Protein AF-A0ABD2VYA7-F1 (afdb_monomer)

Sequence (765 aa):
MARKNSNDAFESIAWAWRLFIIYPFALSDRNAEKRFAIGKVSVVLCFLTFVAIVGYLYYSSDAVNDSMTDLSLSFITRNLQQSSIVLSFFDCVLIKFIYRKRIIEIMEGFSDQDRRLQNLRCNVNYSTLVNKGRILVALLLLFAVLRVESEIFTDFRWLIPVYIRVFRNYFCLLQVANILLFAWYIINVGWRFRMLNDKMAETFSPRCDGKLPTSTAFLSDASTIHAELCRMARSISGIFSLCLINWVITTFVLTATMIYYICIELQKKLIVNHVFYYLSWILMYVVTIVISVIGCNWTSSQAAKTIKVLRKVSIANMEFDNKNLQKELEIFSMQVQHNSLIFSAWELFVIDSSLLQSLTTAVATYLVILIQFDPEISRLELVTRLNMAHDLYTVIESIGWMYRLFGSFPLILKGPVGSRQYALSTGLVTYNIIFYLVVVKLFCDCLGSTLHTFDVGNLKFLMIFARLLENVLTASDFAIIRIIYCKTIITNLDILSMQDKVLNEFGHSFNYKVRARLTALLTIVTSIIICGLINVDLYAQDFAEILFLRIVANINFFIHFANILLFAMLLLNVGSRFAALNRLIEYNDALSEDATAAMDFLCDLAEVHAHLCNVAKSFIKIFTLTILISIAGAFVYVTTVLYYVFVSMKYGIATMGAANFCSMISTLILNLFLVLSIVLSCSWTSCQANKTMEILQRLGLKNLNDEKNDPLINVIRHFSMQVLHHNLVFTTAGLFSLDSSLLQSLASAVTTYLVILIQFEPQLT

Secondary structure (DSSP, 8-state):
-HHHHHHHHHHHHHHHHHHTT---EEEETTSSS-EEEE-HHHHHHHHHHHHHHHHHHHHHHHHHHTTTTS-SHHHHHHHHHHHHHHHHHHHHHIIIIITHHHHHHHHHHHHHHHHHHHHTT----HHHHHHHHHHHHHHHHHHHHHHHHHHHH-----S--HHHHHHHHHHHHHHHHHHHHHHHHHHHHHHHHHHHHHHHHHHTSPPTTS-----HHHHHHHHHHHHHHHHHHHHHHHHTHHHHHHHHHHHHHHHHHHHHHHHHHHHS---HHHHHHHHHHHHHHHHHHHHHHHHHHHHHHHHHHHHHHHHHHHHHHHTTT-HHHHHHHHHHHHHHHHT----EETTTEE-SHHHHHHHHHHHHHHHHHHHHT-TTTTTS-SS--------HHHHHHHHHHHHHHTT---EEEESSTTS-EEEE-HHHHHHHHHHHHHHHHHHHHHHHHHHHHS-TT-HHHHHHHHHHHHHHHHHHHHHHHHHTSHHHHHHHHHHHHHHHHHHHHTT----HHHHHHHHHHHHHHHHHHHHHHHHHHHTT---GGGHHHHHHHHHHHHHHHHHHHHHHHHHHHHHHHHHHHHHHHHHHTT-TT-HHHHHHHHHHHHHHHHHHHHHHHHHHHHTHHHHHHHHHHHHHHHHHHHHHHHHHHHH-GGGT-HHHHHHHHHHHHHHHHHHHHHHHHHHHHHHHHHHHHHHHHHHHHHHTT-GGGHHHHHHHHHHHHHHHHT----EETTTEESSHHHHHHHHHHHHHHHHHHHHTS----

pLDDT: mean 74.83, std 13.83, range [27.09, 94.75]

Foldseek 3Di:
DLQVLLVVLCVLLCVLLVVLLLRQWDFDPPDPRTATDGDPVSVVVLVVLVVLLVVLCVQVVVLVVVVPDDDDQVVVLVVLLNVLLVLLSVLSVCCVPPCVVVVSVLSVLLSVLSVLCVVLVQDDDSVVLSVVSVVLSVLLVVLLVLLVVLVVLPPDPRPRDPSSSVSSSSSVSSLLVLLSVLLSSLLSLLVSLLSLLVSLLVQLDDDPPPDRDPPLVSLVSSLVSLVSSLVSNQSSLASCLSSVVSLLVSLLSLLLSLVLVVVVCVVVPHDPSSNSSSVSSNCSSVVSLVSSQVSQVSSLVSLLCSLVSLVVSLVSVVSVVDPSSNVSSVVSNVCSVVSRRWRHRVVPDTSHPVSVVVSVVSSVVVSVVVCCPDVVNVVPPDDDDDDDDDALVLLVVLQLVVCVVLLQRQWDWDDDPPPIATDGDPVSLVVLVVLLVVLVVLLVVVLVVLVVVDDPPDPVSVVVNLLSVLLNLLSVLSNCLRVPVNVVLRVLVVLLRVLQVVLVVLPDHDPSPVSSVVLSVVLVVVLVLLVVLLVLVVPQDDDDVCNVVSVSSSSSVSSLLSLLSVLLVQLLSLLVSLLSLLVSLVVCLVVPPDLVVLLVSLVSSLVSLVSSLVSNVSSLVSCLSSLVSLLVSLLVLLLVLVLVVVVCVVVHVVVRDPSNNSSSVSVNVSSVVSLCSQAVSLASSLVSLLVSLVSLVVSLVVCVVPPVCVVVNVSSVVSNVSSVVSRNFRDRVVPDTSYPVSVVVSVVSSVVVSVVSVVPPDPPD

Nearest PDB structures (foldseek):
  8x84-assembly1_A  TM=8.014E-01  e=6.992E-11  Drosophila melanogaster
  8zdz-assembly1_A  TM=8.541E-01  e=5.087E-10  Drosophila mojavensis
  8vc2-assembly1_A  TM=8.343E-01  e=2.263E-10  Bombyx mori
  8jm9-assembly1_A  TM=7.801E-01  e=5.266E-11  Drosophila melanogaster
  8uvu-assembly1_A  TM=7.693E-01  e=6.229E-10  Bombyx mori

Structure (mmCIF, N/CA/C/O backbone):
data_AF-A0ABD2VYA7-F1
#
_entry.id   AF-A0ABD2VYA7-F1
#
loop_
_atom_site.group_PDB
_atom_site.id
_atom_site.type_symbol
_atom_site.label_atom_id
_atom_site.label_alt_id
_atom_site.label_comp_id
_atom_site.label_asym_id
_atom_site.label_entity_id
_atom_site.label_seq_id
_atom_site.pdbx_PDB_ins_code
_atom_site.Cartn_x
_atom_site.Cartn_y
_atom_site.Cartn_z
_atom_site.occupancy
_atom_site.B_iso_or_equiv
_atom_site.auth_seq_id
_atom_site.auth_comp_id
_atom_site.auth_asym_id
_atom_site.auth_atom_id
_atom_site.pdbx_PDB_model_num
ATOM 1 N N . MET A 1 1 ? -41.187 -4.815 -16.635 1.00 59.19 1 MET A N 1
ATOM 2 C CA . MET A 1 1 ? -40.187 -3.753 -16.901 1.00 59.19 1 MET A CA 1
ATOM 3 C C . MET A 1 1 ? -38.896 -3.952 -16.094 1.00 59.19 1 MET A C 1
ATOM 5 O O . MET A 1 1 ? -37.850 -4.029 -16.721 1.00 59.19 1 MET A O 1
ATOM 9 N N . ALA A 1 2 ? -38.953 -4.153 -14.765 1.00 59.41 2 ALA A N 1
ATOM 10 C CA . ALA A 1 2 ? -37.791 -4.448 -13.894 1.00 59.41 2 ALA A CA 1
ATOM 11 C C . ALA A 1 2 ? -36.833 -5.523 -14.439 1.00 59.41 2 ALA A C 1
ATOM 13 O O . ALA A 1 2 ? -35.648 -5.276 -14.635 1.00 59.41 2 ALA A O 1
ATOM 14 N N . ARG A 1 3 ? -37.385 -6.699 -14.762 1.00 65.19 3 ARG A N 1
ATOM 15 C CA . ARG A 1 3 ? -36.651 -7.849 -15.310 1.00 65.19 3 ARG A CA 1
ATOM 16 C C . ARG A 1 3 ? -35.914 -7.517 -16.611 1.00 65.19 3 ARG A C 1
ATOM 18 O O . ARG A 1 3 ? -34.777 -7.925 -16.796 1.00 65.19 3 ARG A O 1
ATOM 25 N N . LYS A 1 4 ? -36.544 -6.735 -17.496 1.00 69.19 4 LYS A N 1
ATOM 26 C CA . LYS A 1 4 ? -35.945 -6.297 -18.765 1.00 69.19 4 LYS A CA 1
ATOM 27 C C . LYS A 1 4 ? -34.750 -5.372 -18.511 1.00 69.19 4 LYS A C 1
ATOM 29 O O . LYS A 1 4 ? -33.669 -5.651 -19.006 1.00 69.19 4 LYS A O 1
ATOM 34 N N . ASN A 1 5 ? -34.924 -4.348 -17.675 1.00 73.25 5 ASN A N 1
ATOM 35 C CA . ASN A 1 5 ? -33.869 -3.375 -17.370 1.00 73.25 5 ASN A CA 1
ATOM 36 C C . ASN A 1 5 ? -32.686 -4.003 -16.616 1.00 73.25 5 ASN A C 1
ATOM 38 O O . ASN A 1 5 ? -31.539 -3.661 -16.888 1.00 73.25 5 ASN A O 1
ATOM 42 N N . SER A 1 6 ? -32.959 -4.942 -15.704 1.00 71.44 6 SER A N 1
ATOM 43 C CA . SER A 1 6 ? -31.921 -5.707 -15.006 1.00 71.44 6 SER A CA 1
ATOM 44 C C . SER A 1 6 ? -31.114 -6.546 -15.990 1.00 71.44 6 SER A C 1
ATOM 46 O O . SER A 1 6 ? -29.897 -6.400 -16.077 1.00 71.44 6 SER A O 1
ATOM 48 N N . ASN A 1 7 ? -31.786 -7.341 -16.823 1.00 75.25 7 ASN A N 1
ATOM 49 C CA . ASN A 1 7 ? -31.106 -8.185 -17.801 1.00 75.25 7 ASN A CA 1
ATOM 50 C C . ASN A 1 7 ? -30.318 -7.369 -18.839 1.00 75.25 7 ASN A C 1
ATOM 52 O O . ASN A 1 7 ? -29.191 -7.738 -19.159 1.00 75.25 7 ASN A O 1
ATOM 56 N N . ASP A 1 8 ? -30.859 -6.242 -19.311 1.00 73.94 8 ASP A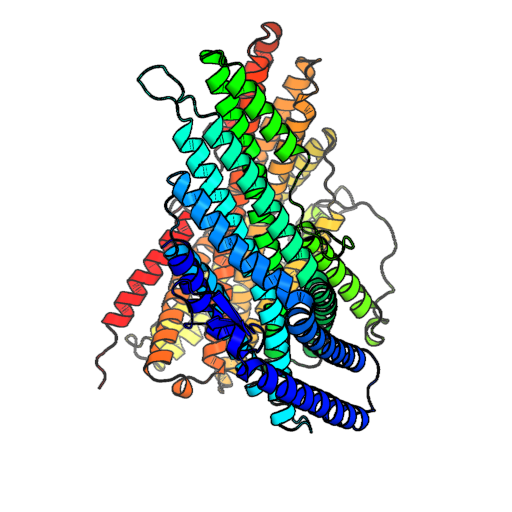 N 1
ATOM 57 C CA . ASP A 1 8 ? -30.165 -5.344 -20.243 1.00 73.94 8 ASP A CA 1
ATOM 58 C C . ASP A 1 8 ? -28.913 -4.704 -19.589 1.00 73.94 8 ASP A C 1
ATOM 60 O O . ASP A 1 8 ? -27.885 -4.530 -20.249 1.00 73.94 8 ASP A O 1
ATOM 64 N N . ALA A 1 9 ? -28.939 -4.421 -18.278 1.00 73.62 9 ALA A N 1
ATOM 65 C CA . ALA A 1 9 ? -27.772 -3.926 -17.541 1.00 73.62 9 ALA A CA 1
ATOM 66 C C . ALA A 1 9 ? -26.648 -4.975 -17.449 1.00 73.62 9 ALA A C 1
ATOM 68 O O . ALA A 1 9 ? -25.489 -4.646 -17.712 1.00 73.62 9 ALA A O 1
ATOM 69 N N . PHE A 1 10 ? -26.979 -6.235 -17.136 1.00 75.62 10 PHE A N 1
ATOM 70 C CA . PHE A 1 10 ? -26.015 -7.346 -17.149 1.00 75.62 10 PHE A CA 1
ATOM 71 C C . PHE A 1 10 ? -25.446 -7.573 -18.564 1.00 75.62 10 PHE A C 1
ATOM 73 O O . PHE A 1 10 ? -24.235 -7.732 -18.726 1.00 75.62 10 PHE A O 1
ATOM 80 N N . GLU A 1 11 ? -26.291 -7.507 -19.595 1.00 77.94 11 GLU A N 1
ATOM 81 C CA . GLU A 1 11 ? -25.895 -7.705 -20.994 1.00 77.94 11 GLU A CA 1
ATOM 82 C C . GLU A 1 11 ? -24.929 -6.623 -21.504 1.00 77.94 11 GLU A C 1
ATOM 84 O O . GLU A 1 11 ? -23.981 -6.933 -22.226 1.00 77.94 11 GLU A O 1
ATOM 89 N N . SER A 1 12 ? -25.109 -5.365 -21.082 1.00 76.88 12 SER A N 1
ATOM 90 C CA . SER A 1 12 ? -24.277 -4.226 -21.515 1.00 76.88 12 SER A CA 1
ATOM 91 C C . SER A 1 12 ? -22.781 -4.365 -21.191 1.00 76.88 12 SER A C 1
ATOM 93 O O . SER A 1 12 ? -21.942 -3.665 -21.759 1.00 76.88 12 SER A O 1
ATOM 95 N N . ILE A 1 13 ? -22.449 -5.267 -20.269 1.00 78.06 13 ILE A N 1
ATOM 96 C CA . ILE A 1 13 ? -21.104 -5.492 -19.730 1.00 78.06 13 ILE A CA 1
ATOM 97 C C . ILE A 1 13 ? -20.629 -6.919 -20.027 1.00 78.06 13 ILE A C 1
ATOM 99 O O . ILE A 1 13 ? -19.428 -7.157 -20.138 1.00 78.06 13 ILE A O 1
ATOM 103 N N . ALA A 1 14 ? -21.559 -7.852 -20.257 1.00 75.56 14 ALA A N 1
ATOM 104 C CA . ALA A 1 14 ? -21.285 -9.258 -20.537 1.00 75.56 14 ALA A CA 1
ATOM 105 C C . ALA A 1 14 ? -20.369 -9.501 -21.750 1.00 75.56 14 ALA A C 1
ATOM 107 O O . ALA A 1 14 ? -19.695 -10.530 -21.798 1.00 75.56 14 ALA A O 1
ATOM 108 N N . TRP A 1 15 ? -20.301 -8.575 -22.715 1.00 77.94 15 TRP A N 1
ATOM 109 C CA . TRP A 1 15 ? -19.438 -8.705 -23.897 1.00 77.94 15 TRP A CA 1
ATOM 110 C C . TRP A 1 15 ? -17.958 -8.914 -23.537 1.00 77.94 15 TRP A C 1
ATOM 112 O O . TRP A 1 15 ? -17.292 -9.727 -24.178 1.00 77.94 15 TRP A O 1
ATOM 122 N N . ALA A 1 16 ? -17.458 -8.269 -22.476 1.00 75.81 16 ALA A N 1
ATOM 123 C CA . ALA A 1 16 ? -16.064 -8.405 -22.057 1.00 75.81 16 ALA A CA 1
ATOM 124 C C . ALA A 1 16 ? -15.764 -9.830 -21.563 1.00 75.81 16 ALA A C 1
ATOM 126 O O . ALA A 1 16 ? -14.761 -10.425 -21.938 1.00 75.81 16 ALA A O 1
ATOM 127 N N . TRP A 1 17 ? -16.682 -10.442 -20.812 1.00 79.19 17 TRP A N 1
ATOM 128 C CA . TRP A 1 17 ? -16.548 -11.833 -20.365 1.00 79.19 17 TRP A CA 1
ATOM 129 C C . TRP A 1 17 ? -16.871 -12.849 -21.466 1.00 79.19 17 TRP A C 1
ATOM 131 O O . TRP A 1 17 ? -16.431 -13.995 -21.381 1.00 79.19 17 TRP A O 1
ATOM 141 N N . ARG A 1 18 ? -17.604 -12.459 -22.517 1.00 76.19 18 ARG A N 1
ATOM 142 C CA . ARG A 1 18 ? -17.770 -13.279 -23.729 1.00 76.19 18 ARG A CA 1
ATOM 143 C C . ARG A 1 18 ? -16.487 -13.353 -24.554 1.00 76.19 18 ARG A C 1
ATOM 145 O O . ARG A 1 18 ? -16.215 -14.421 -25.092 1.00 76.19 18 ARG A O 1
ATOM 152 N N . LEU A 1 19 ? -15.692 -12.278 -24.604 1.00 72.00 19 LEU A N 1
ATOM 153 C CA . LEU A 1 19 ? -14.375 -12.261 -25.262 1.00 72.00 19 LEU A CA 1
ATOM 154 C C . LEU A 1 19 ? -13.431 -13.320 -24.665 1.00 72.00 19 LEU A C 1
ATOM 156 O O . LEU A 1 19 ? -12.728 -14.022 -25.387 1.00 72.00 19 LEU A O 1
ATOM 160 N N . PHE A 1 20 ? -13.485 -13.484 -23.344 1.00 70.12 20 PHE A N 1
ATOM 161 C CA . PHE A 1 20 ? -12.758 -14.527 -22.620 1.00 70.12 20 PHE A CA 1
ATOM 162 C C . PHE A 1 20 ? -13.536 -15.837 -22.520 1.00 70.12 20 PHE A C 1
ATOM 164 O O . PHE A 1 20 ? -13.128 -16.741 -21.814 1.00 70.12 20 PHE A O 1
ATOM 171 N N . ILE A 1 21 ? -14.668 -15.986 -23.211 1.00 67.12 21 ILE A N 1
ATOM 172 C CA . ILE A 1 21 ? -15.406 -17.254 -23.249 1.00 67.12 21 ILE A CA 1
ATOM 173 C C . ILE A 1 21 ? -15.869 -17.667 -21.834 1.00 67.12 21 ILE A C 1
ATOM 175 O O . ILE A 1 21 ? -16.236 -18.808 -21.615 1.00 67.12 21 ILE A O 1
ATOM 179 N N . ILE A 1 22 ? -15.943 -16.751 -20.868 1.00 64.62 22 ILE A N 1
ATOM 180 C CA . ILE A 1 22 ? -16.374 -17.033 -19.490 1.00 64.62 22 ILE A CA 1
ATOM 181 C C . ILE A 1 22 ? -17.892 -16.988 -19.389 1.00 64.62 22 ILE A C 1
ATOM 183 O O . ILE A 1 22 ? -18.498 -17.792 -18.689 1.00 64.62 22 ILE A O 1
ATOM 187 N N . TYR A 1 23 ? -18.524 -16.061 -20.111 1.00 64.75 23 TYR A N 1
ATOM 188 C CA . TYR A 1 23 ? -19.964 -15.837 -20.040 1.00 64.75 23 TYR A CA 1
ATOM 189 C C . TYR A 1 23 ? -20.696 -16.624 -21.141 1.00 64.75 23 TYR A C 1
ATOM 191 O O . TYR A 1 23 ? -20.644 -16.231 -22.310 1.00 64.75 23 TYR A O 1
ATOM 199 N N . PRO A 1 24 ? -21.374 -17.749 -20.828 1.00 57.78 24 PRO A N 1
ATOM 200 C CA . PRO A 1 24 ? -21.999 -18.598 -21.845 1.00 57.78 24 PRO A CA 1
ATOM 201 C C . PRO A 1 24 ? -23.388 -18.127 -22.276 1.00 57.78 24 PRO A C 1
ATOM 203 O O . PRO A 1 24 ? -23.964 -18.690 -23.211 1.00 57.78 24 PRO A O 1
ATOM 206 N N . PHE A 1 25 ? -23.954 -17.150 -21.570 1.00 64.44 25 PHE A N 1
ATOM 207 C CA . PHE A 1 25 ? -25.358 -16.802 -21.695 1.00 64.44 25 PHE A CA 1
ATOM 208 C C . PHE A 1 25 ? -25.558 -15.695 -22.723 1.00 64.44 25 PHE A C 1
ATOM 210 O O . PHE A 1 25 ? -24.792 -14.735 -22.775 1.00 64.44 25 PHE A O 1
ATOM 217 N N . ALA A 1 26 ? -26.602 -15.840 -23.528 1.00 61.34 26 ALA A N 1
ATOM 218 C CA . ALA A 1 26 ? -27.153 -14.834 -24.416 1.00 61.34 26 ALA A CA 1
ATOM 219 C C . ALA A 1 26 ? -28.625 -14.623 -24.066 1.00 61.34 26 ALA A C 1
ATOM 221 O O . ALA A 1 26 ? -29.321 -15.551 -23.639 1.00 61.34 26 ALA A O 1
ATOM 222 N N . LEU A 1 27 ? -29.092 -13.395 -24.239 1.00 62.41 27 LEU A N 1
ATOM 223 C CA . LEU A 1 27 ? -30.503 -13.073 -24.126 1.00 62.41 27 LEU A CA 1
ATOM 224 C C . LEU A 1 27 ? -31.266 -13.702 -25.298 1.00 62.41 27 LEU A C 1
ATOM 226 O O . LEU A 1 27 ? -30.957 -13.457 -26.459 1.00 62.41 27 LEU A O 1
ATOM 230 N N . SER A 1 28 ? -32.237 -14.562 -24.989 1.00 57.81 28 SER A N 1
ATOM 231 C CA . SER A 1 28 ? -33.132 -15.149 -25.984 1.00 57.81 28 SER A CA 1
ATOM 232 C C . SER A 1 28 ? -34.303 -14.202 -26.234 1.00 57.81 28 SER A C 1
ATOM 234 O O . SER A 1 28 ? -35.127 -13.994 -25.341 1.00 57.81 28 SER A O 1
ATOM 236 N N . ASP A 1 29 ? -34.403 -13.682 -27.458 1.00 55.88 29 ASP A N 1
ATOM 237 C CA . ASP A 1 29 ? -35.498 -12.803 -27.902 1.00 55.88 29 ASP A CA 1
ATOM 238 C C . ASP A 1 29 ? -36.801 -13.559 -28.235 1.00 55.88 29 ASP A C 1
ATOM 240 O O . ASP A 1 29 ? -37.780 -12.960 -28.669 1.00 55.88 29 ASP A O 1
ATOM 244 N N . ARG A 1 30 ? -36.855 -14.886 -28.035 1.00 47.41 30 ARG A N 1
ATOM 245 C CA . ARG A 1 30 ? -38.015 -15.707 -28.438 1.00 47.41 30 ARG A CA 1
ATOM 246 C C . ARG A 1 30 ? -39.276 -15.530 -27.574 1.00 47.41 30 ARG A C 1
ATOM 248 O O . ARG A 1 30 ? -40.328 -15.989 -27.999 1.00 47.41 30 ARG A O 1
ATOM 255 N N . ASN A 1 31 ? -39.199 -14.873 -26.412 1.00 45.66 31 ASN A N 1
ATOM 256 C CA . ASN A 1 31 ? -40.341 -14.649 -25.511 1.00 45.66 31 ASN A CA 1
ATOM 257 C C . ASN A 1 31 ? -40.496 -13.157 -25.164 1.00 45.66 31 ASN A C 1
ATOM 259 O O . ASN A 1 31 ? -39.502 -12.449 -25.023 1.00 45.66 31 ASN A O 1
ATOM 263 N N . ALA A 1 32 ? -41.733 -12.703 -24.908 1.00 47.22 32 ALA A N 1
ATOM 264 C CA . ALA A 1 32 ? -42.029 -11.346 -24.414 1.00 47.22 32 ALA A CA 1
ATOM 265 C C . ALA A 1 32 ? -41.283 -10.992 -23.101 1.00 47.22 32 ALA A C 1
ATOM 267 O O . ALA A 1 32 ? -41.062 -9.820 -22.792 1.00 47.22 32 ALA A O 1
ATOM 268 N N . GLU A 1 33 ? -40.835 -12.009 -22.354 1.00 51.25 33 GLU A N 1
ATOM 269 C CA . GLU A 1 33 ? -39.838 -11.897 -21.291 1.00 51.25 33 GLU A CA 1
ATOM 270 C C . GLU A 1 33 ? -38.466 -12.400 -21.775 1.00 51.25 33 GLU A C 1
ATOM 272 O O . GLU A 1 33 ? -38.248 -13.602 -21.929 1.00 51.25 33 GLU A O 1
ATOM 277 N N . LYS A 1 34 ? -37.520 -11.476 -21.951 1.00 55.81 34 LYS A N 1
ATOM 278 C CA . LYS A 1 34 ? -36.093 -11.730 -22.199 1.00 55.81 34 LYS A CA 1
ATOM 279 C C . LYS A 1 34 ? -35.485 -12.671 -21.134 1.00 55.81 34 LYS A C 1
ATOM 281 O O . LYS A 1 34 ? -35.361 -12.269 -19.974 1.00 55.81 34 LYS A O 1
ATOM 286 N N . ARG A 1 35 ? -35.091 -13.902 -21.506 1.00 59.72 35 ARG A N 1
ATOM 287 C CA . ARG A 1 35 ? -34.461 -14.910 -20.610 1.00 59.72 35 ARG A CA 1
ATOM 288 C C . ARG A 1 35 ? -33.060 -15.310 -21.078 1.00 59.72 35 ARG A C 1
ATOM 290 O O . ARG A 1 35 ? -32.792 -15.324 -22.278 1.00 59.72 35 ARG A O 1
ATOM 297 N N . PHE A 1 36 ? -32.186 -15.672 -20.139 1.00 61.50 36 PHE A N 1
ATOM 298 C CA . PHE A 1 36 ? -30.829 -16.138 -20.438 1.00 61.50 36 PHE A CA 1
ATOM 299 C C . PHE A 1 36 ? -30.831 -17.588 -20.947 1.00 61.50 36 PHE A C 1
ATOM 301 O O . PHE A 1 36 ? -31.368 -18.489 -20.305 1.00 61.50 36 PHE A O 1
ATOM 308 N N . ALA A 1 37 ? -30.204 -17.824 -22.100 1.00 62.16 37 ALA A N 1
ATOM 309 C CA . ALA A 1 37 ? -29.993 -19.145 -22.694 1.00 62.16 37 ALA A CA 1
ATOM 310 C C . ALA A 1 37 ? -28.527 -19.315 -23.120 1.00 62.16 37 ALA A C 1
ATOM 312 O O . ALA A 1 37 ? -27.815 -18.333 -23.297 1.00 62.16 37 ALA A O 1
ATOM 313 N N . ILE A 1 38 ? -28.047 -20.552 -23.291 1.00 63.66 38 ILE A N 1
ATOM 314 C CA . ILE A 1 38 ? -26.678 -20.779 -23.783 1.00 63.66 38 ILE A CA 1
ATOM 315 C C . ILE A 1 38 ? -26.577 -20.333 -25.244 1.00 63.66 38 ILE A C 1
ATOM 317 O O . ILE A 1 38 ? -27.348 -20.786 -26.093 1.00 63.66 38 ILE A O 1
ATOM 321 N N . GLY A 1 39 ? -25.582 -19.501 -25.550 1.00 64.19 39 GLY A N 1
ATOM 322 C CA . GLY A 1 39 ? -25.221 -19.192 -26.928 1.00 64.19 39 GLY A CA 1
ATOM 323 C C . GLY A 1 39 ? -24.527 -20.388 -27.583 1.00 64.19 39 GLY A C 1
ATOM 324 O O . GLY A 1 39 ? -23.481 -20.825 -27.106 1.00 64.19 39 GLY A O 1
ATOM 325 N N . LYS A 1 40 ? -25.061 -20.898 -28.702 1.00 65.88 40 LYS A N 1
ATOM 326 C CA . LYS A 1 40 ? -24.457 -22.016 -29.464 1.00 65.88 40 LYS A CA 1
ATOM 327 C C . LYS A 1 40 ? -22.992 -21.746 -29.851 1.00 65.88 40 LYS A C 1
ATOM 329 O O . LYS A 1 40 ? -22.167 -22.650 -29.815 1.00 65.88 40 LYS A O 1
ATOM 334 N N . VAL A 1 41 ? -22.660 -20.481 -30.119 1.00 67.25 41 VAL A N 1
ATOM 335 C CA . VAL A 1 41 ? -21.300 -19.996 -30.420 1.00 67.25 41 VAL A CA 1
ATOM 336 C C . VAL A 1 41 ? -20.338 -20.183 -29.236 1.00 67.25 41 VAL A C 1
ATOM 338 O O . VAL A 1 41 ? -19.173 -20.510 -29.427 1.00 67.25 41 VAL A O 1
ATOM 341 N N . SER A 1 42 ? -20.824 -20.052 -27.997 1.00 65.88 42 SER A N 1
ATOM 342 C CA . SER A 1 42 ? -19.993 -20.171 -26.790 1.00 65.88 42 SER A CA 1
ATOM 343 C C . SER A 1 42 ? -19.484 -21.598 -26.553 1.00 65.88 42 SER A C 1
ATOM 345 O O . SER A 1 42 ? -18.395 -21.782 -26.012 1.00 65.88 42 SER A O 1
ATOM 347 N N . VAL A 1 43 ? -20.255 -22.609 -26.972 1.00 65.94 43 VAL A N 1
ATOM 348 C CA . VAL A 1 43 ? -19.876 -24.028 -26.862 1.00 65.94 43 VAL A CA 1
ATOM 349 C C . VAL A 1 43 ? -18.759 -24.366 -27.850 1.00 65.94 43 VAL A C 1
ATOM 351 O O . VAL A 1 43 ? -17.776 -24.996 -27.469 1.00 65.94 43 VAL A O 1
ATOM 354 N N . VAL A 1 44 ? -18.869 -23.882 -29.091 1.00 69.00 44 VAL A N 1
ATOM 355 C CA . VAL A 1 44 ? -17.832 -24.055 -30.123 1.00 69.00 44 VAL A CA 1
ATOM 356 C C . VAL A 1 44 ? -16.534 -23.357 -29.711 1.00 69.00 44 VAL A C 1
ATOM 358 O O . VAL A 1 44 ? -15.463 -23.954 -29.782 1.00 69.00 44 VAL A O 1
ATOM 361 N N . LEU A 1 45 ? -16.625 -22.129 -29.192 1.00 69.88 45 LEU A N 1
ATOM 362 C CA . LEU A 1 45 ? -15.467 -21.389 -28.683 1.00 69.88 45 LEU A CA 1
ATOM 363 C C . LEU A 1 45 ? -14.786 -22.096 -27.498 1.00 69.88 45 LEU A C 1
ATOM 365 O O . LEU A 1 45 ? -13.560 -22.107 -27.424 1.00 69.88 45 LEU A O 1
ATOM 369 N N . CYS A 1 46 ? -15.543 -22.743 -26.604 1.00 69.38 46 CYS A N 1
ATOM 370 C CA . CYS A 1 46 ? -14.968 -23.573 -25.538 1.00 69.38 46 CYS A CA 1
ATOM 371 C C . CYS A 1 46 ? -14.141 -24.742 -26.077 1.00 69.38 46 CYS A C 1
ATOM 373 O O . CYS A 1 46 ? -13.054 -24.996 -25.566 1.00 69.38 46 CYS A O 1
ATOM 375 N N . PHE A 1 47 ? -14.638 -25.434 -27.105 1.00 68.75 47 PHE A N 1
ATOM 376 C CA . PHE A 1 47 ? -13.910 -26.535 -27.733 1.00 68.75 47 PHE A CA 1
ATOM 377 C C . PHE A 1 47 ? -12.626 -26.047 -28.419 1.00 68.75 47 PHE A C 1
ATOM 379 O O . PHE A 1 47 ? -11.565 -26.630 -28.224 1.00 68.75 47 PHE A O 1
ATOM 386 N N . LEU A 1 48 ? -12.683 -24.924 -29.142 1.00 73.69 48 LEU A N 1
ATOM 387 C CA . LEU A 1 48 ? -11.491 -24.314 -29.744 1.00 73.69 48 LEU A CA 1
ATOM 388 C C . LEU A 1 48 ? -10.461 -23.885 -28.686 1.00 73.69 48 LEU A C 1
ATOM 390 O O . LEU A 1 48 ? -9.263 -24.070 -28.877 1.00 73.69 48 LEU A O 1
ATOM 394 N N . THR A 1 49 ? -10.925 -23.373 -27.544 1.00 72.38 49 THR A N 1
ATOM 395 C CA . THR A 1 49 ? -10.055 -23.003 -26.414 1.00 72.38 49 THR A CA 1
ATOM 396 C C . THR A 1 49 ? -9.401 -24.228 -25.786 1.00 72.38 49 THR A C 1
ATOM 398 O O . THR A 1 49 ? -8.218 -24.182 -25.472 1.00 72.38 49 THR A O 1
ATOM 401 N N . PHE A 1 50 ? -10.130 -25.341 -25.654 1.00 70.69 50 PHE A N 1
ATOM 402 C CA . PHE A 1 50 ? -9.567 -26.612 -25.192 1.00 70.69 50 PHE A CA 1
ATOM 403 C C . PHE A 1 50 ? -8.426 -27.080 -26.097 1.00 70.69 50 PHE A C 1
ATOM 405 O O . PHE A 1 50 ? -7.338 -27.374 -25.610 1.00 70.69 50 PHE A O 1
ATOM 412 N N . VAL A 1 51 ? -8.649 -27.079 -27.416 1.00 70.62 51 VAL A N 1
ATOM 413 C CA . VAL A 1 51 ? -7.621 -27.443 -28.405 1.00 70.62 51 VAL A CA 1
ATOM 414 C C . VAL A 1 51 ? -6.411 -26.508 -28.301 1.00 70.62 51 VAL A C 1
ATOM 416 O O . VAL A 1 51 ? -5.275 -26.978 -28.304 1.00 70.62 51 VAL A O 1
ATOM 419 N N . ALA A 1 52 ? -6.634 -25.200 -28.132 1.00 74.06 52 ALA A N 1
ATOM 420 C CA . ALA A 1 52 ? -5.562 -24.224 -27.946 1.00 74.06 52 ALA A CA 1
ATOM 421 C C . ALA A 1 52 ? -4.763 -24.443 -26.647 1.00 74.06 52 ALA A C 1
ATOM 423 O O . ALA A 1 52 ? -3.547 -24.275 -26.652 1.00 74.06 52 ALA A O 1
ATOM 424 N N . ILE A 1 53 ? -5.412 -24.849 -25.548 1.00 70.75 53 ILE A N 1
ATOM 425 C CA . ILE A 1 53 ? -4.739 -25.175 -24.278 1.00 70.75 53 ILE A CA 1
ATOM 426 C C . ILE A 1 53 ? -3.917 -26.446 -24.416 1.00 70.75 53 ILE A C 1
ATOM 428 O O . ILE A 1 53 ? -2.757 -26.450 -24.026 1.00 70.75 53 ILE A O 1
ATOM 432 N N . VAL A 1 54 ? -4.485 -27.509 -24.989 1.00 66.00 54 VAL A N 1
ATOM 433 C CA . VAL A 1 54 ? -3.760 -28.768 -25.214 1.00 66.00 54 VAL A CA 1
ATOM 434 C C . VAL A 1 54 ? -2.542 -28.524 -26.105 1.00 66.00 54 VAL A C 1
ATOM 436 O O . VAL A 1 54 ? -1.447 -28.971 -25.773 1.00 66.00 54 VAL A O 1
ATOM 439 N N . GLY A 1 55 ? -2.700 -27.734 -27.173 1.00 64.69 55 GLY A N 1
ATOM 440 C CA . GLY A 1 55 ? -1.585 -27.296 -28.011 1.00 64.69 55 GLY A CA 1
ATOM 441 C C . GLY A 1 55 ? -0.544 -26.491 -27.228 1.00 64.69 55 GLY A C 1
ATOM 442 O O . GLY A 1 55 ? 0.643 -26.796 -27.291 1.00 64.69 55 GLY A O 1
ATOM 443 N N . TYR A 1 56 ? -0.972 -25.502 -26.438 1.00 73.12 56 TYR A N 1
ATOM 444 C CA . TYR A 1 56 ? -0.077 -24.709 -25.590 1.00 73.12 56 TYR A CA 1
ATOM 445 C C . TYR A 1 56 ? 0.705 -25.569 -24.588 1.00 73.12 56 TYR A C 1
ATOM 447 O O . TYR A 1 56 ? 1.907 -25.370 -24.436 1.00 73.12 56 TYR A O 1
ATOM 455 N N . LEU A 1 57 ? 0.055 -26.529 -23.926 1.00 65.75 57 LEU A N 1
ATOM 456 C CA . LEU A 1 57 ? 0.701 -27.436 -22.976 1.00 65.75 57 LEU A CA 1
ATOM 457 C C . LEU A 1 57 ? 1.713 -28.344 -23.667 1.00 65.75 57 LEU A C 1
ATOM 459 O O . LEU A 1 57 ? 2.825 -28.474 -23.169 1.00 65.75 57 LEU A O 1
ATOM 463 N N . TYR A 1 58 ? 1.354 -28.923 -24.815 1.00 64.38 58 TYR A N 1
ATOM 464 C CA . TYR A 1 58 ? 2.243 -29.788 -25.587 1.00 64.38 58 TYR A CA 1
ATOM 465 C C . TYR A 1 58 ? 3.511 -29.037 -26.010 1.00 64.38 58 TYR A C 1
ATOM 467 O O . TYR A 1 58 ? 4.612 -29.405 -25.606 1.00 64.38 58 TYR A O 1
ATOM 475 N N . TYR A 1 59 ? 3.359 -27.913 -26.718 1.00 64.38 59 TYR A N 1
ATOM 476 C CA . TYR A 1 59 ? 4.502 -27.129 -27.197 1.00 64.38 59 TYR A CA 1
ATOM 477 C C . TYR A 1 59 ? 5.290 -26.462 -26.067 1.00 64.38 59 TYR A C 1
ATOM 479 O O . TYR A 1 59 ? 6.506 -26.310 -26.162 1.00 64.38 59 TYR A O 1
ATOM 487 N N . SER A 1 60 ? 4.627 -26.046 -24.983 1.00 63.78 60 SER A N 1
ATOM 488 C CA . SER A 1 60 ? 5.339 -25.479 -23.841 1.00 63.78 60 SER A CA 1
ATOM 489 C C . SER A 1 60 ? 6.021 -26.542 -22.979 1.00 63.78 60 SER A C 1
ATOM 491 O O . SER A 1 60 ? 6.932 -26.161 -22.251 1.00 63.78 60 SER A O 1
ATOM 493 N N . SER A 1 61 ? 5.588 -27.804 -23.000 1.00 62.31 61 SER A N 1
ATOM 494 C CA . SER A 1 61 ? 6.284 -28.917 -22.341 1.00 62.31 61 SER A CA 1
ATOM 495 C C . SER A 1 61 ? 7.523 -29.322 -23.140 1.00 62.31 61 SER A C 1
ATOM 497 O O . SER A 1 61 ? 8.584 -29.509 -22.556 1.00 62.31 61 SER A O 1
ATOM 499 N N . ASP A 1 62 ? 7.406 -29.373 -24.467 1.00 62.12 62 ASP A N 1
ATOM 500 C CA . ASP A 1 62 ? 8.505 -29.666 -25.395 1.00 62.12 62 ASP A CA 1
ATOM 501 C C . ASP A 1 62 ? 9.624 -28.612 -25.282 1.00 62.12 62 ASP A C 1
ATOM 503 O O . ASP A 1 62 ? 10.766 -28.925 -24.956 1.00 62.12 62 ASP A O 1
ATOM 507 N N . ALA A 1 63 ? 9.255 -27.325 -25.333 1.00 59.28 63 ALA A N 1
ATOM 508 C CA . ALA A 1 63 ? 10.188 -26.210 -25.143 1.00 59.28 63 ALA A CA 1
ATOM 509 C C . ALA A 1 63 ? 10.816 -26.130 -23.734 1.00 59.28 63 ALA A C 1
ATOM 511 O O . ALA A 1 63 ? 11.783 -25.397 -23.534 1.00 59.28 63 ALA A O 1
ATOM 512 N N . VAL A 1 64 ? 10.237 -26.801 -22.729 1.00 56.38 64 VAL A N 1
ATOM 513 C CA . VAL A 1 64 ? 10.820 -26.912 -21.379 1.00 56.38 64 VAL A CA 1
ATOM 514 C C . VAL A 1 64 ? 11.828 -28.058 -21.326 1.00 56.38 64 VAL A C 1
ATOM 516 O O . VAL A 1 64 ? 12.881 -27.896 -20.709 1.00 56.38 64 VAL A O 1
ATOM 519 N N . ASN A 1 65 ? 11.537 -29.168 -22.005 1.00 58.47 65 ASN A N 1
ATOM 520 C CA . ASN A 1 65 ? 12.399 -30.345 -22.074 1.00 58.47 65 ASN A CA 1
ATOM 521 C C . ASN A 1 65 ? 13.739 -30.039 -22.771 1.00 58.47 65 ASN A C 1
ATOM 523 O O . ASN A 1 65 ? 14.781 -30.504 -22.321 1.00 58.47 65 ASN A O 1
ATOM 527 N N . ASP A 1 66 ? 13.732 -29.161 -23.780 1.00 53.81 66 ASP A N 1
ATOM 528 C CA . ASP A 1 66 ? 14.945 -28.711 -24.485 1.00 53.81 66 ASP A CA 1
ATOM 529 C C . ASP A 1 66 ? 15.841 -27.758 -23.660 1.00 53.81 66 ASP A C 1
ATOM 531 O O . ASP A 1 66 ? 17.014 -27.569 -23.972 1.00 53.81 66 ASP A O 1
ATOM 535 N N . SER A 1 67 ? 15.315 -27.153 -22.587 1.00 52.88 67 SER A N 1
ATOM 536 C CA . SER A 1 67 ? 16.009 -26.145 -21.754 1.00 52.88 67 SER A CA 1
ATOM 537 C C . SER A 1 67 ? 16.643 -26.708 -20.467 1.00 52.88 67 SER A C 1
ATOM 539 O O . SER A 1 67 ? 16.888 -25.975 -19.509 1.00 52.88 67 SER A O 1
ATOM 541 N N . MET A 1 68 ? 16.883 -28.022 -20.430 1.00 44.91 68 MET A N 1
ATOM 542 C CA . MET A 1 68 ? 17.164 -28.852 -19.247 1.00 44.91 68 MET A CA 1
ATOM 543 C C . MET A 1 68 ? 18.543 -28.672 -18.562 1.00 44.91 68 MET A C 1
ATOM 545 O O . MET A 1 68 ? 19.138 -29.652 -18.118 1.00 44.91 68 MET A O 1
ATOM 549 N N . THR A 1 69 ? 19.071 -27.451 -18.420 1.00 44.00 69 THR A N 1
ATOM 550 C CA . THR A 1 69 ? 20.377 -27.238 -17.752 1.00 44.00 69 THR A CA 1
ATOM 551 C C . THR A 1 69 ? 20.351 -26.517 -16.400 1.00 44.00 69 THR A C 1
ATOM 553 O O . THR A 1 69 ? 21.323 -26.670 -15.675 1.00 44.00 69 THR A O 1
ATOM 556 N N . ASP A 1 70 ? 19.265 -25.850 -15.977 1.00 42.97 70 ASP A N 1
ATOM 557 C CA . ASP A 1 70 ? 19.204 -25.189 -14.653 1.00 42.97 70 ASP A CA 1
ATOM 558 C C . ASP A 1 70 ? 17.942 -25.566 -13.853 1.00 42.97 70 ASP A C 1
ATOM 560 O O . ASP A 1 70 ? 16.828 -25.090 -14.096 1.00 42.97 70 ASP A O 1
ATOM 564 N N . LEU A 1 71 ? 18.116 -26.449 -12.866 1.00 50.34 71 LEU A N 1
ATOM 565 C CA . LEU A 1 71 ? 17.051 -26.991 -12.021 1.00 50.34 71 LEU A CA 1
ATOM 566 C C . LEU A 1 71 ? 16.910 -26.197 -10.707 1.00 50.34 71 LEU A C 1
ATOM 568 O O . LEU A 1 71 ? 17.838 -26.154 -9.904 1.00 50.34 71 LEU A O 1
ATOM 572 N N . SER A 1 72 ? 15.722 -25.628 -10.456 1.00 61.00 72 SER A N 1
ATOM 573 C CA . SER A 1 72 ? 14.967 -25.810 -9.190 1.00 61.00 72 SER A CA 1
ATOM 574 C C . SER A 1 72 ? 13.698 -24.942 -9.105 1.00 61.00 72 SER A C 1
ATOM 576 O O . SER A 1 72 ? 12.614 -25.502 -8.996 1.00 61.00 72 SER A O 1
ATOM 578 N N . LEU A 1 73 ? 13.758 -23.606 -9.214 1.00 65.06 73 LEU A N 1
ATOM 579 C CA . LEU A 1 73 ? 12.585 -22.749 -8.919 1.00 65.06 73 LEU A CA 1
ATOM 580 C C . LEU A 1 73 ? 11.788 -22.282 -10.155 1.00 65.06 73 LEU A C 1
ATOM 582 O O . LEU A 1 73 ? 10.557 -22.216 -10.114 1.00 65.06 73 LEU A O 1
ATOM 586 N N . SER A 1 74 ? 12.463 -21.995 -11.275 1.00 63.78 74 SER A N 1
ATOM 587 C CA . SER A 1 74 ? 11.814 -21.505 -12.517 1.00 63.78 74 SER A CA 1
ATOM 588 C C . SER A 1 74 ? 10.935 -22.572 -13.149 1.00 63.78 74 SER A C 1
ATOM 590 O O . SER A 1 74 ? 9.796 -22.315 -13.546 1.00 63.78 74 SER A O 1
ATOM 592 N N . PHE A 1 75 ? 11.422 -23.810 -13.114 1.00 64.31 75 PHE A N 1
ATOM 593 C CA . PHE A 1 75 ? 10.666 -24.983 -13.515 1.00 64.31 75 PHE A CA 1
ATOM 594 C C . PHE A 1 75 ? 9.385 -25.151 -12.684 1.00 64.31 75 PHE A C 1
ATOM 596 O O . PHE A 1 75 ? 8.305 -25.285 -13.256 1.00 64.31 75 PHE A O 1
ATOM 603 N N . ILE A 1 76 ? 9.468 -25.080 -11.349 1.00 65.69 76 ILE A N 1
ATOM 604 C CA . ILE A 1 76 ? 8.296 -25.212 -10.464 1.00 65.69 76 ILE A CA 1
ATOM 605 C C . ILE A 1 76 ? 7.294 -24.086 -10.729 1.00 65.69 76 ILE A C 1
ATOM 607 O O . ILE A 1 76 ? 6.105 -24.346 -10.902 1.00 65.69 76 ILE A O 1
ATOM 611 N N . THR A 1 77 ? 7.777 -22.846 -10.830 1.00 71.38 77 THR A N 1
ATOM 612 C CA . THR A 1 77 ? 6.943 -21.662 -11.078 1.00 71.38 77 THR A CA 1
ATOM 613 C C . THR A 1 77 ? 6.182 -21.785 -12.399 1.00 71.38 77 THR A C 1
ATOM 615 O O . THR A 1 77 ? 4.975 -21.545 -12.455 1.00 71.38 77 THR A O 1
ATOM 618 N N . ARG A 1 78 ? 6.861 -22.234 -13.463 1.00 72.19 78 ARG A N 1
ATOM 619 C CA . ARG A 1 78 ? 6.270 -22.403 -14.795 1.00 72.19 78 ARG A CA 1
ATOM 620 C C . ARG A 1 78 ? 5.269 -23.560 -14.851 1.00 72.19 78 ARG A C 1
ATOM 622 O O . ARG A 1 78 ? 4.190 -23.383 -15.415 1.00 72.19 78 ARG A O 1
ATOM 629 N N . ASN A 1 79 ? 5.576 -24.704 -14.238 1.00 68.75 79 ASN A N 1
ATOM 630 C CA . ASN A 1 79 ? 4.657 -25.848 -14.175 1.00 68.75 79 ASN A CA 1
ATOM 631 C C . ASN A 1 79 ? 3.416 -25.544 -13.328 1.00 68.75 79 ASN A C 1
ATOM 633 O O . ASN A 1 79 ? 2.302 -25.917 -13.700 1.00 68.75 79 ASN A O 1
ATOM 637 N N . LEU A 1 80 ? 3.578 -24.829 -12.212 1.00 71.44 80 LEU A N 1
ATOM 638 C CA . LEU A 1 80 ? 2.456 -24.399 -11.382 1.00 71.44 80 LEU A CA 1
ATOM 639 C C . LEU A 1 80 ? 1.561 -23.412 -12.137 1.00 71.44 80 LEU A C 1
ATOM 641 O O . LEU A 1 80 ? 0.341 -23.545 -12.107 1.00 71.44 80 LEU A O 1
ATOM 645 N N . GLN A 1 81 ? 2.150 -22.484 -12.895 1.00 75.81 81 GLN A N 1
ATOM 646 C CA . GLN A 1 81 ? 1.398 -21.585 -13.767 1.00 75.81 81 GLN A CA 1
ATOM 647 C C . GLN A 1 81 ? 0.642 -22.340 -14.875 1.00 75.81 81 GLN A C 1
ATOM 649 O O . GLN A 1 81 ? -0.525 -22.048 -15.126 1.00 75.81 81 GLN A O 1
ATOM 654 N N . GLN A 1 82 ? 1.266 -23.325 -15.528 1.00 73.12 82 GLN A N 1
ATOM 655 C CA . GLN A 1 82 ? 0.597 -24.164 -16.532 1.00 73.12 82 GLN A CA 1
ATOM 656 C C . GLN A 1 82 ? -0.553 -24.970 -15.917 1.00 73.12 82 GLN A C 1
ATOM 658 O O . GLN A 1 82 ? -1.653 -24.989 -16.466 1.00 73.12 82 GLN A O 1
ATOM 663 N N . SER A 1 83 ? -0.327 -25.569 -14.748 1.00 71.69 83 SER A N 1
ATOM 664 C CA . SER A 1 83 ? -1.347 -26.318 -14.009 1.00 71.69 83 SER A CA 1
ATOM 665 C C . SER A 1 83 ? -2.517 -25.415 -13.610 1.00 71.69 83 SER A C 1
ATOM 667 O O . SER A 1 83 ? -3.678 -25.780 -13.783 1.00 71.69 83 SER A O 1
ATOM 669 N N . SER A 1 84 ? -2.223 -24.194 -13.160 1.00 80.06 84 SER A N 1
ATOM 670 C CA . SER A 1 84 ? -3.220 -23.180 -12.812 1.00 80.06 84 SER A CA 1
ATOM 671 C C . SER A 1 84 ? -4.055 -22.728 -14.016 1.00 80.06 84 SER A C 1
ATOM 673 O O . SER A 1 84 ? -5.275 -22.580 -13.897 1.00 80.06 84 SER A O 1
ATOM 675 N N . ILE A 1 85 ? -3.437 -22.573 -15.194 1.00 77.38 85 ILE A N 1
ATOM 676 C CA . ILE A 1 85 ? -4.133 -22.279 -16.459 1.00 77.38 85 ILE A CA 1
ATOM 677 C C . ILE A 1 85 ? -5.115 -23.403 -16.812 1.00 77.38 85 ILE A C 1
ATOM 679 O O . ILE A 1 85 ? -6.264 -23.137 -17.171 1.00 77.38 85 ILE A O 1
ATOM 683 N N . VAL A 1 86 ? -4.688 -24.658 -16.668 1.00 72.50 86 VAL A N 1
ATOM 684 C CA . VAL A 1 86 ? -5.529 -25.831 -16.936 1.00 72.50 86 VAL A CA 1
ATOM 685 C C . VAL A 1 86 ? -6.705 -25.899 -15.971 1.00 72.50 86 VAL A C 1
ATOM 687 O O . VAL A 1 86 ? -7.846 -26.042 -16.411 1.00 72.50 86 VAL A O 1
ATOM 690 N N . LEU A 1 87 ? -6.452 -25.723 -14.671 1.00 72.94 87 LEU A N 1
ATOM 691 C CA . LEU A 1 87 ? -7.500 -25.660 -13.652 1.00 72.94 87 LEU A CA 1
ATOM 692 C C . LEU A 1 87 ? -8.506 -24.543 -13.954 1.00 72.94 87 LEU A C 1
ATOM 694 O O . LEU A 1 87 ? -9.707 -24.783 -13.921 1.00 72.94 87 LEU A O 1
ATOM 698 N N . SER A 1 88 ? -8.030 -23.368 -14.370 1.00 78.19 88 SER A N 1
ATOM 699 C CA . SER A 1 88 ? -8.886 -22.229 -14.735 1.00 78.19 88 SER A CA 1
ATOM 700 C C . SER A 1 88 ? -9.769 -22.506 -15.954 1.00 78.19 88 SER A C 1
ATOM 702 O O . SER A 1 88 ? -10.888 -21.997 -16.051 1.00 78.19 88 SER A O 1
ATOM 704 N N . PHE A 1 89 ? -9.295 -23.314 -16.902 1.00 74.75 89 PHE A N 1
ATOM 705 C CA . PHE A 1 89 ? -10.120 -23.766 -18.018 1.00 74.75 89 PHE A CA 1
ATOM 706 C C . PHE A 1 89 ? -11.175 -24.776 -17.572 1.00 74.75 89 PHE A C 1
ATOM 708 O O . PHE A 1 89 ? -12.343 -24.636 -17.942 1.00 74.75 89 PHE A O 1
ATOM 715 N N . PHE A 1 90 ? -10.795 -25.758 -16.752 1.00 71.88 90 PHE A N 1
ATOM 716 C CA . PHE A 1 90 ? -11.757 -26.693 -16.174 1.00 71.88 90 PHE A CA 1
ATOM 717 C C . PHE A 1 90 ? -12.816 -25.961 -15.350 1.00 71.88 90 PHE A C 1
ATOM 719 O O . PHE A 1 90 ? -13.994 -26.260 -15.506 1.00 71.88 90 PHE A O 1
ATOM 726 N N . ASP A 1 91 ? -12.443 -24.934 -14.591 1.00 72.62 91 ASP A N 1
ATOM 727 C CA . ASP A 1 91 ? -13.377 -24.042 -13.905 1.00 72.62 91 ASP A CA 1
ATOM 728 C C . ASP A 1 91 ? -14.384 -23.402 -14.863 1.00 72.62 91 ASP A C 1
ATOM 730 O O . ASP A 1 91 ? -15.591 -23.443 -14.620 1.00 72.62 91 ASP A O 1
ATOM 734 N N . CYS A 1 92 ? -13.922 -22.873 -16.001 1.00 74.25 92 CYS A N 1
ATOM 735 C CA . CYS A 1 92 ? -14.815 -22.324 -17.023 1.00 74.25 92 CYS A CA 1
ATOM 736 C C . CYS A 1 92 ? -15.789 -23.388 -17.548 1.00 74.25 92 CYS A C 1
ATOM 738 O O . CYS A 1 92 ? -16.976 -23.113 -17.731 1.00 74.25 92 CYS A O 1
ATOM 740 N N . VAL A 1 93 ? -15.315 -24.615 -17.774 1.00 72.62 93 VAL A N 1
ATOM 741 C CA . VAL A 1 93 ? -16.150 -25.747 -18.203 1.00 72.62 93 VAL A CA 1
ATOM 742 C C . VAL A 1 93 ? -17.169 -26.112 -17.114 1.00 72.62 93 VAL A C 1
ATOM 744 O O . VAL A 1 93 ? -18.358 -26.245 -17.413 1.00 72.62 93 VAL A O 1
ATOM 747 N N . LEU A 1 94 ? -16.756 -26.202 -15.847 1.00 72.38 94 LEU A N 1
ATOM 748 C CA . LEU A 1 94 ? -17.627 -26.497 -14.705 1.00 72.38 94 LEU A CA 1
ATOM 749 C C . LEU A 1 94 ? -18.726 -25.439 -14.557 1.00 72.38 94 LEU A C 1
ATOM 751 O O . LEU A 1 94 ? -19.909 -25.779 -14.477 1.00 72.38 94 LEU A O 1
ATOM 755 N N . ILE A 1 95 ? -18.354 -24.158 -14.597 1.00 75.38 95 ILE A N 1
ATOM 756 C CA . ILE A 1 95 ? -19.276 -23.015 -14.560 1.00 75.38 95 ILE A CA 1
ATOM 757 C C . ILE A 1 95 ? -20.312 -23.126 -15.690 1.00 75.38 95 ILE A C 1
ATOM 759 O O . ILE A 1 95 ? -21.510 -22.935 -15.466 1.00 75.38 95 ILE A O 1
ATOM 763 N N . LYS A 1 96 ? -19.873 -23.489 -16.900 1.00 69.69 96 LYS A N 1
ATOM 764 C CA . LYS A 1 96 ? -20.726 -23.536 -18.094 1.00 69.69 96 LYS A CA 1
ATOM 765 C C . LYS A 1 96 ? -21.650 -24.734 -18.198 1.00 69.69 96 LYS A C 1
ATOM 767 O O . LYS A 1 96 ? -22.781 -24.568 -18.656 1.00 69.69 96 LYS A O 1
ATOM 772 N N . PHE A 1 97 ? -21.173 -25.926 -17.862 1.00 71.50 97 PHE A N 1
ATOM 773 C CA . PHE A 1 97 ? -21.914 -27.165 -18.095 1.00 71.50 97 PHE A CA 1
ATOM 774 C C . PHE A 1 97 ? -22.585 -27.675 -16.824 1.00 71.50 97 PHE A C 1
ATOM 776 O O . PHE A 1 97 ? -23.743 -28.087 -16.881 1.00 71.50 97 PHE A O 1
ATOM 783 N N . ILE A 1 98 ? -21.903 -27.584 -15.679 1.00 70.06 98 ILE A N 1
ATOM 784 C CA . ILE A 1 98 ? -22.395 -28.122 -14.406 1.00 70.06 98 ILE A CA 1
ATOM 785 C C . ILE A 1 98 ? -23.198 -27.064 -13.650 1.00 70.06 98 ILE A C 1
ATOM 787 O O . ILE A 1 98 ? -24.371 -27.272 -13.338 1.00 70.06 98 ILE A O 1
ATOM 791 N N . TYR A 1 99 ? -22.617 -25.885 -13.416 1.00 75.94 99 TYR A N 1
ATOM 792 C CA . TYR A 1 99 ? -23.276 -24.818 -12.652 1.00 75.94 99 TYR A CA 1
ATOM 793 C C . TYR A 1 99 ? -24.237 -23.959 -13.475 1.00 75.94 99 TYR A C 1
ATOM 795 O O . TYR A 1 99 ? -24.854 -23.040 -12.937 1.00 75.94 99 TYR A O 1
ATOM 803 N N . ARG A 1 100 ? -24.454 -24.305 -14.749 1.00 75.00 100 ARG A N 1
ATOM 804 C CA . ARG A 1 100 ? -25.363 -23.619 -15.676 1.00 75.00 100 ARG A CA 1
ATOM 805 C C . ARG A 1 100 ? -26.697 -23.238 -15.040 1.00 75.00 100 ARG A C 1
ATOM 807 O O . ARG A 1 100 ? -27.096 -22.080 -15.099 1.00 75.00 100 ARG A O 1
ATOM 814 N N . LYS A 1 101 ? -27.410 -24.232 -14.494 1.00 78.00 101 LYS A N 1
ATOM 815 C CA . LYS A 1 101 ? -28.759 -24.036 -13.945 1.00 78.00 101 LYS A CA 1
ATOM 816 C C . LYS A 1 101 ? -28.716 -23.075 -12.761 1.00 78.00 101 LYS A C 1
ATOM 818 O O . LYS A 1 101 ? -29.456 -22.102 -12.762 1.00 78.00 101 LYS A O 1
ATOM 823 N N . ARG A 1 102 ? -27.762 -23.271 -11.846 1.00 81.06 102 ARG A N 1
ATOM 824 C CA . ARG A 1 102 ? -27.572 -22.406 -10.674 1.00 81.06 102 ARG A CA 1
ATOM 825 C C . ARG A 1 102 ? -27.222 -20.966 -11.046 1.00 81.06 102 ARG A C 1
ATOM 827 O O . ARG A 1 102 ? -27.729 -20.045 -10.424 1.00 81.06 102 ARG A O 1
ATOM 834 N N . ILE A 1 103 ? -26.393 -20.741 -12.067 1.00 79.56 103 ILE A N 1
ATOM 835 C CA . ILE A 1 103 ? -26.058 -19.377 -12.505 1.00 79.56 103 ILE A CA 1
ATOM 836 C C . ILE A 1 103 ? -27.266 -18.701 -13.151 1.00 79.56 103 ILE A C 1
ATOM 838 O O . ILE A 1 103 ? -27.536 -17.543 -12.847 1.00 79.56 103 ILE A O 1
ATOM 842 N N . ILE A 1 104 ? -28.031 -19.416 -13.984 1.00 81.44 104 ILE A N 1
ATOM 843 C CA . ILE A 1 104 ? -29.291 -18.887 -14.526 1.00 81.44 104 ILE A CA 1
ATOM 844 C C . ILE A 1 104 ? -30.254 -18.554 -13.381 1.00 81.44 104 ILE A C 1
ATOM 846 O O . ILE A 1 104 ? -30.817 -17.467 -13.379 1.00 81.44 104 ILE A O 1
ATOM 850 N N . GLU A 1 105 ? -30.385 -19.426 -12.379 1.00 84.31 105 GLU A N 1
ATOM 851 C CA . GLU A 1 105 ? -31.203 -19.176 -11.184 1.00 84.31 105 GLU A CA 1
ATOM 852 C C . GLU A 1 105 ? -30.738 -17.936 -10.407 1.00 84.31 105 GLU A C 1
ATOM 854 O O . GLU A 1 105 ? -31.575 -17.151 -9.975 1.00 84.31 105 GLU A O 1
ATOM 859 N N . ILE A 1 106 ? -29.428 -17.704 -10.263 1.00 84.81 106 ILE A N 1
ATOM 860 C CA . ILE A 1 106 ? -28.883 -16.488 -9.634 1.00 84.81 106 ILE A CA 1
ATOM 861 C C . ILE A 1 106 ? -29.219 -15.245 -10.466 1.00 84.81 106 ILE A C 1
ATOM 863 O O . ILE A 1 106 ? -29.633 -14.220 -9.927 1.00 84.81 106 ILE A O 1
ATOM 867 N N . MET A 1 107 ? -29.059 -15.324 -11.785 1.00 81.38 107 MET A N 1
ATOM 868 C CA . MET A 1 107 ? -29.338 -14.216 -12.699 1.00 81.38 107 MET A CA 1
ATOM 869 C C . MET A 1 107 ? -30.826 -13.860 -12.751 1.00 81.38 107 MET A C 1
ATOM 871 O O . MET A 1 107 ? -31.197 -12.686 -12.698 1.00 81.38 107 MET A O 1
ATOM 875 N N . GLU A 1 108 ? -31.693 -14.868 -12.812 1.00 83.94 108 GLU A N 1
ATOM 876 C CA . GLU A 1 108 ? -33.136 -14.686 -12.682 1.00 83.94 108 GLU A CA 1
ATOM 877 C C . GLU A 1 108 ? -33.510 -14.221 -11.270 1.00 83.94 108 GLU A C 1
ATOM 879 O O . GLU A 1 108 ? -34.392 -13.375 -11.125 1.00 83.94 108 GLU A O 1
ATOM 884 N N . GLY A 1 109 ? -32.783 -14.683 -10.251 1.00 85.38 109 GLY A N 1
ATOM 885 C CA . GLY A 1 109 ? -32.885 -14.233 -8.869 1.00 85.38 109 GLY A CA 1
ATOM 886 C C . GLY A 1 109 ? -32.632 -12.735 -8.724 1.00 85.38 109 GLY A C 1
ATOM 887 O O . GLY A 1 109 ? -33.439 -12.052 -8.101 1.00 85.38 109 GLY A O 1
ATOM 888 N N . PHE A 1 110 ? -31.599 -12.180 -9.368 1.00 85.62 110 PHE A N 1
ATOM 889 C CA . PHE A 1 110 ? -31.370 -10.728 -9.386 1.00 85.62 110 PHE A CA 1
ATOM 890 C C . PHE A 1 110 ? -32.554 -9.958 -9.976 1.00 85.62 110 PHE A C 1
ATOM 892 O O . PHE A 1 110 ? -32.966 -8.941 -9.418 1.00 85.62 110 PHE A O 1
ATOM 899 N N . SER A 1 111 ? -33.134 -10.462 -11.066 1.00 83.94 111 SER A N 1
ATOM 900 C CA . SER A 1 111 ? -34.335 -9.877 -11.668 1.00 83.94 111 SER A CA 1
ATOM 901 C C . SER A 1 111 ? -35.566 -9.964 -10.761 1.00 83.94 111 SER A C 1
ATOM 903 O O . SER A 1 111 ? -36.353 -9.016 -10.712 1.00 83.94 111 SER A O 1
ATOM 905 N N . ASP A 1 112 ? -35.755 -11.081 -10.050 1.00 86.38 112 ASP A N 1
ATOM 906 C CA . ASP A 1 112 ? -36.864 -11.236 -9.104 1.00 86.38 112 ASP A CA 1
ATOM 907 C C . ASP A 1 112 ? -36.697 -10.315 -7.892 1.00 86.38 112 ASP A C 1
ATOM 909 O O . ASP A 1 112 ? -37.646 -9.633 -7.507 1.00 86.38 112 ASP A O 1
ATOM 913 N N . GLN A 1 113 ? -35.482 -10.212 -7.345 1.00 88.69 113 GLN A N 1
ATOM 914 C CA . GLN A 1 113 ? -35.193 -9.288 -6.250 1.00 88.69 113 GLN A CA 1
ATOM 915 C C . GLN A 1 113 ? -35.396 -7.832 -6.673 1.00 88.69 113 GLN A C 1
ATOM 917 O O . GLN A 1 113 ? -35.980 -7.062 -5.918 1.00 88.69 113 GLN A O 1
ATOM 922 N N . ASP A 1 114 ? -35.010 -7.450 -7.894 1.00 86.19 114 ASP A N 1
ATOM 923 C CA . ASP A 1 114 ? -35.276 -6.101 -8.407 1.00 86.19 114 ASP A CA 1
ATOM 924 C C . ASP A 1 114 ? -36.779 -5.819 -8.523 1.00 86.19 114 ASP A C 1
ATOM 926 O O . ASP A 1 114 ? -37.225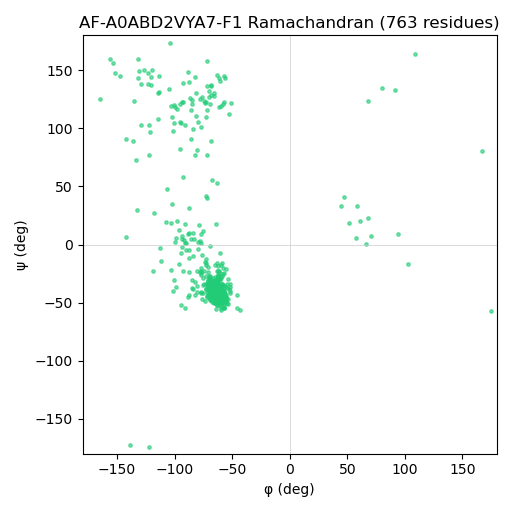 -4.713 -8.218 1.00 86.19 114 ASP A O 1
ATOM 930 N N . ARG A 1 115 ? -37.581 -6.816 -8.921 1.00 85.62 115 ARG A N 1
ATOM 931 C CA . ARG A 1 115 ? -39.046 -6.703 -8.946 1.00 85.62 115 ARG A CA 1
ATOM 932 C C . ARG A 1 115 ? -39.618 -6.527 -7.537 1.00 85.62 115 ARG A C 1
ATOM 934 O O . ARG A 1 115 ? -40.452 -5.648 -7.340 1.00 85.62 115 ARG A O 1
ATOM 941 N N . ARG A 1 116 ? -39.163 -7.315 -6.558 1.00 85.94 116 ARG A N 1
ATOM 942 C CA . ARG A 1 116 ? -39.602 -7.193 -5.155 1.00 85.94 116 ARG A CA 1
ATOM 943 C C . ARG A 1 116 ? -39.200 -5.849 -4.549 1.00 85.94 116 ARG A C 1
ATOM 945 O O . ARG A 1 116 ? -40.026 -5.188 -3.933 1.00 85.94 116 ARG A O 1
ATOM 952 N N . LEU A 1 117 ? -37.976 -5.388 -4.805 1.00 86.00 117 LEU A N 1
ATOM 953 C CA . LEU A 1 117 ? -37.512 -4.060 -4.398 1.00 86.00 117 LEU A CA 1
ATOM 954 C C . LEU A 1 117 ? -38.371 -2.946 -5.020 1.00 86.00 117 LEU A C 1
ATOM 956 O O . LEU A 1 117 ? -38.730 -1.996 -4.328 1.00 86.00 117 LEU A O 1
ATOM 960 N N . GLN A 1 118 ? -38.769 -3.069 -6.290 1.00 85.06 118 GLN A N 1
ATOM 961 C CA . GLN A 1 118 ? -39.689 -2.109 -6.916 1.00 85.06 118 GLN A CA 1
ATOM 962 C C . GLN A 1 118 ? -41.087 -2.124 -6.288 1.00 85.06 118 GLN A C 1
ATOM 964 O O . GLN A 1 118 ? -41.673 -1.056 -6.114 1.00 85.06 118 GLN A O 1
ATOM 969 N N . ASN A 1 119 ? -41.601 -3.292 -5.887 1.00 84.62 119 ASN A N 1
ATOM 970 C CA . ASN A 1 119 ? -42.867 -3.386 -5.152 1.00 84.62 119 ASN A CA 1
ATOM 971 C C . ASN A 1 119 ? -42.794 -2.653 -3.798 1.00 84.62 119 ASN A C 1
ATOM 973 O O . ASN A 1 119 ? -43.760 -2.006 -3.399 1.00 84.62 119 ASN A O 1
ATOM 977 N N . LEU A 1 120 ? -41.621 -2.647 -3.151 1.00 83.12 120 LEU A N 1
ATOM 978 C CA . LEU A 1 120 ? -41.326 -1.844 -1.954 1.00 83.12 120 LEU A CA 1
ATOM 979 C C . LEU A 1 120 ? -41.052 -0.355 -2.252 1.00 83.12 120 LEU A C 1
ATOM 981 O O . LEU A 1 120 ? -40.632 0.398 -1.370 1.00 83.12 120 LEU A O 1
ATOM 985 N N . ARG A 1 121 ? -41.292 0.096 -3.491 1.00 81.38 121 ARG A N 1
ATOM 986 C CA . ARG A 1 121 ? -41.012 1.455 -3.981 1.00 81.38 121 ARG A CA 1
ATOM 987 C C . ARG A 1 121 ? -39.531 1.855 -3.850 1.00 81.38 121 ARG A C 1
ATOM 989 O O . ARG A 1 121 ? -39.223 3.029 -3.626 1.00 81.38 121 ARG A O 1
ATOM 996 N N . CYS A 1 122 ? -38.606 0.899 -3.993 1.00 79.75 122 CYS A N 1
ATOM 997 C CA . CYS A 1 122 ? -37.181 1.173 -4.199 1.00 79.75 122 CYS A CA 1
ATOM 998 C C . CYS A 1 122 ? -36.900 1.409 -5.688 1.00 79.75 122 CYS A C 1
ATOM 1000 O O . CYS A 1 122 ? -37.074 0.508 -6.512 1.00 79.75 122 CYS A O 1
ATOM 1002 N N . ASN A 1 123 ? -36.378 2.584 -6.039 1.00 76.25 123 ASN A N 1
ATOM 1003 C CA . ASN A 1 123 ? -35.935 2.855 -7.406 1.00 76.25 123 ASN A CA 1
ATOM 1004 C C . ASN A 1 123 ? -34.553 2.236 -7.657 1.00 76.25 123 ASN A C 1
ATOM 1006 O O . ASN A 1 123 ? -33.537 2.751 -7.194 1.00 76.25 123 ASN A O 1
ATOM 1010 N N . VAL A 1 124 ? -34.506 1.132 -8.409 1.00 75.81 124 VAL A N 1
ATOM 1011 C CA . VAL A 1 124 ? -33.250 0.477 -8.814 1.00 75.81 124 VAL A CA 1
ATOM 1012 C C . VAL A 1 124 ? -32.540 1.307 -9.884 1.00 75.81 124 VAL A C 1
ATOM 1014 O O . VAL A 1 124 ? -32.991 1.382 -11.026 1.00 75.81 124 VAL A O 1
ATOM 1017 N N . ASN A 1 125 ? -31.406 1.921 -9.525 1.00 79.38 125 ASN A N 1
ATOM 1018 C CA . ASN A 1 125 ? -30.586 2.675 -10.472 1.00 79.38 125 ASN A CA 1
ATOM 1019 C C . ASN A 1 125 ? -29.606 1.757 -11.222 1.00 79.38 125 ASN A C 1
ATOM 1021 O O . ASN A 1 125 ? -28.462 1.547 -10.811 1.00 79.38 125 ASN A O 1
ATOM 1025 N N . TYR A 1 126 ? -30.054 1.247 -12.367 1.00 80.56 126 TYR A N 1
ATOM 1026 C CA . TYR A 1 126 ? -29.254 0.381 -13.235 1.00 80.56 126 TYR A CA 1
ATOM 1027 C C . TYR A 1 126 ? -27.997 1.068 -13.798 1.00 80.56 126 TYR A C 1
ATOM 1029 O O . TYR A 1 126 ? -27.003 0.393 -14.054 1.00 80.56 126 TYR A O 1
ATOM 1037 N N . SER A 1 127 ? -27.976 2.401 -13.936 1.00 80.00 127 SER A N 1
ATOM 1038 C CA . SER A 1 127 ? -26.810 3.118 -14.483 1.00 80.00 127 SER A CA 1
ATOM 1039 C C . SER A 1 127 ? -25.578 3.021 -13.575 1.00 80.00 127 SER A C 1
ATOM 1041 O O . SER A 1 127 ? -24.459 2.811 -14.046 1.00 80.00 127 SER A O 1
ATOM 1043 N N . THR A 1 128 ? -25.776 3.096 -12.256 1.00 79.31 128 THR A N 1
ATOM 1044 C CA . THR A 1 128 ? -24.696 2.949 -11.273 1.00 79.31 128 THR A CA 1
ATOM 1045 C C . THR A 1 128 ? -24.125 1.536 -11.297 1.00 79.31 128 THR A C 1
ATOM 1047 O O . THR A 1 128 ? -22.907 1.364 -11.235 1.00 79.31 128 THR A O 1
ATOM 1050 N N . LEU A 1 129 ? -24.995 0.534 -11.447 1.00 77.38 129 LEU A N 1
ATOM 1051 C CA . LEU A 1 129 ? -24.610 -0.869 -11.577 1.00 77.38 129 LEU A CA 1
ATOM 1052 C C . LEU A 1 129 ? -23.726 -1.088 -12.808 1.00 77.38 129 LEU A C 1
ATOM 1054 O O . LEU A 1 129 ? -22.664 -1.710 -12.722 1.00 77.38 129 LEU A O 1
ATOM 1058 N N . VAL A 1 130 ? -24.137 -0.494 -13.933 1.00 83.00 130 VAL A N 1
ATOM 1059 C CA . VAL A 1 130 ? -23.401 -0.570 -15.192 1.00 83.00 130 VAL A CA 1
ATOM 1060 C C . VAL A 1 130 ? -22.032 0.108 -15.067 1.00 83.00 130 VAL A C 1
ATOM 1062 O O . VAL A 1 130 ? -21.005 -0.473 -15.416 1.00 83.00 130 VAL A O 1
ATOM 1065 N N . ASN A 1 131 ? -21.971 1.307 -14.487 1.00 84.94 131 ASN A N 1
ATOM 1066 C CA . ASN A 1 131 ? -20.706 2.026 -14.315 1.00 84.94 131 ASN A CA 1
ATOM 1067 C C . ASN A 1 131 ? -19.703 1.259 -13.441 1.00 84.94 131 ASN A C 1
ATOM 1069 O O . ASN A 1 131 ? -18.515 1.235 -13.751 1.00 84.94 131 ASN A O 1
ATOM 1073 N N . LYS A 1 132 ? -20.161 0.577 -12.383 1.00 82.12 132 LYS A N 1
ATOM 1074 C CA . LYS A 1 132 ? -19.280 -0.257 -11.548 1.00 82.12 132 LYS A CA 1
ATOM 1075 C C . LYS A 1 132 ? -18.735 -1.469 -12.304 1.00 82.12 132 LYS A C 1
ATOM 1077 O O . LYS A 1 132 ? -17.553 -1.768 -12.168 1.00 82.12 132 LYS A O 1
ATOM 1082 N N . GLY A 1 133 ? -19.545 -2.128 -13.133 1.00 83.62 133 GLY A N 1
ATOM 1083 C CA . GLY A 1 133 ? -19.046 -3.217 -13.978 1.00 83.62 133 GLY A CA 1
ATOM 1084 C C . GLY A 1 133 ? -18.094 -2.734 -15.079 1.00 83.62 133 GLY A C 1
ATOM 1085 O O . GLY A 1 133 ? -17.093 -3.394 -15.337 1.00 83.62 133 GLY A O 1
ATOM 1086 N N . ARG A 1 134 ? -18.314 -1.541 -15.653 1.00 86.50 134 ARG A N 1
ATOM 1087 C CA . ARG A 1 134 ? -17.382 -0.924 -16.618 1.00 86.50 134 ARG A CA 1
ATOM 1088 C C . ARG A 1 134 ? -15.992 -0.671 -16.033 1.00 86.50 134 ARG A C 1
ATOM 1090 O O . ARG A 1 134 ? -15.016 -0.843 -16.751 1.00 86.50 134 ARG A O 1
ATOM 1097 N N . ILE A 1 135 ? -15.884 -0.323 -14.747 1.00 87.94 135 ILE A N 1
ATOM 1098 C CA . ILE A 1 135 ? -14.582 -0.174 -14.070 1.00 87.94 135 ILE A CA 1
ATOM 1099 C C . ILE A 1 135 ? -13.820 -1.507 -14.055 1.00 87.94 135 ILE A C 1
ATOM 1101 O O . ILE A 1 135 ? -12.627 -1.530 -14.339 1.00 87.94 135 ILE A O 1
ATOM 1105 N N . LEU A 1 136 ? -14.504 -2.623 -13.778 1.00 88.38 136 LEU A N 1
ATOM 1106 C CA . LEU A 1 136 ? -13.882 -3.953 -13.792 1.00 88.38 136 LEU A CA 1
ATOM 1107 C C . LEU A 1 136 ? -13.462 -4.373 -15.210 1.00 88.38 136 LEU A C 1
ATOM 1109 O O . LEU A 1 136 ? -12.403 -4.969 -15.378 1.00 88.38 136 LEU A O 1
ATOM 1113 N N . VAL A 1 137 ? -14.243 -4.006 -16.234 1.00 87.50 137 VAL A N 1
ATOM 1114 C CA . VAL A 1 137 ? -13.856 -4.199 -17.645 1.00 87.50 137 VAL A CA 1
ATOM 1115 C C . VAL A 1 137 ? -12.633 -3.361 -18.008 1.00 87.50 137 VAL A C 1
ATOM 1117 O O . VAL A 1 137 ? -11.704 -3.881 -18.617 1.00 87.50 137 VAL A O 1
ATOM 1120 N N . ALA A 1 138 ? -12.606 -2.083 -17.624 1.00 87.31 138 ALA A N 1
ATOM 1121 C CA . ALA A 1 138 ? -11.473 -1.198 -17.883 1.00 87.31 138 ALA A CA 1
ATOM 1122 C C . ALA A 1 138 ? -10.188 -1.727 -17.231 1.00 87.31 138 ALA A C 1
ATOM 1124 O O . ALA A 1 138 ? -9.130 -1.699 -17.850 1.00 87.31 138 ALA A O 1
ATOM 1125 N N . LEU A 1 139 ? -10.294 -2.282 -16.021 1.00 89.69 139 LEU A N 1
ATOM 1126 C CA . LEU A 1 139 ? -9.176 -2.930 -15.344 1.00 89.69 139 LEU A CA 1
ATOM 1127 C C . LEU A 1 139 ? -8.688 -4.187 -16.084 1.00 89.69 139 LEU A C 1
ATOM 1129 O O . LEU A 1 139 ? -7.486 -4.373 -16.244 1.00 89.69 139 LEU A O 1
ATOM 1133 N N . LEU A 1 140 ? -9.604 -5.031 -16.567 1.00 88.56 140 LEU A N 1
ATOM 1134 C CA . LEU A 1 140 ? -9.254 -6.215 -17.356 1.00 88.56 140 LEU A CA 1
ATOM 1135 C C . LEU A 1 140 ? -8.539 -5.841 -18.666 1.00 88.56 140 LEU A C 1
ATOM 1137 O O . LEU A 1 140 ? -7.561 -6.486 -19.040 1.00 88.56 140 LEU A O 1
ATOM 1141 N N . LEU A 1 141 ? -8.992 -4.778 -19.337 1.00 86.75 141 LEU A N 1
ATOM 1142 C CA . LEU A 1 141 ? -8.340 -4.243 -20.535 1.00 86.75 141 LEU A CA 1
ATOM 1143 C C . LEU A 1 141 ? -6.967 -3.638 -20.216 1.00 86.75 141 LEU A C 1
ATOM 1145 O O . LEU A 1 141 ? -6.020 -3.879 -20.957 1.00 86.75 141 LEU A O 1
ATOM 1149 N N . LEU A 1 142 ? -6.833 -2.917 -19.097 1.00 87.25 142 LEU A N 1
ATOM 1150 C CA . LEU A 1 142 ? -5.547 -2.398 -18.629 1.00 87.25 142 LEU A CA 1
ATOM 1151 C C . LEU A 1 142 ? -4.545 -3.534 -18.391 1.00 87.25 142 LEU A C 1
ATOM 1153 O O . LEU A 1 142 ? -3.406 -3.444 -18.840 1.00 87.25 142 LEU A O 1
ATOM 1157 N N . PHE A 1 143 ? -4.961 -4.629 -17.748 1.00 89.94 143 PHE A N 1
ATOM 1158 C CA . PHE A 1 143 ? -4.096 -5.799 -17.594 1.00 89.94 143 PHE A CA 1
ATOM 1159 C C . PHE A 1 143 ? -3.717 -6.413 -18.938 1.00 89.94 143 PHE A C 1
ATOM 1161 O O . PHE A 1 143 ? -2.560 -6.779 -19.118 1.00 89.94 143 PHE A O 1
ATOM 1168 N N . ALA A 1 144 ? -4.638 -6.479 -19.903 1.00 84.44 144 ALA A N 1
ATOM 1169 C CA . ALA A 1 144 ? -4.311 -6.959 -21.241 1.00 84.44 144 ALA A CA 1
ATOM 1170 C C . ALA A 1 144 ? -3.229 -6.097 -21.915 1.00 84.44 144 ALA A C 1
ATOM 1172 O O . ALA A 1 144 ? -2.272 -6.648 -22.456 1.00 84.44 144 ALA A O 1
ATOM 1173 N N . VAL A 1 145 ? -3.331 -4.767 -21.814 1.00 81.69 145 VAL A N 1
ATOM 1174 C CA . VAL A 1 145 ? -2.320 -3.830 -22.334 1.00 81.69 145 VAL A CA 1
ATOM 1175 C C . VAL A 1 145 ? -0.975 -4.029 -21.633 1.00 81.69 145 VAL A C 1
ATOM 1177 O O . VAL A 1 145 ? 0.023 -4.264 -22.307 1.00 81.69 145 VAL A O 1
ATOM 1180 N N . LEU A 1 146 ? -0.951 -4.061 -20.297 1.00 80.19 146 LEU A N 1
ATOM 1181 C CA . LEU A 1 146 ? 0.276 -4.281 -19.518 1.00 80.19 146 LEU A CA 1
ATOM 1182 C C . LEU A 1 146 ? 0.956 -5.620 -19.853 1.00 80.19 146 LEU A C 1
ATOM 1184 O O . LEU A 1 146 ? 2.186 -5.724 -19.860 1.00 80.19 146 LEU A O 1
ATOM 1188 N N . ARG A 1 147 ? 0.173 -6.666 -20.152 1.00 83.12 147 ARG A N 1
ATOM 1189 C CA . ARG A 1 147 ? 0.703 -7.965 -20.592 1.00 83.12 147 ARG A CA 1
ATOM 1190 C C . ARG A 1 147 ? 1.318 -7.899 -21.986 1.00 83.12 147 ARG A C 1
ATOM 1192 O O . ARG A 1 147 ? 2.364 -8.499 -22.196 1.00 83.12 147 ARG A O 1
ATOM 1199 N N . VAL A 1 148 ? 0.700 -7.179 -22.918 1.00 77.50 148 VAL A N 1
ATOM 1200 C CA . VAL A 1 148 ? 1.258 -6.987 -24.263 1.00 77.50 148 VAL A CA 1
ATOM 1201 C C . VAL A 1 148 ? 2.544 -6.163 -24.193 1.00 77.50 148 VAL A C 1
ATOM 1203 O O . VAL A 1 148 ? 3.556 -6.578 -24.748 1.00 77.50 148 VAL A O 1
ATOM 1206 N N . GLU A 1 149 ? 2.544 -5.057 -23.448 1.00 69.56 149 GLU A N 1
ATOM 1207 C CA . GLU A 1 149 ? 3.722 -4.199 -23.278 1.00 69.56 149 GLU A CA 1
ATOM 1208 C C . GLU A 1 149 ? 4.892 -4.957 -22.638 1.00 69.56 149 GLU A C 1
ATOM 1210 O O . GLU A 1 149 ? 5.990 -4.976 -23.189 1.00 69.56 149 GLU A O 1
ATOM 1215 N N . SER A 1 150 ? 4.666 -5.656 -21.520 1.00 70.31 150 SER A N 1
ATOM 1216 C CA . SER A 1 150 ? 5.734 -6.396 -20.822 1.00 70.31 150 SER A CA 1
ATOM 1217 C C . SER A 1 150 ? 6.399 -7.497 -21.663 1.00 70.31 150 SER A C 1
ATOM 1219 O O . SER A 1 150 ? 7.556 -7.839 -21.417 1.00 70.31 150 SER A O 1
ATOM 1221 N N . GLU A 1 151 ? 5.709 -8.036 -22.667 1.00 70.75 151 GLU A N 1
ATOM 1222 C CA . GLU A 1 151 ? 6.245 -9.050 -23.590 1.00 70.75 151 GLU A CA 1
ATOM 1223 C C . GLU A 1 151 ? 6.959 -8.438 -24.798 1.00 70.75 151 GLU A C 1
ATOM 1225 O O . GLU A 1 151 ? 7.809 -9.093 -25.392 1.00 70.75 151 GLU A O 1
ATOM 1230 N N . ILE A 1 152 ? 6.627 -7.195 -25.161 1.00 66.38 152 ILE A N 1
ATOM 1231 C CA . ILE A 1 152 ? 7.324 -6.441 -26.211 1.00 66.38 152 ILE A CA 1
ATOM 1232 C C . ILE A 1 152 ? 8.659 -5.905 -25.680 1.00 66.38 152 ILE A C 1
ATOM 1234 O O . ILE A 1 152 ? 9.660 -5.952 -26.387 1.00 66.38 152 ILE A O 1
ATOM 1238 N N . PHE A 1 153 ? 8.688 -5.413 -24.437 1.00 58.22 153 PHE A N 1
ATOM 1239 C CA . PHE A 1 153 ? 9.893 -4.822 -23.846 1.00 58.22 153 PHE A CA 1
ATOM 1240 C C . PHE A 1 153 ? 10.929 -5.858 -23.393 1.00 58.22 153 PHE A C 1
ATOM 1242 O O . PHE A 1 153 ? 12.114 -5.542 -23.313 1.00 58.22 153 PHE A O 1
ATOM 1249 N N . THR A 1 154 ? 10.528 -7.093 -23.086 1.00 58.00 154 THR A N 1
ATOM 1250 C CA . THR A 1 154 ? 11.484 -8.142 -22.716 1.00 58.00 154 THR A CA 1
ATOM 1251 C C . THR A 1 154 ? 12.192 -8.682 -23.957 1.00 58.00 154 THR A C 1
ATOM 1253 O O . THR A 1 154 ? 11.659 -9.518 -24.682 1.00 58.00 154 THR A O 1
ATOM 1256 N N . ASP A 1 155 ? 13.429 -8.228 -24.171 1.00 45.97 155 ASP A N 1
ATOM 1257 C CA . ASP A 1 155 ? 14.330 -8.617 -25.268 1.00 45.97 155 ASP A CA 1
ATOM 1258 C C . ASP A 1 155 ? 14.897 -10.041 -25.075 1.00 45.97 155 ASP A C 1
ATOM 1260 O O . ASP A 1 155 ? 16.084 -10.332 -25.232 1.00 45.97 155 ASP A O 1
ATOM 1264 N N . PHE A 1 156 ? 14.045 -10.966 -24.642 1.00 51.88 156 PHE A N 1
ATOM 1265 C CA . PHE A 1 156 ? 14.435 -12.348 -24.490 1.00 51.88 156 PHE A CA 1
ATOM 1266 C C . PHE A 1 156 ? 14.594 -12.975 -25.876 1.00 51.88 156 PHE A C 1
ATOM 1268 O O . PHE A 1 156 ? 13.613 -13.227 -26.585 1.00 51.88 156 PHE A O 1
ATOM 1275 N N . ARG A 1 157 ? 15.828 -13.377 -26.187 1.00 41.56 157 ARG A N 1
ATOM 1276 C CA . ARG A 1 157 ? 16.132 -14.489 -27.100 1.00 41.56 157 ARG A CA 1
ATOM 1277 C C . ARG A 1 157 ? 15.601 -15.820 -26.535 1.00 41.56 157 ARG A C 1
ATOM 1279 O O . ARG A 1 157 ? 16.350 -16.777 -26.378 1.00 41.56 157 ARG A O 1
ATOM 1286 N N . TRP A 1 158 ? 14.320 -15.904 -26.179 1.00 50.81 158 TRP A N 1
ATOM 1287 C CA . TRP A 1 158 ? 13.697 -17.200 -25.935 1.00 50.81 158 TRP A CA 1
ATOM 1288 C C . TRP A 1 158 ? 13.563 -17.903 -27.285 1.00 50.81 158 TRP A C 1
ATOM 1290 O O . TRP A 1 158 ? 12.987 -17.346 -28.217 1.00 50.81 158 TRP A O 1
ATOM 1300 N N . LEU A 1 159 ? 13.977 -19.164 -27.357 1.00 51.22 159 LEU A N 1
ATOM 1301 C CA . LEU A 1 159 ? 13.647 -20.097 -28.442 1.00 51.22 159 LEU A CA 1
ATOM 1302 C C . LEU A 1 159 ? 12.126 -20.411 -28.521 1.00 51.22 159 LEU A C 1
ATOM 1304 O O . LEU A 1 159 ? 11.725 -21.423 -29.082 1.00 51.22 159 LEU A O 1
ATOM 1308 N N . ILE A 1 160 ? 11.265 -19.587 -27.905 1.00 58.88 160 ILE A N 1
ATOM 1309 C CA . ILE A 1 160 ? 9.831 -19.827 -27.733 1.00 58.88 160 ILE A CA 1
ATOM 1310 C C . ILE A 1 160 ? 9.062 -19.020 -28.792 1.00 58.88 160 ILE A C 1
ATOM 1312 O O . ILE A 1 160 ? 9.122 -17.786 -28.786 1.00 58.88 160 ILE A O 1
ATOM 1316 N N . PRO A 1 161 ? 8.286 -19.680 -29.667 1.00 66.88 161 PRO A N 1
ATOM 1317 C CA . PRO A 1 161 ? 7.498 -19.007 -30.691 1.00 66.88 161 PRO A CA 1
ATOM 1318 C C . PRO A 1 161 ? 6.513 -17.961 -30.148 1.00 66.88 161 PRO A C 1
ATOM 1320 O O . PRO A 1 161 ? 5.876 -18.145 -29.108 1.00 66.88 161 PRO A O 1
ATOM 1323 N N . VAL A 1 162 ? 6.315 -16.880 -30.914 1.00 70.69 162 VAL A N 1
ATOM 1324 C CA . VAL A 1 162 ? 5.409 -15.759 -30.582 1.00 70.69 162 VAL A CA 1
ATOM 1325 C C . VAL A 1 162 ? 4.001 -16.241 -30.216 1.00 70.69 162 VAL A C 1
ATOM 1327 O O . VAL A 1 162 ? 3.419 -15.746 -29.252 1.00 70.69 162 VAL A O 1
ATOM 1330 N N . TYR A 1 163 ? 3.471 -17.242 -30.926 1.00 69.56 163 TYR A N 1
ATOM 1331 C CA . TYR A 1 163 ? 2.123 -17.753 -30.678 1.00 69.56 163 TYR A CA 1
ATOM 1332 C C . TYR A 1 163 ? 1.969 -18.359 -29.270 1.00 69.56 163 TYR A C 1
ATOM 1334 O O . TYR A 1 163 ? 0.948 -18.127 -28.628 1.00 69.56 163 TYR A O 1
ATOM 1342 N N . ILE A 1 164 ? 2.987 -19.048 -28.734 1.00 70.69 164 ILE A N 1
ATOM 1343 C CA . ILE A 1 164 ? 2.949 -19.628 -27.376 1.00 70.69 164 ILE A CA 1
ATOM 1344 C C . ILE A 1 164 ? 2.840 -18.519 -26.322 1.00 70.69 164 ILE A C 1
ATOM 1346 O O . ILE A 1 164 ? 2.078 -18.647 -25.363 1.00 70.69 164 ILE A O 1
ATOM 1350 N N . ARG A 1 165 ? 3.551 -17.399 -26.516 1.00 73.44 165 ARG A N 1
ATOM 1351 C CA . ARG A 1 165 ? 3.485 -16.231 -25.618 1.00 73.44 165 ARG A CA 1
ATOM 1352 C C . ARG A 1 165 ? 2.111 -15.564 -25.651 1.00 73.44 165 ARG A C 1
ATOM 1354 O O . ARG A 1 165 ? 1.564 -15.233 -24.600 1.00 73.44 165 ARG A O 1
ATOM 1361 N N . VAL A 1 166 ? 1.526 -15.414 -26.839 1.00 77.94 166 VAL A N 1
ATOM 1362 C CA . VAL A 1 166 ? 0.170 -14.865 -27.007 1.00 77.94 166 VAL A CA 1
ATOM 1363 C C . VAL A 1 166 ? -0.863 -15.743 -26.299 1.00 77.94 166 VAL A C 1
ATOM 1365 O O . VAL A 1 166 ? -1.660 -15.231 -25.511 1.00 77.94 166 VAL A O 1
ATOM 1368 N N . PHE A 1 167 ? -0.808 -17.064 -26.499 1.00 77.00 167 PHE A N 1
ATOM 1369 C CA . PHE A 1 167 ? -1.712 -17.997 -25.825 1.00 77.00 167 PHE A CA 1
ATOM 1370 C C . PHE A 1 167 ? -1.539 -17.979 -24.302 1.00 77.00 167 PHE A C 1
ATOM 1372 O O . PHE A 1 167 ? -2.536 -17.915 -23.586 1.00 77.00 167 PHE A O 1
ATOM 1379 N N . ARG A 1 168 ? -0.300 -17.933 -23.790 1.00 78.88 168 ARG A N 1
ATOM 1380 C CA . ARG A 1 168 ? -0.036 -17.787 -22.348 1.00 78.88 168 ARG A CA 1
ATOM 1381 C C . ARG A 1 168 ? -0.732 -16.557 -21.766 1.00 78.88 168 ARG A C 1
ATOM 1383 O O . ARG A 1 168 ? -1.422 -16.668 -20.756 1.00 78.88 168 ARG A O 1
ATOM 1390 N N . ASN A 1 169 ? -0.569 -15.393 -22.395 1.00 83.69 169 ASN A N 1
ATOM 1391 C CA . ASN A 1 169 ? -1.188 -14.157 -21.910 1.00 83.69 169 ASN A CA 1
ATOM 1392 C C . ASN A 1 169 ? -2.713 -14.204 -21.996 1.00 83.69 169 ASN A C 1
ATOM 1394 O O . ASN A 1 169 ? -3.381 -13.784 -21.053 1.00 83.69 169 ASN A O 1
ATOM 1398 N N . TYR A 1 170 ? -3.262 -14.772 -23.071 1.00 84.75 170 TYR A N 1
ATOM 1399 C CA . TYR A 1 170 ? -4.700 -14.989 -23.196 1.00 84.75 170 TYR A CA 1
ATOM 1400 C C . TYR A 1 170 ? -5.250 -15.842 -22.042 1.00 84.75 170 TYR A C 1
ATOM 1402 O O . TYR A 1 170 ? -6.230 -15.454 -21.407 1.00 84.75 170 TYR A O 1
ATOM 1410 N N . PHE A 1 171 ? -4.595 -16.959 -21.712 1.00 83.69 171 PHE A N 1
ATOM 1411 C CA . PHE A 1 171 ? -5.040 -17.837 -20.627 1.00 83.69 171 PHE A CA 1
ATOM 1412 C C . PHE A 1 171 ? -4.859 -17.230 -19.229 1.00 83.69 171 PHE A C 1
ATOM 1414 O O . PHE A 1 171 ? -5.699 -17.445 -18.357 1.00 83.69 171 PHE A O 1
ATOM 1421 N N . CYS A 1 172 ? -3.823 -16.420 -19.004 1.00 84.94 172 CYS A N 1
ATOM 1422 C CA . CYS A 1 172 ? -3.706 -15.661 -17.757 1.00 84.94 172 CYS A CA 1
ATOM 1423 C C . CYS A 1 172 ? -4.836 -14.628 -17.613 1.00 84.94 172 CYS A C 1
ATOM 1425 O O . CYS A 1 172 ? -5.435 -14.503 -16.547 1.00 84.94 172 CYS A O 1
ATOM 1427 N N . LEU A 1 173 ? -5.170 -13.910 -18.689 1.00 87.69 173 LEU A N 1
ATOM 1428 C CA . LEU A 1 173 ? -6.265 -12.935 -18.684 1.00 87.69 173 LEU A CA 1
ATOM 1429 C C . LEU A 1 173 ? -7.637 -13.606 -18.527 1.00 87.69 173 LEU A C 1
ATOM 1431 O O . LEU A 1 173 ? -8.508 -13.056 -17.855 1.00 87.69 173 LEU A O 1
ATOM 1435 N N . LEU A 1 174 ? -7.813 -14.815 -19.072 1.00 85.81 174 LEU A N 1
ATOM 1436 C CA . LEU A 1 174 ? -8.977 -15.668 -18.822 1.00 85.81 174 LEU A CA 1
ATOM 1437 C C . LEU A 1 174 ? -9.156 -15.935 -17.319 1.00 85.81 174 LEU A C 1
ATOM 1439 O O . LEU A 1 174 ? -10.251 -15.779 -16.780 1.00 85.81 174 LEU A O 1
ATOM 1443 N N . GLN A 1 175 ? -8.074 -16.288 -16.625 1.00 87.38 175 GLN A N 1
ATOM 1444 C CA . GLN A 1 175 ? -8.110 -16.538 -15.188 1.00 87.38 175 GLN A CA 1
ATOM 1445 C C . GLN A 1 175 ? -8.461 -15.271 -14.388 1.00 87.38 175 GLN A C 1
ATOM 1447 O O . GLN A 1 175 ? -9.342 -15.312 -13.527 1.00 87.38 175 GLN A O 1
ATOM 1452 N N . VAL A 1 176 ? -7.848 -14.128 -14.715 1.00 90.75 176 VAL A N 1
ATOM 1453 C CA . VAL A 1 176 ? -8.173 -12.824 -14.102 1.00 90.75 176 VAL A CA 1
ATOM 1454 C C . VAL A 1 176 ? -9.650 -12.482 -14.296 1.00 90.75 176 VAL A C 1
ATOM 1456 O O . VAL A 1 176 ? -10.339 -12.081 -13.356 1.00 90.75 176 VAL A O 1
ATOM 1459 N N . ALA A 1 177 ? -10.164 -12.669 -15.510 1.00 89.19 177 ALA A N 1
ATOM 1460 C CA . ALA A 1 177 ? -11.539 -12.341 -15.842 1.00 89.19 177 ALA A CA 1
ATOM 1461 C C . ALA A 1 177 ? -12.560 -13.198 -15.064 1.00 89.19 177 ALA A C 1
ATOM 1463 O O . ALA A 1 177 ? -13.625 -12.680 -14.717 1.00 89.19 177 ALA A O 1
ATOM 1464 N N . ASN A 1 178 ? -12.234 -14.449 -14.705 1.00 87.69 178 ASN A N 1
ATOM 1465 C CA . ASN A 1 178 ? -13.076 -15.286 -13.834 1.00 87.69 178 ASN A CA 1
ATOM 1466 C C . ASN A 1 178 ? -13.220 -14.687 -12.431 1.00 87.69 178 ASN A C 1
ATOM 1468 O O . ASN A 1 178 ? -14.323 -14.621 -11.885 1.00 87.69 178 ASN A O 1
ATOM 1472 N N . ILE A 1 179 ? -12.115 -14.211 -11.859 1.00 92.69 179 ILE A N 1
ATOM 1473 C CA . ILE A 1 179 ? -12.103 -13.627 -10.515 1.00 92.69 179 ILE A CA 1
ATOM 1474 C C . ILE A 1 179 ? -12.778 -12.252 -10.505 1.00 92.69 179 ILE A C 1
ATOM 1476 O O . ILE A 1 179 ? -13.568 -11.951 -9.609 1.00 92.69 179 ILE A O 1
ATOM 1480 N N . LEU A 1 180 ? -12.578 -11.445 -11.551 1.00 91.75 180 LEU A N 1
ATOM 1481 C CA . LEU A 1 180 ? -13.308 -10.186 -11.715 1.00 91.75 180 LEU A CA 1
ATOM 1482 C C . LEU A 1 180 ? -14.813 -10.406 -11.937 1.00 91.75 180 LEU A C 1
ATOM 1484 O O . LEU A 1 180 ? -15.614 -9.587 -11.482 1.00 91.75 180 LEU A O 1
ATOM 1488 N N . LEU A 1 181 ? -15.220 -11.512 -12.578 1.00 89.88 181 LEU A N 1
ATOM 1489 C CA . LEU A 1 181 ? -16.636 -11.875 -12.704 1.00 89.88 181 LEU A CA 1
ATOM 1490 C C . LEU A 1 181 ? -17.258 -12.177 -11.338 1.00 89.88 181 LEU A C 1
ATOM 1492 O O . LEU A 1 181 ? -18.352 -11.700 -11.033 1.00 89.88 181 LEU A O 1
ATOM 1496 N N . PHE A 1 182 ? -16.553 -12.949 -10.510 1.00 92.25 182 PHE A N 1
ATOM 1497 C CA . PHE A 1 182 ? -16.957 -13.212 -9.133 1.00 92.25 182 PHE A CA 1
ATOM 1498 C C . PHE A 1 182 ? -17.107 -11.905 -8.341 1.00 92.25 182 PHE A C 1
ATOM 1500 O O . PHE A 1 182 ? -18.170 -11.651 -7.768 1.00 92.25 182 PHE A O 1
ATOM 1507 N N . ALA A 1 183 ? -16.086 -11.040 -8.370 1.00 92.88 183 ALA A N 1
ATOM 1508 C CA . ALA A 1 183 ? -16.113 -9.753 -7.678 1.00 92.88 183 ALA A CA 1
ATOM 1509 C C . ALA A 1 183 ? -17.304 -8.892 -8.128 1.00 92.88 183 ALA A C 1
ATOM 1511 O O . ALA A 1 183 ? -17.990 -8.288 -7.300 1.00 92.88 183 ALA A O 1
ATOM 1512 N N . TRP A 1 184 ? -17.604 -8.885 -9.430 1.00 91.19 184 TRP A N 1
ATOM 1513 C CA . TRP A 1 184 ? -18.770 -8.195 -9.967 1.00 91.19 184 TRP A CA 1
ATOM 1514 C C . TRP A 1 184 ? -20.082 -8.731 -9.387 1.00 91.19 184 TRP A C 1
ATOM 1516 O O . TRP A 1 184 ? -20.891 -7.935 -8.903 1.00 91.19 184 TRP A O 1
ATOM 1526 N N . TYR A 1 185 ? -20.298 -10.050 -9.381 1.00 90.88 185 TYR A N 1
ATOM 1527 C CA . TYR A 1 185 ? -21.518 -10.642 -8.822 1.00 90.88 185 TYR A CA 1
ATOM 1528 C C . TYR A 1 185 ? -21.694 -10.323 -7.332 1.00 90.88 185 TYR A C 1
ATOM 1530 O O . TYR A 1 185 ? -22.795 -9.963 -6.914 1.00 90.88 185 TYR A O 1
ATOM 1538 N N . ILE A 1 186 ? -20.622 -10.377 -6.539 1.00 94.06 186 ILE A N 1
ATOM 1539 C CA . ILE A 1 186 ? -20.681 -10.051 -5.108 1.00 94.06 186 ILE A CA 1
ATOM 1540 C C . ILE A 1 186 ? -21.014 -8.572 -4.881 1.00 94.06 186 ILE A C 1
ATOM 1542 O O . ILE A 1 186 ? -21.937 -8.259 -4.128 1.00 94.06 186 ILE A O 1
ATOM 1546 N N . ILE A 1 187 ? -20.354 -7.655 -5.597 1.00 91.81 187 ILE A N 1
ATOM 1547 C CA . ILE A 1 187 ? -20.650 -6.215 -5.520 1.00 91.81 187 ILE A CA 1
ATOM 1548 C C . ILE A 1 187 ? -22.112 -5.932 -5.915 1.00 91.81 187 ILE A C 1
ATOM 1550 O O . ILE A 1 187 ? -22.771 -5.086 -5.309 1.00 91.81 187 ILE A O 1
ATOM 1554 N N . ASN A 1 188 ? -22.658 -6.657 -6.894 1.00 89.94 188 ASN A N 1
ATOM 1555 C CA . ASN A 1 188 ? -24.065 -6.545 -7.291 1.00 89.94 188 ASN A CA 1
ATOM 1556 C C . ASN A 1 188 ? -25.039 -6.937 -6.168 1.00 89.94 188 ASN A C 1
ATOM 1558 O O . ASN A 1 188 ? -26.095 -6.312 -6.029 1.00 89.94 188 ASN A O 1
ATOM 1562 N N . VAL A 1 189 ? -24.703 -7.952 -5.367 1.00 93.44 189 VAL A N 1
ATOM 1563 C CA . VAL A 1 189 ? -25.493 -8.321 -4.184 1.00 93.44 189 VAL A CA 1
ATOM 1564 C C . VAL A 1 189 ? -25.384 -7.236 -3.109 1.00 93.44 189 VAL A C 1
ATOM 1566 O O . VAL A 1 189 ? -26.404 -6.788 -2.585 1.00 93.44 189 VAL A O 1
ATOM 1569 N N . GLY A 1 190 ? -24.173 -6.746 -2.824 1.00 93.25 190 GLY A N 1
ATOM 1570 C CA . GLY A 1 190 ? -23.950 -5.695 -1.824 1.00 93.25 190 GLY A CA 1
ATOM 1571 C C . GLY A 1 190 ? -24.703 -4.395 -2.115 1.00 93.25 190 GLY A C 1
ATOM 1572 O O . GLY A 1 190 ? -25.213 -3.753 -1.194 1.00 93.25 190 GLY A O 1
ATOM 1573 N N . TRP A 1 191 ? -24.866 -4.037 -3.392 1.00 90.62 191 TRP A N 1
ATOM 1574 C CA . TRP A 1 191 ? -25.692 -2.893 -3.784 1.00 90.62 191 TRP A CA 1
ATOM 1575 C C . TRP A 1 191 ? -27.163 -3.074 -3.420 1.00 90.62 191 TRP A C 1
ATOM 1577 O O . TRP A 1 191 ? -27.784 -2.124 -2.949 1.00 90.62 191 TRP A O 1
ATOM 1587 N N . ARG A 1 192 ? -27.714 -4.281 -3.569 1.00 91.00 192 ARG A N 1
ATOM 1588 C CA . ARG A 1 192 ? -29.108 -4.567 -3.203 1.00 91.00 192 ARG A CA 1
ATOM 1589 C C . ARG A 1 192 ? -29.319 -4.560 -1.691 1.00 91.00 192 ARG A C 1
ATOM 1591 O O . ARG A 1 192 ? -30.329 -4.026 -1.243 1.00 91.00 192 ARG A O 1
ATOM 1598 N N . PHE A 1 193 ? -28.345 -5.032 -0.905 1.00 93.31 193 PHE A N 1
ATOM 1599 C CA . PHE A 1 193 ? -28.371 -4.851 0.553 1.00 93.31 193 PHE A CA 1
ATOM 1600 C C . PHE A 1 193 ? -28.397 -3.374 0.941 1.00 93.31 193 PHE A C 1
ATOM 1602 O O . PHE A 1 193 ? -29.213 -2.966 1.764 1.00 93.31 193 PHE A O 1
ATOM 1609 N N . ARG A 1 194 ? -27.540 -2.555 0.319 1.00 92.00 194 ARG A N 1
ATOM 1610 C CA . ARG A 1 194 ? -27.521 -1.108 0.561 1.00 92.00 194 ARG A CA 1
ATOM 1611 C C . ARG A 1 194 ? -28.872 -0.469 0.240 1.00 92.00 194 ARG A C 1
ATOM 1613 O O . ARG A 1 194 ? -29.409 0.243 1.074 1.00 92.00 194 ARG A O 1
ATOM 1620 N N . MET A 1 195 ? -29.430 -0.767 -0.930 1.00 89.75 195 MET A N 1
ATOM 1621 C CA . MET A 1 195 ? -30.735 -0.249 -1.344 1.00 89.75 195 MET A CA 1
ATOM 1622 C C . MET A 1 195 ? -31.857 -0.616 -0.370 1.00 89.75 195 MET A C 1
ATOM 1624 O O . MET A 1 195 ? -32.680 0.232 -0.033 1.00 89.75 195 MET A O 1
ATOM 1628 N N . LEU A 1 196 ? -31.888 -1.871 0.084 1.00 90.88 196 LEU A N 1
ATOM 1629 C CA . LEU A 1 196 ? -32.864 -2.330 1.065 1.00 90.88 196 LEU A CA 1
ATOM 1630 C C . LEU A 1 196 ? -32.705 -1.570 2.390 1.00 90.88 196 LEU A C 1
ATOM 1632 O O . LEU A 1 196 ? -33.690 -1.080 2.936 1.00 90.88 196 LEU A O 1
ATOM 1636 N N . ASN A 1 197 ? -31.470 -1.423 2.877 1.00 92.25 197 ASN A N 1
ATOM 1637 C CA . ASN A 1 197 ? -31.161 -0.696 4.111 1.00 92.25 197 ASN A CA 1
ATOM 1638 C C . ASN A 1 197 ? -31.556 0.780 4.043 1.00 92.25 197 ASN A C 1
ATOM 1640 O O . ASN A 1 197 ? -32.169 1.280 4.986 1.00 92.25 197 ASN A O 1
ATOM 1644 N N . ASP A 1 198 ? -31.235 1.454 2.938 1.00 89.56 198 ASP A N 1
ATOM 1645 C CA . ASP A 1 198 ? -31.575 2.861 2.720 1.00 89.56 198 ASP A CA 1
ATOM 1646 C C . ASP A 1 198 ? -33.107 3.031 2.719 1.00 89.56 198 ASP A C 1
ATOM 1648 O O . ASP A 1 198 ? -33.637 3.880 3.436 1.00 89.56 198 ASP A O 1
ATOM 1652 N N . LYS A 1 199 ? -33.847 2.141 2.039 1.00 87.56 199 LYS A N 1
ATOM 1653 C CA . LYS A 1 199 ? -35.317 2.191 2.023 1.00 87.56 199 LYS A CA 1
ATOM 1654 C C . LYS A 1 199 ? -35.954 1.908 3.379 1.00 87.56 199 LYS A C 1
ATOM 1656 O O . LYS A 1 199 ? -36.927 2.568 3.746 1.00 87.56 199 LYS A O 1
ATOM 1661 N N . MET A 1 200 ? -35.443 0.928 4.122 1.00 87.06 200 MET A N 1
ATOM 1662 C CA . MET A 1 200 ? -35.921 0.648 5.478 1.00 87.06 200 MET A CA 1
ATOM 1663 C C . MET A 1 200 ? -35.703 1.862 6.388 1.00 87.06 200 MET A C 1
ATOM 1665 O O . MET A 1 200 ? -36.612 2.245 7.119 1.00 87.06 200 MET A O 1
ATOM 1669 N N . ALA A 1 201 ? -34.540 2.513 6.299 1.00 86.81 201 ALA A N 1
ATOM 1670 C CA . ALA A 1 201 ? -34.252 3.716 7.072 1.00 86.81 201 ALA A CA 1
ATOM 1671 C C . ALA A 1 201 ? -35.172 4.896 6.700 1.00 86.81 201 ALA A C 1
ATOM 1673 O O . ALA A 1 201 ? -35.640 5.597 7.593 1.00 86.81 201 ALA A O 1
ATOM 1674 N N . GLU A 1 202 ? -35.473 5.092 5.410 1.00 85.06 202 GLU A N 1
ATOM 1675 C CA . GLU A 1 202 ? -36.435 6.104 4.945 1.00 85.06 202 GLU A CA 1
ATOM 1676 C C . GLU A 1 202 ? -37.859 5.835 5.448 1.00 85.06 202 GLU A C 1
ATOM 1678 O O . GLU A 1 202 ? -38.549 6.742 5.908 1.00 85.06 202 GLU A O 1
ATOM 1683 N N . THR A 1 203 ? -38.316 4.586 5.334 1.00 81.44 203 THR A N 1
ATOM 1684 C CA . THR A 1 203 ? -39.716 4.207 5.594 1.00 81.44 203 THR A CA 1
ATOM 1685 C C . THR A 1 203 ? -40.082 4.352 7.068 1.00 81.44 203 THR A C 1
ATOM 1687 O O . THR A 1 203 ? -41.213 4.713 7.387 1.00 81.44 203 THR A O 1
ATOM 1690 N N . PHE A 1 204 ? -39.118 4.110 7.956 1.00 76.31 204 PHE A N 1
ATOM 1691 C CA . PHE A 1 204 ? -39.292 4.163 9.407 1.00 76.31 204 PHE A CA 1
ATOM 1692 C C . PHE A 1 204 ? -38.630 5.389 10.052 1.00 76.31 204 PHE A C 1
ATOM 1694 O O . PHE A 1 204 ? -38.375 5.399 11.254 1.00 76.31 204 PHE A O 1
ATOM 1701 N N . SER A 1 205 ? -38.348 6.430 9.265 1.00 72.69 205 SER A N 1
ATOM 1702 C CA . SER A 1 205 ? -37.971 7.735 9.806 1.00 72.69 205 SER A CA 1
ATOM 1703 C C . SER A 1 205 ? -39.184 8.376 10.508 1.00 72.69 205 SER A C 1
ATOM 1705 O O . SER A 1 205 ? -40.292 8.299 9.965 1.00 72.69 205 SER A O 1
ATOM 1707 N N . PRO A 1 206 ? -39.025 8.986 11.701 1.00 62.12 206 PRO A N 1
ATOM 1708 C CA . PRO A 1 206 ? -40.135 9.614 12.414 1.00 62.12 206 PRO A CA 1
ATOM 1709 C C . PRO A 1 206 ? -40.752 10.733 11.562 1.00 62.12 206 PRO A C 1
ATOM 1711 O O . PRO A 1 206 ? -40.079 11.693 11.188 1.00 62.12 206 PRO A O 1
ATOM 1714 N N . ARG A 1 207 ? -42.041 10.599 11.226 1.00 60.81 207 ARG A N 1
ATOM 1715 C CA . ARG A 1 207 ? -42.822 11.648 10.550 1.00 60.81 207 ARG A CA 1
ATOM 1716 C C . ARG A 1 207 ? -43.451 12.585 11.579 1.00 60.81 207 ARG A C 1
ATOM 1718 O O . ARG A 1 207 ? -43.857 12.136 12.647 1.00 60.81 207 ARG A O 1
ATOM 1725 N N . CYS A 1 208 ? -43.611 13.857 11.213 1.00 49.38 208 CYS A N 1
ATOM 1726 C CA . CYS A 1 208 ? -44.231 14.895 12.049 1.00 49.38 208 CYS A CA 1
ATOM 1727 C C . CYS A 1 208 ? -45.682 14.588 12.479 1.00 49.38 208 CYS A C 1
ATOM 1729 O O . CYS A 1 208 ? -46.158 15.184 13.437 1.00 49.38 208 CYS A O 1
ATOM 1731 N N . ASP A 1 209 ? -46.359 13.635 11.828 1.00 54.66 209 ASP A N 1
ATOM 1732 C CA . ASP A 1 209 ? -47.772 13.301 12.071 1.00 54.66 209 ASP A CA 1
ATOM 1733 C C . ASP A 1 209 ? -48.001 12.288 13.219 1.00 54.66 209 ASP A C 1
ATOM 1735 O O . ASP A 1 209 ? -49.127 11.841 13.438 1.00 54.66 209 ASP A O 1
ATOM 1739 N N . GLY A 1 210 ? -46.950 11.881 13.946 1.00 54.09 210 GLY A N 1
ATOM 1740 C CA . GLY A 1 210 ? -47.084 11.115 15.196 1.00 54.09 210 GLY A CA 1
ATOM 1741 C C . GLY A 1 210 ? -47.615 9.679 15.063 1.00 54.09 210 GLY A C 1
ATOM 1742 O O . GLY A 1 210 ? -48.143 9.135 16.030 1.00 54.09 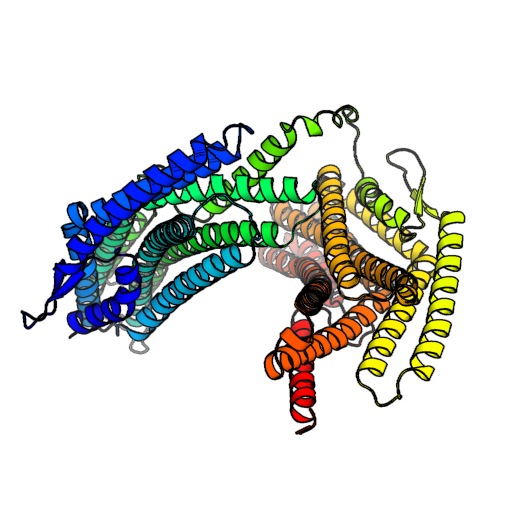210 GLY A O 1
ATOM 1743 N N . LYS A 1 211 ? -47.502 9.038 13.890 1.00 53.59 211 LYS A N 1
ATOM 1744 C CA . LYS A 1 211 ? -47.790 7.600 13.709 1.00 53.59 211 LYS A CA 1
ATOM 1745 C C . LYS A 1 211 ? -46.709 6.926 12.868 1.00 53.59 211 LYS A C 1
ATOM 1747 O O . LYS A 1 211 ? -46.484 7.312 11.720 1.00 53.59 211 LYS A O 1
ATOM 1752 N N . LEU A 1 212 ? -46.077 5.884 13.411 1.00 60.34 212 LEU A N 1
ATOM 1753 C CA . LEU A 1 212 ? -45.218 4.987 12.636 1.00 60.34 212 LEU A CA 1
ATOM 1754 C C . LEU A 1 212 ? -46.090 4.221 11.618 1.00 60.34 212 LEU A C 1
ATOM 1756 O O . LEU A 1 212 ? -47.126 3.676 12.010 1.00 60.34 212 LEU A O 1
ATOM 1760 N N . PRO A 1 213 ? -45.733 4.168 10.321 1.00 59.91 213 PRO A N 1
ATOM 1761 C CA . PRO A 1 213 ? -46.521 3.429 9.345 1.00 59.91 213 PRO A CA 1
ATOM 1762 C C . PRO A 1 213 ? -46.570 1.942 9.720 1.00 59.91 213 PRO A C 1
ATOM 1764 O O . PRO A 1 213 ? -45.552 1.250 9.752 1.00 59.91 213 PRO A O 1
ATOM 1767 N N . THR A 1 214 ? -47.773 1.436 9.987 1.00 60.22 214 THR A N 1
ATOM 1768 C CA . THR A 1 214 ? -48.060 0.015 10.188 1.00 60.22 214 THR A CA 1
ATOM 1769 C C . THR A 1 214 ? -47.883 -0.732 8.874 1.00 60.22 214 THR A C 1
ATOM 1771 O O . THR A 1 214 ? -48.822 -0.889 8.100 1.00 60.22 214 THR A O 1
ATOM 1774 N N . SER A 1 215 ? -46.673 -1.208 8.598 1.00 67.88 215 SER A N 1
ATOM 1775 C CA . SER A 1 215 ? -46.463 -2.167 7.515 1.00 67.88 215 SER A CA 1
ATOM 1776 C C . SER A 1 215 ? -45.582 -3.314 7.986 1.00 67.88 215 SER A C 1
ATOM 1778 O O . SER A 1 215 ? -44.419 -3.448 7.613 1.00 67.88 215 SER A O 1
ATOM 1780 N N . THR A 1 216 ? -46.172 -4.169 8.822 1.00 77.06 216 THR A N 1
ATOM 1781 C CA . THR A 1 216 ? -45.647 -5.515 9.102 1.00 77.06 216 THR A CA 1
ATOM 1782 C C . THR A 1 216 ? -45.390 -6.279 7.798 1.00 77.06 216 THR A C 1
ATOM 1784 O O . THR A 1 216 ? -44.387 -6.975 7.688 1.00 77.06 216 THR A O 1
ATOM 1787 N N . ALA A 1 217 ? -46.222 -6.057 6.771 1.00 82.12 217 ALA A N 1
ATOM 1788 C CA . ALA A 1 217 ? -46.031 -6.588 5.422 1.00 82.12 217 ALA A CA 1
ATOM 1789 C C . ALA A 1 217 ? -44.711 -6.126 4.774 1.00 82.12 217 ALA A C 1
ATOM 1791 O O . ALA A 1 217 ? -43.977 -6.954 4.247 1.00 82.12 217 ALA A O 1
ATOM 1792 N N . PHE A 1 218 ? -44.355 -4.838 4.872 1.00 86.44 218 PHE A N 1
ATOM 1793 C CA . PHE A 1 218 ? -43.081 -4.329 4.346 1.00 86.44 218 PHE A CA 1
ATOM 1794 C C . PHE A 1 218 ? -41.871 -4.970 5.038 1.00 86.44 218 PHE A C 1
ATOM 1796 O O . PHE A 1 218 ? -40.900 -5.311 4.368 1.00 86.44 218 PHE A O 1
ATOM 1803 N N . LEU A 1 219 ? -41.913 -5.138 6.367 1.00 87.00 219 LEU A N 1
ATOM 1804 C CA . LEU A 1 219 ? -40.824 -5.790 7.106 1.00 87.00 219 LEU A CA 1
ATOM 1805 C C . LEU A 1 219 ? -40.700 -7.272 6.760 1.00 87.00 219 LEU A C 1
ATOM 1807 O O . LEU A 1 219 ? -39.582 -7.755 6.597 1.00 87.00 219 LEU A O 1
ATOM 1811 N N . SER A 1 220 ? -41.829 -7.965 6.604 1.00 87.94 220 SER A N 1
ATOM 1812 C CA . SER A 1 220 ? -41.854 -9.355 6.152 1.00 87.94 220 SER A CA 1
ATOM 1813 C C . SER A 1 220 ? -41.258 -9.482 4.743 1.00 87.94 220 SER A C 1
ATOM 1815 O O . SER A 1 220 ? -40.345 -10.269 4.512 1.00 87.94 220 SER A O 1
ATOM 1817 N N . ASP A 1 221 ? -41.653 -8.618 3.806 1.00 89.00 221 ASP A N 1
ATOM 1818 C CA . ASP A 1 221 ? -41.068 -8.600 2.464 1.00 89.00 221 ASP A CA 1
ATOM 1819 C C . ASP A 1 221 ? -39.563 -8.280 2.499 1.00 89.00 221 ASP A C 1
ATOM 1821 O O . ASP A 1 221 ? -38.768 -8.948 1.835 1.00 89.00 221 ASP A O 1
ATOM 1825 N N . ALA A 1 222 ? -39.137 -7.310 3.313 1.00 90.56 222 ALA A N 1
ATOM 1826 C CA . ALA A 1 222 ? -37.728 -6.964 3.482 1.00 90.56 222 ALA A CA 1
ATOM 1827 C C . ALA A 1 222 ? -36.901 -8.121 4.072 1.00 90.56 222 ALA A C 1
ATOM 1829 O O . ALA A 1 222 ? -35.773 -8.356 3.624 1.00 90.56 222 ALA A O 1
ATOM 1830 N N . SER A 1 223 ? -37.456 -8.873 5.027 1.00 91.38 223 SER A N 1
ATOM 1831 C CA . SER A 1 223 ? -36.789 -10.029 5.634 1.00 91.38 223 SER A CA 1
ATOM 1832 C C . SER A 1 223 ? -36.616 -11.174 4.635 1.00 91.38 223 SER A C 1
ATOM 1834 O O . SER A 1 223 ? -35.534 -11.775 4.572 1.00 91.38 223 SER A O 1
ATOM 1836 N N . THR A 1 224 ? -37.614 -11.407 3.769 1.00 91.44 224 THR A N 1
ATOM 1837 C CA . THR A 1 224 ? -37.494 -12.384 2.675 1.00 91.44 224 THR A CA 1
ATOM 1838 C C . THR A 1 224 ? -36.451 -11.964 1.640 1.00 91.44 224 THR A C 1
ATOM 1840 O O . THR A 1 224 ? -35.619 -12.785 1.254 1.00 91.44 224 THR A O 1
ATOM 1843 N N . ILE A 1 225 ? -36.419 -10.686 1.234 1.00 91.62 225 ILE A N 1
ATOM 1844 C CA . ILE A 1 225 ? -35.407 -10.163 0.298 1.00 91.62 225 ILE A CA 1
ATOM 1845 C C . ILE A 1 225 ? -34.004 -10.331 0.892 1.00 91.62 225 ILE A C 1
ATOM 1847 O O . ILE A 1 225 ? -33.099 -10.814 0.212 1.00 91.62 225 ILE A O 1
ATOM 1851 N N . HIS A 1 226 ? -33.811 -9.985 2.168 1.00 93.56 226 HIS A N 1
ATOM 1852 C CA . HIS A 1 226 ? -32.524 -10.154 2.843 1.00 93.56 226 HIS A CA 1
ATOM 1853 C C . HIS A 1 226 ? -32.087 -11.631 2.877 1.00 93.56 226 HIS A C 1
ATOM 1855 O O . HIS A 1 226 ? -30.933 -11.936 2.567 1.00 93.56 226 HIS A O 1
ATOM 1861 N N . ALA A 1 227 ? -32.997 -12.561 3.206 1.00 92.31 227 ALA A N 1
ATOM 1862 C CA . ALA A 1 227 ? -32.715 -14.002 3.203 1.00 92.31 227 ALA A CA 1
ATOM 1863 C C . ALA A 1 227 ? -32.245 -14.491 1.826 1.00 92.31 227 ALA A C 1
ATOM 1865 O O . ALA A 1 227 ? -31.244 -15.204 1.713 1.00 92.31 227 ALA A O 1
ATOM 1866 N N . GLU A 1 228 ? -32.956 -14.073 0.780 1.00 92.44 228 GLU A N 1
ATOM 1867 C CA . GLU A 1 228 ? -32.681 -14.459 -0.598 1.00 92.44 228 GLU A CA 1
ATOM 1868 C C . GLU A 1 228 ? -31.359 -13.880 -1.111 1.00 92.44 228 GLU A C 1
ATOM 1870 O O . GLU A 1 228 ? -30.578 -14.589 -1.746 1.00 92.44 228 GLU A O 1
ATOM 1875 N N . LEU A 1 229 ? -31.041 -12.627 -0.770 1.00 93.75 229 LEU A N 1
ATOM 1876 C CA . LEU A 1 229 ? -29.741 -12.023 -1.077 1.00 93.75 229 LEU A CA 1
ATOM 1877 C C . LEU A 1 229 ? -28.588 -12.778 -0.393 1.00 93.75 229 LEU A C 1
ATOM 1879 O O . LEU A 1 229 ? -27.575 -13.048 -1.042 1.00 93.75 229 LEU A O 1
ATOM 1883 N N . CYS A 1 230 ? -28.745 -13.188 0.874 1.00 94.12 230 CYS A N 1
ATOM 1884 C CA . CYS A 1 230 ? -27.767 -14.036 1.568 1.00 94.12 230 CYS A CA 1
ATOM 1885 C C . CYS A 1 230 ? -27.597 -15.396 0.873 1.00 94.12 230 CYS A C 1
ATOM 1887 O O . CYS A 1 230 ? -26.470 -15.855 0.673 1.00 94.12 230 CYS A O 1
ATOM 1889 N N . ARG A 1 231 ? -28.704 -16.035 0.473 1.00 92.00 231 ARG A N 1
ATOM 1890 C CA . ARG A 1 231 ? -28.693 -17.322 -0.239 1.00 92.00 231 ARG A CA 1
ATOM 1891 C C . ARG A 1 231 ? -27.970 -17.214 -1.583 1.00 92.00 231 ARG A C 1
ATOM 1893 O O . ARG A 1 231 ? -27.117 -18.049 -1.881 1.00 92.00 231 ARG A O 1
ATOM 1900 N N . MET A 1 232 ? -28.255 -16.171 -2.364 1.00 92.44 232 MET A N 1
ATOM 1901 C CA . MET A 1 232 ? -27.579 -15.918 -3.640 1.00 92.44 232 MET A CA 1
ATOM 1902 C C . MET A 1 232 ? -26.085 -15.647 -3.450 1.00 92.44 232 MET A C 1
ATOM 1904 O O . MET A 1 232 ? -25.276 -16.242 -4.156 1.00 92.44 232 MET A O 1
ATOM 1908 N N . ALA A 1 233 ? -25.700 -14.819 -2.473 1.00 93.38 233 ALA A N 1
ATOM 1909 C CA . ALA A 1 233 ? -24.296 -14.537 -2.168 1.00 93.38 233 ALA A CA 1
ATOM 1910 C C . ALA A 1 233 ? -23.499 -15.811 -1.837 1.00 93.38 233 ALA A C 1
ATOM 1912 O O . ALA A 1 233 ? -22.412 -16.015 -2.380 1.00 93.38 233 ALA A O 1
ATOM 1913 N N . ARG A 1 234 ? -24.059 -16.704 -1.009 1.00 91.19 234 ARG A N 1
ATOM 1914 C CA . ARG A 1 234 ? -23.439 -18.005 -0.696 1.00 91.19 234 ARG A CA 1
ATOM 1915 C C . ARG A 1 234 ? -23.386 -18.929 -1.906 1.00 91.19 234 ARG A C 1
ATOM 1917 O O . ARG A 1 234 ? -22.381 -19.601 -2.111 1.00 91.19 234 ARG A O 1
ATOM 1924 N N . SER A 1 235 ? -24.432 -18.933 -2.733 1.00 90.06 235 SER A N 1
ATOM 1925 C CA . SER A 1 235 ? -24.456 -19.713 -3.974 1.00 90.06 235 SER A CA 1
ATOM 1926 C C . SER A 1 235 ? -23.359 -19.263 -4.947 1.00 90.06 235 SER A C 1
ATOM 1928 O O . SER A 1 235 ? -22.631 -20.102 -5.474 1.00 90.06 235 SER A O 1
ATOM 1930 N N . ILE A 1 236 ? -23.164 -17.948 -5.110 1.00 91.62 236 ILE A N 1
ATOM 1931 C CA . ILE A 1 236 ? -22.070 -17.375 -5.910 1.00 91.62 236 ILE A CA 1
ATOM 1932 C C . ILE A 1 236 ? -20.712 -17.803 -5.335 1.00 91.62 236 ILE A C 1
ATOM 1934 O O . ILE A 1 236 ? -19.873 -18.303 -6.081 1.00 91.62 236 ILE A O 1
ATOM 1938 N N . SER A 1 237 ? -20.508 -17.682 -4.018 1.00 90.56 237 SER A N 1
ATOM 1939 C CA . SER A 1 237 ? -19.271 -18.126 -3.350 1.00 90.56 237 SER A CA 1
ATOM 1940 C C . SER A 1 237 ? -18.978 -19.609 -3.601 1.00 90.56 237 SER A C 1
ATOM 1942 O O . SER A 1 237 ? -17.856 -19.972 -3.949 1.00 90.56 237 SER A O 1
ATOM 1944 N N . GLY A 1 238 ? -19.996 -20.470 -3.505 1.00 85.94 238 GLY A N 1
ATOM 1945 C CA . GLY A 1 238 ? -19.864 -21.907 -3.749 1.00 85.94 238 GLY A CA 1
ATOM 1946 C C . GLY A 1 238 ? -19.516 -22.258 -5.198 1.00 85.94 238 GLY A C 1
ATOM 1947 O O . GLY A 1 238 ? -18.709 -23.152 -5.429 1.00 85.94 238 GLY A O 1
ATOM 1948 N N . ILE A 1 239 ? -20.078 -21.540 -6.178 1.00 87.31 239 ILE A N 1
ATOM 1949 C CA . ILE A 1 239 ? -19.806 -21.772 -7.609 1.00 87.31 239 ILE A CA 1
ATOM 1950 C C . ILE A 1 239 ? -18.363 -21.399 -7.972 1.00 87.31 239 ILE A C 1
ATOM 1952 O O . ILE A 1 239 ? -17.721 -22.122 -8.728 1.00 87.31 239 ILE A O 1
ATOM 1956 N N . PHE A 1 240 ? -17.848 -20.295 -7.426 1.00 90.19 240 PHE A N 1
ATOM 1957 C CA . PHE A 1 240 ? -16.503 -19.788 -7.728 1.00 90.19 240 PHE A CA 1
ATOM 1958 C C . PHE A 1 240 ? -15.424 -20.277 -6.745 1.00 90.19 240 PHE A C 1
ATOM 1960 O O . PHE A 1 240 ? -14.284 -19.824 -6.822 1.00 90.19 240 PHE A O 1
ATOM 1967 N N . SER A 1 241 ? -15.751 -21.196 -5.828 1.00 87.12 241 SER A N 1
ATOM 1968 C CA . SER A 1 241 ? -14.825 -21.648 -4.778 1.00 87.12 241 SER A CA 1
ATOM 1969 C C . SER A 1 241 ? -13.526 -22.238 -5.340 1.00 87.12 241 SER A C 1
ATOM 1971 O O . SER A 1 241 ? -12.454 -21.856 -4.878 1.00 87.12 241 SER A O 1
ATOM 1973 N N . LEU A 1 242 ? -13.594 -23.100 -6.365 1.00 84.12 242 LEU A N 1
ATOM 1974 C CA . LEU A 1 242 ? -12.393 -23.698 -6.968 1.00 84.12 242 LEU A CA 1
ATOM 1975 C C . LEU A 1 242 ? -11.538 -22.645 -7.690 1.00 84.12 242 LEU A C 1
ATOM 1977 O O . LEU A 1 242 ? -10.328 -22.595 -7.464 1.00 84.12 242 LEU A O 1
ATOM 1981 N N . CYS A 1 243 ? -12.174 -21.719 -8.422 1.00 88.50 243 CYS A N 1
ATOM 1982 C CA . CYS A 1 243 ? -11.498 -20.575 -9.041 1.00 88.50 243 CYS A CA 1
ATOM 1983 C C . CYS A 1 243 ? -10.721 -19.750 -8.006 1.00 88.50 243 CYS A C 1
ATOM 1985 O O . CYS A 1 243 ? -9.578 -19.363 -8.243 1.00 88.50 243 CYS A O 1
ATOM 1987 N N . LEU A 1 244 ? -11.345 -19.470 -6.857 1.00 90.62 244 LEU A N 1
ATOM 1988 C CA . LEU A 1 244 ? -10.768 -18.655 -5.787 1.00 90.62 244 LEU A CA 1
ATOM 1989 C C . LEU A 1 244 ? -9.605 -19.368 -5.092 1.00 90.62 244 LEU A C 1
ATOM 1991 O O . LEU A 1 244 ? -8.580 -18.738 -4.845 1.00 90.62 244 LEU A O 1
ATOM 1995 N N . ILE A 1 245 ? -9.722 -20.673 -4.831 1.00 89.25 245 ILE A N 1
ATOM 1996 C CA . ILE A 1 245 ? -8.628 -21.486 -4.274 1.00 89.25 245 ILE A CA 1
ATOM 1997 C C . ILE A 1 245 ? -7.436 -21.486 -5.232 1.00 89.25 245 ILE A C 1
ATOM 1999 O O . ILE A 1 245 ? -6.320 -21.152 -4.829 1.00 89.25 245 ILE A O 1
ATOM 2003 N N . ASN A 1 246 ? -7.679 -21.793 -6.510 1.00 88.81 246 ASN A N 1
ATOM 2004 C CA . ASN A 1 246 ? -6.640 -21.796 -7.534 1.00 88.81 246 ASN A CA 1
ATOM 2005 C C . ASN A 1 246 ? -5.970 -20.415 -7.651 1.00 88.81 246 ASN A C 1
ATOM 2007 O O . ASN A 1 246 ? -4.742 -20.316 -7.690 1.00 88.81 246 ASN A O 1
ATOM 2011 N N . TRP A 1 247 ? -6.755 -19.332 -7.622 1.00 91.75 247 TRP A N 1
ATOM 2012 C CA . TRP A 1 247 ? -6.236 -17.965 -7.671 1.00 91.75 247 TRP A CA 1
ATOM 2013 C C . TRP A 1 247 ? -5.374 -17.606 -6.461 1.00 91.75 247 TRP A C 1
ATOM 2015 O O . TRP A 1 247 ? -4.306 -17.024 -6.638 1.00 91.75 247 TRP A O 1
ATOM 2025 N N . VAL A 1 248 ? -5.800 -17.952 -5.242 1.00 90.88 248 VAL A N 1
ATOM 2026 C CA . VAL A 1 248 ? -5.052 -17.663 -4.007 1.00 90.88 248 VAL A CA 1
ATOM 2027 C C . VAL A 1 248 ? -3.711 -18.400 -3.996 1.00 90.88 248 VAL A C 1
ATOM 2029 O O . VAL A 1 248 ? -2.681 -17.769 -3.756 1.00 90.88 248 VAL A O 1
ATOM 2032 N N . ILE A 1 249 ? -3.698 -19.694 -4.340 1.00 87.88 249 ILE A N 1
ATOM 2033 C CA . ILE A 1 249 ? -2.466 -20.497 -4.437 1.00 87.88 249 ILE A CA 1
ATOM 2034 C C . ILE A 1 249 ? -1.522 -19.902 -5.488 1.00 87.88 249 ILE A C 1
ATOM 2036 O O . ILE A 1 249 ? -0.341 -19.677 -5.223 1.00 87.88 249 ILE A O 1
ATOM 2040 N N . THR A 1 250 ? -2.056 -19.591 -6.670 1.00 86.81 250 THR A N 1
ATOM 2041 C CA . THR A 1 250 ? -1.271 -19.044 -7.784 1.00 86.81 250 THR A CA 1
ATOM 2042 C C . THR A 1 250 ? -0.719 -17.656 -7.452 1.00 86.81 250 THR A C 1
ATOM 2044 O O . THR A 1 250 ? 0.450 -17.385 -7.710 1.00 86.81 250 THR A O 1
ATOM 2047 N N . THR A 1 251 ? -1.521 -16.798 -6.814 1.00 89.50 251 THR A N 1
ATOM 2048 C CA . THR A 1 251 ? -1.111 -15.456 -6.372 1.00 89.50 251 THR A CA 1
ATOM 2049 C C . THR A 1 251 ? 0.023 -15.536 -5.358 1.00 89.50 251 THR A C 1
ATOM 2051 O O . THR A 1 251 ? 1.000 -14.805 -5.495 1.00 89.50 251 THR A O 1
ATOM 2054 N N . PHE A 1 252 ? -0.068 -16.431 -4.370 1.00 88.25 252 PHE A N 1
ATOM 2055 C CA . PHE A 1 252 ? 0.990 -16.631 -3.381 1.00 88.25 252 PHE A CA 1
ATOM 2056 C C . PHE A 1 252 ? 2.313 -17.050 -4.042 1.00 88.25 252 PHE A C 1
ATOM 2058 O O . PHE A 1 252 ? 3.328 -16.371 -3.871 1.00 88.25 252 PHE A O 1
ATOM 2065 N N . VAL A 1 253 ? 2.291 -18.121 -4.843 1.00 84.81 253 VAL A N 1
ATOM 2066 C CA . VAL A 1 253 ? 3.507 -18.680 -5.454 1.00 84.81 253 VAL A CA 1
ATOM 2067 C C . VAL A 1 253 ? 4.118 -17.717 -6.469 1.00 84.81 253 VAL A C 1
ATOM 2069 O O . VAL A 1 253 ? 5.322 -17.467 -6.422 1.00 84.81 253 VAL A O 1
ATOM 2072 N N . LEU A 1 254 ? 3.316 -17.136 -7.369 1.00 85.50 254 LEU A N 1
ATOM 2073 C CA . LEU A 1 254 ? 3.828 -16.195 -8.369 1.00 85.50 254 LEU A CA 1
ATOM 2074 C C . LEU A 1 254 ? 4.348 -14.913 -7.723 1.00 85.50 254 LEU A C 1
ATOM 2076 O O . LEU A 1 254 ? 5.390 -14.417 -8.128 1.00 85.50 254 LEU A O 1
ATOM 2080 N N . THR A 1 255 ? 3.691 -14.387 -6.688 1.00 86.31 255 THR A N 1
ATOM 2081 C CA . THR A 1 255 ? 4.199 -13.179 -6.022 1.00 86.31 255 THR A CA 1
ATOM 2082 C C . THR A 1 255 ? 5.533 -13.458 -5.326 1.00 86.31 255 THR A C 1
ATOM 2084 O O . THR A 1 255 ? 6.478 -12.696 -5.510 1.00 86.31 255 THR A O 1
ATOM 2087 N N . ALA A 1 256 ? 5.659 -14.572 -4.595 1.00 85.81 256 ALA A N 1
ATOM 2088 C CA . ALA A 1 256 ? 6.910 -14.935 -3.925 1.00 85.81 256 ALA A CA 1
ATOM 2089 C C . ALA A 1 256 ? 8.063 -15.176 -4.918 1.00 85.81 256 ALA A C 1
ATOM 2091 O O . ALA A 1 256 ? 9.164 -14.660 -4.734 1.00 85.81 256 ALA A O 1
ATOM 2092 N N . THR A 1 257 ? 7.800 -15.912 -6.001 1.00 81.56 257 THR A N 1
ATOM 2093 C CA . THR A 1 257 ? 8.815 -16.263 -7.009 1.00 81.56 257 THR A CA 1
ATOM 2094 C C . THR A 1 257 ? 9.227 -15.070 -7.868 1.00 81.56 257 THR A C 1
ATOM 2096 O O . THR A 1 257 ? 10.417 -14.879 -8.094 1.00 81.56 257 THR A O 1
ATOM 2099 N N . MET A 1 258 ? 8.292 -14.213 -8.293 1.00 84.06 258 MET A N 1
ATOM 2100 C CA . MET A 1 258 ? 8.610 -13.018 -9.088 1.00 84.06 258 MET A CA 1
ATOM 2101 C C . MET A 1 258 ? 9.389 -11.978 -8.275 1.00 84.06 258 MET A C 1
ATOM 2103 O O . MET A 1 258 ? 10.307 -11.364 -8.810 1.00 84.06 258 MET A O 1
ATOM 2107 N N . ILE A 1 259 ? 9.090 -11.813 -6.978 1.00 81.69 259 ILE A N 1
ATOM 2108 C CA . ILE A 1 259 ? 9.903 -10.962 -6.091 1.00 81.69 259 ILE A CA 1
ATOM 2109 C C . ILE A 1 259 ? 11.311 -11.551 -5.930 1.00 81.69 259 ILE A C 1
ATOM 2111 O O . ILE A 1 259 ? 12.288 -10.812 -6.023 1.00 81.69 259 ILE A O 1
ATOM 2115 N N . TYR A 1 260 ? 11.437 -12.870 -5.766 1.00 81.62 260 TYR A N 1
ATOM 2116 C CA . TYR A 1 260 ? 12.742 -13.534 -5.712 1.00 81.62 260 TYR A CA 1
ATOM 2117 C C . TYR A 1 260 ? 13.542 -13.381 -7.022 1.00 81.62 260 TYR A C 1
ATOM 2119 O O . TYR A 1 260 ? 14.732 -13.079 -6.969 1.00 81.62 260 TYR A O 1
ATOM 2127 N N . TYR A 1 261 ? 12.911 -13.474 -8.201 1.00 75.75 261 TYR A N 1
ATOM 2128 C CA . TYR A 1 261 ? 13.591 -13.196 -9.477 1.00 75.75 261 TYR A CA 1
ATOM 2129 C C . TYR A 1 261 ? 14.051 -11.750 -9.603 1.00 75.75 261 TYR A C 1
ATOM 2131 O O . TYR A 1 261 ? 15.150 -11.509 -10.097 1.00 75.75 261 TYR A O 1
ATOM 2139 N N . ILE A 1 262 ? 13.262 -10.790 -9.112 1.00 73.00 262 ILE A N 1
ATOM 2140 C CA . ILE A 1 262 ? 13.709 -9.398 -9.011 1.00 73.00 262 ILE A CA 1
ATOM 2141 C C . ILE A 1 262 ? 14.961 -9.319 -8.120 1.00 73.00 262 ILE A C 1
ATOM 2143 O O . ILE A 1 262 ? 15.917 -8.646 -8.496 1.00 73.00 262 ILE A O 1
ATOM 2147 N N . CYS A 1 263 ? 15.003 -10.037 -6.989 1.00 71.50 263 CYS A N 1
ATOM 2148 C CA . CYS A 1 263 ? 16.179 -10.090 -6.113 1.00 71.50 263 CYS A CA 1
ATOM 2149 C C . CYS A 1 263 ? 17.424 -10.687 -6.797 1.00 71.50 263 CYS A C 1
ATOM 2151 O O . CYS A 1 263 ? 18.504 -10.121 -6.639 1.00 71.50 263 CYS A O 1
ATOM 2153 N N . ILE A 1 264 ? 17.292 -11.765 -7.581 1.00 69.31 264 ILE A N 1
ATOM 2154 C CA . ILE A 1 264 ? 18.416 -12.352 -8.340 1.00 69.31 264 ILE A CA 1
ATOM 2155 C C . ILE A 1 264 ? 18.906 -11.399 -9.439 1.00 69.31 264 ILE A C 1
ATOM 2157 O O . ILE A 1 264 ? 20.105 -11.173 -9.594 1.00 69.31 264 ILE A O 1
ATOM 2161 N N . GLU A 1 265 ? 17.999 -10.826 -10.229 1.00 66.38 265 GLU A N 1
ATOM 2162 C CA . GLU A 1 265 ? 18.367 -9.953 -11.354 1.00 66.38 265 GLU A CA 1
ATOM 2163 C C . GLU A 1 265 ? 18.962 -8.619 -10.870 1.00 66.38 265 GLU A C 1
ATOM 2165 O O . GLU A 1 265 ? 19.813 -8.035 -11.541 1.00 66.38 265 GLU A O 1
ATOM 2170 N N . LEU A 1 266 ? 18.592 -8.169 -9.663 1.00 62.75 266 LEU A N 1
ATOM 2171 C CA . LEU A 1 266 ? 19.270 -7.075 -8.963 1.00 62.75 266 LEU A CA 1
ATOM 2172 C C . LEU A 1 266 ? 20.746 -7.398 -8.660 1.00 62.75 266 LEU A C 1
ATOM 2174 O O . LEU A 1 266 ? 21.564 -6.478 -8.642 1.00 62.75 266 LEU A O 1
ATOM 2178 N N . GLN A 1 267 ? 21.110 -8.671 -8.460 1.00 60.03 267 GLN A N 1
ATOM 2179 C CA . GLN A 1 267 ? 22.491 -9.100 -8.192 1.00 60.03 267 GLN A CA 1
ATOM 2180 C C . GLN A 1 267 ? 23.334 -9.258 -9.472 1.00 60.03 267 GLN A C 1
ATOM 2182 O O . GLN A 1 267 ? 24.531 -8.978 -9.452 1.00 60.03 267 GLN A O 1
ATOM 2187 N N . LYS A 1 268 ? 22.734 -9.657 -10.605 1.00 54.44 268 LYS A N 1
ATOM 2188 C CA . LYS A 1 268 ? 23.455 -10.028 -11.847 1.00 54.44 268 LYS A CA 1
ATOM 2189 C C . LYS A 1 268 ? 23.697 -8.883 -12.852 1.00 54.44 268 LYS A C 1
ATOM 2191 O O . LYS A 1 268 ? 24.078 -9.145 -13.989 1.00 54.44 268 LYS A O 1
ATOM 2196 N N . LYS A 1 269 ? 23.587 -7.623 -12.405 1.00 54.44 269 LYS A N 1
ATOM 2197 C CA . LYS A 1 269 ? 23.444 -6.386 -13.211 1.00 54.44 269 LYS A CA 1
ATOM 2198 C C . LYS A 1 269 ? 22.093 -6.320 -13.930 1.00 54.44 269 LYS A C 1
ATOM 2200 O O . LYS A 1 269 ? 21.719 -7.189 -14.705 1.00 54.44 269 LYS A O 1
ATOM 2205 N N . LEU A 1 270 ? 21.385 -5.229 -13.656 1.00 48.12 270 LEU A N 1
ATOM 2206 C CA . LEU A 1 270 ? 19.967 -5.060 -13.935 1.00 48.12 270 LEU A CA 1
ATOM 2207 C C . LEU A 1 270 ? 19.654 -4.935 -15.435 1.00 48.12 270 LEU A C 1
ATOM 2209 O O . LEU A 1 270 ? 20.141 -4.018 -16.096 1.00 48.12 270 LEU A O 1
ATOM 2213 N N . ILE A 1 271 ? 18.729 -5.758 -15.931 1.00 59.31 271 ILE A N 1
ATOM 2214 C CA . ILE A 1 271 ? 18.001 -5.496 -17.179 1.00 59.31 271 ILE A CA 1
ATOM 2215 C C . ILE A 1 271 ? 16.618 -4.953 -16.790 1.00 59.31 271 ILE A C 1
ATOM 2217 O O . ILE A 1 271 ? 15.748 -5.698 -16.340 1.00 59.31 271 ILE A O 1
ATOM 2221 N N . VAL A 1 272 ? 16.403 -3.638 -16.941 1.00 62.97 272 VAL A N 1
ATOM 2222 C CA . VAL A 1 272 ? 15.168 -2.920 -16.531 1.00 62.97 272 VAL A CA 1
ATOM 2223 C C . VAL A 1 272 ? 13.898 -3.584 -17.078 1.00 62.97 272 VAL A C 1
ATOM 2225 O O . VAL A 1 272 ? 12.887 -3.691 -16.381 1.00 62.97 272 VAL A O 1
ATOM 2228 N N . ASN A 1 273 ? 13.972 -4.107 -18.301 1.00 65.12 273 ASN A N 1
ATOM 2229 C CA . ASN A 1 273 ? 12.850 -4.757 -18.969 1.00 65.12 273 ASN A CA 1
ATOM 2230 C C . ASN A 1 273 ? 12.387 -6.032 -18.241 1.00 65.12 273 ASN A C 1
ATOM 2232 O O . ASN A 1 273 ? 11.189 -6.318 -18.202 1.00 65.12 273 ASN A O 1
ATOM 2236 N N . HIS A 1 274 ? 13.307 -6.773 -17.613 1.00 67.12 274 HIS A N 1
ATOM 2237 C CA . HIS A 1 274 ? 12.968 -7.959 -16.820 1.00 67.12 274 HIS A CA 1
ATOM 2238 C C . HIS A 1 274 ? 12.216 -7.567 -15.542 1.00 67.12 274 HIS A C 1
ATOM 2240 O O . HIS A 1 274 ? 11.207 -8.182 -15.202 1.00 67.12 274 HIS A O 1
ATOM 2246 N N . VAL A 1 275 ? 12.636 -6.486 -14.877 1.00 69.56 275 VAL A N 1
ATOM 2247 C CA . VAL A 1 275 ? 11.964 -5.977 -13.670 1.00 69.56 275 VAL A CA 1
ATOM 2248 C C . VAL A 1 275 ? 10.543 -5.505 -13.985 1.00 69.56 275 VAL A C 1
ATOM 2250 O O . VAL A 1 275 ? 9.614 -5.851 -13.255 1.00 69.56 275 VAL A O 1
ATOM 2253 N N . PHE A 1 276 ? 10.344 -4.779 -15.092 1.00 71.44 276 PHE A N 1
ATOM 2254 C CA . PHE A 1 276 ? 9.007 -4.371 -15.540 1.00 71.44 276 PHE A CA 1
ATOM 2255 C C . PHE A 1 276 ? 8.104 -5.580 -15.815 1.00 71.44 276 PHE A C 1
ATOM 2257 O O . PHE A 1 276 ? 6.945 -5.603 -15.391 1.00 71.44 276 PHE A O 1
ATOM 2264 N N . TYR A 1 277 ? 8.646 -6.620 -16.458 1.00 79.69 277 TYR A N 1
ATOM 2265 C CA . TYR A 1 277 ? 7.927 -7.869 -16.675 1.00 79.69 277 TYR A CA 1
ATOM 2266 C C . TYR A 1 277 ? 7.461 -8.479 -15.353 1.00 79.69 277 TYR A C 1
ATOM 2268 O O . TYR A 1 277 ? 6.254 -8.666 -15.186 1.00 79.69 277 TYR A O 1
ATOM 2276 N N . TYR A 1 278 ? 8.353 -8.701 -14.384 1.00 81.81 278 TYR A N 1
ATOM 2277 C CA . TYR A 1 278 ? 7.994 -9.269 -13.078 1.00 81.81 278 TYR A CA 1
ATOM 2278 C C . TYR A 1 278 ? 6.994 -8.403 -12.297 1.00 81.81 278 TYR A C 1
ATOM 2280 O O . TYR A 1 278 ? 6.037 -8.927 -11.723 1.00 81.81 278 TYR A O 1
ATOM 2288 N N . LEU A 1 279 ? 7.147 -7.076 -12.324 1.00 80.12 279 LEU A N 1
ATOM 2289 C CA . LEU A 1 279 ? 6.239 -6.157 -11.636 1.00 80.12 279 LEU A CA 1
ATOM 2290 C C . LEU A 1 279 ? 4.831 -6.161 -12.251 1.00 80.12 279 LEU A C 1
ATOM 2292 O O . LEU A 1 279 ? 3.844 -6.113 -11.517 1.00 80.12 279 LEU A O 1
ATOM 2296 N N . SER A 1 280 ? 4.721 -6.287 -13.580 1.00 82.19 280 SER A N 1
ATOM 2297 C CA . SER A 1 280 ? 3.426 -6.409 -14.264 1.00 82.19 280 SER A CA 1
ATOM 2298 C C . SER A 1 280 ? 2.661 -7.674 -13.842 1.00 82.19 280 SER A C 1
ATOM 2300 O O . SER A 1 280 ? 1.442 -7.621 -13.659 1.00 82.19 280 SER A O 1
ATOM 2302 N N . TRP A 1 281 ? 3.370 -8.793 -13.616 1.00 86.31 281 TRP A N 1
ATOM 2303 C CA . TRP A 1 281 ? 2.790 -10.022 -13.066 1.00 86.31 281 TRP A CA 1
ATOM 2304 C C . TRP A 1 281 ? 2.266 -9.777 -11.650 1.00 86.31 281 TRP A C 1
ATOM 2306 O O . TRP A 1 281 ? 1.093 -10.031 -11.381 1.00 86.31 281 TRP A O 1
ATOM 2316 N N . ILE A 1 282 ? 3.097 -9.224 -10.763 1.00 88.06 282 ILE A N 1
ATOM 2317 C CA . ILE A 1 282 ? 2.722 -8.961 -9.365 1.00 88.06 282 ILE A CA 1
ATOM 2318 C C . ILE A 1 282 ? 1.491 -8.047 -9.290 1.00 88.06 282 ILE A C 1
ATOM 2320 O O . ILE A 1 282 ? 0.531 -8.362 -8.584 1.00 88.06 282 ILE A O 1
ATOM 2324 N N . LEU A 1 283 ? 1.478 -6.950 -10.054 1.00 87.50 283 LEU A N 1
ATOM 2325 C CA . LEU A 1 283 ? 0.378 -5.986 -10.058 1.00 87.50 283 LEU A CA 1
ATOM 2326 C C . LEU A 1 283 ? -0.957 -6.643 -10.438 1.00 87.50 283 LEU A C 1
ATOM 2328 O O . LEU A 1 283 ? -1.959 -6.439 -9.754 1.00 87.50 283 LEU A O 1
ATOM 2332 N N . MET A 1 284 ? -0.968 -7.461 -11.493 1.00 90.50 284 MET A N 1
ATOM 2333 C CA . MET A 1 284 ? -2.172 -8.143 -11.972 1.00 90.50 284 MET A CA 1
ATOM 2334 C C . MET A 1 284 ? -2.748 -9.107 -10.925 1.00 90.50 284 MET A C 1
ATOM 2336 O O . MET A 1 284 ? -3.954 -9.077 -10.655 1.00 90.50 284 MET A O 1
ATOM 2340 N N . TYR A 1 285 ? -1.902 -9.935 -10.303 1.00 90.38 285 TYR A N 1
ATOM 2341 C CA . TYR A 1 285 ? -2.353 -10.916 -9.312 1.00 90.38 285 TYR A CA 1
ATOM 2342 C C . TYR A 1 285 ? -2.823 -10.253 -8.007 1.00 90.38 285 TYR A C 1
ATOM 2344 O O . TYR A 1 285 ? -3.920 -10.554 -7.523 1.00 90.38 285 TYR A O 1
ATOM 2352 N N . VAL A 1 286 ? -2.054 -9.289 -7.483 1.00 90.44 286 VAL A N 1
ATOM 2353 C CA . VAL A 1 286 ? -2.349 -8.600 -6.215 1.00 90.44 286 VAL A CA 1
ATOM 2354 C C . VAL A 1 286 ? -3.595 -7.716 -6.319 1.00 90.44 286 VAL A C 1
ATOM 2356 O O . VAL A 1 286 ? -4.478 -7.792 -5.465 1.00 90.44 286 VAL A O 1
ATOM 2359 N N . VAL A 1 287 ? -3.731 -6.903 -7.371 1.00 91.69 287 VAL A N 1
ATOM 2360 C CA . VAL A 1 287 ? -4.893 -6.005 -7.511 1.00 91.69 287 VAL A CA 1
ATOM 2361 C C . VAL A 1 287 ? -6.196 -6.802 -7.641 1.00 91.69 287 VAL A C 1
ATOM 2363 O O . VAL A 1 287 ? -7.209 -6.443 -7.037 1.00 91.69 287 VAL A O 1
ATOM 2366 N N . THR A 1 288 ? -6.175 -7.920 -8.367 1.00 92.56 288 THR A N 1
ATOM 2367 C CA . THR A 1 288 ? -7.363 -8.759 -8.585 1.00 92.56 288 THR A CA 1
ATOM 2368 C C . THR A 1 288 ? -7.844 -9.442 -7.295 1.00 92.56 288 THR A C 1
ATOM 2370 O O . THR A 1 288 ? -9.054 -9.465 -7.031 1.00 92.56 288 THR A O 1
ATOM 2373 N N . ILE A 1 289 ? -6.932 -9.946 -6.445 1.00 93.00 289 ILE A N 1
ATOM 2374 C CA . ILE A 1 289 ? -7.326 -10.508 -5.138 1.00 93.00 289 ILE A CA 1
ATOM 2375 C C . ILE A 1 289 ? -7.818 -9.410 -4.184 1.00 93.00 289 ILE A C 1
ATOM 2377 O O . ILE A 1 289 ? -8.836 -9.594 -3.518 1.00 93.00 289 ILE A O 1
ATOM 2381 N N . VAL A 1 290 ? -7.175 -8.236 -4.177 1.00 92.69 290 VAL A N 1
ATOM 2382 C CA . VAL A 1 290 ? -7.574 -7.097 -3.332 1.00 92.69 290 VAL A CA 1
ATOM 2383 C C . VAL A 1 290 ? -8.990 -6.625 -3.667 1.00 92.69 290 VAL A C 1
ATOM 2385 O O . VAL A 1 290 ? -9.801 -6.445 -2.760 1.00 92.69 290 VAL A O 1
ATOM 2388 N N . ILE A 1 291 ? -9.337 -6.487 -4.950 1.00 92.38 291 ILE A N 1
ATOM 2389 C CA . ILE A 1 291 ? -10.693 -6.095 -5.374 1.00 92.38 291 ILE A CA 1
ATOM 2390 C C . ILE A 1 291 ? -11.738 -7.118 -4.927 1.00 92.38 291 ILE A C 1
ATOM 2392 O O . ILE A 1 291 ? -12.814 -6.738 -4.460 1.00 92.38 291 ILE A O 1
ATOM 2396 N N . SER A 1 292 ? -11.418 -8.408 -5.031 1.00 92.12 292 SER A N 1
ATOM 2397 C CA . SER A 1 292 ? -12.318 -9.489 -4.621 1.00 92.12 292 SER A CA 1
ATOM 2398 C C . SER A 1 292 ? -12.574 -9.467 -3.111 1.00 92.12 292 SER A C 1
ATOM 2400 O O . SER A 1 292 ? -13.728 -9.542 -2.682 1.00 92.12 292 SER A O 1
ATOM 2402 N N . VAL A 1 293 ? -11.523 -9.268 -2.307 1.00 94.25 293 VAL A N 1
ATOM 2403 C CA . VAL A 1 293 ? -11.617 -9.136 -0.843 1.00 94.25 293 VAL A CA 1
ATOM 2404 C C . VAL A 1 293 ? -12.391 -7.877 -0.443 1.00 94.25 293 VAL A C 1
ATOM 2406 O O . VAL A 1 293 ? -13.292 -7.949 0.393 1.00 94.25 293 VAL A O 1
ATOM 2409 N N . ILE A 1 294 ? -12.115 -6.728 -1.073 1.00 92.19 294 ILE A N 1
ATOM 2410 C CA . ILE A 1 294 ? -12.861 -5.482 -0.833 1.00 92.19 294 ILE A CA 1
ATOM 2411 C C . ILE A 1 294 ? -14.349 -5.673 -1.158 1.00 92.19 294 ILE A C 1
ATOM 2413 O O . ILE A 1 294 ? -15.202 -5.244 -0.380 1.00 92.19 294 ILE A O 1
ATOM 2417 N N . GLY A 1 295 ? -14.674 -6.340 -2.270 1.00 91.44 295 GLY A N 1
ATOM 2418 C CA . GLY A 1 295 ? -16.052 -6.645 -2.661 1.00 91.44 295 GLY A CA 1
ATOM 2419 C C . GLY A 1 295 ? -16.789 -7.511 -1.634 1.00 91.44 295 GLY A C 1
ATOM 2420 O O . GLY A 1 295 ? -17.927 -7.192 -1.270 1.00 91.44 295 GLY A O 1
ATOM 2421 N N . CYS A 1 296 ? -16.132 -8.558 -1.125 1.00 94.25 296 CYS A N 1
ATOM 2422 C CA . CYS A 1 296 ? -16.670 -9.447 -0.090 1.00 94.25 296 CYS A CA 1
ATOM 2423 C C . CYS A 1 296 ? -16.884 -8.710 1.240 1.00 94.25 296 CYS A C 1
ATOM 2425 O O . CYS A 1 296 ? -17.998 -8.715 1.772 1.00 94.25 296 CYS A O 1
ATOM 2427 N N . ASN A 1 297 ? -15.866 -7.994 1.728 1.00 94.19 297 ASN A N 1
ATOM 2428 C CA . ASN A 1 297 ? -15.929 -7.211 2.966 1.00 94.19 297 ASN A CA 1
ATOM 2429 C C . ASN A 1 297 ? -17.012 -6.133 2.912 1.00 94.19 297 ASN A C 1
ATOM 2431 O O . ASN A 1 297 ? -17.787 -5.965 3.855 1.00 94.19 297 ASN A O 1
ATOM 2435 N N . TRP A 1 298 ? -17.092 -5.402 1.799 1.00 94.38 298 TRP A N 1
ATOM 2436 C CA . TRP A 1 298 ? -18.110 -4.376 1.620 1.00 94.38 298 TRP A CA 1
ATOM 2437 C C . TRP A 1 298 ? -19.513 -4.985 1.625 1.00 94.38 298 TRP A C 1
ATOM 2439 O O . TRP A 1 298 ? -20.381 -4.492 2.340 1.00 94.38 298 TRP A O 1
ATOM 2449 N N . THR A 1 299 ? -19.732 -6.078 0.892 1.00 94.75 299 THR A N 1
ATOM 2450 C CA . THR A 1 299 ? -21.040 -6.750 0.814 1.00 94.75 299 THR A CA 1
ATOM 2451 C C . THR A 1 299 ? -21.471 -7.325 2.162 1.00 94.75 299 THR A C 1
ATOM 2453 O O . THR A 1 299 ? -22.606 -7.097 2.581 1.00 94.75 299 THR A O 1
ATOM 2456 N N . SER A 1 300 ? -20.562 -7.992 2.879 1.00 93.69 300 SER A N 1
ATOM 2457 C CA . SER A 1 300 ? -20.813 -8.499 4.234 1.00 93.69 300 SER A CA 1
ATOM 2458 C C . SER A 1 300 ? -21.116 -7.355 5.211 1.00 93.69 300 SER A C 1
ATOM 2460 O O . SER A 1 300 ? -22.095 -7.411 5.955 1.00 93.69 300 SER A O 1
ATOM 2462 N N . SER A 1 301 ? -20.371 -6.246 5.128 1.00 92.75 301 SER A N 1
ATOM 2463 C CA . SER A 1 301 ? -20.641 -5.040 5.917 1.00 92.75 301 SER A CA 1
ATOM 2464 C C . SER A 1 301 ? -22.021 -4.443 5.622 1.00 92.75 301 SER A C 1
ATOM 2466 O O . SER A 1 301 ? -22.700 -3.997 6.546 1.00 92.75 301 SER A O 1
ATOM 2468 N N . GLN A 1 302 ? -22.473 -4.437 4.361 1.00 93.06 302 GLN A N 1
ATOM 2469 C CA . GLN A 1 302 ? -23.819 -3.965 4.016 1.00 93.06 302 GLN A CA 1
ATOM 2470 C C . GLN A 1 302 ? -24.917 -4.885 4.562 1.00 93.06 302 GLN A C 1
ATOM 2472 O O . GLN A 1 302 ? -25.884 -4.371 5.116 1.00 93.06 302 GLN A O 1
ATOM 2477 N N . ALA A 1 303 ? -24.759 -6.208 4.482 1.00 92.62 303 ALA A N 1
ATOM 247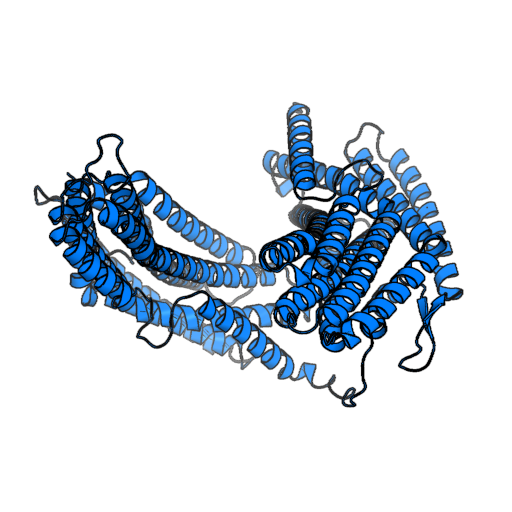8 C CA . ALA A 1 303 ? -25.695 -7.146 5.111 1.00 92.62 303 ALA A CA 1
ATOM 2479 C C . ALA A 1 303 ? -25.733 -6.953 6.642 1.00 92.62 303 ALA A C 1
ATOM 2481 O O . ALA A 1 303 ? -26.795 -6.837 7.245 1.00 92.62 303 ALA A O 1
ATOM 2482 N N . ALA A 1 304 ? -24.571 -6.787 7.283 1.00 91.75 304 ALA A N 1
ATOM 2483 C CA . ALA A 1 304 ? -24.491 -6.540 8.722 1.00 91.75 304 ALA A CA 1
ATOM 2484 C C . ALA A 1 304 ? -25.120 -5.197 9.139 1.00 91.75 304 ALA A C 1
ATOM 2486 O O . ALA A 1 304 ? -25.678 -5.088 10.228 1.00 91.75 304 ALA A O 1
ATOM 2487 N N . LYS A 1 305 ? -25.078 -4.157 8.293 1.00 92.88 305 LYS A N 1
ATOM 2488 C CA . LYS A 1 305 ? -25.720 -2.859 8.583 1.00 92.88 305 LYS A CA 1
ATOM 2489 C C . LYS A 1 305 ? -27.237 -2.957 8.740 1.00 92.88 305 LYS A C 1
ATOM 2491 O O . LYS A 1 305 ? -27.796 -2.109 9.437 1.00 92.88 305 LYS A O 1
ATOM 2496 N N . THR A 1 306 ? -27.885 -3.983 8.184 1.00 92.62 306 THR A N 1
ATOM 2497 C CA . THR A 1 306 ? -29.326 -4.215 8.347 1.00 92.62 306 THR A CA 1
ATOM 2498 C C . THR A 1 306 ? -29.728 -4.269 9.824 1.00 92.62 306 THR A C 1
ATOM 2500 O O . THR A 1 306 ? -30.726 -3.657 10.199 1.00 92.62 306 THR A O 1
ATOM 2503 N N . ILE A 1 307 ? -28.899 -4.851 10.705 1.00 90.75 307 ILE A N 1
ATOM 2504 C CA . ILE A 1 307 ? -29.194 -4.900 12.149 1.00 90.75 307 ILE A CA 1
ATOM 2505 C C . ILE A 1 307 ? -29.230 -3.511 12.799 1.00 90.75 307 ILE A C 1
ATOM 2507 O O . ILE A 1 307 ? -30.012 -3.264 13.714 1.00 90.75 307 ILE A O 1
ATOM 2511 N N . LYS A 1 308 ? -28.392 -2.578 12.325 1.00 89.75 308 LYS A N 1
ATOM 2512 C CA . LYS A 1 308 ? -28.350 -1.207 12.849 1.00 89.75 308 LYS A CA 1
ATOM 2513 C C . LYS A 1 308 ? -29.609 -0.445 12.457 1.00 89.75 308 LYS A C 1
ATOM 2515 O O . LYS A 1 308 ? -30.115 0.327 13.264 1.00 89.75 308 LYS A O 1
ATOM 2520 N N . VAL A 1 309 ? -30.105 -0.671 11.240 1.00 88.31 309 VAL A N 1
ATOM 2521 C CA . VAL A 1 309 ? -31.377 -0.100 10.783 1.00 88.31 309 VAL A CA 1
ATOM 2522 C C . VAL A 1 309 ? -32.525 -0.689 11.602 1.00 88.31 309 VAL A C 1
ATOM 2524 O O . VAL A 1 309 ? -33.271 0.076 12.200 1.00 88.31 309 VAL A O 1
ATOM 2527 N N . LEU A 1 310 ? -32.597 -2.017 11.747 1.00 89.19 310 LEU A N 1
ATOM 2528 C CA . LEU A 1 310 ? -33.641 -2.688 12.534 1.00 89.19 310 LEU A CA 1
ATOM 2529 C C . LEU A 1 310 ? -33.703 -2.209 13.988 1.00 89.19 310 LEU A C 1
ATOM 2531 O O . LEU A 1 310 ? -34.789 -1.944 14.495 1.00 89.19 310 LEU A O 1
ATOM 2535 N N . ARG A 1 311 ? -32.553 -2.016 14.647 1.00 86.62 311 ARG A N 1
ATOM 2536 C CA . ARG A 1 311 ? -32.507 -1.462 16.011 1.00 86.62 311 ARG A CA 1
ATOM 2537 C C . ARG A 1 311 ? -33.082 -0.050 16.090 1.00 86.62 311 ARG A C 1
ATOM 2539 O O . ARG A 1 311 ? -33.834 0.230 17.014 1.00 86.62 311 ARG A O 1
ATOM 2546 N N . LYS A 1 312 ? -32.771 0.824 15.126 1.00 85.44 312 LYS A N 1
ATOM 2547 C CA . LYS A 1 312 ? -33.353 2.177 15.076 1.00 85.44 312 LYS A CA 1
ATOM 2548 C C . LYS A 1 312 ? -34.875 2.129 14.939 1.00 85.44 312 LYS A C 1
ATOM 2550 O O . LYS A 1 312 ? -35.560 2.885 15.616 1.00 85.44 312 LYS A O 1
ATOM 2555 N N . VAL A 1 313 ? -35.391 1.218 14.112 1.00 82.81 313 VAL A N 1
ATOM 2556 C CA . VAL A 1 313 ? -36.840 1.025 13.944 1.00 82.81 313 VAL A CA 1
ATOM 2557 C C . VAL A 1 313 ? -37.485 0.466 15.214 1.00 82.81 313 VAL A C 1
ATOM 2559 O O . VAL A 1 313 ? -38.555 0.924 15.597 1.00 82.81 313 VAL A O 1
ATOM 2562 N N . SER A 1 314 ? -36.835 -0.479 15.898 1.00 83.25 314 SER A N 1
ATOM 2563 C CA . SER A 1 314 ? -37.342 -1.028 17.163 1.00 83.25 314 SER A CA 1
ATOM 2564 C C . SER A 1 314 ? -37.412 0.027 18.266 1.00 83.25 314 SER A C 1
ATOM 2566 O O . SER A 1 314 ? -38.430 0.103 18.942 1.00 83.25 314 SER A O 1
ATOM 2568 N N . ILE A 1 315 ? -36.396 0.890 18.388 1.00 81.38 315 ILE A N 1
ATOM 2569 C CA . ILE A 1 315 ? -36.415 2.019 19.332 1.00 81.38 315 ILE A CA 1
ATOM 2570 C C . ILE A 1 315 ? -37.575 2.966 19.010 1.00 81.38 315 ILE A C 1
ATOM 2572 O O . ILE A 1 315 ? -38.341 3.307 19.902 1.00 81.38 315 ILE A O 1
ATOM 2576 N N . ALA A 1 316 ? -37.758 3.327 17.736 1.00 76.31 316 ALA A N 1
ATOM 2577 C CA . ALA A 1 316 ? -38.885 4.164 17.329 1.00 76.31 316 ALA A CA 1
ATOM 2578 C C . ALA A 1 316 ? -40.243 3.499 17.627 1.00 76.31 316 ALA A C 1
ATOM 2580 O O . ALA A 1 316 ? -41.192 4.177 17.995 1.00 76.31 316 ALA A O 1
ATOM 2581 N N . ASN A 1 317 ? -40.355 2.172 17.509 1.00 77.06 317 ASN A N 1
ATOM 2582 C CA . ASN A 1 317 ? -41.591 1.445 17.808 1.00 77.06 317 ASN A CA 1
ATOM 2583 C C . ASN A 1 317 ? -41.925 1.378 19.311 1.00 77.06 317 ASN A C 1
ATOM 2585 O O . ASN A 1 317 ? -43.098 1.228 19.648 1.00 77.06 317 ASN A O 1
ATOM 2589 N N . MET A 1 318 ? -40.940 1.516 20.210 1.00 75.44 318 MET A N 1
ATOM 2590 C CA . MET A 1 318 ? -41.189 1.574 21.661 1.00 75.44 318 MET A CA 1
ATOM 2591 C C . MET A 1 318 ? -42.052 2.783 22.053 1.00 75.44 318 MET A C 1
ATOM 2593 O O . MET A 1 318 ? -42.789 2.703 23.029 1.00 75.44 318 MET A O 1
ATOM 2597 N N . GLU A 1 319 ? -42.022 3.867 21.271 1.00 70.44 319 GLU A N 1
ATOM 2598 C CA . GLU A 1 319 ? -42.868 5.051 21.487 1.00 70.44 319 GLU A CA 1
ATOM 2599 C C . GLU A 1 319 ? -44.341 4.822 21.089 1.00 70.44 319 GLU A C 1
ATOM 2601 O O . GLU A 1 319 ? -45.227 5.507 21.597 1.00 70.44 319 GLU A O 1
ATOM 2606 N N . PHE A 1 320 ? -44.624 3.856 20.203 1.00 71.62 320 PHE A N 1
ATOM 2607 C CA . PHE A 1 320 ? -45.960 3.621 19.625 1.00 71.62 320 PHE A CA 1
ATOM 2608 C C . PHE A 1 320 ? -46.616 2.291 20.055 1.00 71.62 320 PHE A C 1
ATOM 2610 O O . PHE A 1 320 ? -47.747 2.021 19.651 1.00 71.62 320 PHE A O 1
ATOM 2617 N N . ASP A 1 321 ? -45.913 1.458 20.834 1.00 73.62 321 ASP A N 1
ATOM 2618 C CA . ASP A 1 321 ? -46.358 0.180 21.430 1.00 73.62 321 ASP A CA 1
ATOM 2619 C C . ASP A 1 321 ? -47.078 -0.795 20.466 1.00 73.62 321 ASP A C 1
ATOM 2621 O O . ASP A 1 321 ? -48.070 -1.457 20.793 1.00 73.62 321 ASP A O 1
ATOM 2625 N N . ASN A 1 322 ? -46.590 -0.917 19.224 1.00 78.75 322 ASN A N 1
ATOM 2626 C CA . ASN A 1 322 ? -47.162 -1.869 18.272 1.00 78.75 322 ASN A CA 1
ATOM 2627 C C . ASN A 1 322 ? -46.573 -3.277 18.451 1.00 78.75 322 ASN A C 1
ATOM 2629 O O . ASN A 1 322 ? -45.507 -3.599 17.915 1.00 78.75 322 ASN A O 1
ATOM 2633 N N . LYS A 1 323 ? -47.318 -4.146 19.146 1.00 82.12 323 LYS A N 1
ATOM 2634 C CA . LYS A 1 323 ? -46.925 -5.540 19.434 1.00 82.12 323 LYS A CA 1
ATOM 2635 C C . LYS A 1 323 ? -46.682 -6.398 18.188 1.00 82.12 323 LYS A C 1
ATOM 2637 O O . LYS A 1 323 ? -45.756 -7.206 18.173 1.00 82.12 323 LYS A O 1
ATOM 2642 N N . ASN A 1 324 ? -47.478 -6.224 17.130 1.00 82.62 324 ASN A N 1
ATOM 2643 C CA . ASN A 1 324 ? -47.322 -7.005 15.896 1.00 82.62 324 ASN A CA 1
ATOM 2644 C C . ASN A 1 324 ? -46.056 -6.599 15.131 1.00 82.62 324 ASN A C 1
ATOM 2646 O O . ASN A 1 324 ? -45.355 -7.456 14.598 1.00 82.62 324 ASN A O 1
ATOM 2650 N N . LEU A 1 325 ? -45.746 -5.299 15.107 1.00 82.25 325 LEU A N 1
ATOM 2651 C CA . LEU A 1 325 ? -44.522 -4.786 14.493 1.00 82.25 325 LEU A CA 1
ATOM 2652 C C . LEU A 1 325 ? -43.277 -5.213 15.276 1.00 82.25 325 LEU A C 1
ATOM 2654 O O . LEU A 1 325 ? -42.290 -5.626 14.674 1.00 82.25 325 LEU A O 1
ATOM 2658 N N . GLN A 1 326 ? -43.348 -5.168 16.609 1.00 85.44 326 GLN A N 1
ATOM 2659 C CA . GLN A 1 326 ? -42.260 -5.595 17.485 1.00 85.44 326 GLN A CA 1
ATOM 2660 C C . GLN A 1 326 ? -41.903 -7.070 17.263 1.00 85.44 326 GLN A C 1
ATOM 2662 O O . GLN A 1 326 ? -40.728 -7.399 17.112 1.00 85.44 326 GLN A O 1
ATOM 2667 N N . LYS A 1 327 ? -42.912 -7.944 17.141 1.00 86.50 327 LYS A N 1
ATOM 2668 C CA . LYS A 1 327 ? -42.707 -9.371 16.863 1.00 86.50 327 LYS A CA 1
ATOM 2669 C C . LYS A 1 327 ? -41.985 -9.613 15.531 1.00 86.50 327 LYS A C 1
ATOM 2671 O O . LYS A 1 327 ? -41.047 -10.404 15.482 1.00 86.50 327 LYS A O 1
ATOM 2676 N N . GLU A 1 328 ? -42.386 -8.930 14.459 1.00 86.00 328 GLU A N 1
ATOM 2677 C CA . GLU A 1 328 ? -41.713 -9.038 13.152 1.00 86.00 328 GLU A CA 1
ATOM 2678 C C . GLU A 1 328 ? -40.279 -8.482 13.180 1.00 86.00 328 GLU A C 1
ATOM 2680 O O . GLU A 1 328 ? -39.368 -9.074 12.598 1.00 86.00 328 GLU A O 1
ATOM 2685 N N . LEU A 1 329 ? -40.042 -7.379 13.898 1.00 88.06 329 LEU A N 1
ATOM 2686 C CA . LEU A 1 329 ? -38.698 -6.820 14.085 1.00 88.06 329 LEU A CA 1
ATOM 2687 C C . LEU A 1 329 ? -37.776 -7.781 14.838 1.00 88.06 329 LEU A C 1
ATOM 2689 O O . LEU A 1 329 ? -36.609 -7.916 14.469 1.00 88.06 329 LEU A O 1
ATOM 2693 N N . GLU A 1 330 ? -38.284 -8.461 15.865 1.00 88.44 330 GLU A N 1
ATOM 2694 C CA . GLU A 1 330 ? -37.538 -9.475 16.612 1.00 88.44 330 GLU A CA 1
ATOM 2695 C C . GLU A 1 330 ? -37.200 -10.681 15.734 1.00 88.44 330 GLU A C 1
ATOM 2697 O O . GLU A 1 330 ? -36.039 -11.090 15.698 1.00 88.44 330 GLU A O 1
ATOM 2702 N N . ILE A 1 331 ? -38.166 -11.197 14.962 1.00 88.81 331 ILE A N 1
ATOM 2703 C CA . ILE A 1 331 ? -37.947 -12.299 14.010 1.00 88.81 331 ILE A CA 1
ATOM 2704 C C . ILE A 1 331 ? -36.877 -11.917 12.982 1.00 88.81 331 ILE A C 1
ATOM 2706 O O . ILE A 1 331 ? -35.918 -12.665 12.778 1.00 88.81 331 ILE A O 1
ATOM 2710 N N . PHE A 1 332 ? -36.989 -10.736 12.372 1.00 91.50 332 PHE A N 1
ATOM 2711 C CA . PHE A 1 332 ? -36.025 -10.293 11.370 1.00 91.50 332 PHE A CA 1
ATOM 2712 C C . PHE A 1 332 ? -34.646 -9.996 11.990 1.00 91.50 332 PHE A C 1
ATOM 2714 O O . PHE A 1 332 ? -33.612 -10.353 11.424 1.00 91.50 332 PHE A O 1
ATOM 2721 N N . SER A 1 333 ? -34.594 -9.415 13.190 1.00 90.62 333 SER A N 1
ATOM 2722 C CA . SER A 1 333 ? -33.344 -9.198 13.928 1.00 90.62 333 SER A CA 1
ATOM 2723 C C . SER A 1 333 ? -32.644 -10.521 14.249 1.00 90.62 333 SER A C 1
ATOM 2725 O O . SER A 1 333 ? -31.447 -10.656 13.982 1.00 90.62 333 SER A O 1
ATOM 2727 N N . MET A 1 334 ? -33.385 -11.511 14.759 1.00 88.56 334 MET A N 1
ATOM 2728 C CA . MET A 1 334 ? -32.870 -12.860 15.007 1.00 88.56 334 MET A CA 1
ATOM 2729 C C .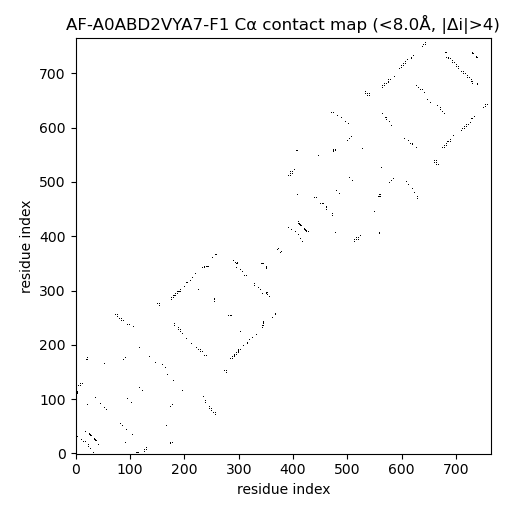 MET A 1 334 ? -32.354 -13.492 13.714 1.00 88.56 334 MET A C 1
ATOM 2731 O O . MET A 1 334 ? -31.241 -14.011 13.686 1.00 88.56 334 MET A O 1
ATOM 2735 N N . GLN A 1 335 ? -33.102 -13.379 12.616 1.00 90.75 335 GLN A N 1
ATOM 2736 C CA . GLN A 1 335 ? -32.673 -13.876 11.312 1.00 90.75 335 GLN A CA 1
ATOM 2737 C C . GLN A 1 335 ? -31.346 -13.246 10.865 1.00 90.75 335 GLN A C 1
ATOM 2739 O O . GLN A 1 335 ? -30.453 -13.972 10.442 1.00 90.75 335 GLN A O 1
ATOM 2744 N N . VAL A 1 336 ? -31.180 -11.923 10.953 1.00 89.69 336 VAL A N 1
ATOM 2745 C CA . VAL A 1 336 ? -29.936 -11.241 10.541 1.00 89.69 336 VAL A CA 1
ATOM 2746 C C . VAL A 1 336 ? -28.754 -11.646 11.427 1.00 89.69 336 VAL A C 1
ATOM 2748 O O . VAL A 1 336 ? -27.647 -11.823 10.920 1.00 89.69 336 VAL A O 1
ATOM 2751 N N . GLN A 1 337 ? -28.979 -11.818 12.733 1.00 86.44 337 GLN A N 1
ATOM 2752 C CA . GLN A 1 337 ? -27.938 -12.233 13.678 1.00 86.44 337 GLN A CA 1
ATOM 2753 C C . GLN A 1 337 ? -27.500 -13.686 13.462 1.00 86.44 337 GLN A C 1
ATOM 2755 O O . GLN A 1 337 ? -26.302 -13.958 13.411 1.00 86.44 337 GLN A O 1
ATOM 2760 N N . HIS A 1 338 ? -28.450 -14.609 13.290 1.00 83.12 338 HIS A N 1
ATOM 2761 C CA . HIS A 1 338 ? -28.158 -16.029 13.080 1.00 83.12 338 HIS A CA 1
ATOM 2762 C C . HIS A 1 338 ? -27.691 -16.346 11.654 1.00 83.12 338 HIS A C 1
ATOM 2764 O O . HIS A 1 338 ? -26.962 -17.312 11.446 1.00 83.12 338 HIS A O 1
ATOM 2770 N N . ASN A 1 339 ? -28.078 -15.538 10.664 1.00 81.06 339 ASN A N 1
ATOM 2771 C CA . ASN A 1 339 ? -27.763 -15.751 9.254 1.00 81.06 339 ASN A CA 1
ATOM 2772 C C . ASN A 1 339 ? -26.703 -14.762 8.744 1.00 81.06 339 ASN A C 1
ATOM 2774 O O . ASN A 1 339 ? -26.875 -14.158 7.680 1.00 81.06 339 ASN A O 1
ATOM 2778 N N . SER A 1 340 ? -25.609 -14.587 9.490 1.00 83.94 340 SER A N 1
ATOM 2779 C CA . SER A 1 340 ? -24.531 -13.680 9.091 1.00 83.94 340 SER A CA 1
ATOM 2780 C C . SER A 1 340 ? -23.915 -14.100 7.745 1.00 83.94 340 SER A C 1
ATOM 2782 O O . SER A 1 340 ? -23.795 -15.285 7.402 1.00 83.94 340 SER A O 1
ATOM 2784 N N . LEU A 1 341 ? -23.598 -13.108 6.909 1.00 89.94 341 LEU A N 1
ATOM 2785 C CA . LEU A 1 341 ? -23.049 -13.347 5.578 1.00 89.94 341 LEU A CA 1
ATOM 2786 C C . LEU A 1 341 ? -21.521 -13.365 5.641 1.00 89.94 341 LEU A C 1
ATOM 2788 O O . LEU A 1 341 ? -20.886 -12.311 5.689 1.00 89.94 341 LEU A O 1
ATOM 2792 N N . ILE A 1 342 ? -20.954 -14.567 5.606 1.00 87.38 342 ILE A N 1
ATOM 2793 C CA . ILE A 1 342 ? -19.512 -14.814 5.544 1.00 87.38 342 ILE A CA 1
ATOM 2794 C C . ILE A 1 342 ? -19.206 -15.470 4.197 1.00 87.38 342 ILE A C 1
ATOM 2796 O O . ILE A 1 342 ? -19.885 -16.416 3.795 1.00 87.38 342 ILE A O 1
ATOM 2800 N N . PHE A 1 343 ? -18.210 -14.942 3.486 1.00 90.44 343 PHE A N 1
ATOM 2801 C CA . PHE A 1 343 ? -17.739 -15.507 2.225 1.00 90.44 343 PHE A CA 1
ATOM 2802 C C . PHE A 1 343 ? -16.591 -16.470 2.500 1.00 90.44 343 PHE A C 1
ATOM 2804 O O . PHE A 1 343 ? -15.581 -16.074 3.079 1.00 90.44 343 PHE A O 1
ATOM 2811 N N . SER A 1 344 ? -16.733 -17.720 2.073 1.00 85.69 344 SER A N 1
ATOM 2812 C CA . SER A 1 344 ? -15.690 -18.737 2.175 1.00 85.69 344 SER A CA 1
ATOM 2813 C C . SER A 1 344 ? -15.507 -19.452 0.840 1.00 85.69 344 SER A C 1
ATOM 2815 O O . SER A 1 344 ? -16.450 -19.594 0.052 1.00 85.69 344 SER A O 1
ATOM 2817 N N . ALA A 1 345 ? -14.276 -19.890 0.581 1.00 83.94 345 ALA A N 1
ATOM 2818 C CA . ALA A 1 345 ? -13.968 -20.777 -0.532 1.00 83.94 345 ALA A CA 1
ATOM 2819 C C . ALA A 1 345 ? -13.957 -22.218 -0.004 1.00 83.94 345 ALA A C 1
ATOM 2821 O O . ALA A 1 345 ? -13.044 -22.591 0.730 1.00 83.94 345 ALA A O 1
ATOM 2822 N N . TRP A 1 346 ? -15.008 -22.991 -0.312 1.00 78.69 346 TRP A N 1
ATOM 2823 C CA . TRP A 1 346 ? -15.221 -24.357 0.210 1.00 78.69 346 TRP A CA 1
ATOM 2824 C C . TRP A 1 346 ? -14.968 -24.524 1.718 1.00 78.69 346 TRP A C 1
ATOM 2826 O O . TRP A 1 346 ? -14.476 -25.558 2.152 1.00 78.69 346 TRP A O 1
ATOM 2836 N N . GLU A 1 347 ? -15.258 -23.493 2.517 1.00 74.62 347 GLU A N 1
ATOM 2837 C CA . GLU A 1 347 ? -15.004 -23.484 3.969 1.00 74.62 347 GLU A CA 1
ATOM 2838 C C . GLU A 1 347 ? -13.534 -23.719 4.384 1.00 74.62 347 GLU A C 1
ATOM 2840 O O . GLU A 1 347 ? -13.238 -23.745 5.573 1.00 74.62 347 GLU A O 1
ATOM 2845 N N . LEU A 1 348 ? -12.594 -23.795 3.433 1.00 67.00 348 LEU A N 1
ATOM 2846 C CA . LEU A 1 348 ? -11.159 -23.929 3.704 1.00 67.00 348 LEU A CA 1
ATOM 2847 C C . LEU A 1 348 ? -10.590 -22.651 4.320 1.00 67.00 348 LEU A C 1
ATOM 2849 O O . LEU A 1 348 ? -9.749 -22.702 5.213 1.00 67.00 348 LEU A O 1
ATOM 2853 N N . PHE A 1 349 ? -11.036 -21.498 3.819 1.00 82.12 349 PHE A N 1
ATOM 2854 C CA . PHE A 1 349 ? -10.678 -20.189 4.349 1.00 82.12 349 PHE A CA 1
ATOM 2855 C C . PHE A 1 349 ? -11.764 -19.147 4.060 1.00 82.12 349 PHE A C 1
ATOM 2857 O O . PHE A 1 349 ? -12.553 -19.268 3.113 1.00 82.12 349 PHE A O 1
ATOM 2864 N N . VAL A 1 350 ? -11.788 -18.106 4.893 1.00 86.44 350 VAL A N 1
ATOM 2865 C CA . VAL A 1 350 ? -12.677 -16.945 4.769 1.00 86.44 350 VAL A CA 1
ATOM 2866 C C . VAL A 1 350 ? -12.030 -15.893 3.863 1.00 86.44 350 VAL A C 1
ATOM 2868 O O . VAL A 1 350 ? -10.824 -15.661 3.919 1.00 86.44 350 VAL A O 1
ATOM 2871 N N . ILE A 1 351 ? -12.831 -15.257 3.006 1.00 90.50 351 ILE A N 1
ATOM 2872 C CA . ILE A 1 351 ? -12.384 -14.225 2.061 1.00 90.50 351 ILE A CA 1
ATOM 2873 C C . ILE A 1 351 ? -12.611 -12.847 2.691 1.00 90.50 351 ILE A C 1
ATOM 2875 O O . ILE A 1 351 ? -13.616 -12.183 2.428 1.00 90.50 351 ILE A O 1
ATOM 2879 N N . ASP A 1 352 ? -11.678 -12.427 3.543 1.00 86.44 352 ASP A N 1
ATOM 2880 C CA . ASP A 1 352 ? -11.711 -11.141 4.246 1.00 86.44 352 ASP A CA 1
ATOM 2881 C C . ASP A 1 352 ? -10.326 -10.460 4.295 1.00 86.44 352 ASP A C 1
ATOM 2883 O O . ASP A 1 352 ? -9.366 -10.888 3.650 1.00 86.44 352 ASP A O 1
ATOM 2887 N N . SER A 1 353 ? -10.202 -9.358 5.043 1.00 84.56 353 SER A N 1
ATOM 2888 C CA . SER A 1 353 ? -8.923 -8.639 5.172 1.00 84.56 353 SER A CA 1
ATOM 2889 C C . SER A 1 353 ? -7.812 -9.472 5.829 1.00 84.56 353 SER A C 1
ATOM 2891 O O . SER A 1 353 ? -6.637 -9.170 5.616 1.00 84.56 353 SER A O 1
ATOM 2893 N N . SER A 1 354 ? -8.152 -10.504 6.609 1.00 85.56 354 SER A N 1
ATOM 2894 C CA . SER A 1 354 ? -7.167 -11.386 7.245 1.00 85.56 354 SER A CA 1
ATOM 2895 C C . SER A 1 354 ? -6.470 -12.285 6.219 1.00 85.56 354 SER A C 1
ATOM 2897 O O . SER A 1 354 ? -5.274 -12.537 6.353 1.00 85.56 354 SER A O 1
ATOM 2899 N N . LEU A 1 355 ? -7.154 -12.664 5.129 1.00 83.06 355 LEU A N 1
ATOM 2900 C CA . LEU A 1 355 ? -6.550 -13.388 4.006 1.00 83.06 355 LEU A CA 1
ATOM 2901 C C . LEU A 1 355 ? -5.409 -12.584 3.364 1.00 83.06 355 LEU A C 1
ATOM 2903 O O . LEU A 1 355 ? -4.351 -13.139 3.075 1.00 83.06 355 LEU A O 1
ATOM 2907 N N . LEU A 1 356 ? -5.583 -11.267 3.188 1.00 84.56 356 LEU A N 1
ATOM 2908 C CA . LEU A 1 356 ? -4.529 -10.394 2.647 1.00 84.56 356 LEU A CA 1
ATOM 2909 C C . LEU A 1 356 ? -3.336 -10.278 3.602 1.00 84.56 356 LEU A C 1
ATOM 2911 O O . LEU A 1 356 ? -2.188 -10.292 3.154 1.00 84.56 356 LEU A O 1
ATOM 2915 N N . GLN A 1 357 ? -3.591 -10.194 4.911 1.00 79.19 357 GLN A N 1
ATOM 2916 C CA . GLN A 1 357 ? -2.533 -10.189 5.926 1.00 79.19 357 GLN A CA 1
ATOM 2917 C C . GLN A 1 357 ? -1.767 -11.515 5.929 1.00 79.19 357 GLN A C 1
ATOM 2919 O O . GLN A 1 357 ? -0.540 -11.510 5.913 1.00 79.19 357 GLN A O 1
ATOM 2924 N N . SER A 1 358 ? -2.481 -12.642 5.888 1.00 84.06 358 SER A N 1
ATOM 2925 C CA . SER A 1 358 ? -1.897 -13.983 5.839 1.00 84.06 358 SER A CA 1
ATOM 2926 C C . SER A 1 358 ? -1.042 -14.183 4.587 1.00 84.06 358 SER A C 1
ATOM 2928 O O . SER A 1 358 ? 0.113 -14.585 4.705 1.00 84.06 358 SER A O 1
ATOM 2930 N N . LEU A 1 359 ? -1.547 -13.803 3.406 1.00 81.88 359 LEU A N 1
ATOM 2931 C CA . LEU A 1 359 ? -0.790 -13.851 2.152 1.00 81.88 359 LEU A CA 1
ATOM 2932 C C . LEU A 1 359 ? 0.460 -12.968 2.196 1.00 81.88 359 LEU A C 1
ATOM 2934 O O . LEU A 1 359 ? 1.526 -13.408 1.778 1.00 81.88 359 LEU A O 1
ATOM 2938 N N . THR A 1 360 ? 0.357 -11.748 2.732 1.00 77.19 360 THR A N 1
ATOM 2939 C CA . THR A 1 360 ? 1.502 -10.826 2.835 1.00 77.19 360 THR A CA 1
ATOM 2940 C C . THR A 1 360 ? 2.578 -11.380 3.768 1.00 77.19 360 THR A C 1
ATOM 2942 O O . THR A 1 360 ? 3.756 -11.389 3.413 1.00 77.19 360 THR A O 1
ATOM 2945 N N . THR A 1 361 ? 2.179 -11.896 4.935 1.00 75.19 361 THR A N 1
ATOM 2946 C CA . THR A 1 361 ? 3.094 -12.541 5.884 1.00 75.19 361 THR A CA 1
ATOM 2947 C C . THR A 1 361 ? 3.729 -13.784 5.271 1.00 75.19 361 THR A C 1
ATOM 2949 O O . THR A 1 361 ? 4.942 -13.932 5.346 1.00 75.19 361 THR A O 1
ATOM 2952 N N . ALA A 1 362 ? 2.950 -14.640 4.604 1.00 76.88 362 ALA A N 1
ATOM 2953 C CA . ALA A 1 362 ? 3.463 -15.842 3.959 1.00 76.88 362 ALA A CA 1
ATOM 2954 C C . ALA A 1 362 ? 4.469 -15.505 2.849 1.00 76.88 362 ALA A C 1
ATOM 2956 O O . ALA A 1 362 ? 5.558 -16.071 2.833 1.00 76.88 362 ALA A O 1
ATOM 2957 N N . VAL A 1 363 ? 4.155 -14.556 1.957 1.00 82.00 363 VAL A N 1
ATOM 2958 C CA . VAL A 1 363 ? 5.093 -14.104 0.914 1.00 82.00 363 VAL A CA 1
ATOM 2959 C C . VAL A 1 363 ? 6.382 -13.584 1.548 1.00 82.00 363 VAL A C 1
ATOM 2961 O O . VAL A 1 363 ? 7.459 -13.980 1.117 1.00 82.00 363 VAL A O 1
ATOM 2964 N N . ALA A 1 364 ? 6.297 -12.767 2.602 1.00 74.25 364 ALA A N 1
ATOM 2965 C CA . ALA A 1 364 ? 7.476 -12.262 3.303 1.00 74.25 364 ALA A CA 1
ATOM 2966 C C . ALA A 1 364 ? 8.303 -13.386 3.955 1.00 74.25 364 ALA A C 1
ATOM 2968 O O . ALA A 1 364 ? 9.522 -13.411 3.808 1.00 74.25 364 ALA A O 1
ATOM 2969 N N . THR A 1 365 ? 7.661 -14.338 4.641 1.00 80.31 365 THR A N 1
ATOM 2970 C CA . THR A 1 365 ? 8.336 -15.469 5.294 1.00 80.31 365 THR A CA 1
ATOM 2971 C C . THR A 1 365 ? 9.024 -16.377 4.281 1.00 80.31 365 THR A C 1
ATOM 2973 O O . THR A 1 365 ? 10.201 -16.683 4.445 1.00 80.31 365 THR A O 1
ATOM 2976 N N . TYR A 1 366 ? 8.330 -16.778 3.214 1.00 71.94 366 TYR A N 1
ATOM 2977 C CA . TYR A 1 366 ? 8.915 -17.637 2.185 1.00 71.94 366 TYR A CA 1
ATOM 2978 C C . TYR A 1 366 ? 9.977 -16.915 1.360 1.00 71.94 366 TYR A C 1
ATOM 2980 O O . TYR A 1 366 ? 10.950 -17.550 0.976 1.00 71.94 366 TYR A O 1
ATOM 2988 N N . LEU A 1 367 ? 9.854 -15.603 1.141 1.00 73.31 367 LEU A N 1
ATOM 2989 C CA . LEU A 1 367 ? 10.913 -14.812 0.518 1.00 73.31 367 LEU A CA 1
ATOM 2990 C C . LEU A 1 367 ? 12.182 -14.817 1.379 1.00 73.31 367 LEU A C 1
ATOM 2992 O O . LEU A 1 367 ? 13.264 -15.050 0.856 1.00 73.31 367 LEU A O 1
ATOM 2996 N N . VAL A 1 368 ? 12.053 -14.616 2.696 1.00 70.50 368 VAL A N 1
ATOM 2997 C CA . VAL A 1 368 ? 13.191 -14.702 3.626 1.00 70.50 368 VAL A CA 1
ATOM 2998 C C . VAL A 1 368 ? 13.825 -16.092 3.582 1.00 70.50 368 VAL A C 1
ATOM 3000 O O . VAL A 1 368 ? 15.042 -16.186 3.481 1.00 70.50 368 VAL A O 1
ATOM 3003 N N . ILE A 1 369 ? 13.021 -17.158 3.587 1.00 72.50 369 ILE A N 1
ATOM 3004 C CA . ILE A 1 369 ? 13.515 -18.539 3.485 1.00 72.50 369 ILE A CA 1
ATOM 3005 C C . ILE A 1 369 ? 14.233 -18.765 2.145 1.00 72.50 369 ILE A C 1
ATOM 3007 O O . ILE A 1 369 ? 15.351 -19.265 2.132 1.00 72.50 369 ILE A O 1
ATOM 3011 N N . LEU A 1 370 ? 13.637 -18.371 1.017 1.00 65.75 370 LEU A N 1
ATOM 3012 C CA . LEU A 1 370 ? 14.235 -18.541 -0.313 1.00 65.75 370 LEU A CA 1
ATOM 3013 C C . LEU A 1 370 ? 15.557 -17.778 -0.451 1.00 65.75 370 LEU A C 1
ATOM 3015 O O . LEU A 1 370 ? 16.498 -18.300 -1.035 1.00 65.75 370 LEU A O 1
ATOM 3019 N N . ILE A 1 371 ? 15.647 -16.581 0.134 1.00 63.22 371 ILE A N 1
ATOM 3020 C CA . ILE A 1 371 ? 16.895 -15.813 0.206 1.00 63.22 371 ILE A CA 1
ATOM 3021 C C . ILE A 1 371 ? 17.917 -16.516 1.116 1.00 63.22 371 ILE A C 1
ATOM 3023 O O . ILE A 1 371 ? 19.099 -16.533 0.810 1.00 63.22 371 ILE A O 1
ATOM 3027 N N . GLN A 1 372 ? 17.499 -17.117 2.231 1.00 57.12 372 GLN A N 1
ATOM 3028 C CA . GLN A 1 372 ? 18.411 -17.800 3.161 1.00 57.12 372 GLN A CA 1
ATOM 3029 C C . GLN A 1 372 ? 18.998 -19.113 2.612 1.00 57.12 372 GLN A C 1
ATOM 3031 O O . GLN A 1 372 ? 20.118 -19.467 2.973 1.00 57.12 372 GLN A O 1
ATOM 3036 N N . PHE A 1 373 ? 18.264 -19.839 1.762 1.00 55.06 373 PHE A N 1
ATOM 3037 C CA . PHE A 1 373 ? 18.666 -21.148 1.220 1.00 55.06 373 PHE A CA 1
ATOM 3038 C C . PHE A 1 373 ? 19.442 -21.083 -0.108 1.00 55.06 373 PHE A C 1
ATOM 3040 O O . PHE A 1 373 ? 19.815 -22.129 -0.642 1.00 55.06 373 PHE A O 1
ATOM 3047 N N . ASP A 1 374 ? 19.702 -19.890 -0.644 1.00 56.19 374 ASP A N 1
ATOM 3048 C CA . ASP A 1 374 ? 20.508 -19.721 -1.855 1.00 56.19 374 ASP A CA 1
ATOM 3049 C C . ASP A 1 374 ? 22.007 -19.961 -1.538 1.00 56.19 374 ASP A C 1
ATOM 3051 O O . ASP A 1 374 ? 22.557 -19.284 -0.661 1.00 56.19 374 ASP A O 1
ATOM 3055 N N . PRO A 1 375 ? 22.700 -20.921 -2.186 1.00 43.00 375 PRO A N 1
ATOM 3056 C CA . PRO A 1 375 ? 24.069 -21.314 -1.828 1.00 43.00 375 PRO A CA 1
ATOM 3057 C C . PRO A 1 375 ? 25.130 -20.211 -1.999 1.00 43.00 375 PRO A C 1
ATOM 3059 O O . PRO A 1 375 ? 26.206 -20.316 -1.406 1.00 43.00 375 PRO A O 1
ATOM 3062 N N . GLU A 1 376 ? 24.847 -19.123 -2.727 1.00 43.06 376 GLU A N 1
ATOM 3063 C CA . GLU A 1 376 ? 25.725 -17.938 -2.740 1.00 43.06 376 GLU A CA 1
ATOM 3064 C C . GLU A 1 376 ? 25.645 -17.106 -1.442 1.00 43.06 376 GLU A C 1
ATOM 3066 O O . GLU A 1 376 ? 26.537 -16.304 -1.158 1.00 43.06 376 GLU A O 1
ATOM 3071 N N . ILE A 1 377 ? 24.624 -17.327 -0.607 1.00 46.19 377 ILE A N 1
ATOM 3072 C CA . ILE A 1 377 ? 24.328 -16.531 0.595 1.00 46.19 377 ILE A CA 1
ATOM 3073 C C . ILE A 1 377 ? 24.915 -17.161 1.875 1.00 46.19 377 ILE A C 1
ATOM 3075 O O . ILE A 1 377 ? 25.146 -16.465 2.868 1.00 46.19 377 ILE A O 1
ATOM 3079 N N . SER A 1 378 ? 25.304 -18.442 1.851 1.00 33.03 378 SER A N 1
ATOM 3080 C CA . SER A 1 378 ? 25.808 -19.170 3.032 1.00 33.03 378 SER A CA 1
ATOM 3081 C C . SER A 1 378 ? 27.189 -18.723 3.554 1.00 33.03 378 SER A C 1
ATOM 3083 O O . SER A 1 378 ? 27.659 -19.244 4.564 1.00 33.03 378 SER A O 1
ATOM 3085 N N . ARG A 1 379 ? 27.861 -17.748 2.921 1.00 31.98 379 ARG A N 1
ATOM 3086 C CA . ARG A 1 379 ? 29.128 -17.172 3.426 1.00 31.98 379 ARG A CA 1
ATOM 3087 C C . ARG A 1 379 ? 28.963 -15.959 4.347 1.00 31.98 379 ARG A C 1
ATOM 3089 O O . ARG A 1 379 ? 29.972 -15.438 4.818 1.00 31.98 379 ARG A O 1
ATOM 3096 N N . LEU A 1 380 ? 27.735 -15.532 4.653 1.00 35.47 380 LEU A N 1
ATOM 3097 C CA . LEU A 1 380 ? 27.491 -14.349 5.489 1.00 35.47 380 LEU A CA 1
ATOM 3098 C C . LEU A 1 380 ? 26.739 -14.627 6.806 1.00 35.47 380 LEU A C 1
ATOM 3100 O O . LEU A 1 380 ? 26.105 -13.731 7.353 1.00 35.47 380 LEU A O 1
ATOM 3104 N N . GLU A 1 381 ? 26.849 -15.835 7.364 1.00 32.78 381 GLU A N 1
ATOM 3105 C CA . GLU A 1 381 ? 26.335 -16.162 8.703 1.00 32.78 381 GLU A CA 1
ATOM 3106 C C . GLU A 1 381 ? 27.450 -16.683 9.626 1.00 32.78 381 GLU A C 1
ATOM 3108 O O . GLU A 1 381 ? 27.551 -17.875 9.893 1.00 32.78 381 GLU A O 1
ATOM 3113 N N . LEU A 1 382 ? 28.308 -15.800 10.157 1.00 27.09 382 LEU A N 1
ATOM 3114 C CA . LEU A 1 382 ? 29.145 -16.184 11.312 1.00 27.09 382 LEU A CA 1
ATOM 3115 C C . LEU A 1 382 ? 29.385 -15.100 12.370 1.00 27.09 382 LEU A C 1
ATOM 3117 O O . LEU A 1 382 ? 30.118 -15.328 13.327 1.00 27.09 382 LEU A O 1
ATOM 3121 N N . VAL A 1 383 ? 28.751 -13.933 12.295 1.00 33.88 383 VAL A N 1
ATOM 3122 C CA . VAL A 1 383 ? 28.897 -12.949 13.377 1.00 33.88 383 VAL A CA 1
ATOM 3123 C C . VAL A 1 383 ? 27.544 -12.358 13.702 1.00 33.88 383 VAL A C 1
ATOM 3125 O O . VAL A 1 383 ? 27.146 -11.369 13.105 1.00 33.88 383 VAL A O 1
ATOM 3128 N N . THR A 1 384 ? 26.814 -12.988 14.629 1.00 33.06 384 THR A N 1
ATOM 3129 C CA . THR A 1 384 ? 26.125 -12.319 15.757 1.00 33.06 384 THR A CA 1
ATOM 3130 C C . THR A 1 384 ? 25.117 -13.251 16.444 1.00 33.06 384 THR A C 1
ATOM 3132 O O . THR A 1 384 ? 23.902 -13.128 16.307 1.00 33.06 384 THR A O 1
ATOM 3135 N N . ARG A 1 385 ? 25.613 -14.124 17.323 1.00 30.02 385 ARG A N 1
ATOM 3136 C CA . ARG A 1 385 ? 24.881 -14.454 18.552 1.00 30.02 385 ARG A CA 1
ATOM 3137 C C . ARG A 1 385 ? 25.705 -13.956 19.722 1.00 30.02 385 ARG A C 1
ATOM 3139 O O . ARG A 1 385 ? 26.736 -14.537 20.011 1.00 30.02 385 ARG A O 1
ATOM 3146 N N . LEU A 1 386 ? 25.238 -12.892 20.367 1.00 28.97 386 LEU A N 1
ATOM 3147 C CA . LEU A 1 386 ? 25.350 -12.688 21.811 1.00 28.97 386 LEU A CA 1
ATOM 3148 C C . LEU A 1 386 ? 24.377 -11.573 22.213 1.00 28.97 386 LEU A C 1
ATOM 3150 O O . LEU A 1 386 ? 24.328 -10.496 21.617 1.00 28.97 386 LEU A O 1
ATOM 3154 N N . ASN A 1 387 ? 23.522 -11.901 23.176 1.00 35.50 387 ASN A N 1
ATOM 3155 C CA . ASN A 1 387 ? 22.520 -11.021 23.762 1.00 35.50 387 ASN A CA 1
ATOM 3156 C C . ASN A 1 387 ? 23.194 -9.876 24.516 1.00 35.50 387 ASN A C 1
ATOM 3158 O O . ASN A 1 387 ? 23.972 -10.151 25.418 1.00 35.50 387 ASN A O 1
ATOM 3162 N N . MET A 1 388 ? 22.827 -8.625 24.231 1.00 31.58 388 MET A N 1
ATOM 3163 C CA . MET A 1 388 ? 23.023 -7.499 25.153 1.00 31.58 388 MET A CA 1
ATOM 3164 C C . MET A 1 388 ? 21.891 -6.480 24.976 1.00 31.58 388 MET A C 1
ATOM 3166 O O . MET A 1 388 ? 21.380 -6.311 23.869 1.00 31.58 388 MET A O 1
ATOM 3170 N N . ALA A 1 389 ? 21.475 -5.843 26.072 1.00 36.28 389 ALA A N 1
ATOM 3171 C CA . ALA A 1 389 ? 20.430 -4.819 26.134 1.00 36.28 389 ALA A CA 1
ATOM 3172 C C . ALA A 1 389 ? 20.730 -3.632 25.191 1.00 36.28 389 ALA A C 1
ATOM 3174 O O . ALA A 1 389 ? 21.894 -3.301 24.974 1.00 36.28 389 ALA A O 1
ATOM 3175 N N . HIS A 1 390 ? 19.710 -3.037 24.560 1.00 45.38 390 HIS A N 1
ATOM 3176 C CA . HIS A 1 390 ? 19.864 -1.943 23.581 1.00 45.38 390 HIS A CA 1
ATOM 3177 C C . HIS A 1 390 ? 19.124 -0.683 24.052 1.00 45.38 390 HIS A C 1
ATOM 3179 O O . HIS A 1 390 ? 17.986 -0.780 24.505 1.00 45.38 390 HIS A O 1
ATOM 3185 N N . ASP A 1 391 ? 19.763 0.479 23.892 1.00 58.16 391 ASP A N 1
ATOM 3186 C CA . ASP A 1 391 ? 19.241 1.818 24.204 1.00 58.16 391 ASP A CA 1
ATOM 3187 C C . ASP A 1 391 ? 18.819 2.595 22.933 1.00 58.16 391 ASP A C 1
ATOM 3189 O O . ASP A 1 391 ? 19.068 2.158 21.803 1.00 58.16 391 ASP A O 1
ATOM 3193 N N . LEU A 1 392 ? 18.196 3.770 23.108 1.00 59.62 392 LEU A N 1
ATOM 3194 C CA . LEU A 1 392 ? 17.828 4.698 22.025 1.00 59.62 392 LEU A CA 1
ATOM 3195 C C . LEU A 1 392 ? 19.021 5.039 21.113 1.00 59.62 392 LEU A C 1
ATOM 3197 O O . LEU A 1 392 ? 18.878 5.109 19.890 1.00 59.62 392 LEU A O 1
ATOM 3201 N N . TYR A 1 393 ? 20.213 5.201 21.687 1.00 65.00 393 TYR A N 1
ATOM 3202 C CA . TYR A 1 393 ? 21.429 5.517 20.941 1.00 65.00 393 TYR A CA 1
ATOM 3203 C C . TYR A 1 393 ? 21.803 4.411 19.951 1.00 65.00 393 TYR A C 1
ATOM 3205 O O . TYR A 1 393 ? 22.333 4.713 18.889 1.00 65.00 393 TYR A O 1
ATOM 3213 N N . THR A 1 394 ? 21.449 3.154 20.224 1.00 62.41 394 THR A N 1
ATOM 3214 C CA . THR A 1 394 ? 21.680 2.020 19.316 1.00 62.41 394 THR A CA 1
ATOM 3215 C C . THR A 1 394 ? 20.812 2.097 18.049 1.00 62.41 394 THR A C 1
ATOM 3217 O O . THR A 1 394 ? 21.280 1.749 16.964 1.00 62.41 394 THR A O 1
ATOM 3220 N N . VAL A 1 395 ? 19.575 2.610 18.150 1.00 61.09 395 VAL A N 1
ATOM 3221 C CA . VAL A 1 395 ? 18.724 2.916 16.978 1.00 61.09 395 VAL A CA 1
ATOM 3222 C C . VAL A 1 395 ? 19.401 3.959 16.107 1.00 61.09 395 VAL A C 1
ATOM 3224 O O . VAL A 1 395 ? 19.540 3.767 14.903 1.00 61.09 395 VAL A O 1
ATOM 3227 N N . ILE A 1 396 ? 19.864 5.040 16.727 1.00 64.56 396 ILE A N 1
ATOM 3228 C CA . ILE A 1 396 ? 20.445 6.177 16.015 1.00 64.56 396 ILE A CA 1
ATOM 3229 C C . ILE A 1 396 ? 21.822 5.818 15.438 1.00 64.56 396 ILE A C 1
ATOM 3231 O O . ILE A 1 396 ? 22.121 6.205 14.316 1.00 64.56 396 ILE A O 1
ATOM 3235 N N . GLU A 1 397 ? 22.629 5.013 16.130 1.00 67.12 397 GLU A N 1
ATOM 3236 C CA . GLU A 1 397 ? 23.972 4.608 15.690 1.00 67.12 397 GLU A CA 1
ATOM 3237 C C . GLU A 1 397 ? 23.923 3.647 14.492 1.00 67.12 397 GLU A C 1
ATOM 3239 O O . GLU A 1 397 ? 24.734 3.763 13.572 1.00 67.12 397 GLU A O 1
ATOM 3244 N N . SER A 1 398 ? 22.931 2.744 14.453 1.00 60.59 398 SER A N 1
ATOM 3245 C CA . SER A 1 398 ? 22.706 1.854 13.300 1.00 60.59 398 SER A CA 1
ATOM 3246 C C . SER A 1 398 ? 22.419 2.624 12.005 1.00 60.59 398 SER A C 1
ATOM 3248 O O . SER A 1 398 ? 22.754 2.171 10.915 1.00 60.59 398 SER A O 1
ATOM 3250 N N . ILE A 1 399 ? 21.858 3.824 12.143 1.00 59.28 399 ILE A N 1
ATOM 3251 C CA . ILE A 1 399 ? 21.588 4.756 11.053 1.00 59.28 399 ILE A CA 1
ATOM 3252 C C . ILE A 1 399 ? 22.830 5.624 10.807 1.00 59.28 399 ILE A C 1
ATOM 3254 O O . ILE A 1 399 ? 23.257 5.792 9.668 1.00 59.28 399 ILE A O 1
ATOM 3258 N N . GLY A 1 400 ? 23.464 6.115 11.875 1.00 61.19 400 GLY A N 1
ATOM 3259 C CA . GLY A 1 400 ? 24.620 7.009 11.844 1.00 61.19 400 GLY A CA 1
ATOM 3260 C C . GLY A 1 400 ? 25.784 6.497 10.998 1.00 61.19 400 GLY A C 1
ATOM 3261 O O . GLY A 1 400 ? 26.474 7.305 10.388 1.00 61.19 400 GLY A O 1
ATOM 3262 N N . TRP A 1 401 ? 25.970 5.179 10.877 1.00 63.12 401 TRP A N 1
ATOM 3263 C CA . TRP A 1 401 ? 27.003 4.591 10.014 1.00 63.12 401 TRP A CA 1
ATOM 3264 C C . TRP A 1 401 ? 26.830 4.919 8.524 1.00 63.12 401 TRP A C 1
ATOM 3266 O O . TRP A 1 401 ? 27.791 5.337 7.881 1.00 63.12 401 TRP A O 1
ATOM 3276 N N . MET A 1 402 ? 25.613 4.809 7.980 1.00 57.50 402 MET A N 1
ATOM 3277 C CA . MET A 1 402 ? 25.351 5.207 6.590 1.00 57.50 402 MET A CA 1
ATOM 3278 C C . MET A 1 402 ? 25.554 6.705 6.394 1.00 57.50 402 MET A C 1
ATOM 3280 O O . MET A 1 402 ? 26.167 7.137 5.423 1.00 57.50 402 MET A O 1
ATOM 3284 N N . TYR A 1 403 ? 25.073 7.506 7.341 1.00 63.47 403 TYR A N 1
ATOM 3285 C CA . TYR A 1 403 ? 25.197 8.952 7.243 1.00 63.47 403 TYR A CA 1
ATOM 3286 C C . TYR A 1 403 ? 26.655 9.411 7.426 1.00 63.47 403 TYR A C 1
ATOM 3288 O O . TYR A 1 403 ? 27.039 10.411 6.834 1.00 63.47 403 TYR A O 1
ATOM 3296 N N . ARG A 1 404 ? 27.510 8.677 8.157 1.00 66.38 404 ARG A N 1
ATOM 3297 C CA . ARG A 1 404 ? 28.963 8.936 8.238 1.00 66.38 404 ARG A CA 1
ATOM 3298 C C . ARG A 1 404 ? 29.678 8.720 6.901 1.00 66.38 404 ARG A C 1
ATOM 3300 O O . ARG A 1 404 ? 30.592 9.484 6.609 1.00 66.38 404 ARG A O 1
ATOM 3307 N N . LEU A 1 405 ? 29.251 7.745 6.089 1.00 59.16 405 LEU A N 1
ATOM 3308 C CA . LEU A 1 405 ? 29.849 7.446 4.776 1.00 59.16 405 LEU A CA 1
ATOM 3309 C C . LEU A 1 405 ? 29.806 8.657 3.825 1.00 59.16 405 LEU A C 1
ATOM 3311 O O . LEU A 1 405 ? 30.740 8.883 3.066 1.00 59.16 405 LEU A O 1
ATOM 3315 N N . PHE A 1 406 ? 28.748 9.465 3.925 1.00 55.47 406 PHE A N 1
ATOM 3316 C CA . PHE A 1 406 ? 28.541 10.680 3.130 1.00 55.47 406 PHE A CA 1
ATOM 3317 C C . PHE A 1 406 ? 28.843 11.971 3.919 1.00 55.47 406 PHE A C 1
ATOM 3319 O O . PHE A 1 406 ? 28.316 13.032 3.595 1.00 55.47 406 PHE A O 1
ATOM 3326 N N . GLY A 1 407 ? 29.588 11.886 5.033 1.00 56.34 407 GLY A N 1
ATOM 3327 C CA . GLY A 1 407 ? 29.895 13.018 5.932 1.00 56.34 407 GLY A CA 1
ATOM 3328 C C . GLY A 1 407 ? 28.698 13.611 6.691 1.00 56.34 407 GLY A C 1
ATOM 3329 O O . GLY A 1 407 ? 28.835 14.527 7.503 1.00 56.34 407 GLY A O 1
ATOM 3330 N N . SER A 1 408 ? 27.510 13.051 6.488 1.00 55.69 408 SER A N 1
ATOM 3331 C CA . SER A 1 408 ? 26.217 13.531 6.971 1.00 55.69 408 SER A CA 1
ATOM 3332 C C . SER A 1 408 ? 25.931 13.267 8.452 1.00 55.69 408 SER A C 1
ATOM 3334 O O . SER A 1 408 ? 24.872 13.650 8.943 1.00 55.69 408 SER A O 1
ATOM 3336 N N . PHE A 1 409 ? 26.852 12.657 9.200 1.00 61.53 409 PHE A N 1
ATOM 3337 C CA . PHE A 1 409 ? 26.711 12.455 10.645 1.00 61.53 409 PHE A CA 1
ATOM 3338 C C . PHE A 1 409 ? 28.064 12.623 11.362 1.00 61.53 409 PHE A C 1
ATOM 3340 O O . PHE A 1 409 ? 28.801 11.651 11.520 1.00 61.53 409 PHE A O 1
ATOM 3347 N N . PRO A 1 410 ? 28.424 13.842 11.816 1.00 57.38 410 PRO A N 1
ATOM 3348 C CA . PRO A 1 410 ? 29.740 14.148 12.396 1.00 57.38 410 PRO A CA 1
ATOM 3349 C C . PRO A 1 410 ? 29.899 13.691 13.858 1.00 57.38 410 PRO A C 1
ATOM 3351 O O . PRO A 1 410 ? 30.784 14.163 14.575 1.00 57.38 410 PRO A O 1
ATOM 3354 N N . LEU A 1 411 ? 29.025 12.795 14.317 1.00 62.53 411 LEU A N 1
ATOM 3355 C CA . LEU A 1 411 ? 28.937 12.352 15.701 1.00 62.53 411 LEU A CA 1
ATOM 3356 C C . LEU A 1 411 ? 29.520 10.953 15.844 1.00 62.53 411 LEU A C 1
ATOM 3358 O O . LEU A 1 411 ? 29.184 10.058 15.068 1.00 62.53 411 LEU A O 1
ATOM 3362 N N . ILE A 1 412 ? 30.354 10.762 16.862 1.00 62.94 412 ILE A N 1
ATOM 3363 C CA . ILE A 1 412 ? 30.896 9.468 17.279 1.00 62.94 412 ILE A CA 1
ATOM 3364 C C . ILE A 1 412 ? 30.325 9.148 18.656 1.00 62.94 412 ILE A C 1
ATOM 3366 O O . ILE A 1 412 ? 30.353 9.987 19.557 1.00 62.94 412 ILE A O 1
ATOM 3370 N N . LEU A 1 413 ? 29.807 7.935 18.820 1.00 68.50 413 LEU A N 1
ATOM 3371 C CA . LEU A 1 413 ? 29.303 7.461 20.101 1.00 68.50 413 LEU A CA 1
ATOM 3372 C C . LEU A 1 413 ? 30.483 7.127 21.028 1.00 68.50 413 LEU A C 1
ATOM 3374 O O . LEU A 1 413 ? 31.347 6.328 20.666 1.00 68.50 413 LEU A O 1
ATOM 3378 N N . LYS A 1 414 ? 30.538 7.739 22.215 1.00 66.62 414 LYS A N 1
ATOM 3379 C CA . LYS A 1 414 ? 31.558 7.473 23.243 1.00 66.62 414 LYS A CA 1
ATOM 3380 C C . LYS A 1 414 ? 30.902 6.993 24.543 1.00 66.62 414 LYS A C 1
ATOM 3382 O O . LYS A 1 414 ? 29.837 7.477 24.913 1.00 66.62 414 LYS A O 1
ATOM 3387 N N . GLY A 1 415 ? 31.561 6.068 25.246 1.00 56.91 415 GLY A N 1
ATOM 3388 C CA . GLY A 1 415 ? 31.174 5.599 26.586 1.00 56.91 415 GLY A CA 1
ATOM 3389 C C . GLY A 1 415 ? 30.601 4.167 26.655 1.00 56.91 415 GLY A C 1
ATOM 3390 O O . GLY A 1 415 ? 30.242 3.588 25.624 1.00 56.91 415 GLY A O 1
ATOM 3391 N N . PRO A 1 416 ? 30.540 3.570 27.865 1.00 50.00 416 PRO A N 1
ATOM 3392 C CA . PRO A 1 416 ? 29.984 2.233 28.094 1.00 50.00 416 PRO A CA 1
ATOM 3393 C C . PRO A 1 416 ? 28.448 2.195 27.956 1.00 50.00 416 PRO A C 1
ATOM 3395 O O . PRO A 1 416 ? 27.773 3.219 28.052 1.00 50.00 416 PRO A O 1
ATOM 3398 N N . VAL A 1 417 ? 27.886 1.006 27.690 1.00 49.31 417 VAL A N 1
ATOM 3399 C CA . VAL A 1 417 ? 26.437 0.776 27.488 1.00 49.31 417 VAL A CA 1
ATOM 3400 C C . VAL A 1 417 ? 25.651 1.259 28.716 1.00 49.31 417 VAL A C 1
ATOM 3402 O O . VAL A 1 417 ? 25.912 0.795 29.819 1.00 49.31 417 VAL A O 1
ATOM 3405 N N . GLY A 1 418 ? 24.704 2.187 28.525 1.00 51.78 418 GLY A N 1
ATOM 3406 C CA . GLY A 1 418 ? 23.928 2.822 29.605 1.00 51.78 418 GLY A CA 1
ATOM 3407 C C . GLY A 1 418 ? 24.362 4.251 29.972 1.00 51.78 418 GLY A C 1
ATOM 3408 O O . GLY A 1 418 ? 23.572 4.985 30.559 1.00 51.78 418 GLY A O 1
ATOM 3409 N N . SER A 1 419 ? 25.564 4.683 29.566 1.00 55.00 419 SER A N 1
ATOM 3410 C CA . SER A 1 419 ? 26.070 6.058 29.746 1.00 55.00 419 SER A CA 1
ATOM 3411 C C . SER A 1 419 ? 26.680 6.629 28.454 1.00 55.00 419 SER A C 1
ATOM 3413 O O . SER A 1 419 ? 27.646 7.396 28.489 1.00 55.00 419 SER A O 1
ATOM 3415 N N . ARG A 1 420 ? 26.176 6.185 27.298 1.00 64.06 420 ARG A N 1
ATOM 3416 C CA . ARG A 1 420 ? 26.679 6.577 25.975 1.00 64.06 420 ARG A CA 1
ATOM 3417 C C . ARG A 1 420 ? 26.294 8.018 25.664 1.00 64.06 420 ARG A C 1
ATOM 3419 O O . ARG A 1 420 ? 25.151 8.406 25.868 1.00 64.06 420 ARG A O 1
ATOM 3426 N N . GLN A 1 421 ? 27.237 8.783 25.125 1.00 62.62 421 GLN A N 1
ATOM 3427 C CA . GLN A 1 421 ? 27.013 10.154 24.672 1.00 62.62 421 GLN A CA 1
ATOM 3428 C C . GLN A 1 421 ? 27.597 10.350 23.273 1.00 62.62 421 GLN A C 1
ATOM 3430 O O . GLN A 1 421 ? 28.649 9.800 22.932 1.00 62.62 421 GLN A O 1
ATOM 3435 N N . TYR A 1 422 ? 26.915 11.144 22.449 1.00 68.12 422 TYR A N 1
ATOM 3436 C CA . TYR A 1 422 ? 27.451 11.558 21.159 1.00 68.12 422 TYR A CA 1
ATOM 3437 C C . TYR A 1 422 ? 28.478 12.675 21.349 1.00 68.12 422 TYR A C 1
ATOM 3439 O O . TYR A 1 422 ? 28.182 13.716 21.927 1.00 68.12 422 TYR A O 1
ATOM 3447 N N . ALA A 1 423 ? 29.681 12.473 20.817 1.00 65.62 423 ALA A N 1
ATOM 3448 C CA . ALA A 1 423 ? 30.735 13.476 20.773 1.00 65.62 423 ALA A CA 1
ATOM 3449 C C . ALA A 1 423 ? 31.020 13.891 19.326 1.00 65.62 423 ALA A C 1
ATOM 3451 O O . ALA A 1 423 ? 30.979 13.074 18.405 1.00 65.62 423 ALA A O 1
ATOM 3452 N N . LEU A 1 424 ? 31.345 15.167 19.131 1.00 67.50 424 LEU A N 1
ATOM 3453 C CA . LEU A 1 424 ? 31.740 15.700 17.831 1.00 67.50 424 LEU A CA 1
ATOM 3454 C C . LEU A 1 424 ? 33.109 15.138 17.414 1.00 67.50 424 LEU A C 1
ATOM 3456 O O . LEU A 1 424 ? 34.034 15.081 18.226 1.00 67.50 424 LEU A O 1
ATOM 3460 N N . SER A 1 425 ? 33.250 14.761 16.145 1.00 74.12 425 SER A N 1
ATOM 3461 C CA . SER A 1 425 ? 34.538 14.385 15.557 1.00 74.12 425 SER A CA 1
ATOM 3462 C C . SER A 1 425 ? 35.132 15.533 14.751 1.00 74.12 425 SER A C 1
ATOM 3464 O O . SER A 1 425 ? 34.561 15.944 13.741 1.00 74.12 425 SER A O 1
ATOM 3466 N N . THR A 1 426 ? 36.311 16.012 15.155 1.00 72.25 426 THR A N 1
ATOM 3467 C CA . THR A 1 426 ? 37.027 17.094 14.462 1.00 72.25 426 THR A CA 1
ATOM 3468 C C . THR A 1 426 ? 37.291 16.755 12.992 1.00 72.25 426 THR A C 1
ATOM 3470 O O . THR A 1 426 ? 37.082 17.600 12.130 1.00 72.25 426 THR A O 1
ATOM 3473 N N . GLY A 1 427 ? 37.645 15.501 12.678 1.00 72.19 427 GLY A N 1
ATOM 3474 C CA . GLY A 1 427 ? 37.920 15.073 11.300 1.00 72.19 427 GLY A CA 1
ATOM 3475 C C . GLY A 1 427 ? 36.694 15.111 10.377 1.00 72.19 427 GLY A C 1
ATOM 3476 O O . GLY A 1 427 ? 36.801 15.535 9.229 1.00 72.19 427 GLY A O 1
ATOM 3477 N N . LEU A 1 428 ? 35.512 14.741 10.884 1.00 69.06 428 LEU A N 1
ATOM 3478 C CA . LEU A 1 428 ? 34.259 14.795 10.113 1.00 69.06 428 LEU A CA 1
ATOM 3479 C C . LEU A 1 428 ? 33.780 16.239 9.891 1.00 69.06 428 LEU A C 1
ATOM 3481 O O . LEU A 1 428 ? 33.216 16.549 8.845 1.00 69.06 428 LEU A O 1
ATOM 3485 N N . VAL A 1 429 ? 34.028 17.138 10.846 1.00 70.50 429 VAL A N 1
ATOM 3486 C CA . VAL A 1 429 ? 33.722 18.568 10.685 1.00 70.50 429 VAL A CA 1
ATOM 3487 C C . VAL A 1 429 ? 34.624 19.202 9.625 1.00 70.50 429 VAL A C 1
ATOM 3489 O O . VAL A 1 429 ? 34.124 19.914 8.756 1.00 70.50 429 VAL A O 1
ATOM 3492 N N . THR A 1 430 ? 35.926 18.898 9.634 1.00 74.12 430 THR A N 1
ATOM 3493 C CA . THR A 1 430 ? 36.862 19.362 8.598 1.00 74.12 430 THR A CA 1
ATOM 3494 C C . THR A 1 430 ? 36.476 18.844 7.210 1.00 74.12 430 THR A C 1
ATOM 3496 O O . THR A 1 430 ? 36.468 19.624 6.260 1.00 74.12 430 THR A O 1
ATOM 3499 N N . TYR A 1 431 ? 36.076 17.571 7.093 1.00 77.00 431 TYR A N 1
ATOM 3500 C CA . TYR A 1 431 ? 35.548 17.008 5.845 1.00 77.00 431 TYR A CA 1
ATOM 3501 C C . TYR A 1 431 ? 34.346 17.803 5.313 1.00 77.00 431 TYR A C 1
ATOM 3503 O O . TYR A 1 431 ? 34.331 18.171 4.142 1.00 77.00 431 TYR A O 1
ATOM 3511 N N . ASN A 1 432 ? 33.375 18.133 6.171 1.00 72.88 432 ASN A N 1
ATOM 3512 C CA . ASN A 1 432 ? 32.171 18.868 5.766 1.00 72.88 432 ASN A CA 1
ATOM 3513 C C . ASN A 1 432 ? 32.471 20.297 5.283 1.00 72.88 432 ASN A C 1
ATOM 3515 O O . ASN A 1 432 ? 31.846 20.762 4.330 1.00 72.88 432 ASN A O 1
ATOM 3519 N N . ILE A 1 433 ? 33.447 20.979 5.894 1.00 76.31 433 ILE A N 1
ATOM 3520 C CA . ILE A 1 433 ? 33.899 22.306 5.443 1.00 76.31 433 ILE A CA 1
ATOM 3521 C C . ILE A 1 433 ? 34.558 22.205 4.060 1.00 76.31 433 ILE A C 1
ATOM 3523 O O . ILE A 1 433 ? 34.240 22.992 3.170 1.00 76.31 433 ILE A O 1
ATOM 3527 N N . ILE A 1 434 ? 35.440 21.221 3.858 1.00 79.25 434 ILE A N 1
ATOM 3528 C CA . ILE A 1 434 ? 36.110 21.001 2.567 1.00 79.25 434 ILE A CA 1
ATOM 3529 C C . ILE A 1 434 ? 35.087 20.644 1.482 1.00 79.25 434 ILE A C 1
ATOM 3531 O O . ILE A 1 434 ? 35.131 21.215 0.395 1.00 79.25 434 ILE A O 1
ATOM 3535 N N . PHE A 1 435 ? 34.138 19.754 1.781 1.00 75.50 435 PHE A N 1
ATOM 3536 C CA . PHE A 1 435 ? 33.075 19.361 0.856 1.00 75.50 435 PHE A CA 1
ATOM 3537 C C . PHE A 1 435 ? 32.248 20.569 0.394 1.00 75.50 435 PHE A C 1
ATOM 3539 O O . PHE A 1 435 ? 32.054 20.757 -0.806 1.00 75.50 435 PHE A O 1
ATOM 3546 N N . TYR A 1 436 ? 31.838 21.437 1.325 1.00 77.94 436 TYR A N 1
ATOM 3547 C CA . TYR A 1 436 ? 31.124 22.672 1.000 1.00 77.94 436 TYR A CA 1
ATOM 3548 C C . TYR A 1 436 ? 31.929 23.586 0.059 1.00 77.94 436 TYR A C 1
ATOM 3550 O O . TYR A 1 436 ? 31.405 24.035 -0.960 1.00 77.94 436 TYR A O 1
ATOM 3558 N N . LEU A 1 437 ? 33.215 23.819 0.352 1.00 79.19 437 LEU A N 1
ATOM 3559 C CA . LEU A 1 437 ? 34.082 24.659 -0.485 1.00 79.19 437 LEU A CA 1
ATOM 3560 C C . LEU A 1 437 ? 34.243 24.096 -1.905 1.00 79.19 437 LEU A C 1
ATOM 3562 O O . LEU A 1 437 ? 34.205 24.856 -2.874 1.00 79.19 437 LEU A O 1
ATOM 3566 N N . VAL A 1 438 ? 34.376 22.772 -2.038 1.00 77.88 438 VAL A N 1
ATOM 3567 C CA . VAL A 1 438 ? 34.460 22.093 -3.340 1.00 77.88 438 VAL A CA 1
ATOM 3568 C C . VAL A 1 438 ? 33.160 22.258 -4.128 1.00 77.88 438 VAL A C 1
ATOM 3570 O O . VAL A 1 438 ? 33.209 22.620 -5.302 1.00 77.88 438 VAL A O 1
ATOM 3573 N N . VAL A 1 439 ? 31.996 22.063 -3.498 1.00 72.81 439 VAL A N 1
ATOM 3574 C CA . VAL A 1 439 ? 30.693 22.225 -4.167 1.00 72.81 439 VAL A CA 1
ATOM 3575 C C . VAL A 1 439 ? 30.478 23.664 -4.643 1.00 72.81 439 VAL A C 1
ATOM 3577 O O . VAL A 1 439 ? 30.058 23.868 -5.781 1.00 72.81 439 VAL A O 1
ATOM 3580 N N . VAL A 1 440 ? 30.805 24.665 -3.819 1.00 74.81 440 VAL A N 1
ATOM 3581 C CA . VAL A 1 440 ? 30.679 26.084 -4.198 1.00 74.81 440 VAL A CA 1
ATOM 3582 C C . VAL A 1 440 ? 31.615 26.437 -5.356 1.00 74.81 440 VAL A C 1
ATOM 3584 O O . VAL A 1 440 ? 31.201 27.118 -6.293 1.00 74.81 440 VAL A O 1
ATOM 3587 N N . LYS A 1 441 ? 32.861 25.947 -5.341 1.00 75.81 441 LYS A N 1
ATOM 3588 C CA . LYS A 1 441 ? 33.805 26.181 -6.442 1.00 75.81 441 LYS A CA 1
ATOM 3589 C C . LYS A 1 441 ? 33.302 25.569 -7.755 1.00 75.81 441 LYS A C 1
ATOM 3591 O O . LYS A 1 441 ? 33.284 26.257 -8.773 1.00 75.81 441 LYS A O 1
ATOM 3596 N N . LEU A 1 442 ? 32.818 24.327 -7.711 1.00 71.19 442 LEU A N 1
ATOM 3597 C CA . LEU A 1 442 ? 32.252 23.642 -8.877 1.00 71.19 442 LEU A CA 1
ATOM 3598 C C . LEU A 1 442 ? 30.987 24.320 -9.407 1.00 71.19 442 LEU A C 1
ATOM 3600 O O . LEU A 1 442 ? 30.791 24.376 -10.620 1.00 71.19 442 LEU A O 1
ATOM 3604 N N . PHE A 1 443 ? 30.151 24.870 -8.525 1.00 71.38 443 PHE A N 1
ATOM 3605 C CA . PHE A 1 443 ? 29.012 25.688 -8.929 1.00 71.38 443 PHE A CA 1
ATOM 3606 C C . PHE A 1 443 ? 29.453 26.917 -9.726 1.00 71.38 443 PHE A C 1
ATOM 3608 O O . PHE A 1 443 ? 28.925 27.146 -10.812 1.00 71.38 443 PHE A O 1
ATOM 3615 N N . CYS A 1 444 ? 30.430 27.681 -9.226 1.00 70.44 444 CYS A N 1
ATOM 3616 C CA . CYS A 1 444 ? 30.927 28.875 -9.912 1.00 70.44 444 CYS A CA 1
ATOM 3617 C C . CYS A 1 444 ? 31.500 28.542 -11.298 1.00 70.44 444 CYS A C 1
ATOM 3619 O O . CYS A 1 444 ? 31.203 29.236 -12.270 1.00 70.44 444 CYS A O 1
ATOM 3621 N N . ASP A 1 445 ? 32.273 27.458 -11.398 1.00 71.00 445 ASP A N 1
ATOM 3622 C CA . ASP A 1 445 ? 32.887 27.030 -12.657 1.00 71.00 445 ASP A CA 1
ATOM 3623 C C . ASP A 1 445 ? 31.824 26.544 -13.669 1.00 71.00 445 ASP A C 1
ATOM 3625 O O . ASP A 1 445 ? 31.864 26.900 -14.849 1.00 71.00 445 ASP A O 1
ATOM 3629 N N . CYS A 1 446 ? 30.809 25.803 -13.208 1.00 67.31 446 CYS A N 1
ATOM 3630 C CA . CYS A 1 446 ? 29.709 25.326 -14.053 1.00 67.31 446 CYS A CA 1
ATOM 3631 C C . CYS A 1 446 ? 28.771 26.454 -14.501 1.00 67.31 446 CYS A C 1
ATOM 3633 O O . CYS A 1 446 ? 28.337 26.479 -15.655 1.00 67.31 446 CYS A O 1
ATOM 3635 N N . LEU A 1 447 ? 28.487 27.413 -13.616 1.00 68.19 447 LEU A N 1
ATOM 3636 C CA . LEU A 1 447 ? 27.700 28.598 -13.944 1.00 68.19 447 LEU A CA 1
ATOM 3637 C C . LEU A 1 447 ? 28.390 29.422 -15.039 1.00 68.19 447 LEU A C 1
ATOM 3639 O O . LEU A 1 447 ? 27.734 29.815 -16.003 1.00 68.19 447 LEU A O 1
ATOM 3643 N N . GLY A 1 448 ? 29.711 29.613 -14.937 1.00 68.56 448 GLY A N 1
ATOM 3644 C CA . GLY A 1 448 ? 30.510 30.292 -15.960 1.00 68.56 448 GLY A CA 1
ATOM 3645 C C . GLY A 1 448 ? 30.463 29.590 -17.321 1.00 68.56 448 GLY A C 1
ATOM 3646 O O . GLY A 1 448 ? 30.221 30.236 -18.339 1.00 68.56 448 GLY A O 1
ATOM 3647 N N . SER A 1 449 ? 30.610 28.261 -17.346 1.00 67.31 449 SER A N 1
ATOM 3648 C CA . SER A 1 449 ? 30.503 27.464 -18.581 1.00 67.31 449 SER A CA 1
ATOM 3649 C C . SER A 1 449 ? 29.095 27.507 -19.195 1.00 67.31 449 SER A C 1
ATOM 3651 O O . SER A 1 449 ? 28.940 27.641 -20.411 1.00 67.31 449 SER A O 1
ATOM 3653 N N . THR A 1 450 ? 28.053 27.465 -18.359 1.00 63.22 450 THR A N 1
ATOM 3654 C CA . THR A 1 450 ? 26.653 27.494 -18.811 1.00 63.22 450 THR A CA 1
ATOM 3655 C C . THR A 1 450 ? 26.284 28.858 -19.405 1.00 63.22 450 THR A C 1
ATOM 3657 O O . THR A 1 450 ? 25.656 28.897 -20.461 1.00 63.22 450 THR A O 1
ATOM 3660 N N . LEU A 1 451 ? 26.732 29.961 -18.788 1.00 67.94 451 LEU A N 1
ATOM 3661 C CA . LEU A 1 451 ? 26.562 31.332 -19.299 1.00 67.94 451 LEU A CA 1
ATOM 3662 C C . LEU A 1 451 ? 27.262 31.567 -20.646 1.00 67.94 451 LEU A C 1
ATOM 3664 O O . LEU A 1 451 ? 26.812 32.396 -21.427 1.00 67.94 451 LEU A O 1
ATOM 3668 N N . HIS A 1 452 ? 28.349 30.843 -20.926 1.00 70.69 452 HIS A N 1
ATOM 3669 C CA . HIS A 1 452 ? 29.046 30.916 -22.213 1.00 70.69 452 HIS A CA 1
ATOM 3670 C C . HIS A 1 452 ? 28.366 30.068 -23.307 1.00 70.69 452 HIS A C 1
ATOM 3672 O O . HIS A 1 452 ? 28.569 30.304 -24.496 1.00 70.69 452 HIS A O 1
ATOM 3678 N N . THR A 1 453 ? 27.584 29.055 -22.922 1.00 65.62 453 THR A N 1
ATOM 3679 C CA . THR A 1 453 ? 27.024 28.058 -23.855 1.00 65.62 453 THR A CA 1
ATOM 3680 C C . THR A 1 453 ? 25.563 28.334 -24.217 1.00 65.62 453 THR A C 1
ATOM 3682 O O . THR A 1 453 ? 25.130 28.001 -25.319 1.00 65.62 453 THR A O 1
ATOM 3685 N N . PHE A 1 454 ? 24.787 28.933 -23.311 1.00 63.31 454 PHE A N 1
ATOM 3686 C CA . PHE A 1 454 ? 23.359 29.176 -23.502 1.00 63.31 454 PHE A CA 1
ATOM 3687 C C . PHE A 1 454 ? 22.993 30.631 -23.208 1.00 63.31 454 PHE A C 1
ATOM 3689 O O . PHE A 1 454 ? 23.414 31.187 -22.197 1.00 63.31 454 PHE A O 1
ATOM 3696 N N . ASP A 1 455 ? 22.138 31.211 -24.052 1.00 66.25 455 ASP A N 1
ATOM 3697 C CA . ASP A 1 455 ? 21.547 32.526 -23.801 1.00 66.25 455 ASP A CA 1
ATOM 3698 C C . ASP A 1 455 ? 20.661 32.523 -22.547 1.00 66.25 455 ASP A C 1
ATOM 3700 O O . ASP A 1 455 ? 19.937 31.559 -22.278 1.00 66.25 455 ASP A O 1
ATOM 3704 N N . VAL A 1 456 ? 20.648 33.648 -21.825 1.00 61.06 456 VAL A N 1
ATOM 3705 C CA . VAL A 1 456 ? 19.909 33.826 -20.557 1.00 61.06 456 VAL A CA 1
ATOM 3706 C C . VAL A 1 456 ? 18.397 33.595 -20.722 1.00 61.06 456 VAL A C 1
ATOM 3708 O O . VAL A 1 456 ? 17.726 33.176 -19.781 1.00 61.06 456 VAL A O 1
ATOM 3711 N N . GLY A 1 457 ? 17.854 33.813 -21.925 1.00 57.06 457 GLY A N 1
ATOM 3712 C CA . GLY A 1 457 ? 16.444 33.566 -22.252 1.00 57.06 457 GLY A CA 1
ATOM 3713 C C . GLY A 1 457 ? 16.081 32.100 -22.535 1.00 57.06 457 GLY A C 1
ATOM 3714 O O . GLY A 1 457 ? 14.911 31.799 -22.765 1.00 57.06 457 GLY A O 1
ATOM 3715 N N . ASN A 1 458 ? 17.045 31.175 -22.551 1.00 64.69 458 ASN A N 1
ATOM 3716 C CA . ASN A 1 458 ? 16.801 29.777 -22.903 1.00 64.69 458 ASN A CA 1
ATOM 3717 C C . ASN A 1 458 ? 16.228 28.980 -21.714 1.00 64.69 458 ASN A C 1
ATOM 3719 O O . ASN A 1 458 ? 16.805 28.952 -20.627 1.00 64.69 458 ASN A O 1
ATOM 3723 N N . LEU A 1 459 ? 15.134 28.238 -21.924 1.00 62.09 459 LEU A N 1
ATOM 3724 C CA . LEU A 1 459 ? 14.531 27.379 -20.894 1.00 62.09 459 LEU A CA 1
ATOM 3725 C C . LEU A 1 459 ? 15.528 26.350 -20.326 1.00 62.09 459 LEU A C 1
ATOM 3727 O O . LEU A 1 459 ? 15.518 26.073 -19.127 1.00 62.09 459 LEU A O 1
ATOM 3731 N N . LYS A 1 460 ? 16.433 25.819 -21.162 1.00 61.28 460 LYS A N 1
ATOM 3732 C CA . LYS A 1 460 ? 17.488 24.892 -20.719 1.00 61.28 460 LYS A CA 1
ATOM 3733 C C . LYS A 1 460 ? 18.484 25.569 -19.774 1.00 61.28 460 LYS A C 1
ATOM 3735 O O . LYS A 1 460 ? 18.900 24.943 -18.802 1.00 61.28 460 LYS A O 1
ATOM 3740 N N . PHE A 1 461 ? 18.819 26.839 -20.020 1.00 65.38 461 PHE A N 1
ATOM 3741 C CA . PHE A 1 461 ? 19.666 27.634 -19.127 1.00 65.38 461 PHE A CA 1
ATOM 3742 C C . PHE A 1 461 ? 19.004 27.789 -17.755 1.00 65.38 461 PHE A C 1
ATOM 3744 O O . PHE A 1 461 ? 19.622 27.472 -16.740 1.00 65.38 461 PHE A O 1
ATOM 3751 N N . LEU A 1 462 ? 17.724 28.181 -17.721 1.00 63.56 462 LEU A N 1
ATOM 3752 C CA . LEU A 1 462 ? 16.978 28.371 -16.473 1.00 63.56 462 LEU A CA 1
ATOM 3753 C C . LEU A 1 462 ? 16.902 27.084 -15.634 1.00 63.56 462 LEU A C 1
ATOM 3755 O O . LEU A 1 462 ? 17.029 27.135 -14.413 1.00 63.56 462 LEU A O 1
ATOM 3759 N N . MET A 1 463 ? 16.743 25.925 -16.275 1.00 67.06 463 MET A N 1
ATOM 3760 C CA . MET A 1 463 ? 16.715 24.631 -15.584 1.00 67.06 463 MET A CA 1
ATOM 3761 C C . MET A 1 463 ? 18.064 24.232 -14.998 1.00 67.06 463 MET A C 1
ATOM 3763 O O . MET A 1 463 ? 18.131 23.793 -13.850 1.00 67.06 463 MET A O 1
ATOM 3767 N N . ILE A 1 464 ? 19.137 24.373 -15.782 1.00 69.31 464 ILE A N 1
ATOM 3768 C CA . ILE A 1 464 ? 20.495 24.084 -15.312 1.00 69.31 464 ILE A CA 1
ATOM 3769 C C . ILE A 1 464 ? 20.829 25.029 -14.155 1.00 69.31 464 ILE A C 1
ATOM 3771 O O . ILE A 1 464 ? 21.306 24.581 -13.116 1.00 69.31 464 ILE A O 1
ATOM 3775 N N . PHE A 1 465 ? 20.485 26.312 -14.284 1.00 70.88 465 PHE A N 1
ATOM 3776 C CA . PHE A 1 465 ? 20.655 27.306 -13.232 1.00 70.88 465 PHE A CA 1
ATOM 3777 C C . PHE A 1 465 ? 19.872 26.959 -11.959 1.00 70.88 465 PHE A C 1
ATOM 3779 O O . PHE A 1 465 ? 20.453 26.958 -10.877 1.00 70.88 465 PHE A O 1
ATOM 3786 N N . ALA A 1 466 ? 18.587 26.605 -12.067 1.00 71.62 466 ALA A N 1
ATOM 3787 C CA . ALA A 1 466 ? 17.769 26.207 -10.921 1.00 71.62 466 ALA A CA 1
ATOM 3788 C C . ALA A 1 466 ? 18.343 24.972 -10.205 1.00 71.62 466 ALA A C 1
ATOM 3790 O O . ALA A 1 466 ? 18.412 24.953 -8.975 1.00 71.62 466 ALA A O 1
ATOM 3791 N N . ARG A 1 467 ? 18.836 23.980 -10.963 1.00 72.69 467 ARG A N 1
ATOM 3792 C CA . ARG A 1 467 ? 19.500 22.786 -10.414 1.00 72.69 467 ARG A CA 1
ATOM 3793 C C . ARG A 1 467 ? 20.803 23.112 -9.705 1.00 72.69 467 ARG A C 1
ATOM 3795 O O . ARG A 1 467 ? 21.072 22.595 -8.623 1.00 72.69 467 ARG A O 1
ATOM 3802 N N . LEU A 1 468 ? 21.616 23.969 -10.306 1.00 72.56 468 LEU A N 1
ATOM 3803 C CA . LEU A 1 468 ? 22.871 24.423 -9.723 1.00 72.56 468 LEU A CA 1
ATOM 3804 C C . LEU A 1 468 ? 22.625 25.230 -8.439 1.00 72.56 468 LEU A C 1
ATOM 3806 O O . LEU A 1 468 ? 23.305 25.003 -7.438 1.00 72.56 468 LEU A O 1
ATOM 3810 N N . LEU A 1 469 ? 21.623 26.111 -8.441 1.00 76.00 469 LEU A N 1
ATOM 3811 C CA . LEU A 1 469 ? 21.238 26.908 -7.280 1.00 76.00 469 LEU A CA 1
ATOM 3812 C C . LEU A 1 469 ? 20.746 26.020 -6.131 1.00 76.00 469 LEU A C 1
ATOM 3814 O O . LEU A 1 469 ? 21.189 26.182 -4.997 1.00 76.00 469 LEU A O 1
ATOM 3818 N N . GLU A 1 470 ? 19.887 25.042 -6.419 1.00 77.19 470 GLU A N 1
ATOM 3819 C CA . GLU A 1 470 ? 19.436 24.058 -5.433 1.00 77.19 470 GLU A CA 1
ATOM 3820 C C . GLU A 1 470 ? 20.611 23.264 -4.839 1.00 77.19 470 GLU A C 1
ATOM 3822 O O . GLU A 1 470 ? 20.690 23.099 -3.623 1.00 77.19 470 GLU A O 1
ATOM 3827 N N . ASN A 1 471 ? 21.574 22.822 -5.653 1.00 75.81 471 ASN A N 1
ATOM 3828 C CA . ASN A 1 471 ? 22.756 22.101 -5.164 1.00 75.81 471 ASN A CA 1
ATOM 3829 C C . ASN A 1 471 ? 23.600 22.941 -4.190 1.00 75.81 471 ASN A C 1
ATOM 3831 O O . ASN A 1 471 ? 24.073 22.428 -3.177 1.00 75.81 471 ASN A O 1
ATOM 3835 N N . VAL A 1 472 ? 23.770 24.238 -4.457 1.00 80.12 472 VAL A N 1
ATOM 3836 C CA . VAL A 1 472 ? 24.480 25.135 -3.530 1.00 80.12 472 VAL A CA 1
ATOM 3837 C C . VAL A 1 472 ? 23.679 25.364 -2.258 1.00 80.12 472 VAL A C 1
ATOM 3839 O O . VAL A 1 472 ? 24.242 25.302 -1.164 1.00 80.12 472 VAL A O 1
ATOM 3842 N N . LEU A 1 473 ? 22.373 25.607 -2.373 1.00 83.06 473 LEU A N 1
ATOM 3843 C CA . LEU A 1 473 ? 21.507 25.813 -1.214 1.00 83.06 473 LEU A CA 1
ATOM 3844 C C . LEU A 1 473 ? 21.477 24.571 -0.316 1.00 83.06 473 LEU A C 1
ATOM 3846 O O . LEU A 1 473 ? 21.593 24.699 0.900 1.00 83.06 473 LEU A O 1
ATOM 3850 N N . THR A 1 474 ? 21.402 23.373 -0.899 1.00 82.88 474 THR A N 1
ATOM 3851 C CA . THR A 1 474 ? 21.417 22.103 -0.156 1.00 82.88 474 THR A CA 1
ATOM 3852 C C . THR A 1 474 ? 22.769 21.818 0.493 1.00 82.88 474 THR A C 1
ATOM 3854 O O . THR A 1 474 ? 22.800 21.403 1.651 1.00 82.88 474 THR A O 1
ATOM 3857 N N . ALA A 1 475 ? 23.886 22.100 -0.183 1.00 79.50 475 ALA A N 1
ATOM 3858 C CA . ALA A 1 475 ? 25.217 22.008 0.419 1.00 79.50 475 ALA A CA 1
ATOM 3859 C C . ALA A 1 475 ? 25.424 23.038 1.547 1.00 79.50 475 ALA A C 1
ATOM 3861 O O . ALA A 1 475 ? 26.065 22.736 2.556 1.00 79.50 475 ALA A O 1
ATOM 3862 N N . SER A 1 476 ? 24.851 24.238 1.410 1.00 80.56 476 SER A N 1
ATOM 3863 C CA . SER A 1 476 ? 24.889 25.282 2.444 1.00 80.56 476 SER A CA 1
ATOM 3864 C C . SER A 1 476 ? 24.072 24.880 3.672 1.00 80.56 476 SER A C 1
ATOM 3866 O O . SER A 1 476 ? 24.571 24.932 4.794 1.00 80.56 476 SER A O 1
ATOM 3868 N N . ASP A 1 477 ? 22.835 24.428 3.464 1.00 84.44 477 ASP A N 1
ATOM 3869 C CA . ASP A 1 477 ? 21.953 23.903 4.511 1.00 84.44 477 ASP A CA 1
ATOM 3870 C C . ASP A 1 477 ? 22.598 22.720 5.243 1.00 84.44 477 ASP A C 1
ATOM 3872 O O . ASP A 1 477 ? 22.641 22.677 6.475 1.00 84.44 477 ASP A O 1
ATOM 3876 N N . PHE A 1 478 ? 23.210 21.813 4.480 1.00 80.56 478 PHE A N 1
ATOM 3877 C CA . PHE A 1 478 ? 23.993 20.715 5.020 1.00 80.56 478 PHE A CA 1
ATOM 3878 C C . PHE A 1 478 ? 25.105 21.211 5.952 1.00 80.56 478 PHE A C 1
ATOM 3880 O O . PHE A 1 478 ? 25.194 20.754 7.092 1.00 80.56 478 PHE A O 1
ATOM 3887 N N . ALA A 1 479 ? 25.917 22.183 5.530 1.00 78.75 479 ALA A N 1
ATOM 3888 C CA . ALA A 1 479 ? 26.958 22.752 6.382 1.00 78.75 479 ALA A CA 1
ATOM 3889 C C . ALA A 1 479 ? 26.376 23.420 7.645 1.00 78.75 479 ALA A C 1
ATOM 3891 O O . ALA A 1 479 ? 26.880 23.196 8.749 1.00 78.75 479 ALA A O 1
ATOM 3892 N N . ILE A 1 480 ? 25.280 24.175 7.515 1.00 81.38 480 ILE A N 1
ATOM 3893 C CA . ILE A 1 480 ? 24.603 24.872 8.622 1.00 81.38 480 ILE A CA 1
ATOM 3894 C C . ILE A 1 480 ? 24.114 23.884 9.688 1.00 81.38 480 ILE A C 1
ATOM 3896 O O . ILE A 1 480 ? 24.427 24.049 10.871 1.00 81.38 480 ILE A O 1
ATOM 3900 N N . ILE A 1 481 ? 23.400 22.824 9.300 1.00 81.12 481 ILE A N 1
ATOM 3901 C CA . ILE A 1 481 ? 22.883 21.822 10.246 1.00 81.12 481 ILE A CA 1
ATOM 3902 C C . ILE A 1 481 ? 24.026 21.163 11.025 1.00 81.12 481 ILE A C 1
ATOM 3904 O O . ILE A 1 481 ? 23.909 20.916 12.229 1.00 81.12 481 ILE A O 1
ATOM 3908 N N . ARG A 1 482 ? 25.151 20.890 10.357 1.00 75.31 482 ARG A N 1
ATOM 3909 C CA . ARG A 1 482 ? 26.268 20.133 10.939 1.00 75.31 482 ARG A CA 1
ATOM 3910 C C . ARG A 1 482 ? 27.244 20.986 11.744 1.00 75.31 482 ARG A C 1
ATOM 3912 O O . ARG A 1 482 ? 27.809 20.474 12.705 1.00 75.31 482 ARG A O 1
ATOM 3919 N N . ILE A 1 483 ? 27.427 22.257 11.400 1.00 75.38 483 ILE A N 1
ATOM 3920 C CA . ILE A 1 483 ? 28.329 23.161 12.128 1.00 75.38 483 ILE A CA 1
ATOM 3921 C C . ILE A 1 483 ? 27.585 23.852 13.275 1.00 75.38 483 ILE A C 1
ATOM 3923 O O . ILE A 1 483 ? 28.095 23.908 14.393 1.00 75.38 483 ILE A O 1
ATOM 3927 N N . ILE A 1 484 ? 26.370 24.346 13.019 1.00 79.31 484 ILE A N 1
ATOM 3928 C CA . ILE A 1 484 ? 25.642 25.215 13.953 1.00 79.31 484 ILE A CA 1
ATOM 3929 C C . ILE A 1 484 ? 24.695 24.397 14.836 1.00 79.31 484 ILE A C 1
ATOM 3931 O O . ILE A 1 484 ? 24.754 24.486 16.062 1.00 79.31 484 ILE A O 1
ATOM 3935 N N . TYR A 1 485 ? 23.845 23.557 14.238 1.00 81.94 485 TYR A N 1
ATOM 3936 C CA . TYR A 1 485 ? 22.762 22.881 14.967 1.00 81.94 485 TYR A CA 1
ATOM 3937 C C . TYR A 1 485 ? 23.131 21.519 15.561 1.00 81.94 485 TYR A C 1
ATOM 3939 O O . TYR A 1 485 ? 22.338 20.932 16.299 1.00 81.94 485 TYR A O 1
ATOM 3947 N N . CYS A 1 486 ? 24.336 21.012 15.302 1.00 76.44 486 CYS A N 1
ATOM 3948 C CA . CYS A 1 486 ? 24.742 19.677 15.738 1.00 76.44 486 CYS A CA 1
ATOM 3949 C C . CYS A 1 486 ? 24.656 19.490 17.260 1.00 76.44 486 CYS A C 1
ATOM 3951 O O . CYS A 1 486 ? 24.181 18.453 17.717 1.00 76.44 486 CYS A O 1
ATOM 3953 N N . LYS A 1 487 ? 25.051 20.497 18.052 1.00 77.81 487 LYS A N 1
ATOM 3954 C CA . LYS A 1 487 ? 24.917 20.446 19.520 1.00 77.81 487 LYS A CA 1
ATOM 3955 C C . LYS A 1 487 ? 23.451 20.396 19.950 1.00 77.81 487 LYS A C 1
ATOM 3957 O O . LYS A 1 487 ? 23.098 19.588 20.797 1.00 77.81 487 LYS A O 1
ATOM 3962 N N . THR A 1 488 ? 22.594 21.198 19.321 1.00 83.50 488 THR A N 1
ATOM 3963 C CA . THR A 1 488 ? 21.154 21.228 19.605 1.00 83.50 488 THR A CA 1
ATOM 3964 C C . THR A 1 488 ? 20.482 19.889 19.297 1.00 83.50 488 THR A C 1
ATOM 3966 O O . THR A 1 488 ? 19.638 19.445 20.070 1.00 83.50 488 THR A O 1
ATOM 3969 N N . ILE A 1 489 ? 20.881 19.208 18.213 1.00 80.44 489 ILE A N 1
ATOM 3970 C CA . ILE A 1 489 ? 20.393 17.854 17.903 1.00 80.44 489 ILE A CA 1
ATOM 3971 C C . ILE A 1 489 ? 20.742 16.887 19.040 1.00 80.44 489 ILE A C 1
ATOM 3973 O O . ILE A 1 489 ? 19.858 16.163 19.486 1.00 80.44 489 ILE A O 1
ATOM 3977 N N . ILE A 1 490 ? 21.987 16.893 19.531 1.00 77.88 490 ILE A N 1
ATOM 3978 C CA . ILE A 1 490 ? 22.412 16.021 20.641 1.00 77.88 490 ILE A CA 1
ATOM 3979 C C . ILE A 1 490 ? 21.578 16.308 21.890 1.00 77.88 490 ILE A C 1
ATOM 3981 O O . ILE A 1 490 ? 20.981 15.390 22.438 1.00 77.88 490 ILE A O 1
ATOM 3985 N N . THR A 1 491 ? 21.448 17.579 22.279 1.00 82.12 491 THR A N 1
ATOM 3986 C CA . THR A 1 491 ? 20.655 17.967 23.452 1.00 82.12 491 THR A CA 1
ATOM 3987 C C . THR A 1 491 ? 19.202 17.499 23.344 1.00 82.12 491 THR A C 1
ATOM 3989 O O . THR A 1 491 ? 18.656 16.963 24.302 1.00 82.12 491 THR A O 1
ATOM 3992 N N . ASN A 1 492 ? 18.573 17.629 22.172 1.00 85.56 492 ASN A N 1
ATOM 3993 C CA . ASN A 1 492 ? 17.212 17.130 21.951 1.00 85.56 492 ASN A CA 1
ATOM 3994 C C . ASN A 1 492 ? 17.117 15.599 22.062 1.00 85.56 492 ASN A C 1
ATOM 3996 O O . ASN A 1 492 ? 16.116 15.080 22.554 1.00 85.56 492 ASN A O 1
ATOM 4000 N N . LEU A 1 493 ? 18.134 14.869 21.594 1.00 81.06 493 LEU A N 1
ATOM 4001 C CA . LEU A 1 493 ? 18.194 13.411 21.718 1.00 81.06 493 LEU A CA 1
ATOM 4002 C C . LEU A 1 493 ? 18.387 12.969 23.172 1.00 81.06 493 LEU A C 1
ATOM 4004 O O . LEU A 1 493 ? 17.753 12.002 23.592 1.00 81.06 493 LEU A O 1
ATOM 4008 N N . ASP A 1 494 ? 19.195 13.694 23.944 1.00 80.00 494 ASP A N 1
ATOM 4009 C CA . ASP A 1 494 ? 19.388 13.438 25.373 1.00 80.00 494 ASP A CA 1
ATOM 4010 C C . ASP A 1 494 ? 18.088 13.684 26.152 1.00 80.00 494 ASP A C 1
ATOM 4012 O O . ASP A 1 494 ? 17.693 12.854 26.971 1.00 80.00 494 ASP A O 1
ATOM 4016 N N . ILE A 1 495 ? 17.359 14.762 25.827 1.00 81.75 495 ILE A N 1
ATOM 4017 C CA . ILE A 1 495 ? 16.024 15.027 26.384 1.00 81.75 495 ILE A CA 1
ATOM 4018 C C . ILE A 1 495 ? 15.076 13.867 26.059 1.00 81.75 495 ILE A C 1
ATOM 4020 O O . ILE A 1 495 ? 14.410 13.368 26.962 1.00 81.75 495 ILE A O 1
ATOM 4024 N N . LEU A 1 496 ? 15.037 13.384 24.809 1.00 83.19 496 LEU A N 1
ATOM 4025 C CA . LEU A 1 496 ? 14.205 12.229 24.442 1.00 83.19 496 LEU A CA 1
ATOM 4026 C C . LEU A 1 496 ? 14.585 10.969 25.220 1.00 83.19 496 LEU A C 1
ATOM 4028 O O . LEU A 1 496 ? 13.696 10.263 25.687 1.00 83.19 496 LEU A O 1
ATOM 4032 N N . SER A 1 497 ? 15.883 10.707 25.389 1.00 80.44 497 SER A N 1
ATOM 4033 C CA . SER A 1 497 ? 16.354 9.575 26.186 1.00 80.44 497 SER A CA 1
ATOM 4034 C C . SER A 1 497 ? 15.964 9.700 27.659 1.00 80.44 497 SER A C 1
ATOM 4036 O O . SER A 1 497 ? 15.776 8.676 28.313 1.00 80.44 497 SER A O 1
ATOM 4038 N N . MET A 1 498 ? 15.874 10.917 28.198 1.00 81.50 498 MET A N 1
ATOM 4039 C CA . MET A 1 498 ? 15.403 11.154 29.561 1.00 81.50 498 MET A CA 1
ATOM 4040 C C . MET A 1 498 ? 13.901 10.880 29.678 1.00 81.50 498 MET A C 1
ATOM 4042 O O . MET A 1 498 ? 13.495 10.160 30.585 1.00 81.50 498 MET A O 1
ATOM 4046 N N . GLN A 1 499 ? 13.097 11.338 28.713 1.00 87.62 499 GLN A N 1
ATOM 4047 C CA . GLN A 1 499 ? 11.658 11.041 28.679 1.00 87.62 499 GLN A CA 1
ATOM 4048 C C . GLN A 1 499 ? 11.376 9.538 28.538 1.00 87.62 499 GLN A C 1
ATOM 4050 O O . GLN A 1 499 ? 10.409 9.027 29.093 1.00 87.62 499 GLN A O 1
ATOM 4055 N N . ASP A 1 500 ? 12.242 8.802 27.838 1.00 83.44 500 ASP A N 1
ATOM 4056 C CA . ASP A 1 500 ? 12.122 7.347 27.729 1.00 83.44 500 ASP A CA 1
ATOM 4057 C C . ASP A 1 500 ? 12.289 6.634 29.077 1.00 83.44 500 ASP A C 1
ATOM 4059 O O . ASP A 1 500 ? 11.684 5.581 29.273 1.00 83.44 500 ASP A O 1
ATOM 4063 N N . LYS A 1 501 ? 13.093 7.185 30.002 1.00 80.56 501 LYS A N 1
ATOM 4064 C CA . LYS A 1 501 ? 13.236 6.637 31.360 1.00 80.56 501 LYS A CA 1
ATOM 4065 C C . LYS A 1 501 ? 11.946 6.825 32.153 1.00 80.56 501 LYS A C 1
ATOM 4067 O O . LYS A 1 501 ? 11.438 5.842 32.680 1.00 80.56 501 LYS A O 1
ATOM 4072 N N . VAL A 1 502 ? 11.379 8.032 32.116 1.00 82.31 502 VAL A N 1
ATOM 4073 C CA . VAL A 1 502 ? 10.103 8.368 32.772 1.00 82.31 502 VAL A CA 1
ATOM 4074 C C . VAL A 1 502 ? 8.966 7.481 32.247 1.00 82.31 502 VAL A C 1
ATOM 4076 O O . VAL A 1 502 ? 8.255 6.838 33.011 1.00 82.31 502 VAL A O 1
ATOM 4079 N N . LEU A 1 503 ? 8.831 7.335 30.924 1.00 83.06 503 LEU A N 1
ATOM 4080 C CA . LEU A 1 503 ? 7.803 6.466 30.328 1.00 83.06 503 LEU A CA 1
ATOM 4081 C C . LEU A 1 503 ? 7.988 4.979 30.680 1.00 83.06 503 LEU A C 1
ATOM 4083 O O . LEU A 1 503 ? 7.009 4.234 30.759 1.00 83.06 503 LEU A O 1
ATOM 4087 N N . ASN A 1 504 ? 9.231 4.539 30.881 1.00 82.44 504 ASN A N 1
ATOM 4088 C CA . ASN A 1 504 ? 9.535 3.170 31.279 1.00 82.44 504 ASN A CA 1
ATOM 4089 C C . ASN A 1 504 ? 9.215 2.912 32.760 1.00 82.44 504 ASN A C 1
ATOM 4091 O O . ASN A 1 504 ? 8.746 1.822 33.080 1.00 82.44 504 ASN A O 1
ATOM 4095 N N . GLU A 1 505 ? 9.410 3.900 33.640 1.00 82.44 505 GLU A N 1
ATOM 4096 C CA . GLU A 1 505 ? 8.992 3.841 35.052 1.00 82.44 505 GLU A CA 1
ATOM 4097 C C . GLU A 1 505 ? 7.475 3.637 35.180 1.00 82.44 505 GLU A C 1
ATOM 4099 O O . GLU A 1 505 ? 7.026 2.851 36.010 1.00 82.44 505 GLU A O 1
ATOM 4104 N N . PHE A 1 506 ? 6.693 4.219 34.267 1.00 78.69 506 PHE A N 1
ATOM 4105 C CA . PHE A 1 506 ? 5.242 4.023 34.182 1.00 78.69 506 PHE A CA 1
ATOM 4106 C C . PHE A 1 506 ? 4.793 2.767 33.412 1.00 78.69 506 PHE A C 1
ATOM 4108 O O . PHE A 1 506 ? 3.606 2.595 33.139 1.00 78.69 506 PHE A O 1
ATOM 4115 N N . GLY A 1 507 ? 5.717 1.866 33.062 1.00 75.06 507 GLY A N 1
ATOM 4116 C CA . GLY A 1 507 ? 5.396 0.555 32.487 1.00 75.06 507 GLY A CA 1
ATOM 4117 C C . GLY A 1 507 ? 5.398 0.477 30.956 1.00 75.06 507 GLY A C 1
ATOM 4118 O O . GLY A 1 507 ? 5.006 -0.554 30.404 1.00 75.06 507 GLY A O 1
ATOM 4119 N N . HIS A 1 508 ? 5.861 1.509 30.237 1.00 77.44 508 HIS A N 1
ATOM 4120 C CA . HIS A 1 508 ? 6.020 1.447 28.780 1.00 77.44 508 HIS A CA 1
ATOM 4121 C C . HIS A 1 508 ? 7.477 1.221 28.351 1.00 77.44 508 HIS A C 1
ATOM 4123 O O . HIS A 1 508 ? 8.256 2.160 28.194 1.00 77.44 508 HIS A O 1
ATOM 4129 N N . SER A 1 509 ? 7.839 -0.033 28.063 1.00 75.12 509 SER A N 1
ATOM 4130 C CA . SER A 1 509 ? 9.174 -0.365 27.549 1.00 75.12 509 SER A CA 1
ATOM 4131 C C . SER A 1 509 ? 9.252 -0.245 26.022 1.00 75.12 509 SER A C 1
ATOM 4133 O O . SER A 1 509 ? 8.511 -0.909 25.288 1.00 75.12 509 SER A O 1
ATOM 4135 N N . PHE A 1 510 ? 10.207 0.529 25.513 1.00 71.06 510 PHE A N 1
ATOM 4136 C CA . PHE A 1 510 ? 10.467 0.622 24.077 1.00 71.06 510 PHE A CA 1
ATOM 4137 C C . PHE A 1 510 ? 11.403 -0.501 23.596 1.00 71.06 510 PHE A C 1
ATOM 4139 O O . PHE A 1 510 ? 12.541 -0.626 24.046 1.00 71.06 510 PHE A O 1
ATOM 4146 N N . ASN A 1 511 ? 10.971 -1.291 22.604 1.00 69.50 511 ASN A N 1
ATOM 4147 C CA . ASN A 1 511 ? 11.844 -2.269 21.942 1.00 69.50 511 ASN A CA 1
ATOM 4148 C C . ASN A 1 511 ? 12.734 -1.588 20.888 1.00 69.50 511 ASN A C 1
ATOM 4150 O O . ASN A 1 511 ? 12.453 -1.597 19.683 1.00 69.50 511 ASN A O 1
ATOM 4154 N N . TYR A 1 512 ? 13.829 -0.992 21.358 1.00 66.12 512 TYR A N 1
ATOM 4155 C CA . TYR A 1 512 ? 14.788 -0.276 20.518 1.00 66.12 512 TYR A CA 1
ATOM 4156 C C . TYR A 1 512 ? 15.482 -1.175 19.494 1.00 66.12 512 TYR A C 1
ATOM 4158 O O . TYR A 1 512 ? 15.786 -0.726 18.397 1.00 66.12 512 TYR A O 1
ATOM 4166 N N . LYS A 1 513 ? 15.672 -2.465 19.781 1.00 58.19 513 LYS A N 1
ATOM 4167 C CA . LYS A 1 513 ? 16.390 -3.386 18.888 1.00 58.19 513 LYS A CA 1
ATOM 4168 C C . LYS A 1 513 ? 15.644 -3.647 17.579 1.00 58.19 513 LYS A C 1
ATOM 4170 O O . LYS A 1 513 ? 16.245 -3.601 16.507 1.00 58.19 513 LYS A O 1
ATOM 4175 N N . VAL A 1 514 ? 14.339 -3.905 17.653 1.00 57.84 514 VAL A N 1
ATOM 4176 C CA . VAL A 1 514 ? 13.508 -4.132 16.457 1.00 57.84 514 VAL A CA 1
ATOM 4177 C C . VAL A 1 514 ? 13.338 -2.830 15.679 1.00 57.84 514 VAL A C 1
ATOM 4179 O O . VAL A 1 514 ? 13.485 -2.816 14.459 1.00 57.84 514 VAL A O 1
ATOM 4182 N N . ARG A 1 515 ? 13.113 -1.717 16.386 1.00 59.22 515 ARG A N 1
ATOM 4183 C CA . ARG A 1 515 ? 12.931 -0.401 15.766 1.00 59.22 515 ARG A CA 1
ATOM 4184 C C . ARG A 1 515 ? 14.211 0.113 15.093 1.00 59.22 515 ARG A C 1
ATOM 4186 O O . ARG A 1 515 ? 14.119 0.670 14.004 1.00 59.22 515 ARG A O 1
ATOM 4193 N N . ALA A 1 516 ? 15.385 -0.137 15.681 1.00 60.56 516 ALA A N 1
ATOM 4194 C CA . ALA A 1 516 ? 16.703 0.123 15.091 1.00 60.56 516 ALA A CA 1
ATOM 4195 C C . ALA A 1 516 ? 16.860 -0.595 13.757 1.00 60.56 516 ALA A C 1
ATOM 4197 O O . ALA A 1 516 ? 17.111 0.032 12.736 1.00 60.56 516 ALA A O 1
ATOM 4198 N N . ARG A 1 517 ? 16.640 -1.914 13.764 1.00 58.84 517 ARG A N 1
ATOM 4199 C CA . ARG A 1 517 ? 16.805 -2.761 12.580 1.00 58.84 517 ARG A CA 1
ATOM 4200 C C . ARG A 1 517 ? 15.822 -2.398 11.476 1.00 58.84 517 ARG A C 1
ATOM 4202 O O . ARG A 1 517 ? 16.228 -2.309 10.326 1.00 58.84 517 ARG A O 1
ATOM 4209 N N . LEU A 1 518 ? 14.562 -2.138 11.825 1.00 54.31 518 LEU A N 1
ATOM 4210 C CA . LEU A 1 518 ? 13.543 -1.727 10.862 1.00 54.31 518 LEU A CA 1
ATOM 4211 C C . LEU A 1 518 ? 13.866 -0.358 10.252 1.00 54.31 518 LEU A C 1
ATOM 4213 O O . LEU A 1 518 ? 13.745 -0.181 9.046 1.00 54.31 518 LEU A O 1
ATOM 4217 N N . THR A 1 519 ? 14.319 0.592 11.073 1.00 59.12 519 THR A N 1
ATOM 4218 C CA . THR A 1 519 ? 14.680 1.935 10.604 1.00 59.12 519 THR A CA 1
ATOM 4219 C C . THR A 1 519 ? 15.936 1.913 9.737 1.00 59.12 519 THR A C 1
ATOM 4221 O O . THR A 1 519 ? 15.949 2.541 8.685 1.00 59.12 519 THR A O 1
ATOM 4224 N N . ALA A 1 520 ? 16.972 1.177 10.147 1.00 60.28 520 ALA A N 1
ATOM 4225 C CA . ALA A 1 520 ? 18.202 1.013 9.377 1.00 60.28 520 ALA A CA 1
ATOM 4226 C C . ALA A 1 520 ? 17.944 0.294 8.044 1.00 60.28 520 ALA A C 1
ATOM 4228 O O . ALA A 1 520 ? 18.452 0.709 7.008 1.00 60.28 520 ALA A O 1
ATOM 4229 N N . LEU A 1 521 ? 17.096 -0.741 8.038 1.00 59.28 521 LEU A N 1
ATOM 4230 C CA . LEU A 1 521 ? 16.680 -1.413 6.807 1.00 59.28 521 LEU A CA 1
ATOM 4231 C C . LEU A 1 521 ? 15.914 -0.457 5.885 1.00 59.28 521 LEU A C 1
ATOM 4233 O O . LEU A 1 521 ? 16.201 -0.402 4.693 1.00 59.28 521 LEU A O 1
ATOM 4237 N N . LEU A 1 522 ? 14.976 0.324 6.427 1.00 56.72 522 LEU A N 1
ATOM 4238 C CA . LEU A 1 522 ? 14.186 1.272 5.645 1.00 56.72 522 LEU A CA 1
ATOM 4239 C C . LEU A 1 522 ? 15.064 2.381 5.043 1.00 56.72 522 LEU A C 1
ATOM 4241 O O . LEU A 1 522 ? 14.882 2.727 3.877 1.00 56.72 522 LEU A O 1
ATOM 4245 N N . THR A 1 523 ? 16.047 2.904 5.783 1.00 62.53 523 THR A N 1
ATOM 4246 C CA . THR A 1 523 ? 16.989 3.904 5.256 1.00 62.53 523 THR A CA 1
ATOM 4247 C C . THR A 1 523 ? 17.930 3.311 4.208 1.00 62.53 523 THR A C 1
ATOM 4249 O O . THR A 1 523 ? 18.176 3.965 3.196 1.00 62.53 523 THR A O 1
ATOM 4252 N N . ILE A 1 524 ? 18.414 2.075 4.380 1.00 62.12 524 ILE A N 1
ATOM 4253 C CA . ILE A 1 524 ? 19.252 1.384 3.382 1.00 62.12 524 ILE A CA 1
ATOM 4254 C C . ILE A 1 524 ? 18.461 1.139 2.093 1.00 62.12 524 ILE A C 1
ATOM 4256 O O . ILE A 1 524 ? 18.919 1.500 1.012 1.00 62.12 524 ILE A O 1
ATOM 4260 N N . VAL A 1 525 ? 17.251 0.582 2.197 1.00 55.19 525 VAL A N 1
ATOM 4261 C CA . VAL A 1 525 ? 16.395 0.283 1.037 1.00 55.19 525 VAL A CA 1
ATOM 4262 C C . VAL A 1 525 ? 16.034 1.563 0.288 1.00 55.19 525 VAL A C 1
ATOM 4264 O O . VAL A 1 525 ? 16.167 1.611 -0.932 1.00 55.19 525 VAL A O 1
ATOM 4267 N N . THR A 1 526 ? 15.646 2.624 1.000 1.00 57.66 526 THR A N 1
ATOM 4268 C CA . THR A 1 526 ? 15.363 3.922 0.366 1.00 57.66 526 THR A CA 1
ATOM 4269 C C . THR A 1 526 ? 16.613 4.504 -0.299 1.00 57.66 526 THR A C 1
ATOM 4271 O O . THR A 1 526 ? 16.532 4.902 -1.455 1.00 57.66 526 THR A O 1
ATOM 4274 N N . SER A 1 527 ? 17.785 4.446 0.345 1.00 64.25 527 SER A N 1
ATOM 4275 C CA . SER A 1 527 ? 19.068 4.895 -0.229 1.00 64.25 527 SER A CA 1
ATOM 4276 C C . SER A 1 527 ? 19.472 4.129 -1.496 1.00 64.25 527 SER A C 1
ATOM 4278 O O . SER A 1 527 ? 19.955 4.739 -2.450 1.00 64.25 527 SER A O 1
ATOM 4280 N N . ILE A 1 528 ? 19.237 2.813 -1.547 1.00 59.78 528 ILE A N 1
ATOM 4281 C CA . ILE A 1 528 ? 19.509 1.973 -2.727 1.00 59.78 528 ILE A CA 1
ATOM 4282 C C . ILE A 1 528 ? 18.548 2.308 -3.869 1.00 59.78 528 ILE A C 1
ATOM 4284 O O . ILE A 1 528 ? 18.989 2.453 -5.007 1.00 59.78 528 ILE A O 1
ATOM 4288 N N . ILE A 1 529 ? 17.254 2.478 -3.576 1.00 55.88 529 ILE A N 1
ATOM 4289 C CA . ILE A 1 529 ? 16.245 2.858 -4.575 1.00 55.88 529 ILE A CA 1
ATOM 4290 C C . ILE A 1 529 ? 16.597 4.217 -5.190 1.00 55.88 529 ILE A C 1
ATOM 4292 O O . ILE A 1 529 ? 16.582 4.361 -6.407 1.00 55.88 529 ILE A O 1
ATOM 4296 N N . ILE A 1 530 ? 16.990 5.194 -4.371 1.00 58.84 530 ILE A N 1
ATOM 4297 C CA . ILE A 1 530 ? 17.409 6.523 -4.838 1.00 58.84 530 ILE A CA 1
ATOM 4298 C C . ILE A 1 530 ? 18.673 6.427 -5.690 1.00 58.84 530 ILE A C 1
ATOM 4300 O O . ILE A 1 530 ? 18.716 7.003 -6.770 1.00 58.84 530 ILE A O 1
ATOM 4304 N N . CYS A 1 531 ? 19.680 5.668 -5.250 1.00 58.69 531 CYS A N 1
ATOM 4305 C CA . CYS A 1 531 ? 20.899 5.448 -6.028 1.00 58.69 531 CYS A CA 1
ATOM 4306 C C . CYS A 1 531 ? 20.586 4.787 -7.382 1.00 58.69 531 CYS A C 1
ATOM 4308 O O . CYS A 1 531 ? 21.119 5.198 -8.409 1.00 58.69 531 CYS A O 1
ATOM 4310 N N . GLY A 1 532 ? 19.673 3.813 -7.414 1.00 55.12 532 GLY A N 1
ATOM 4311 C CA . GLY A 1 532 ? 19.204 3.182 -8.648 1.00 55.12 532 GLY A CA 1
ATOM 4312 C C . GLY A 1 532 ? 18.515 4.168 -9.592 1.00 55.12 532 GLY A C 1
ATOM 4313 O O . GLY A 1 532 ? 18.848 4.212 -10.772 1.00 55.12 532 GLY A O 1
ATOM 4314 N N . LEU A 1 533 ? 17.612 4.999 -9.069 1.00 52.44 533 LEU A N 1
ATOM 4315 C CA . LEU A 1 533 ? 16.864 5.987 -9.852 1.00 52.44 533 LEU A CA 1
ATOM 4316 C C . LEU A 1 533 ? 17.756 7.137 -10.357 1.00 52.44 533 LEU A C 1
ATOM 4318 O O . LEU A 1 533 ? 17.583 7.575 -11.486 1.00 52.44 533 LEU A O 1
ATOM 4322 N N . ILE A 1 534 ? 18.762 7.557 -9.583 1.00 54.78 534 ILE A N 1
ATOM 4323 C CA . ILE A 1 534 ? 19.770 8.554 -9.990 1.00 54.78 534 ILE A CA 1
ATOM 4324 C C . ILE A 1 534 ? 20.731 7.996 -11.054 1.00 54.78 534 ILE A C 1
ATOM 4326 O O . ILE A 1 534 ? 21.183 8.724 -11.936 1.00 54.78 534 ILE A O 1
ATOM 4330 N N . ASN A 1 535 ? 21.060 6.701 -11.003 1.00 52.44 535 ASN A N 1
ATOM 4331 C CA . ASN A 1 535 ? 21.913 6.078 -12.019 1.00 52.44 535 ASN A CA 1
ATOM 4332 C C . ASN A 1 535 ? 21.232 6.026 -13.397 1.00 52.44 535 ASN A C 1
ATOM 4334 O O . ASN A 1 535 ? 21.927 6.121 -14.405 1.00 52.44 535 ASN A O 1
ATOM 4338 N N . VAL A 1 536 ? 19.895 5.951 -13.464 1.00 49.12 536 VAL A N 1
ATOM 4339 C CA . VAL A 1 536 ? 19.142 6.046 -14.733 1.00 49.12 536 VAL A CA 1
ATOM 4340 C C . VAL A 1 536 ? 19.394 7.391 -15.431 1.00 49.12 536 VAL A C 1
ATOM 4342 O O . VAL A 1 536 ? 19.519 7.419 -16.654 1.00 49.12 536 VAL A O 1
ATOM 4345 N N . ASP A 1 537 ? 19.576 8.479 -14.674 1.00 49.38 537 ASP A N 1
ATOM 4346 C CA . ASP A 1 537 ? 19.895 9.811 -15.214 1.00 49.38 537 ASP A CA 1
ATOM 4347 C C . ASP A 1 537 ? 21.316 9.889 -15.809 1.00 49.38 537 ASP A C 1
ATOM 4349 O O . ASP A 1 537 ? 21.570 10.663 -16.736 1.00 49.38 537 ASP A O 1
ATOM 4353 N N . LEU A 1 538 ? 22.259 9.085 -15.298 1.00 50.25 538 LEU A N 1
ATOM 4354 C CA . LEU A 1 538 ? 23.640 9.031 -15.797 1.00 50.25 538 LEU A CA 1
ATOM 4355 C C . LEU A 1 538 ? 23.747 8.288 -17.135 1.00 50.25 538 LEU A C 1
ATOM 4357 O O . LEU A 1 538 ? 24.554 8.679 -17.973 1.00 50.25 538 LEU A O 1
ATOM 4361 N N . TYR A 1 539 ? 22.918 7.262 -17.357 1.00 45.59 539 TYR A N 1
ATOM 4362 C CA . TYR A 1 539 ? 22.909 6.470 -18.596 1.00 45.59 539 TYR A CA 1
ATOM 4363 C C . TYR A 1 539 ? 22.247 7.174 -19.787 1.00 45.59 539 TYR A C 1
ATOM 4365 O O . TYR A 1 539 ? 22.318 6.676 -20.907 1.00 45.59 539 TYR A O 1
ATOM 4373 N N . ALA A 1 540 ? 21.587 8.311 -19.569 1.00 45.69 540 ALA A N 1
ATOM 4374 C CA . ALA A 1 540 ? 20.732 8.907 -20.583 1.00 45.69 540 ALA A CA 1
ATOM 4375 C C . ALA A 1 540 ? 21.449 9.863 -21.569 1.00 45.69 540 ALA A C 1
ATOM 4377 O O . ALA A 1 540 ? 20.791 10.321 -22.505 1.00 45.69 540 ALA A O 1
ATOM 4378 N N . GLN A 1 541 ? 22.755 10.180 -21.409 1.00 50.44 541 GLN A N 1
ATOM 4379 C CA . GLN A 1 541 ? 23.497 11.078 -22.330 1.00 50.44 541 GLN A CA 1
ATOM 4380 C C . GLN A 1 541 ? 25.024 10.821 -22.433 1.00 50.44 541 GLN A C 1
ATOM 4382 O O . GLN A 1 541 ? 25.676 10.523 -21.436 1.00 50.44 541 GLN A O 1
ATOM 4387 N N . ASP A 1 542 ? 25.593 11.064 -23.626 1.00 43.38 542 ASP A N 1
ATOM 4388 C CA . ASP A 1 542 ? 26.918 10.601 -24.105 1.00 43.38 542 ASP A CA 1
ATOM 4389 C C . ASP A 1 542 ? 28.167 11.474 -23.788 1.00 43.38 542 ASP A C 1
ATOM 4391 O O . ASP A 1 542 ? 29.244 11.218 -24.326 1.00 43.38 542 ASP A O 1
ATOM 4395 N N . PHE A 1 543 ? 28.101 12.511 -22.942 1.00 49.16 543 PHE A N 1
ATOM 4396 C CA . PHE A 1 543 ? 29.229 13.462 -22.791 1.00 49.16 543 PHE A CA 1
ATOM 4397 C C . PHE A 1 543 ? 30.083 13.260 -21.523 1.00 49.16 543 PHE A C 1
ATOM 4399 O O . PHE A 1 543 ? 29.614 13.438 -20.399 1.00 49.16 543 PHE A O 1
ATOM 4406 N N . ALA A 1 544 ? 31.380 12.976 -21.711 1.00 44.31 544 ALA A N 1
ATOM 4407 C CA . ALA A 1 544 ? 32.342 12.653 -20.649 1.00 44.31 544 ALA A CA 1
ATOM 4408 C C . ALA A 1 544 ? 32.763 13.841 -19.748 1.00 44.31 544 ALA A C 1
ATOM 4410 O O . ALA A 1 544 ? 32.950 13.647 -18.549 1.00 44.31 544 ALA A O 1
ATOM 4411 N N . GLU A 1 545 ? 32.859 15.076 -20.263 1.00 44.47 545 GLU A N 1
ATOM 4412 C CA . GLU A 1 545 ? 33.252 16.260 -19.459 1.00 44.47 545 GLU A CA 1
ATOM 4413 C C . GLU A 1 545 ? 32.164 16.709 -18.459 1.00 44.47 545 GLU A C 1
ATOM 4415 O O . GLU A 1 545 ? 32.454 17.345 -17.447 1.00 44.47 545 GLU A O 1
ATOM 4420 N N . ILE A 1 546 ? 30.910 16.301 -18.676 1.00 56.00 546 ILE A N 1
ATOM 4421 C CA . ILE A 1 546 ? 29.758 16.605 -17.809 1.00 56.00 546 ILE A CA 1
ATOM 4422 C C . ILE A 1 546 ? 29.612 15.558 -16.680 1.00 56.00 546 ILE A C 1
ATOM 4424 O O . ILE A 1 546 ? 28.877 15.765 -15.710 1.00 56.00 546 ILE A O 1
ATOM 4428 N N . LEU A 1 547 ? 30.340 14.438 -16.756 1.00 56.44 547 LEU A N 1
ATOM 4429 C CA . LEU A 1 547 ? 30.194 13.306 -15.839 1.00 56.44 547 LEU A CA 1
ATOM 4430 C C . LEU A 1 547 ? 30.580 13.661 -14.396 1.00 56.44 547 LEU A C 1
ATOM 4432 O O . LEU A 1 547 ? 29.835 13.348 -13.471 1.00 56.44 547 LEU A O 1
ATOM 4436 N N . PHE A 1 548 ? 31.704 14.357 -14.191 1.00 59.09 548 PHE A N 1
ATOM 4437 C CA . PHE A 1 548 ? 32.163 14.737 -12.849 1.00 59.09 548 PHE A CA 1
ATOM 4438 C C . PHE A 1 548 ? 31.186 15.706 -12.162 1.00 59.09 548 PHE A C 1
ATOM 4440 O O . PHE A 1 548 ? 30.786 15.486 -11.019 1.00 59.09 548 PHE A O 1
ATOM 4447 N N . LEU A 1 549 ? 30.724 16.728 -12.888 1.00 57.81 549 LEU A N 1
ATOM 4448 C CA . LEU A 1 549 ? 29.710 17.680 -12.417 1.00 57.81 549 LEU A CA 1
ATOM 4449 C C . LEU A 1 549 ? 28.379 16.990 -12.081 1.00 57.81 549 LEU A C 1
ATOM 4451 O O . LEU A 1 549 ? 27.753 17.319 -11.072 1.00 57.81 549 LEU A O 1
ATOM 4455 N N . ARG A 1 550 ? 27.968 15.991 -12.873 1.00 63.12 550 ARG A N 1
ATOM 4456 C CA . ARG A 1 550 ? 26.768 15.183 -12.600 1.00 63.12 550 ARG A CA 1
ATOM 4457 C C . ARG A 1 550 ? 26.916 14.290 -11.382 1.00 63.12 550 ARG A C 1
ATOM 4459 O O . ARG A 1 550 ? 25.990 14.229 -10.582 1.00 63.12 550 ARG A O 1
ATOM 4466 N N . ILE A 1 551 ? 28.063 13.636 -11.207 1.00 66.19 551 ILE A N 1
ATOM 4467 C CA . ILE A 1 551 ? 28.344 12.828 -10.013 1.00 66.19 551 ILE A CA 1
ATOM 4468 C C . ILE A 1 551 ? 28.225 13.701 -8.761 1.00 66.19 551 ILE A C 1
ATOM 4470 O O . ILE A 1 551 ? 27.535 13.326 -7.816 1.00 66.19 551 ILE A O 1
ATOM 4474 N N . VAL A 1 552 ? 28.814 14.899 -8.775 1.00 64.25 552 VAL A N 1
ATOM 4475 C CA . VAL A 1 552 ? 28.737 15.833 -7.641 1.00 64.25 552 VAL A CA 1
ATOM 4476 C C . VAL A 1 552 ? 27.304 16.329 -7.401 1.00 64.25 552 VAL A C 1
ATOM 4478 O O . VAL A 1 552 ? 26.847 16.338 -6.257 1.00 64.25 552 VAL A O 1
ATOM 4481 N N . ALA A 1 553 ? 26.557 16.681 -8.452 1.00 64.81 553 ALA A N 1
ATOM 4482 C CA . ALA A 1 553 ? 25.147 17.075 -8.338 1.00 64.81 553 ALA A CA 1
ATOM 4483 C C . ALA A 1 553 ? 24.266 15.949 -7.760 1.00 64.81 553 ALA A C 1
ATOM 4485 O O . ALA A 1 553 ? 23.400 16.189 -6.919 1.00 64.81 553 ALA A O 1
ATOM 4486 N N . ASN A 1 554 ? 24.522 14.709 -8.168 1.00 71.25 554 ASN A N 1
ATOM 4487 C CA . ASN A 1 554 ? 23.811 13.525 -7.699 1.00 71.25 554 ASN A CA 1
ATOM 4488 C C . ASN A 1 554 ? 24.123 13.193 -6.235 1.00 71.25 554 ASN A C 1
ATOM 4490 O O . ASN A 1 554 ? 23.220 12.828 -5.481 1.00 71.25 554 ASN A O 1
ATOM 4494 N N . ILE A 1 555 ? 25.373 13.386 -5.805 1.00 72.81 555 ILE A N 1
ATOM 4495 C CA . ILE A 1 555 ? 25.770 13.263 -4.397 1.00 72.81 555 ILE A CA 1
ATOM 4496 C C . ILE A 1 555 ? 25.030 14.299 -3.539 1.00 72.81 555 ILE A C 1
ATOM 4498 O O . ILE A 1 555 ? 24.496 13.945 -2.491 1.00 72.81 555 ILE A O 1
ATOM 4502 N N . ASN A 1 556 ? 24.928 15.555 -3.986 1.00 73.38 556 ASN A N 1
ATOM 4503 C CA . ASN A 1 556 ? 24.192 16.588 -3.245 1.00 73.38 556 ASN A CA 1
ATOM 4504 C C . ASN A 1 556 ? 22.694 16.284 -3.142 1.00 73.38 556 ASN A C 1
ATOM 4506 O O . ASN A 1 556 ? 22.111 16.426 -2.066 1.00 73.38 556 ASN A O 1
ATOM 4510 N N . PHE A 1 557 ? 22.079 15.797 -4.220 1.00 74.31 557 PHE A N 1
ATOM 4511 C CA . PHE A 1 557 ? 20.684 15.364 -4.185 1.00 74.31 557 PHE A CA 1
ATOM 4512 C C . PHE A 1 557 ? 20.469 14.200 -3.204 1.00 74.31 557 PHE A C 1
ATOM 4514 O O . PHE A 1 557 ? 19.512 14.209 -2.427 1.00 74.31 557 PHE A O 1
ATOM 4521 N N . PHE A 1 558 ? 21.395 13.238 -3.169 1.00 75.31 558 PHE A N 1
ATOM 4522 C CA . PHE A 1 558 ? 21.377 12.156 -2.187 1.00 75.31 558 PHE A CA 1
ATOM 4523 C C . PHE A 1 558 ? 21.494 12.681 -0.746 1.00 75.31 558 PHE A C 1
ATOM 4525 O O . PHE A 1 558 ? 20.722 12.273 0.121 1.00 75.31 558 PHE A O 1
ATOM 4532 N N . ILE A 1 559 ? 22.407 13.622 -0.488 1.00 76.12 559 ILE A N 1
ATOM 4533 C CA . ILE A 1 559 ? 22.583 14.253 0.831 1.00 76.12 559 ILE A CA 1
ATOM 4534 C C . ILE A 1 559 ? 21.306 14.984 1.262 1.00 76.12 559 ILE A C 1
ATOM 4536 O O . ILE A 1 559 ? 20.857 14.838 2.402 1.00 76.12 559 ILE A O 1
ATOM 4540 N N . HIS A 1 560 ? 20.690 15.743 0.354 1.00 80.31 560 HIS A N 1
ATOM 4541 C CA . HIS A 1 560 ? 19.440 16.445 0.625 1.00 80.31 560 HIS A CA 1
ATOM 4542 C C . HIS A 1 560 ? 18.311 15.471 0.985 1.00 80.31 560 HIS A C 1
ATOM 4544 O O . HIS A 1 560 ? 17.628 15.646 1.997 1.00 80.31 560 HIS A O 1
ATOM 4550 N N . PHE A 1 561 ? 18.174 14.391 0.215 1.00 78.50 561 PHE A N 1
ATOM 4551 C CA . PHE A 1 561 ? 17.194 13.348 0.487 1.00 78.50 561 PHE A CA 1
ATOM 4552 C C . PHE A 1 561 ? 17.433 12.681 1.845 1.00 78.50 561 PHE A C 1
ATOM 4554 O O . PHE A 1 561 ? 16.506 12.507 2.640 1.00 78.50 561 PHE A O 1
ATOM 4561 N N . ALA A 1 562 ? 18.688 12.343 2.142 1.00 77.38 562 ALA A N 1
ATOM 4562 C CA . ALA A 1 562 ? 19.074 11.747 3.410 1.00 77.38 562 ALA A CA 1
ATOM 4563 C C . ALA A 1 562 ? 18.711 12.660 4.593 1.00 77.38 562 ALA A C 1
ATOM 4565 O O . ALA A 1 562 ? 18.219 12.165 5.612 1.00 77.38 562 ALA A O 1
ATOM 4566 N N . ASN A 1 563 ? 18.887 13.981 4.461 1.00 80.88 563 ASN A N 1
ATOM 4567 C CA . ASN A 1 563 ? 18.493 14.954 5.485 1.00 80.88 563 ASN A CA 1
ATOM 4568 C C . ASN A 1 563 ? 16.972 14.997 5.703 1.00 80.88 563 ASN A C 1
ATOM 4570 O O . ASN A 1 563 ? 16.539 15.047 6.854 1.00 80.88 563 ASN A O 1
ATOM 4574 N N . ILE A 1 564 ? 16.159 14.918 4.643 1.00 85.94 564 ILE A N 1
ATOM 4575 C CA . ILE A 1 564 ? 14.693 14.855 4.772 1.00 85.94 564 ILE A CA 1
ATOM 4576 C C . ILE A 1 564 ? 14.237 13.553 5.429 1.00 85.94 564 ILE A C 1
ATOM 4578 O O . ILE A 1 564 ? 13.392 13.585 6.326 1.00 85.94 564 ILE A O 1
ATOM 4582 N N . LEU A 1 565 ? 14.830 12.415 5.059 1.00 79.44 565 LEU A N 1
ATOM 4583 C CA . LEU A 1 565 ? 14.577 11.151 5.753 1.00 79.44 565 LEU A CA 1
ATOM 4584 C C . LEU A 1 565 ? 14.980 11.224 7.228 1.00 79.44 565 LEU A C 1
ATOM 4586 O O . LEU A 1 565 ? 14.240 10.757 8.090 1.00 79.44 565 LEU A O 1
ATOM 4590 N N . LEU A 1 566 ? 16.132 11.829 7.537 1.00 81.06 566 LEU A N 1
ATOM 4591 C CA . LEU A 1 566 ? 16.591 12.005 8.913 1.00 81.06 566 LEU A CA 1
ATOM 4592 C C . LEU A 1 566 ? 15.596 12.852 9.715 1.00 81.06 566 LEU A C 1
ATOM 4594 O O . LEU A 1 566 ? 15.229 12.466 10.823 1.00 81.06 566 LEU A O 1
ATOM 4598 N N . PHE A 1 567 ? 15.125 13.965 9.148 1.00 87.56 567 PHE A N 1
ATOM 4599 C CA . PHE A 1 567 ? 14.085 14.797 9.749 1.00 87.56 567 PHE A CA 1
ATOM 4600 C C . PHE A 1 567 ? 12.800 14.000 10.018 1.00 87.56 567 PHE A C 1
ATOM 4602 O O . PHE A 1 567 ? 12.336 13.956 11.159 1.00 87.56 567 PHE A O 1
ATOM 4609 N N . ALA A 1 568 ? 12.263 13.326 8.995 1.00 85.69 568 ALA A N 1
ATOM 4610 C CA . ALA A 1 568 ? 11.054 12.512 9.097 1.00 85.69 568 ALA A CA 1
ATOM 4611 C C . ALA A 1 568 ? 11.186 11.455 10.205 1.00 85.69 568 ALA A C 1
ATOM 4613 O O . ALA A 1 568 ? 10.321 11.334 11.071 1.00 85.69 568 ALA A O 1
ATOM 4614 N N . MET A 1 569 ? 12.316 10.749 10.249 1.00 79.25 569 MET A N 1
ATOM 4615 C CA . MET A 1 569 ? 12.589 9.726 11.255 1.00 79.25 569 MET A CA 1
ATOM 4616 C C . MET A 1 569 ? 12.714 10.284 12.676 1.00 79.25 569 MET A C 1
ATOM 4618 O O . MET A 1 569 ? 12.188 9.683 13.617 1.00 79.25 569 MET A O 1
ATOM 4622 N N . LEU A 1 570 ? 13.404 11.413 12.864 1.00 84.75 570 LEU A N 1
ATOM 4623 C CA . LEU A 1 570 ? 13.485 12.078 14.169 1.00 84.75 570 LEU A CA 1
ATOM 4624 C C . LEU A 1 570 ? 12.089 12.487 14.645 1.00 84.75 570 LEU A C 1
ATOM 4626 O O . LEU A 1 570 ? 11.739 12.256 15.803 1.00 84.75 570 LEU A O 1
ATOM 4630 N N . LEU A 1 571 ? 11.257 13.003 13.740 1.00 89.38 571 LEU A N 1
ATOM 4631 C CA . LEU A 1 571 ? 9.917 13.456 14.078 1.00 89.38 571 LEU A CA 1
ATOM 4632 C C . LEU A 1 571 ? 8.938 12.306 14.356 1.00 89.38 571 LEU A C 1
ATOM 4634 O O . LEU A 1 571 ? 8.154 12.391 15.302 1.00 89.38 571 LEU A O 1
ATOM 4638 N N . LEU A 1 572 ? 9.018 11.204 13.605 1.00 85.25 572 LEU A N 1
ATOM 4639 C CA . LEU A 1 572 ? 8.266 9.974 13.881 1.00 85.25 572 LEU A CA 1
ATOM 4640 C C . LEU A 1 572 ? 8.679 9.349 15.222 1.00 85.25 572 LEU A C 1
ATOM 4642 O O . LEU A 1 572 ? 7.842 8.809 15.946 1.00 85.25 572 LEU A O 1
ATOM 4646 N N . ASN A 1 573 ? 9.954 9.454 15.609 1.00 83.94 573 ASN A N 1
ATOM 4647 C CA . ASN A 1 573 ? 10.401 9.020 16.932 1.00 83.94 573 ASN A CA 1
ATOM 4648 C C . ASN A 1 573 ? 9.750 9.837 18.054 1.00 83.94 573 ASN A C 1
ATOM 4650 O O . ASN A 1 573 ? 9.353 9.248 19.064 1.00 83.94 573 ASN A O 1
ATOM 4654 N N . VAL A 1 574 ? 9.580 11.149 17.877 1.00 90.56 574 VAL A N 1
ATOM 4655 C CA . VAL A 1 574 ? 8.813 11.983 18.818 1.00 90.56 574 VAL A CA 1
ATOM 4656 C C . VAL A 1 574 ? 7.337 11.564 18.833 1.00 90.56 574 VAL A C 1
ATOM 4658 O O . VAL A 1 574 ? 6.792 11.289 19.899 1.00 90.56 574 VAL A O 1
ATOM 4661 N N . GLY A 1 575 ? 6.707 11.401 17.663 1.00 90.06 575 GLY A N 1
ATOM 4662 C CA . GLY A 1 575 ? 5.311 10.951 17.554 1.00 90.06 575 GLY A CA 1
ATOM 4663 C C . GLY A 1 575 ? 5.049 9.590 18.207 1.00 90.06 575 GLY A C 1
ATOM 4664 O O . GLY A 1 575 ? 4.014 9.385 18.837 1.00 90.06 575 GLY A O 1
ATOM 4665 N N . SER A 1 576 ? 6.020 8.674 18.157 1.00 86.44 576 SER A N 1
ATOM 4666 C CA . SER A 1 576 ? 5.913 7.373 18.825 1.00 86.44 576 SER A CA 1
ATOM 4667 C C . SER A 1 576 ? 5.856 7.473 20.353 1.00 86.44 576 SER A C 1
ATOM 4669 O O . SER A 1 576 ? 5.250 6.615 20.990 1.00 86.44 576 SER A O 1
ATOM 4671 N N . ARG A 1 577 ? 6.455 8.520 20.936 1.00 89.56 577 ARG A N 1
ATOM 4672 C CA . ARG A 1 577 ? 6.428 8.790 22.380 1.00 89.56 577 ARG A CA 1
ATOM 4673 C C . ARG A 1 577 ? 5.128 9.465 22.796 1.00 89.56 577 ARG A C 1
ATOM 4675 O O . ARG A 1 577 ? 4.575 9.080 23.816 1.00 89.56 577 ARG A O 1
ATOM 4682 N N . PHE A 1 578 ? 4.570 10.344 21.958 1.00 92.75 578 PHE A N 1
ATOM 4683 C CA . PHE A 1 578 ? 3.187 10.806 22.137 1.00 92.75 578 PHE A CA 1
ATOM 4684 C C . PHE A 1 578 ? 2.199 9.632 22.110 1.00 92.75 578 PHE A C 1
ATOM 4686 O O . PHE A 1 578 ? 1.334 9.530 22.971 1.00 92.75 578 PHE A O 1
ATOM 4693 N N . ALA A 1 579 ? 2.363 8.685 21.180 1.00 89.62 579 ALA A N 1
ATOM 4694 C CA . ALA A 1 579 ? 1.523 7.489 21.132 1.00 89.62 579 ALA A CA 1
ATOM 4695 C C . ALA A 1 579 ? 1.684 6.586 22.373 1.00 89.62 579 ALA A C 1
ATOM 4697 O O . ALA A 1 579 ? 0.705 5.989 22.817 1.00 89.62 579 ALA A O 1
ATOM 4698 N N . ALA A 1 580 ? 2.895 6.475 22.929 1.00 89.06 580 ALA A N 1
ATOM 4699 C CA . ALA A 1 580 ? 3.148 5.752 24.177 1.00 89.06 580 ALA A CA 1
ATOM 4700 C C . ALA A 1 580 ? 2.472 6.431 25.376 1.00 89.06 580 ALA A C 1
ATOM 4702 O O . ALA A 1 580 ? 1.748 5.770 26.116 1.00 89.06 580 ALA A O 1
ATOM 4703 N N . LEU A 1 581 ? 2.642 7.749 25.505 1.00 91.94 581 LEU A N 1
ATOM 4704 C CA . LEU A 1 581 ? 1.979 8.577 26.512 1.00 91.94 581 LEU A CA 1
ATOM 4705 C C . LEU A 1 581 ? 0.455 8.413 26.446 1.00 91.94 581 LEU A C 1
ATOM 4707 O O . LEU A 1 581 ? -0.171 8.099 27.451 1.00 91.94 581 LEU A O 1
ATOM 4711 N N . ASN A 1 582 ? -0.135 8.503 25.251 1.00 92.38 582 ASN A N 1
ATOM 4712 C CA . ASN A 1 582 ? -1.575 8.309 25.049 1.00 92.38 582 ASN A CA 1
ATOM 4713 C C . ASN A 1 582 ? -2.061 6.935 25.530 1.00 92.38 582 ASN A C 1
ATOM 4715 O O . ASN A 1 582 ? -3.120 6.838 26.142 1.00 92.38 582 ASN A O 1
ATOM 4719 N N . ARG A 1 583 ? -1.288 5.870 25.278 1.00 88.81 583 ARG A N 1
ATOM 4720 C CA . ARG A 1 583 ? -1.626 4.516 25.745 1.00 88.81 583 ARG A CA 1
ATOM 4721 C C . ARG A 1 583 ? -1.541 4.383 27.260 1.00 88.81 583 ARG A C 1
ATOM 4723 O O . ARG A 1 583 ? -2.363 3.679 27.830 1.00 88.81 583 ARG A O 1
ATOM 4730 N N . LEU A 1 584 ? -0.558 5.022 27.894 1.00 86.81 584 LEU A N 1
ATOM 4731 C CA . LEU A 1 584 ? -0.423 5.015 29.352 1.00 86.81 584 LEU A CA 1
ATOM 4732 C C . LEU A 1 584 ? -1.614 5.709 30.017 1.00 86.81 584 LEU A C 1
ATOM 4734 O O . LEU A 1 584 ? -2.167 5.169 30.969 1.00 86.81 584 LEU A O 1
ATOM 4738 N N . ILE A 1 585 ? -2.059 6.844 29.470 1.00 87.12 585 ILE A N 1
ATOM 4739 C CA . ILE A 1 585 ? -3.256 7.547 29.951 1.00 87.12 585 ILE A CA 1
ATOM 4740 C C . ILE A 1 585 ? -4.519 6.690 29.743 1.00 87.12 585 ILE A C 1
ATOM 4742 O O . ILE A 1 585 ? -5.323 6.563 30.659 1.00 87.12 585 ILE A O 1
ATOM 4746 N N . GLU A 1 586 ? -4.685 6.063 28.570 1.00 85.50 586 GLU A N 1
ATOM 4747 C CA . GLU A 1 586 ? -5.835 5.186 28.278 1.00 85.50 586 GLU A CA 1
ATOM 4748 C C . GLU A 1 586 ? -5.861 3.915 29.158 1.00 85.50 586 GLU A C 1
ATOM 4750 O O . GLU A 1 586 ? -6.939 3.446 29.514 1.00 85.50 586 GLU A O 1
ATOM 4755 N N . TYR A 1 587 ? -4.702 3.342 29.506 1.00 78.31 587 TYR A N 1
ATOM 4756 C CA . TYR A 1 587 ? -4.603 2.119 30.317 1.00 78.31 587 TYR A CA 1
ATOM 4757 C C . TYR A 1 587 ? -4.767 2.388 31.820 1.00 78.31 587 TYR A C 1
ATOM 4759 O O . TYR A 1 587 ? -5.462 1.640 32.507 1.00 78.31 587 TYR A O 1
ATOM 4767 N N . ASN A 1 588 ? -4.176 3.476 32.325 1.00 70.25 588 ASN A N 1
ATOM 4768 C CA . ASN A 1 588 ? -4.275 3.862 33.736 1.00 70.25 588 ASN A CA 1
ATOM 4769 C C . ASN A 1 588 ? -5.597 4.578 34.084 1.00 70.25 588 ASN A C 1
ATOM 4771 O O . ASN A 1 588 ? -5.823 4.890 35.248 1.00 70.25 588 ASN A O 1
ATOM 4775 N N . ASP A 1 589 ? -6.521 4.740 33.127 1.00 56.31 589 ASP A N 1
ATOM 4776 C CA . ASP A 1 589 ? -7.923 5.154 33.351 1.00 56.31 589 ASP A CA 1
ATOM 4777 C C . ASP A 1 589 ? -8.715 4.163 34.253 1.00 56.31 589 ASP A C 1
ATOM 4779 O O . ASP A 1 589 ? -9.849 4.428 34.658 1.00 56.31 589 ASP A O 1
ATOM 4783 N N . ALA A 1 590 ? -8.120 3.009 34.588 1.00 49.62 590 ALA A N 1
ATOM 4784 C CA . ALA A 1 590 ? -8.621 2.036 35.563 1.00 49.62 590 ALA A CA 1
ATOM 4785 C C . ALA A 1 590 ? -8.045 2.207 36.988 1.00 49.62 590 ALA A C 1
ATOM 4787 O O . ALA A 1 590 ? -8.509 1.539 37.906 1.00 49.62 590 ALA A O 1
ATOM 4788 N N . LEU A 1 591 ? -7.057 3.088 37.196 1.00 50.47 591 LEU A N 1
ATOM 4789 C CA . LEU A 1 591 ? -6.390 3.318 38.488 1.00 50.47 591 LEU A CA 1
ATOM 4790 C C . LEU A 1 591 ? -7.124 4.373 39.348 1.00 50.47 591 LEU A C 1
ATOM 4792 O O . LEU A 1 591 ? -6.503 5.129 40.087 1.00 50.47 591 LEU A O 1
ATOM 4796 N N . SER A 1 592 ? -8.452 4.461 39.228 1.00 53.97 592 SER A N 1
ATOM 4797 C CA . SER A 1 592 ? -9.291 5.509 39.834 1.00 53.97 592 SER A CA 1
ATOM 4798 C C . SER A 1 592 ? -9.532 5.355 41.345 1.00 53.97 592 SER A C 1
ATOM 4800 O O . SER A 1 592 ? -10.413 6.021 41.880 1.00 53.97 592 SER A O 1
ATOM 4802 N N . GLU A 1 593 ? -8.813 4.466 42.035 1.00 59.16 593 GLU A N 1
ATOM 4803 C CA . GLU A 1 593 ? -8.999 4.208 43.473 1.00 59.16 593 GLU A CA 1
ATOM 4804 C C . GLU A 1 593 ? -8.069 5.052 44.372 1.00 59.16 593 GLU A C 1
ATOM 4806 O O . GLU A 1 593 ? -8.427 5.313 45.520 1.00 59.16 593 GLU A O 1
ATOM 4811 N N . ASP A 1 594 ? -6.931 5.547 43.857 1.00 70.38 594 ASP A N 1
ATOM 4812 C CA . ASP A 1 594 ? -6.022 6.466 44.568 1.00 70.38 594 ASP A CA 1
ATOM 4813 C C . ASP A 1 594 ? -5.841 7.779 43.787 1.00 70.38 594 ASP A C 1
ATOM 4815 O O . ASP A 1 594 ? -5.033 7.892 42.859 1.00 70.38 594 ASP A O 1
ATOM 4819 N N . ALA A 1 595 ? -6.617 8.793 44.175 1.00 69.31 595 ALA A N 1
ATOM 4820 C CA . ALA A 1 595 ? -6.622 10.098 43.521 1.00 69.31 595 ALA A CA 1
ATOM 4821 C C . ALA A 1 595 ? -5.256 10.805 43.580 1.00 69.31 595 ALA A C 1
ATOM 4823 O O . ALA A 1 595 ? -4.930 11.556 42.662 1.00 69.31 595 ALA A O 1
ATOM 4824 N N . THR A 1 596 ? -4.445 10.566 44.617 1.00 75.69 596 THR A N 1
ATOM 4825 C CA . THR A 1 596 ? -3.158 11.262 44.802 1.00 75.69 596 THR A CA 1
ATOM 4826 C C . THR A 1 596 ? -2.118 10.752 43.814 1.00 75.69 596 THR A C 1
ATOM 4828 O O . THR A 1 596 ? -1.526 11.538 43.079 1.00 75.69 596 THR A O 1
ATOM 4831 N N . ALA A 1 597 ? -1.985 9.429 43.706 1.00 77.81 597 ALA A N 1
ATOM 4832 C CA . ALA A 1 597 ? -1.090 8.799 42.740 1.00 77.81 597 ALA A CA 1
ATOM 4833 C C . ALA A 1 597 ? -1.491 9.106 41.284 1.00 77.81 597 ALA A C 1
ATOM 4835 O O . ALA A 1 597 ? -0.630 9.307 40.428 1.00 77.81 597 ALA A O 1
ATOM 4836 N N . ALA A 1 598 ? -2.797 9.185 40.998 1.00 78.06 598 ALA A N 1
ATOM 4837 C CA . ALA A 1 598 ? -3.302 9.567 39.680 1.00 78.06 598 ALA A CA 1
ATOM 4838 C C . ALA A 1 598 ? -2.979 11.029 39.315 1.00 78.06 598 ALA A C 1
ATOM 4840 O O . ALA A 1 598 ? -2.694 11.319 38.151 1.00 78.06 598 ALA A O 1
ATOM 4841 N N . MET A 1 599 ? -3.004 11.946 40.290 1.00 82.06 599 MET A N 1
ATOM 4842 C CA . MET A 1 599 ? -2.611 13.343 40.082 1.00 82.06 599 MET A CA 1
ATOM 4843 C C . MET A 1 599 ? -1.119 13.467 39.761 1.00 82.06 599 MET A C 1
ATOM 4845 O O . MET A 1 599 ? -0.783 14.091 38.755 1.00 82.06 599 MET A O 1
ATOM 4849 N N . ASP A 1 600 ? -0.251 12.835 40.555 1.00 84.31 600 ASP A N 1
ATOM 4850 C CA . ASP A 1 600 ? 1.203 12.863 40.337 1.00 84.31 600 ASP A CA 1
ATOM 4851 C C . ASP A 1 600 ? 1.566 12.263 38.968 1.00 84.31 600 ASP A C 1
ATOM 4853 O O . ASP A 1 600 ? 2.267 12.886 38.171 1.00 84.31 600 ASP A O 1
ATOM 4857 N N . PHE A 1 601 ? 0.960 11.123 38.618 1.00 86.56 601 PHE A N 1
ATOM 4858 C CA . PHE A 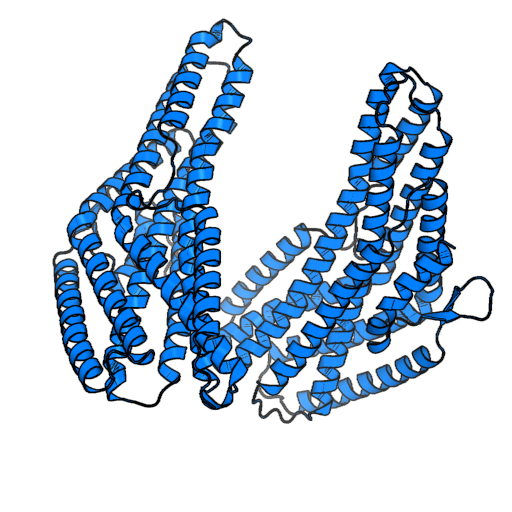1 601 ? 1.111 10.489 37.307 1.00 86.56 601 PHE A CA 1
ATOM 4859 C C . PHE A 1 601 ? 0.737 11.415 36.135 1.00 86.56 601 PHE A C 1
ATOM 4861 O O . PHE A 1 601 ? 1.454 11.486 35.133 1.00 86.56 601 PHE A O 1
ATOM 4868 N N . LEU A 1 602 ? -0.392 12.127 36.226 1.00 87.75 602 LEU A N 1
ATOM 4869 C CA . LEU A 1 602 ? -0.829 13.039 35.166 1.00 87.75 602 LEU A CA 1
ATOM 4870 C C . LEU A 1 602 ? 0.052 14.290 35.071 1.00 87.75 602 LEU A C 1
ATOM 4872 O O . LEU A 1 602 ? 0.266 14.777 33.959 1.00 87.75 602 LEU A O 1
ATOM 4876 N N . CYS A 1 603 ? 0.569 14.794 36.194 1.00 88.31 603 CYS A N 1
ATOM 4877 C CA . CYS A 1 603 ? 1.535 15.892 36.217 1.00 88.31 603 CYS A CA 1
ATOM 4878 C C . CYS A 1 603 ? 2.837 15.505 35.500 1.00 88.31 603 CYS A C 1
ATOM 4880 O O . CYS A 1 603 ? 3.282 16.238 34.614 1.00 88.31 603 CYS A O 1
ATOM 4882 N N . ASP A 1 604 ? 3.381 14.321 35.790 1.00 88.81 604 ASP A N 1
ATOM 4883 C CA . ASP A 1 604 ? 4.605 13.827 35.150 1.00 88.81 604 ASP A CA 1
ATOM 4884 C C . ASP A 1 604 ? 4.405 13.622 33.640 1.00 88.81 604 ASP A C 1
ATOM 4886 O O . ASP A 1 604 ? 5.233 14.025 32.818 1.00 88.81 604 ASP A O 1
ATOM 4890 N N . LEU A 1 605 ? 3.259 13.068 33.224 1.00 90.69 605 LEU A N 1
ATOM 4891 C CA . LEU A 1 605 ? 2.936 12.946 31.800 1.00 90.69 605 LEU A CA 1
ATOM 4892 C C . LEU A 1 605 ? 2.705 14.302 31.117 1.00 90.69 605 LEU A C 1
ATOM 4894 O O . LEU A 1 605 ? 3.028 14.450 29.933 1.00 90.69 605 LEU A O 1
ATOM 4898 N N . ALA A 1 606 ? 2.188 15.305 31.828 1.00 90.88 606 ALA A N 1
ATOM 4899 C CA . ALA A 1 606 ? 2.064 16.661 31.301 1.00 90.88 606 ALA A CA 1
ATOM 4900 C C . ALA A 1 606 ? 3.438 17.292 31.029 1.00 90.88 606 ALA A C 1
ATOM 4902 O O . ALA A 1 606 ? 3.626 17.936 29.987 1.00 90.88 606 ALA A O 1
ATOM 4903 N N . GLU A 1 607 ? 4.416 17.054 31.903 1.00 91.25 607 GLU A N 1
ATOM 4904 C CA . GLU A 1 607 ? 5.804 17.477 31.707 1.00 91.25 607 GLU A CA 1
ATOM 4905 C C . GLU A 1 607 ? 6.454 16.746 30.520 1.00 91.25 607 GLU A C 1
ATOM 4907 O O . GLU A 1 607 ? 7.017 17.392 29.625 1.00 91.25 607 GLU A O 1
ATOM 4912 N N . VAL A 1 608 ? 6.269 15.423 30.416 1.00 91.81 608 VAL A N 1
ATOM 4913 C CA . VAL A 1 608 ? 6.719 14.633 29.255 1.00 91.81 608 VAL A CA 1
ATOM 4914 C C . VAL A 1 608 ? 6.141 15.208 27.958 1.00 91.81 608 VAL A C 1
ATOM 4916 O O . VAL A 1 608 ? 6.879 15.452 26.998 1.00 91.81 608 VAL A O 1
ATOM 4919 N N . HIS A 1 609 ? 4.834 15.492 27.913 1.00 93.75 609 HIS A N 1
ATOM 4920 C CA . HIS A 1 609 ? 4.186 16.089 26.743 1.00 93.75 609 HIS A CA 1
ATOM 4921 C C . HIS A 1 609 ? 4.795 17.458 26.384 1.00 93.75 609 HIS A C 1
ATOM 4923 O O . HIS A 1 609 ? 5.051 17.729 25.206 1.00 93.75 609 HIS A O 1
ATOM 4929 N N . ALA A 1 610 ? 5.064 18.324 27.370 1.00 92.06 610 ALA A N 1
ATOM 4930 C CA . ALA A 1 610 ? 5.707 19.622 27.143 1.00 92.06 610 ALA A CA 1
ATOM 4931 C C . ALA A 1 610 ? 7.107 19.470 26.529 1.00 92.06 610 ALA A C 1
ATOM 4933 O O . ALA A 1 610 ? 7.426 20.127 25.530 1.00 92.06 610 ALA A O 1
ATOM 4934 N N . HIS A 1 611 ? 7.930 18.575 27.080 1.00 92.62 611 HIS A N 1
ATOM 4935 C CA . HIS A 1 611 ? 9.270 18.310 26.563 1.00 92.62 611 HIS A CA 1
ATOM 4936 C C . HIS A 1 611 ? 9.244 17.740 25.145 1.00 92.62 611 HIS A C 1
ATOM 4938 O O . HIS A 1 611 ? 10.011 18.200 24.296 1.00 92.62 611 HIS A O 1
ATOM 4944 N N . LEU A 1 612 ? 8.332 16.810 24.844 1.00 92.75 612 LEU A N 1
ATOM 4945 C CA . LEU A 1 612 ? 8.162 16.273 23.491 1.00 92.75 612 LEU A CA 1
ATOM 4946 C C . LEU A 1 612 ? 7.741 17.362 22.491 1.00 92.75 612 LEU A C 1
ATOM 4948 O O . LEU A 1 612 ? 8.292 17.420 21.389 1.00 92.75 612 LEU A O 1
ATOM 4952 N N . CYS A 1 613 ? 6.834 18.268 22.875 1.00 92.75 613 CYS A N 1
ATOM 4953 C CA . CYS A 1 613 ? 6.462 19.422 22.051 1.00 92.75 613 CYS A CA 1
ATOM 4954 C C . CYS A 1 613 ? 7.657 20.347 21.783 1.00 92.75 613 CYS A C 1
ATOM 4956 O O . CYS A 1 613 ? 7.853 20.793 20.649 1.00 92.75 613 CYS A O 1
ATOM 4958 N N . ASN A 1 614 ? 8.477 20.620 22.799 1.00 92.06 614 ASN A N 1
ATOM 4959 C CA . ASN A 1 614 ? 9.671 21.456 22.662 1.00 92.06 614 ASN A CA 1
ATOM 4960 C C . ASN A 1 614 ? 10.718 20.810 21.747 1.00 92.06 614 ASN A C 1
ATOM 4962 O O . ASN A 1 614 ? 11.266 21.483 20.873 1.00 92.06 614 ASN A O 1
ATOM 4966 N N . VAL A 1 615 ? 10.942 19.500 21.879 1.00 92.88 615 VAL A N 1
ATOM 4967 C CA . VAL A 1 615 ? 11.844 18.745 20.998 1.00 92.88 615 VAL A CA 1
ATOM 4968 C C . VAL A 1 615 ? 11.336 18.749 19.555 1.00 92.88 615 VAL A C 1
ATOM 4970 O O . VAL A 1 615 ? 12.112 19.035 18.642 1.00 92.88 615 VAL A O 1
ATOM 4973 N N . ALA A 1 616 ? 10.041 18.503 19.330 1.00 92.50 616 ALA A N 1
ATOM 4974 C CA . ALA A 1 616 ? 9.445 18.570 17.996 1.00 92.50 616 ALA A CA 1
ATOM 4975 C C . ALA A 1 616 ? 9.643 19.954 17.359 1.00 92.50 616 ALA A C 1
ATOM 4977 O O . ALA A 1 616 ? 10.148 20.040 16.241 1.00 92.50 616 ALA A O 1
ATOM 4978 N N . LYS A 1 617 ? 9.330 21.040 18.083 1.00 91.12 617 LYS A N 1
ATOM 4979 C CA . LYS A 1 617 ? 9.545 22.424 17.617 1.00 91.12 617 LYS A CA 1
ATOM 4980 C C . LYS A 1 617 ? 11.017 22.717 17.319 1.00 91.12 617 LYS A C 1
ATOM 4982 O O . LYS A 1 617 ? 11.331 23.362 16.320 1.00 91.12 617 LYS A O 1
ATOM 4987 N N . SER A 1 618 ? 11.919 22.211 18.157 1.00 91.75 618 SER A N 1
ATOM 4988 C CA . SER A 1 618 ? 13.364 22.344 17.971 1.00 91.75 618 SER A CA 1
ATOM 4989 C C . SER A 1 618 ? 13.833 21.639 16.692 1.00 91.75 618 SER A C 1
ATOM 4991 O O . SER A 1 618 ? 14.553 22.241 15.897 1.00 91.75 618 SER A O 1
ATOM 4993 N N . PHE A 1 619 ? 13.360 20.419 16.408 1.00 90.81 619 PHE A N 1
ATOM 4994 C CA . PHE A 1 619 ? 13.683 19.733 15.151 1.00 90.81 619 PHE A CA 1
ATOM 4995 C C . PHE A 1 619 ? 13.153 20.466 13.917 1.00 90.81 619 PHE A C 1
ATOM 4997 O O . PHE A 1 619 ? 13.899 20.609 12.953 1.00 90.81 619 PHE A O 1
ATOM 5004 N N . ILE A 1 620 ? 11.929 21.001 13.940 1.00 90.00 620 ILE A N 1
ATOM 5005 C CA . ILE A 1 620 ? 11.432 21.832 12.827 1.00 90.00 620 ILE A CA 1
ATOM 5006 C C . ILE A 1 620 ? 12.366 23.009 12.585 1.00 90.00 620 ILE A C 1
ATOM 5008 O O . ILE A 1 620 ? 12.751 23.258 11.447 1.00 90.00 620 ILE A O 1
ATOM 5012 N N . LYS A 1 621 ? 12.748 23.727 13.648 1.00 89.81 621 LYS A N 1
ATOM 5013 C CA . LYS A 1 621 ? 13.621 24.900 13.547 1.00 89.81 621 LYS A CA 1
ATOM 5014 C C . LYS A 1 621 ? 14.965 24.546 12.907 1.00 89.81 621 LYS A C 1
ATOM 5016 O O . LYS A 1 621 ? 15.443 25.288 12.057 1.00 89.81 621 LYS A O 1
ATOM 5021 N N . ILE A 1 622 ? 15.540 23.402 13.280 1.00 89.06 622 ILE A N 1
ATOM 5022 C CA . ILE A 1 622 ? 16.815 22.910 12.739 1.00 89.06 622 ILE A CA 1
ATOM 5023 C C . ILE A 1 622 ? 16.704 22.591 11.241 1.00 89.06 622 ILE A C 1
ATOM 5025 O O . ILE A 1 622 ? 17.581 22.975 10.478 1.00 89.06 622 ILE A O 1
ATOM 5029 N N . PHE A 1 623 ? 15.624 21.930 10.815 1.00 90.38 623 PHE A N 1
ATOM 5030 C CA . PHE A 1 623 ? 15.421 21.488 9.426 1.00 90.38 623 PHE A CA 1
ATOM 5031 C C . PHE A 1 623 ? 14.566 22.456 8.588 1.00 90.38 623 PHE A C 1
ATOM 5033 O O . PHE A 1 623 ? 14.127 22.114 7.491 1.00 90.38 623 PHE A O 1
ATOM 5040 N N . THR A 1 624 ? 14.314 23.673 9.082 1.00 89.38 624 THR A N 1
ATOM 5041 C CA . THR A 1 624 ? 13.433 24.652 8.421 1.00 89.38 624 THR A CA 1
ATOM 5042 C C . THR A 1 624 ? 13.934 24.998 7.022 1.00 89.38 624 THR A C 1
ATOM 5044 O O . THR A 1 624 ? 13.146 25.018 6.078 1.00 89.38 624 THR A O 1
ATOM 5047 N N . LEU A 1 625 ? 15.241 25.235 6.880 1.00 88.12 625 LEU A N 1
ATOM 5048 C CA . LEU A 1 625 ? 15.850 25.567 5.596 1.00 88.12 625 LEU A CA 1
ATOM 5049 C C . LEU A 1 625 ? 15.835 24.359 4.646 1.00 88.12 625 LEU A C 1
ATOM 5051 O O . LEU A 1 625 ? 15.434 24.521 3.495 1.00 88.12 625 LEU A O 1
ATOM 5055 N N . THR A 1 626 ? 16.135 23.148 5.135 1.00 90.12 626 THR A N 1
ATOM 5056 C CA . THR A 1 626 ? 15.998 21.902 4.360 1.00 90.12 626 THR A CA 1
ATOM 5057 C C . THR A 1 626 ? 14.595 21.753 3.777 1.00 90.12 626 THR A C 1
ATOM 5059 O O . THR A 1 626 ? 14.452 21.556 2.576 1.00 90.12 626 THR A O 1
ATOM 5062 N N . ILE A 1 627 ? 13.555 21.894 4.608 1.00 91.25 627 ILE A N 1
ATOM 5063 C CA . ILE A 1 627 ? 12.151 21.740 4.198 1.00 91.25 627 ILE A CA 1
ATOM 5064 C C . ILE A 1 627 ? 11.759 22.811 3.172 1.00 91.25 627 ILE A C 1
ATOM 5066 O O . ILE A 1 627 ? 11.070 22.505 2.200 1.00 91.25 627 ILE A O 1
ATOM 5070 N N . LEU A 1 628 ? 12.210 24.055 3.363 1.00 89.69 628 LEU A N 1
ATOM 5071 C CA . LEU A 1 628 ? 11.924 25.149 2.435 1.00 89.69 628 LEU A CA 1
ATOM 5072 C C . LEU A 1 628 ? 12.553 24.899 1.059 1.00 89.69 628 LEU A C 1
ATOM 5074 O O . LEU A 1 628 ? 11.866 25.035 0.046 1.00 89.69 628 LEU A O 1
ATOM 5078 N N . ILE A 1 629 ? 13.824 24.481 1.030 1.00 87.50 629 ILE A N 1
A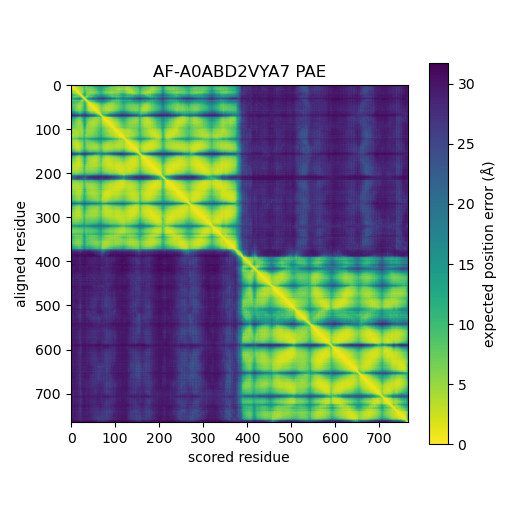TOM 5079 C CA . ILE A 1 629 ? 14.523 24.116 -0.207 1.00 87.50 629 ILE A CA 1
ATOM 5080 C C . ILE A 1 629 ? 13.813 22.936 -0.883 1.00 87.50 629 ILE A C 1
ATOM 5082 O O . ILE A 1 629 ? 13.558 23.010 -2.081 1.00 87.50 629 ILE A O 1
ATOM 5086 N N . SER A 1 630 ? 13.410 21.901 -0.134 1.00 87.69 630 SER A N 1
ATOM 5087 C CA . SER A 1 630 ? 12.708 20.740 -0.699 1.00 87.69 630 SER A CA 1
ATOM 5088 C C . SER A 1 630 ? 11.371 21.100 -1.338 1.00 87.69 630 SER A C 1
ATOM 5090 O O . SER A 1 630 ? 11.056 20.603 -2.412 1.00 87.69 630 SER A O 1
ATOM 5092 N N . ILE A 1 631 ? 10.558 21.939 -0.688 1.00 88.31 631 ILE A N 1
ATOM 5093 C CA . ILE A 1 631 ? 9.223 22.292 -1.194 1.00 88.31 631 ILE A CA 1
ATOM 5094 C C . ILE A 1 631 ? 9.335 23.211 -2.412 1.00 88.31 631 ILE A C 1
ATOM 5096 O O . ILE A 1 631 ? 8.651 22.985 -3.411 1.00 88.31 631 ILE A O 1
ATOM 5100 N N . ALA A 1 632 ? 10.215 24.217 -2.354 1.00 85.62 632 ALA A N 1
ATOM 5101 C CA . ALA A 1 632 ? 10.462 25.113 -3.480 1.00 85.62 632 ALA A CA 1
ATOM 5102 C C . ALA A 1 632 ? 11.064 24.357 -4.677 1.00 85.62 632 ALA A C 1
ATOM 5104 O O . ALA A 1 632 ? 10.590 24.511 -5.803 1.00 85.62 632 ALA A O 1
ATOM 5105 N N . GLY A 1 633 ? 12.049 23.491 -4.423 1.00 81.75 633 GLY A N 1
ATOM 5106 C CA . GLY A 1 633 ? 12.636 22.602 -5.421 1.00 81.75 633 GLY A CA 1
ATOM 5107 C C . GLY A 1 633 ? 11.581 21.692 -6.042 1.00 81.75 633 GLY A C 1
ATOM 5108 O O . GLY A 1 633 ? 11.391 21.720 -7.256 1.00 81.75 633 GLY A O 1
ATOM 5109 N N . ALA A 1 634 ? 10.815 20.959 -5.229 1.00 83.88 634 ALA A N 1
ATOM 5110 C CA . ALA A 1 634 ? 9.768 20.063 -5.715 1.00 83.88 634 ALA A CA 1
ATOM 5111 C C . ALA A 1 634 ? 8.730 20.792 -6.582 1.00 83.88 634 ALA A C 1
ATOM 5113 O O . ALA A 1 634 ? 8.343 20.267 -7.622 1.00 83.88 634 ALA A O 1
ATOM 5114 N N . PHE A 1 635 ? 8.318 22.009 -6.215 1.00 84.12 635 PHE A N 1
ATOM 5115 C CA . PHE A 1 635 ? 7.430 22.821 -7.049 1.00 84.12 635 PHE A CA 1
ATOM 5116 C C . PHE A 1 635 ? 8.036 23.104 -8.436 1.00 84.12 635 PHE A C 1
ATOM 5118 O O . PHE A 1 635 ? 7.378 22.861 -9.453 1.00 84.12 635 PHE A O 1
ATOM 5125 N N . VAL A 1 636 ? 9.294 23.556 -8.494 1.00 81.12 636 VAL A N 1
ATOM 5126 C CA . VAL A 1 636 ? 9.989 23.853 -9.759 1.00 81.12 636 VAL A CA 1
ATOM 5127 C C . VAL A 1 636 ? 10.187 22.583 -10.594 1.00 81.12 636 VAL A C 1
ATOM 5129 O O . VAL A 1 636 ? 9.846 22.580 -11.780 1.00 81.12 636 VAL A O 1
ATOM 5132 N N . TYR A 1 637 ? 10.668 21.484 -10.003 1.00 77.06 637 TYR A N 1
ATOM 5133 C CA . TYR A 1 637 ? 10.915 20.236 -10.737 1.00 77.06 637 TYR A CA 1
ATOM 5134 C C . TYR A 1 637 ? 9.648 19.562 -11.218 1.00 77.06 637 TYR A C 1
ATOM 5136 O O . TYR A 1 637 ? 9.597 19.159 -12.374 1.00 77.06 637 TYR A O 1
ATOM 5144 N N . VAL A 1 638 ? 8.627 19.438 -10.368 1.00 81.81 638 VAL A N 1
ATOM 5145 C CA . VAL A 1 638 ? 7.367 18.792 -10.753 1.00 81.81 638 VAL A CA 1
ATOM 5146 C C . VAL A 1 638 ? 6.728 19.565 -11.906 1.00 81.81 638 VAL A C 1
ATOM 5148 O O . VAL A 1 638 ? 6.356 18.958 -12.907 1.00 81.81 638 VAL A O 1
ATOM 5151 N N . THR A 1 639 ? 6.673 20.899 -11.820 1.00 83.56 639 THR A N 1
ATOM 5152 C CA . THR A 1 639 ? 6.127 21.745 -12.896 1.00 83.56 639 THR A CA 1
ATOM 5153 C C . THR A 1 639 ? 6.917 21.577 -14.193 1.00 83.56 639 THR A C 1
ATOM 5155 O O . THR A 1 639 ? 6.335 21.375 -15.258 1.00 83.56 639 THR A O 1
ATOM 5158 N N . THR A 1 640 ? 8.248 21.593 -14.099 1.00 74.38 640 THR A N 1
ATOM 5159 C CA . THR A 1 640 ? 9.131 21.457 -15.261 1.00 74.38 640 THR A CA 1
ATOM 5160 C C . THR A 1 640 ? 9.000 20.076 -15.903 1.00 74.38 640 THR A C 1
ATOM 5162 O O . THR A 1 640 ? 8.779 19.981 -17.106 1.00 74.38 640 THR A O 1
ATOM 5165 N N . VAL A 1 641 ? 9.068 18.993 -15.123 1.00 75.25 641 VAL A N 1
ATOM 5166 C CA . VAL A 1 641 ? 8.949 17.618 -15.631 1.00 75.25 641 VAL A CA 1
ATOM 5167 C C . VAL A 1 641 ? 7.589 17.387 -16.286 1.00 75.25 641 VAL A C 1
ATOM 5169 O O . VAL A 1 641 ? 7.541 16.822 -17.373 1.00 75.25 641 VAL A O 1
ATOM 5172 N N . LEU A 1 642 ? 6.490 17.859 -15.688 1.00 76.69 642 LEU A N 1
ATOM 5173 C CA . LEU A 1 642 ? 5.161 17.734 -16.295 1.00 76.69 642 LEU A CA 1
ATOM 5174 C C . LEU A 1 642 ? 5.058 18.487 -17.629 1.00 76.69 642 LEU A C 1
ATOM 5176 O O . LEU A 1 642 ? 4.463 17.966 -18.572 1.00 76.69 642 LEU A O 1
ATOM 5180 N N . TYR A 1 643 ? 5.682 19.663 -17.740 1.00 79.19 643 TYR A N 1
ATOM 5181 C CA . TYR A 1 643 ? 5.773 20.390 -19.006 1.00 79.19 643 TYR A CA 1
ATOM 5182 C C . TYR A 1 643 ? 6.587 19.612 -20.055 1.00 79.19 643 TYR A C 1
ATOM 5184 O O . TYR A 1 643 ? 6.137 19.458 -21.189 1.00 79.19 643 TYR A O 1
ATOM 5192 N N . TYR A 1 644 ? 7.732 19.031 -19.684 1.00 71.50 644 TYR A N 1
ATOM 5193 C CA . TYR A 1 644 ? 8.512 18.186 -20.600 1.00 71.50 644 TYR A CA 1
ATOM 5194 C C . TYR A 1 644 ? 7.777 16.913 -21.016 1.00 71.50 644 TYR A C 1
ATOM 5196 O O . TYR A 1 644 ? 7.878 16.510 -22.174 1.00 71.50 644 TYR A O 1
ATOM 5204 N N . VAL A 1 645 ? 7.014 16.289 -20.114 1.00 69.50 645 VAL A N 1
ATOM 5205 C CA . VAL A 1 645 ? 6.147 15.148 -20.443 1.00 69.50 645 VAL A CA 1
ATOM 5206 C C . VAL A 1 645 ? 5.093 15.568 -21.470 1.00 69.50 645 VAL A C 1
ATOM 5208 O O . VAL A 1 645 ? 4.904 14.860 -22.456 1.00 69.50 645 VAL A O 1
ATOM 5211 N N . PHE A 1 646 ? 4.467 16.737 -21.301 1.00 73.31 646 PHE A N 1
ATOM 5212 C CA . PHE A 1 646 ? 3.512 17.287 -22.268 1.00 73.31 646 PHE A CA 1
ATOM 5213 C C . PHE A 1 646 ? 4.151 17.538 -23.645 1.00 73.31 646 PHE A C 1
ATOM 5215 O O . PHE A 1 646 ? 3.649 17.040 -24.652 1.00 73.31 646 PHE A O 1
ATOM 5222 N N . VAL A 1 647 ? 5.294 18.230 -23.692 1.00 68.88 647 VAL A N 1
ATOM 5223 C CA . VAL A 1 647 ? 6.061 18.476 -24.929 1.00 68.88 647 VAL A CA 1
ATOM 5224 C C . VAL A 1 647 ? 6.446 17.151 -25.600 1.00 68.88 647 VAL A C 1
ATOM 5226 O O . VAL A 1 647 ? 6.286 16.992 -26.809 1.00 68.88 647 VAL A O 1
ATOM 5229 N N . SER A 1 648 ? 6.876 16.155 -24.820 1.00 66.19 648 SER A N 1
ATOM 5230 C CA . SER A 1 648 ? 7.240 14.821 -25.323 1.00 66.19 648 SER A CA 1
ATOM 5231 C C . SER A 1 648 ? 6.046 14.065 -25.912 1.00 66.19 648 SER A C 1
ATOM 5233 O O . SER A 1 648 ? 6.191 13.357 -26.909 1.00 66.19 648 SER A O 1
ATOM 5235 N N . MET A 1 649 ? 4.857 14.217 -25.322 1.00 63.72 649 MET A N 1
ATOM 5236 C CA . MET A 1 649 ? 3.617 13.664 -25.873 1.00 63.72 649 MET A CA 1
ATOM 5237 C C . MET A 1 649 ? 3.183 14.389 -27.156 1.00 63.72 649 MET A C 1
ATOM 5239 O O . MET A 1 649 ? 2.639 13.746 -28.050 1.00 63.72 649 MET A O 1
ATOM 5243 N N . LYS A 1 650 ? 3.446 15.699 -27.268 1.00 64.69 650 LYS A N 1
ATOM 5244 C CA . LYS A 1 650 ? 3.056 16.540 -28.411 1.00 64.69 650 LYS A CA 1
ATOM 5245 C C . LYS A 1 650 ? 3.941 16.340 -29.648 1.00 64.69 650 LYS A C 1
ATOM 5247 O O . LYS A 1 650 ? 3.407 16.173 -30.739 1.00 64.69 650 LYS A O 1
ATOM 5252 N N . TYR A 1 651 ? 5.269 16.332 -29.492 1.00 63.81 651 TYR A N 1
ATOM 5253 C CA . TYR A 1 651 ? 6.226 16.203 -30.612 1.00 63.81 651 TYR A CA 1
ATOM 5254 C C . TYR A 1 651 ? 6.792 14.785 -30.791 1.00 63.81 651 TYR A C 1
ATOM 5256 O O . TYR A 1 651 ? 7.603 14.541 -31.683 1.00 63.81 651 TYR A O 1
ATOM 5264 N N . GLY A 1 652 ? 6.347 13.835 -29.966 1.00 53.56 652 GLY A N 1
ATOM 5265 C CA . GLY A 1 652 ? 6.703 12.424 -30.062 1.00 53.56 652 GLY A CA 1
ATOM 5266 C C . GLY A 1 652 ? 7.936 12.039 -29.240 1.00 53.56 652 GLY A C 1
ATOM 5267 O O . GLY A 1 652 ? 9.004 12.646 -29.324 1.00 53.56 652 GLY A O 1
ATOM 5268 N N . ILE A 1 653 ? 7.795 10.937 -28.498 1.00 52.97 653 ILE A N 1
ATOM 5269 C CA . ILE A 1 653 ? 8.789 10.362 -27.569 1.00 52.97 653 ILE A CA 1
ATOM 5270 C C . ILE A 1 653 ? 10.124 10.023 -28.269 1.00 52.97 653 ILE A C 1
ATOM 5272 O O . ILE A 1 653 ? 11.182 10.031 -27.637 1.00 52.97 653 ILE A O 1
ATOM 5276 N N . ALA A 1 654 ? 10.095 9.781 -29.586 1.00 52.16 654 ALA A N 1
ATOM 5277 C CA . ALA A 1 654 ? 11.268 9.458 -30.401 1.00 52.16 654 ALA A CA 1
ATOM 5278 C C . ALA A 1 654 ? 12.326 10.578 -30.439 1.00 52.16 654 ALA A C 1
ATOM 5280 O O . ALA A 1 654 ? 13.504 10.287 -30.615 1.00 52.16 654 ALA A O 1
ATOM 5281 N N . THR A 1 655 ? 11.932 11.840 -30.234 1.00 50.38 655 THR A N 1
ATOM 5282 C CA . THR A 1 655 ? 12.852 12.994 -30.249 1.00 50.38 655 THR A CA 1
ATOM 5283 C C . THR A 1 655 ? 13.671 13.143 -28.961 1.00 50.38 655 THR A C 1
ATOM 5285 O O . THR A 1 655 ? 14.749 13.730 -28.983 1.00 50.38 655 THR A O 1
ATOM 5288 N N . MET A 1 656 ? 13.181 12.606 -27.838 1.00 53.28 656 MET A N 1
ATOM 5289 C CA . MET A 1 656 ? 13.782 12.763 -26.504 1.00 53.28 656 MET A CA 1
ATOM 5290 C C . MET A 1 656 ? 14.548 11.515 -26.037 1.00 53.28 656 MET A C 1
ATOM 5292 O O . MET A 1 656 ? 15.429 11.623 -25.187 1.00 53.28 656 MET A O 1
ATOM 5296 N N . GLY A 1 657 ? 14.242 10.336 -26.592 1.00 55.56 657 GLY A N 1
ATOM 5297 C CA . GLY A 1 657 ? 14.8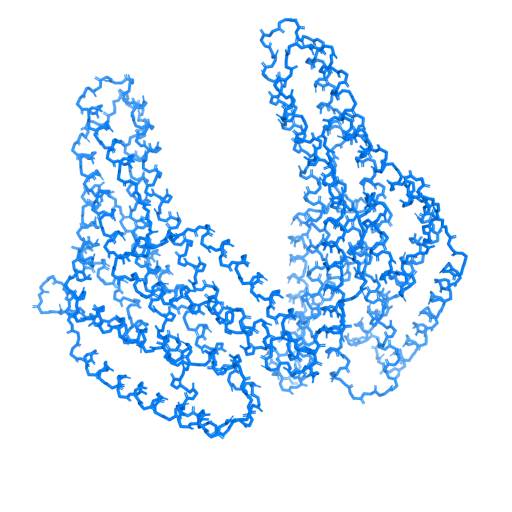22 9.055 -26.180 1.00 55.56 657 GLY A CA 1
ATOM 5298 C C . GLY A 1 657 ? 14.161 8.481 -24.917 1.00 55.56 657 GLY A C 1
ATOM 5299 O O . GLY A 1 657 ? 13.947 9.176 -23.923 1.00 55.56 657 GLY A O 1
ATOM 5300 N N . ALA A 1 658 ? 13.844 7.182 -24.934 1.00 56.12 658 ALA A N 1
ATOM 5301 C CA . ALA A 1 658 ? 13.091 6.511 -23.864 1.00 56.12 658 ALA A CA 1
ATOM 5302 C C . ALA A 1 658 ? 13.781 6.565 -22.484 1.00 56.12 658 ALA A C 1
ATOM 5304 O O . ALA A 1 658 ? 13.103 6.632 -21.458 1.00 56.12 658 ALA A O 1
ATOM 5305 N N . ALA A 1 659 ? 15.118 6.590 -22.454 1.00 56.31 659 ALA A N 1
ATOM 5306 C CA . ALA A 1 659 ? 15.901 6.697 -21.223 1.00 56.31 659 ALA A CA 1
ATOM 5307 C C . ALA A 1 659 ? 15.684 8.040 -20.503 1.00 56.31 659 ALA A C 1
ATOM 5309 O O . ALA A 1 659 ? 15.447 8.051 -19.297 1.00 56.31 659 ALA A O 1
ATOM 5310 N N . ASN A 1 660 ? 15.669 9.159 -21.241 1.00 58.72 660 ASN A N 1
ATOM 5311 C CA . ASN A 1 660 ? 15.417 10.491 -20.678 1.00 58.72 660 ASN A CA 1
ATOM 5312 C C . ASN A 1 660 ? 13.991 10.601 -20.117 1.00 58.72 660 ASN A C 1
ATOM 5314 O O . ASN A 1 660 ? 13.788 11.165 -19.047 1.00 58.72 660 ASN A O 1
ATOM 5318 N N . PHE A 1 661 ? 13.002 10.003 -20.788 1.00 60.56 661 PHE A N 1
ATOM 5319 C CA . PHE A 1 661 ? 11.624 9.973 -20.290 1.00 60.56 661 PHE A CA 1
ATOM 5320 C C . PHE A 1 661 ? 11.496 9.154 -18.992 1.00 60.56 661 PHE A C 1
ATOM 5322 O O . PHE A 1 661 ? 10.867 9.598 -18.032 1.00 60.56 661 PHE A O 1
ATOM 5329 N N . CYS A 1 662 ? 12.145 7.987 -18.917 1.00 61.09 662 CYS A N 1
ATOM 5330 C CA . CYS A 1 662 ? 12.160 7.164 -17.702 1.00 61.09 662 CYS A CA 1
ATOM 5331 C C . CYS A 1 662 ? 12.891 7.852 -16.538 1.00 61.09 662 CYS A C 1
ATOM 5333 O O . CYS A 1 662 ? 12.423 7.788 -15.401 1.00 61.09 662 CYS A O 1
ATOM 5335 N N . SER A 1 663 ? 13.999 8.535 -16.824 1.00 62.16 663 SER A N 1
ATOM 5336 C CA . SER A 1 663 ? 14.745 9.393 -15.893 1.00 62.16 663 SER A CA 1
ATOM 5337 C C . SER A 1 663 ? 13.861 10.512 -15.316 1.00 62.16 663 SER A C 1
ATOM 5339 O O . SER A 1 663 ? 13.758 10.674 -14.096 1.00 62.16 663 SER A O 1
ATOM 5341 N N . MET A 1 664 ? 13.110 11.212 -16.171 1.00 65.00 664 MET A N 1
ATOM 5342 C CA . MET A 1 664 ? 12.176 12.263 -15.755 1.00 65.00 664 MET A CA 1
ATOM 5343 C C . MET A 1 664 ? 11.058 11.732 -14.845 1.00 65.00 664 MET A C 1
ATOM 5345 O O . MET A 1 664 ? 10.787 12.322 -13.797 1.00 65.00 664 MET A O 1
ATOM 5349 N N . ILE A 1 665 ? 10.439 10.598 -15.193 1.00 65.19 665 ILE A N 1
ATOM 5350 C CA . ILE A 1 665 ? 9.399 9.965 -14.361 1.00 65.19 665 ILE A CA 1
ATOM 5351 C C . ILE A 1 665 ? 9.972 9.452 -13.032 1.00 65.19 665 ILE A C 1
ATOM 5353 O O . ILE A 1 665 ? 9.350 9.622 -11.983 1.00 65.19 665 ILE A O 1
ATOM 5357 N N . SER A 1 666 ? 11.175 8.880 -13.048 1.00 66.12 666 SER A N 1
ATOM 5358 C CA . SER A 1 666 ? 11.879 8.423 -11.842 1.00 66.12 666 SER A CA 1
ATOM 5359 C C . SER A 1 666 ? 12.138 9.581 -10.875 1.00 66.12 666 SER A C 1
ATOM 5361 O O . SER A 1 666 ? 11.826 9.497 -9.684 1.00 66.12 666 SER A O 1
ATOM 5363 N N . THR A 1 667 ? 12.615 10.706 -11.403 1.00 68.56 667 THR A N 1
ATOM 5364 C CA . THR A 1 667 ? 12.862 11.933 -10.639 1.00 68.56 667 THR A CA 1
ATOM 5365 C C . THR A 1 667 ? 11.566 12.570 -10.125 1.00 68.56 667 THR A C 1
ATOM 5367 O O . THR A 1 667 ? 11.534 13.081 -9.001 1.00 68.56 667 THR A O 1
ATOM 5370 N N . LEU A 1 668 ? 10.467 12.495 -10.885 1.00 71.19 668 LEU A N 1
ATOM 5371 C CA . LEU A 1 668 ? 9.141 12.945 -10.444 1.00 71.19 668 LEU A CA 1
ATOM 5372 C C . LEU A 1 668 ? 8.667 12.164 -9.208 1.00 71.19 668 LEU A C 1
ATOM 5374 O O . LEU A 1 668 ? 8.234 12.763 -8.224 1.00 71.19 668 LEU A O 1
ATOM 5378 N N . ILE A 1 669 ? 8.795 10.834 -9.235 1.00 73.50 669 ILE A N 1
ATOM 5379 C CA . ILE A 1 669 ? 8.408 9.957 -8.119 1.00 73.50 669 ILE A CA 1
ATOM 5380 C C . ILE A 1 669 ? 9.233 10.274 -6.864 1.00 73.50 669 ILE A C 1
ATOM 5382 O O . ILE A 1 669 ? 8.674 10.358 -5.769 1.00 73.50 669 ILE A O 1
ATOM 5386 N N . LEU A 1 670 ? 10.542 10.508 -7.013 1.00 74.31 670 LEU A N 1
ATOM 5387 C CA . LEU A 1 670 ? 11.429 10.860 -5.898 1.00 74.31 670 LEU A CA 1
ATOM 5388 C C . LEU A 1 670 ? 11.048 12.188 -5.231 1.00 74.31 670 LEU A C 1
ATOM 5390 O O . LEU A 1 670 ? 10.968 12.257 -4.004 1.00 74.31 670 LEU A O 1
ATOM 5394 N N . ASN A 1 671 ? 10.771 13.227 -6.022 1.00 75.44 671 ASN A N 1
ATOM 5395 C CA . ASN A 1 671 ? 10.359 14.530 -5.493 1.00 75.44 671 ASN A CA 1
ATOM 5396 C C . ASN A 1 671 ? 8.993 14.457 -4.789 1.00 75.44 671 ASN A C 1
ATOM 5398 O O . ASN A 1 671 ? 8.815 15.048 -3.723 1.00 75.44 671 ASN A O 1
ATOM 5402 N N . LEU A 1 672 ? 8.044 13.675 -5.320 1.00 76.62 672 LEU A N 1
ATOM 5403 C CA . LEU A 1 672 ? 6.755 13.439 -4.659 1.00 76.62 672 LEU A CA 1
ATOM 5404 C C . LEU A 1 672 ? 6.921 12.682 -3.336 1.00 76.62 672 LEU A C 1
ATOM 5406 O O . LEU A 1 672 ? 6.297 13.045 -2.338 1.00 76.62 672 LEU A O 1
ATOM 5410 N N . PHE A 1 673 ? 7.787 11.667 -3.295 1.00 81.50 673 PHE A N 1
ATOM 5411 C CA . PHE A 1 673 ? 8.079 10.926 -2.069 1.00 81.50 673 PHE A CA 1
ATOM 5412 C C . PHE A 1 673 ? 8.680 11.820 -0.973 1.00 81.50 673 PHE A C 1
ATOM 5414 O O . PHE A 1 673 ? 8.305 11.680 0.194 1.00 81.50 673 PHE A O 1
ATOM 5421 N N . LEU A 1 674 ? 9.565 12.760 -1.325 1.00 81.44 674 LEU A N 1
ATOM 5422 C CA . LEU A 1 674 ? 10.145 13.719 -0.376 1.00 81.44 674 LEU A CA 1
ATOM 5423 C C . LEU A 1 674 ? 9.074 14.592 0.281 1.00 81.44 674 LEU A C 1
ATOM 5425 O O . LEU A 1 674 ? 8.987 14.645 1.509 1.00 81.44 674 LEU A O 1
ATOM 5429 N N . VAL A 1 675 ? 8.225 15.228 -0.530 1.00 84.81 675 VAL A N 1
ATOM 5430 C CA . VAL A 1 675 ? 7.159 16.106 -0.025 1.00 84.81 675 VAL A CA 1
ATOM 5431 C C . VAL A 1 675 ? 6.164 15.312 0.828 1.00 84.81 675 VAL A C 1
ATOM 5433 O O . VAL A 1 675 ? 5.784 15.758 1.912 1.00 84.81 675 VAL A O 1
ATOM 5436 N N . LEU A 1 676 ? 5.792 14.101 0.398 1.00 82.19 676 LEU A N 1
ATOM 5437 C CA . LEU A 1 676 ? 4.914 13.222 1.174 1.00 82.19 676 LEU A CA 1
ATOM 5438 C C . LEU A 1 676 ? 5.548 12.790 2.500 1.00 82.19 676 LEU A C 1
ATOM 5440 O O . LEU A 1 676 ? 4.859 12.773 3.516 1.00 82.19 676 LEU A O 1
ATOM 5444 N N . SER A 1 677 ? 6.848 12.490 2.527 1.00 82.06 677 SER A N 1
ATOM 5445 C CA . SER A 1 677 ? 7.554 12.094 3.753 1.00 82.06 677 SER A CA 1
ATOM 5446 C C . SER A 1 677 ? 7.534 13.201 4.808 1.00 82.06 677 SER A C 1
ATOM 5448 O O . SER A 1 677 ? 7.314 12.914 5.987 1.00 82.06 677 SER A O 1
ATOM 5450 N N . ILE A 1 678 ? 7.700 14.461 4.391 1.00 88.69 678 ILE A N 1
ATOM 5451 C CA . ILE A 1 678 ? 7.599 15.635 5.271 1.00 88.69 678 ILE A CA 1
ATOM 5452 C C . ILE A 1 678 ? 6.170 15.749 5.822 1.00 88.69 678 ILE A C 1
ATOM 5454 O O . ILE A 1 678 ? 5.974 15.735 7.039 1.00 88.69 678 ILE A O 1
ATOM 5458 N N . VAL A 1 679 ? 5.166 15.797 4.938 1.00 88.12 679 VAL A N 1
ATOM 5459 C CA . VAL A 1 679 ? 3.762 16.034 5.319 1.00 88.12 679 VAL A CA 1
ATOM 5460 C C . VAL A 1 679 ? 3.203 14.903 6.184 1.00 88.12 679 VAL A C 1
ATOM 5462 O O . VAL A 1 679 ? 2.562 15.170 7.199 1.00 88.12 679 VAL A O 1
ATOM 5465 N N . LEU A 1 680 ? 3.461 13.639 5.834 1.00 84.44 680 LEU A N 1
ATOM 5466 C CA . LEU A 1 680 ? 2.963 12.486 6.591 1.00 84.44 680 LEU A CA 1
ATOM 5467 C C . LEU A 1 680 ? 3.596 12.405 7.984 1.00 84.44 680 LEU A C 1
ATOM 5469 O O . LEU A 1 680 ? 2.885 12.141 8.953 1.00 84.44 680 LEU A O 1
ATOM 5473 N N . SER A 1 681 ? 4.900 12.676 8.106 1.00 88.25 681 SER A N 1
ATOM 5474 C CA . SER A 1 681 ? 5.593 12.649 9.402 1.00 88.25 681 SER A CA 1
ATOM 5475 C C . SER A 1 681 ? 5.102 13.766 10.326 1.00 88.25 681 SER A C 1
ATOM 5477 O O . SER A 1 681 ? 4.821 13.515 11.498 1.00 88.25 681 SER A O 1
ATOM 5479 N N . CYS A 1 682 ? 4.935 14.984 9.799 1.00 89.50 682 CYS A N 1
ATOM 5480 C CA . CYS A 1 682 ? 4.385 16.115 10.549 1.00 89.50 682 CYS A CA 1
ATOM 5481 C C . CYS A 1 682 ? 2.919 15.888 10.942 1.00 89.50 682 CYS A C 1
ATOM 5483 O O . CYS A 1 682 ? 2.562 16.052 12.110 1.00 89.50 682 CYS A O 1
ATOM 5485 N N . SER A 1 683 ? 2.077 15.456 9.998 1.00 87.38 683 SER A N 1
ATOM 5486 C CA . SER A 1 683 ? 0.651 15.212 10.235 1.00 87.38 683 SER A CA 1
ATOM 5487 C C . SER A 1 683 ? 0.425 14.100 11.258 1.00 87.38 683 SER A C 1
ATOM 5489 O O . SER A 1 683 ? -0.370 14.271 12.183 1.00 87.38 683 SER A O 1
ATOM 5491 N N . TRP A 1 684 ? 1.166 12.992 11.159 1.00 87.12 684 TRP A N 1
ATOM 5492 C CA . TRP A 1 684 ? 1.045 11.892 12.111 1.00 87.12 684 TRP A CA 1
ATOM 5493 C C . TRP A 1 684 ? 1.491 12.299 13.519 1.00 87.12 684 TRP A C 1
ATOM 5495 O O . TRP A 1 684 ? 0.748 12.073 14.473 1.00 87.12 684 TRP A O 1
ATOM 5505 N N . THR A 1 685 ? 2.651 12.950 13.665 1.00 90.62 685 THR A N 1
ATOM 5506 C CA . THR A 1 685 ? 3.142 13.398 14.979 1.00 90.62 685 THR A CA 1
ATOM 5507 C C . THR A 1 685 ? 2.221 14.447 15.608 1.00 90.62 685 THR A C 1
ATOM 5509 O O . THR A 1 685 ? 1.944 14.365 16.803 1.00 90.62 685 THR A O 1
ATOM 5512 N N . SER A 1 686 ? 1.686 15.385 14.817 1.00 89.69 686 SER A N 1
ATOM 5513 C CA . SER A 1 686 ? 0.709 16.380 15.290 1.00 89.69 686 SER A CA 1
ATOM 5514 C C . SER A 1 686 ? -0.602 15.720 15.718 1.00 89.69 686 SER A C 1
ATOM 5516 O O . SER A 1 686 ? -1.130 16.016 16.786 1.00 89.69 686 SER A O 1
ATOM 5518 N N . CYS A 1 687 ? -1.095 14.758 14.932 1.00 88.31 687 CYS A N 1
ATOM 5519 C CA . CYS A 1 687 ? -2.289 13.989 15.268 1.00 88.31 687 CYS A CA 1
ATOM 5520 C C . CYS A 1 687 ? -2.111 13.214 16.582 1.00 88.31 687 CYS A C 1
ATOM 5522 O O . CYS A 1 687 ? -3.006 13.242 17.421 1.00 88.31 687 CYS A O 1
ATOM 5524 N N . GLN A 1 688 ? -0.952 12.581 16.804 1.00 89.75 688 GLN A N 1
ATOM 5525 C CA . GLN A 1 688 ? -0.676 11.890 18.068 1.00 89.75 688 GLN A CA 1
ATOM 5526 C C . GLN A 1 688 ? -0.593 12.851 19.259 1.00 89.75 688 GLN A C 1
ATOM 5528 O O . GLN A 1 688 ? -1.154 12.540 20.306 1.00 89.75 688 GLN A O 1
ATOM 5533 N N . ALA A 1 689 ? 0.044 14.016 19.110 1.00 89.81 689 ALA A N 1
ATOM 5534 C CA . ALA A 1 689 ? 0.074 15.031 20.165 1.00 89.81 689 ALA A CA 1
ATOM 5535 C C . ALA A 1 689 ? -1.341 15.544 20.497 1.00 89.81 689 ALA A C 1
ATOM 5537 O O . ALA A 1 689 ? -1.725 15.608 21.662 1.00 89.81 689 ALA A O 1
ATOM 5538 N N . ASN A 1 690 ? -2.160 15.814 19.475 1.00 89.06 690 ASN A N 1
ATOM 5539 C CA . ASN A 1 690 ? -3.525 16.317 19.643 1.00 89.06 690 ASN A CA 1
ATOM 5540 C C . ASN A 1 690 ? -4.506 15.258 20.164 1.00 89.06 690 ASN A C 1
ATOM 5542 O O . ASN A 1 690 ? -5.464 15.607 20.851 1.00 89.06 690 ASN A O 1
ATOM 5546 N N . LYS A 1 691 ? -4.258 13.965 19.912 1.00 90.25 691 LYS A N 1
ATOM 5547 C CA . LYS A 1 691 ? -5.063 12.872 20.479 1.00 90.25 691 LYS A CA 1
ATOM 5548 C C . LYS A 1 691 ? -5.033 12.874 22.015 1.00 90.25 691 LYS A C 1
ATOM 5550 O O . LYS A 1 691 ? -6.035 12.513 22.629 1.00 90.25 691 LYS A O 1
ATOM 5555 N N . THR A 1 692 ? -3.948 13.356 22.631 1.00 90.50 692 THR A N 1
ATOM 5556 C CA . THR A 1 692 ? -3.846 13.538 24.091 1.00 90.50 692 THR A CA 1
ATOM 5557 C C . THR A 1 692 ? -5.024 14.348 24.637 1.00 90.50 692 THR A C 1
ATOM 5559 O O . THR A 1 692 ? -5.613 13.974 25.645 1.00 90.50 692 THR A O 1
ATOM 5562 N N . MET A 1 693 ? -5.434 15.412 23.936 1.00 89.06 693 MET A N 1
ATOM 5563 C CA . MET A 1 693 ? -6.556 16.265 24.343 1.00 89.06 693 MET A CA 1
ATOM 5564 C C . MET A 1 693 ? -7.885 15.507 24.378 1.00 89.06 693 MET A C 1
ATOM 5566 O O . MET A 1 693 ? -8.652 15.637 25.327 1.00 89.06 693 MET A O 1
ATOM 5570 N N . GLU A 1 694 ? -8.162 14.702 23.351 1.00 88.50 694 GLU A N 1
ATOM 5571 C CA . GLU A 1 694 ? -9.391 13.905 23.281 1.00 88.50 694 GLU A CA 1
ATOM 5572 C C . GLU A 1 694 ? -9.466 12.898 24.438 1.00 88.50 694 GLU A C 1
ATOM 5574 O O . GLU A 1 694 ? -10.524 12.711 25.040 1.00 88.50 694 GLU A O 1
ATOM 5579 N N . ILE A 1 695 ? -8.333 12.277 24.775 1.00 87.75 695 ILE A N 1
ATOM 5580 C CA . ILE A 1 695 ? -8.229 11.322 25.882 1.00 87.75 695 ILE A CA 1
ATOM 5581 C C . ILE A 1 695 ? -8.444 12.038 27.226 1.00 87.75 695 ILE A C 1
ATOM 5583 O O . ILE A 1 695 ? -9.258 11.584 28.030 1.00 87.75 695 ILE A O 1
ATOM 5587 N N . LEU A 1 696 ? -7.793 13.188 27.442 1.00 87.94 696 LEU A N 1
ATOM 5588 C CA . LEU A 1 696 ? -7.945 13.990 28.662 1.00 87.94 696 LEU A CA 1
ATOM 5589 C C . LEU A 1 696 ? -9.383 14.484 28.866 1.00 87.94 696 LEU A C 1
ATOM 5591 O O . LEU A 1 696 ? -9.893 14.439 29.982 1.00 87.94 696 LEU A O 1
ATOM 5595 N N . GLN A 1 697 ? -10.072 14.900 27.799 1.00 85.56 697 GLN A N 1
ATOM 5596 C CA . GLN A 1 697 ? -11.475 15.320 27.881 1.00 85.56 697 GLN A CA 1
ATOM 5597 C C . GLN A 1 697 ? -12.404 14.171 28.282 1.00 85.56 697 GLN A C 1
ATOM 5599 O O . GLN A 1 697 ? -13.306 14.368 29.096 1.00 85.56 697 GLN A O 1
ATOM 5604 N N . ARG A 1 698 ? -12.182 12.964 27.748 1.00 84.44 698 ARG A N 1
ATOM 5605 C CA . ARG A 1 698 ? -12.958 11.773 28.129 1.00 84.44 698 ARG A CA 1
ATOM 5606 C C . ARG A 1 698 ? -12.744 11.403 29.599 1.00 84.44 698 ARG A C 1
ATOM 5608 O O . ARG A 1 698 ? -13.721 11.130 30.291 1.00 84.44 698 ARG A O 1
ATOM 5615 N N . LEU A 1 699 ? -11.497 11.459 30.070 1.00 81.06 699 LEU A N 1
ATOM 5616 C CA . LEU A 1 699 ? -11.133 11.275 31.480 1.00 81.06 699 LEU A CA 1
ATOM 5617 C C . LEU A 1 699 ? -11.797 12.317 32.388 1.00 81.06 699 LEU A C 1
ATOM 5619 O O . LEU A 1 699 ? -12.384 11.964 33.408 1.00 81.06 699 LEU A O 1
ATOM 5623 N N . GLY A 1 700 ? -11.766 13.591 31.989 1.00 79.06 700 GLY A N 1
ATOM 5624 C CA . GLY A 1 700 ? -12.426 14.672 32.716 1.00 79.06 700 GLY A CA 1
ATOM 5625 C C . GLY A 1 700 ? -13.931 14.440 32.853 1.00 79.06 700 GLY A C 1
ATOM 5626 O O . GLY A 1 700 ? -14.450 14.489 33.961 1.00 79.06 700 GLY A O 1
ATOM 5627 N N . LEU A 1 701 ? -14.619 14.109 31.751 1.00 79.88 701 LEU A N 1
ATOM 5628 C CA . LEU A 1 701 ? -16.068 13.860 31.740 1.00 79.88 701 LEU A CA 1
ATOM 5629 C C . LEU A 1 701 ? -16.495 12.697 32.646 1.00 79.88 701 LEU A C 1
ATOM 5631 O O . LEU A 1 701 ? -17.558 12.756 33.260 1.00 79.88 701 LEU A O 1
ATOM 5635 N N . LYS A 1 702 ? -15.679 11.645 32.727 1.00 75.81 702 LYS A N 1
ATOM 5636 C CA . LYS A 1 702 ? -15.950 10.454 33.543 1.00 75.81 702 LYS A CA 1
ATOM 5637 C C . LYS A 1 702 ? -15.910 10.753 35.046 1.00 75.81 702 LYS A C 1
ATOM 5639 O O . LYS A 1 702 ? -16.699 10.179 35.790 1.00 75.81 702 LYS A O 1
ATOM 5644 N N . ASN A 1 703 ? -15.048 11.676 35.470 1.00 71.44 703 ASN A N 1
ATOM 5645 C CA . ASN A 1 703 ? -14.825 11.994 36.883 1.00 71.44 703 ASN A CA 1
ATOM 5646 C C . ASN A 1 703 ? -15.679 13.167 37.404 1.00 71.44 703 ASN A C 1
ATOM 5648 O O . ASN A 1 703 ? -15.626 13.454 38.594 1.00 71.44 703 ASN A O 1
ATOM 5652 N N . LEU A 1 704 ? -16.496 13.811 36.555 1.00 66.25 704 LEU A N 1
ATOM 5653 C CA . LEU A 1 704 ? -17.321 14.984 36.905 1.00 66.25 704 LEU A CA 1
ATOM 5654 C C . LEU A 1 704 ? -18.375 14.750 38.000 1.00 66.25 704 LEU A C 1
ATOM 5656 O O . LEU A 1 704 ? -18.828 15.714 38.606 1.00 66.25 704 LEU A O 1
ATOM 5660 N N . ASN A 1 705 ? -18.808 13.507 38.219 1.00 62.31 705 ASN A N 1
ATOM 5661 C CA . ASN A 1 705 ? -19.924 13.195 39.123 1.00 62.31 705 ASN A CA 1
ATOM 5662 C C . ASN A 1 705 ? -19.487 12.889 40.567 1.00 62.31 705 ASN A C 1
ATOM 5664 O O . ASN A 1 705 ? -20.329 12.512 41.379 1.00 62.31 705 ASN A O 1
ATOM 5668 N N . ASP A 1 706 ? -18.196 13.001 40.879 1.00 66.50 706 ASP A N 1
ATOM 5669 C CA . ASP A 1 706 ? -17.626 12.555 42.150 1.00 66.50 706 ASP A CA 1
ATOM 5670 C C . ASP A 1 706 ? -16.935 13.736 42.855 1.00 66.50 706 ASP A C 1
ATOM 5672 O O . ASP A 1 706 ? -15.837 14.137 42.471 1.00 66.50 706 ASP A O 1
ATOM 5676 N N . GLU A 1 707 ? -17.575 14.318 43.881 1.00 58.84 707 GLU A N 1
ATOM 5677 C CA . GLU A 1 707 ? -17.090 15.522 44.599 1.00 58.84 707 GLU A CA 1
ATOM 5678 C C . GLU A 1 707 ? -15.686 15.337 45.215 1.00 58.84 707 GLU A C 1
ATOM 5680 O O . GLU A 1 707 ? -14.972 16.305 45.468 1.00 58.84 707 GLU A O 1
ATOM 5685 N N . LYS A 1 708 ? -15.235 14.091 45.423 1.00 63.25 708 LYS A N 1
ATOM 5686 C CA . LYS A 1 708 ? -13.871 13.784 45.893 1.00 63.25 708 LYS A CA 1
ATOM 5687 C C . LYS A 1 708 ? -12.783 14.007 44.832 1.00 63.25 708 LYS A C 1
ATOM 5689 O O . LYS A 1 708 ? -11.610 14.085 45.192 1.00 63.25 708 LYS A O 1
ATOM 5694 N N . ASN A 1 709 ? -13.151 14.127 43.554 1.00 66.56 709 ASN A N 1
ATOM 5695 C CA . ASN A 1 709 ? -12.223 14.217 42.423 1.00 66.56 709 ASN A CA 1
ATOM 5696 C C . ASN A 1 709 ? -11.979 15.650 41.922 1.00 66.56 709 ASN A C 1
ATOM 5698 O O . ASN A 1 709 ? -11.233 15.830 40.959 1.00 66.56 709 ASN A O 1
ATOM 5702 N N . ASP A 1 710 ? -12.514 16.676 42.588 1.00 73.12 710 ASP A N 1
ATOM 5703 C CA . ASP A 1 710 ? -12.250 18.092 42.284 1.00 73.12 710 ASP A CA 1
ATOM 5704 C C . ASP A 1 710 ? -10.759 18.452 42.065 1.00 73.12 710 ASP A C 1
ATOM 5706 O O . ASP A 1 710 ? -10.452 19.161 41.094 1.00 73.12 710 ASP A O 1
ATOM 5710 N N . PRO A 1 711 ? -9.787 17.976 42.877 1.00 79.25 711 PRO A N 1
ATOM 5711 C CA . PRO A 1 711 ? -8.375 18.269 42.624 1.00 79.25 711 PRO A CA 1
ATOM 5712 C C . PRO A 1 711 ? -7.831 17.545 41.377 1.00 79.25 711 PRO A C 1
ATOM 5714 O O . PRO A 1 711 ? -7.091 18.146 40.596 1.00 79.25 711 PRO A O 1
ATOM 5717 N N . LEU A 1 712 ? -8.266 16.308 41.112 1.00 80.50 712 LEU A N 1
ATOM 5718 C CA . LEU A 1 712 ? -7.896 15.541 39.916 1.00 80.50 712 LEU A CA 1
ATOM 5719 C C . LEU A 1 712 ? -8.461 16.179 38.636 1.00 80.50 712 LEU A C 1
ATOM 5721 O O . LEU A 1 712 ? -7.755 16.305 37.633 1.00 80.50 712 LEU A O 1
ATOM 5725 N N . ILE A 1 713 ? -9.711 16.648 38.674 1.00 82.25 713 ILE A N 1
ATOM 5726 C CA . ILE A 1 713 ? -10.350 17.384 37.573 1.00 82.25 713 ILE A CA 1
ATOM 5727 C C . ILE A 1 713 ? -9.578 18.673 37.276 1.00 82.25 713 ILE A C 1
ATOM 5729 O O . ILE A 1 713 ? -9.390 19.021 36.108 1.00 82.25 713 ILE A O 1
ATOM 5733 N N . ASN A 1 714 ? -9.076 19.366 38.304 1.00 85.12 714 ASN A N 1
ATOM 5734 C CA . ASN A 1 714 ? -8.227 20.537 38.107 1.00 85.12 714 ASN A CA 1
ATOM 5735 C C . ASN A 1 714 ? -6.913 20.192 37.394 1.00 85.12 714 ASN A C 1
ATOM 5737 O O . ASN A 1 714 ? -6.557 20.902 36.454 1.00 85.12 714 ASN A O 1
ATOM 5741 N N . VAL A 1 715 ? -6.232 19.098 37.756 1.00 86.06 715 VAL A N 1
ATOM 5742 C CA . VAL A 1 715 ? -5.022 18.631 37.048 1.00 86.06 715 VAL A CA 1
ATOM 5743 C C . VAL A 1 715 ? -5.334 18.292 35.586 1.00 86.06 715 VAL A C 1
ATOM 5745 O O . VAL A 1 715 ? -4.655 18.783 34.683 1.00 86.06 715 VAL A O 1
ATOM 5748 N N . ILE A 1 716 ? -6.416 17.547 35.324 1.00 87.31 716 ILE A N 1
ATOM 5749 C CA . ILE A 1 716 ? -6.871 17.225 33.959 1.00 87.31 716 ILE A CA 1
ATOM 5750 C C . ILE A 1 716 ? -7.167 18.503 33.167 1.00 87.31 716 ILE A C 1
ATOM 5752 O O . ILE A 1 716 ? -6.788 18.611 31.997 1.00 87.31 716 ILE A O 1
ATOM 5756 N N . ARG A 1 717 ? -7.814 19.495 33.789 1.00 87.44 717 ARG A N 1
ATOM 5757 C CA . ARG A 1 717 ? -8.110 20.793 33.170 1.00 87.44 717 ARG A CA 1
ATOM 5758 C C . ARG A 1 717 ? -6.830 21.563 32.857 1.00 87.44 717 ARG A C 1
ATOM 5760 O O . ARG A 1 717 ? -6.714 22.093 31.755 1.00 87.44 717 ARG A O 1
ATOM 5767 N N . HIS A 1 718 ? -5.867 21.603 33.776 1.00 88.31 718 HIS A N 1
ATOM 5768 C CA . HIS A 1 718 ? -4.571 22.247 33.556 1.00 88.31 718 HIS A CA 1
ATOM 5769 C C . HIS A 1 718 ? -3.792 21.583 32.419 1.00 88.31 718 HIS A C 1
ATOM 5771 O O . HIS A 1 718 ? -3.319 22.282 31.522 1.00 88.31 718 HIS A O 1
ATOM 5777 N N . PHE A 1 719 ? -3.738 20.251 32.389 1.00 90.19 719 PHE A N 1
ATOM 5778 C CA . PHE A 1 719 ? -3.078 19.521 31.311 1.00 90.19 719 PHE A CA 1
ATOM 5779 C C . PHE A 1 719 ? -3.807 19.718 29.969 1.00 90.19 719 PHE A C 1
ATOM 5781 O O . PHE A 1 719 ? -3.182 20.028 28.957 1.00 90.19 719 PHE A O 1
ATOM 5788 N N . SER A 1 720 ? -5.140 19.668 29.950 1.00 89.56 720 SER A N 1
ATOM 5789 C CA . SER A 1 720 ? -5.935 19.949 28.743 1.00 89.56 720 SER A CA 1
ATOM 5790 C C . SER A 1 720 ? -5.675 21.361 28.208 1.00 89.56 720 SER A C 1
ATOM 5792 O O . SER A 1 720 ? -5.451 21.550 27.012 1.00 89.56 720 SER A O 1
ATOM 5794 N N . MET A 1 721 ? -5.640 22.359 29.097 1.00 87.38 721 MET A N 1
ATOM 5795 C CA . MET A 1 721 ? -5.301 23.741 28.746 1.00 87.38 721 MET A CA 1
ATOM 5796 C C . MET A 1 721 ? -3.875 23.853 28.207 1.00 87.38 721 MET A C 1
ATOM 5798 O O . MET A 1 721 ? -3.647 24.549 27.219 1.00 87.38 721 MET A O 1
ATOM 5802 N N . GLN A 1 722 ? -2.918 23.136 28.796 1.00 88.88 722 GLN A N 1
ATOM 5803 C CA . GLN A 1 722 ? -1.551 23.077 28.291 1.00 88.88 722 GLN A CA 1
ATOM 5804 C C . GLN A 1 722 ? -1.498 22.497 26.874 1.00 88.88 722 GLN A C 1
ATOM 5806 O O . GLN A 1 722 ? -0.821 23.075 26.027 1.00 88.88 722 GLN A O 1
ATOM 5811 N N . VAL A 1 723 ? -2.198 21.392 26.591 1.00 87.12 723 VAL A N 1
ATOM 5812 C CA . VAL A 1 723 ? -2.242 20.792 25.244 1.00 87.12 723 VAL A CA 1
ATOM 5813 C C . VAL A 1 723 ? -2.892 21.754 24.245 1.00 87.12 723 VAL A C 1
ATOM 5815 O O . VAL A 1 723 ? -2.399 21.898 23.127 1.00 87.12 723 VAL A O 1
ATOM 5818 N N . LEU A 1 724 ? -3.938 22.479 24.656 1.00 84.25 724 LEU A N 1
ATOM 5819 C CA . LEU A 1 724 ? -4.604 23.483 23.823 1.00 84.25 724 LEU A CA 1
ATOM 5820 C C . LEU A 1 724 ? -3.681 24.663 23.481 1.00 84.25 724 LEU A C 1
ATOM 5822 O O . LEU A 1 724 ? -3.576 25.056 22.320 1.00 84.25 724 LEU A O 1
ATOM 5826 N N . HIS A 1 725 ? -2.990 25.217 24.482 1.00 76.75 725 HIS A N 1
ATOM 5827 C CA . HIS A 1 725 ? -2.085 26.357 24.308 1.00 76.75 725 HIS A CA 1
ATOM 5828 C C . HIS A 1 725 ? -0.756 25.976 23.642 1.00 76.75 725 HIS A C 1
ATOM 5830 O O . HIS A 1 725 ? -0.165 26.788 22.932 1.00 76.75 725 HIS A O 1
ATOM 5836 N N . HIS A 1 726 ? -0.300 24.735 23.814 1.00 73.88 726 HIS A N 1
ATOM 5837 C CA . HIS A 1 726 ? 0.877 24.179 23.149 1.00 73.88 726 HIS A CA 1
ATOM 5838 C C . HIS A 1 726 ? 0.516 23.253 21.983 1.00 73.88 726 HIS A C 1
ATOM 5840 O O . HIS A 1 726 ? 1.251 22.294 21.731 1.00 73.88 726 HIS A O 1
ATOM 5846 N N . ASN A 1 727 ? -0.564 23.553 21.249 1.00 72.50 727 ASN A N 1
ATOM 5847 C CA . ASN A 1 727 ? -0.948 22.791 20.062 1.00 72.50 727 ASN A CA 1
ATOM 5848 C C . ASN A 1 727 ? 0.253 22.659 19.111 1.00 72.50 727 ASN A C 1
ATOM 5850 O O . ASN A 1 727 ? 0.861 23.650 18.686 1.00 72.50 727 ASN A O 1
ATOM 5854 N N . LEU A 1 728 ? 0.625 21.413 18.822 1.00 79.75 728 LEU A N 1
ATOM 5855 C CA . LEU A 1 728 ? 1.787 21.098 18.011 1.00 79.75 728 LEU A CA 1
ATOM 5856 C C . LEU A 1 728 ? 1.423 21.214 16.529 1.00 79.75 728 LEU A C 1
ATOM 5858 O O . LEU A 1 728 ? 1.212 20.216 15.837 1.00 79.75 728 LEU A O 1
ATOM 5862 N N . VAL A 1 729 ? 1.353 22.454 16.049 1.00 79.00 729 VAL A N 1
ATOM 5863 C CA . VAL A 1 729 ? 1.202 22.768 14.627 1.00 79.00 729 VAL A CA 1
ATOM 5864 C C . VAL A 1 729 ? 2.581 22.980 14.019 1.00 79.00 729 VAL A C 1
ATOM 5866 O O . VAL A 1 729 ? 3.364 23.819 14.464 1.00 79.00 729 VAL A O 1
ATOM 5869 N N . PHE A 1 730 ? 2.874 22.197 12.989 1.00 83.75 730 PHE A N 1
ATOM 5870 C CA . PHE A 1 730 ? 4.124 22.278 12.253 1.00 83.75 730 PHE A CA 1
ATOM 5871 C C . PHE A 1 730 ? 4.043 23.411 11.226 1.00 83.75 730 PHE A C 1
ATOM 5873 O O . PHE A 1 730 ? 3.306 23.299 10.249 1.00 83.75 730 PHE A O 1
ATOM 5880 N N . THR A 1 731 ? 4.796 24.493 11.433 1.00 80.69 731 THR A N 1
ATOM 5881 C CA . THR A 1 731 ? 4.941 25.592 10.465 1.00 80.69 731 THR A CA 1
ATOM 5882 C C . THR A 1 731 ? 6.409 25.805 10.111 1.00 80.69 731 THR A C 1
ATOM 5884 O O . THR A 1 731 ? 7.284 25.775 10.979 1.00 80.69 731 THR A O 1
ATOM 5887 N N . THR A 1 732 ? 6.695 26.026 8.829 1.00 79.69 732 THR A N 1
ATOM 5888 C CA . THR A 1 732 ? 8.064 26.268 8.346 1.00 79.69 732 THR A CA 1
ATOM 5889 C C . THR A 1 732 ? 8.290 27.762 8.192 1.00 79.69 732 THR A C 1
ATOM 5891 O O . THR A 1 732 ? 7.606 28.405 7.399 1.00 79.69 732 THR A O 1
ATOM 5894 N N . ALA A 1 733 ? 9.225 28.325 8.968 1.00 71.44 733 ALA A N 1
ATOM 5895 C CA . ALA A 1 733 ? 9.568 29.756 8.975 1.00 71.44 733 ALA A CA 1
ATOM 5896 C C . ALA A 1 733 ? 8.369 30.724 9.142 1.00 71.44 733 ALA A C 1
ATOM 5898 O O . ALA A 1 733 ? 8.475 31.899 8.809 1.00 71.44 733 ALA A O 1
ATOM 5899 N N . GLY A 1 734 ? 7.220 30.240 9.630 1.00 70.81 734 GLY A N 1
ATOM 5900 C CA . GLY A 1 734 ? 5.970 31.007 9.676 1.00 70.81 734 GLY A CA 1
ATOM 5901 C C . GLY A 1 734 ? 5.311 31.261 8.311 1.00 70.81 734 GLY A C 1
ATOM 5902 O O . GLY A 1 734 ? 4.335 31.999 8.257 1.00 70.81 734 GLY A O 1
ATOM 5903 N N . LEU A 1 735 ? 5.813 30.659 7.225 1.00 70.50 735 LEU A N 1
ATOM 5904 C CA . LEU A 1 735 ? 5.324 30.875 5.858 1.00 70.50 735 LEU A CA 1
ATOM 5905 C C . LEU A 1 735 ? 4.086 30.029 5.532 1.00 70.50 735 LEU A C 1
ATOM 5907 O O . LEU A 1 735 ? 3.146 30.524 4.919 1.00 70.50 735 LEU A O 1
ATOM 5911 N N . PHE A 1 736 ? 4.089 28.751 5.918 1.00 78.12 736 PHE A N 1
ATOM 5912 C CA . PHE A 1 736 ? 2.989 27.814 5.662 1.00 78.12 736 PHE A CA 1
ATOM 5913 C C . PHE A 1 736 ? 2.986 26.652 6.668 1.00 78.12 736 PHE A C 1
ATOM 5915 O O . PHE A 1 736 ? 4.006 26.360 7.307 1.00 78.12 736 PHE A O 1
ATOM 5922 N N . SER A 1 737 ? 1.833 25.990 6.813 1.00 82.00 737 SER A N 1
ATOM 5923 C CA . SER A 1 737 ? 1.674 24.778 7.623 1.00 82.00 737 SER A CA 1
ATOM 5924 C C . SER A 1 737 ? 2.109 23.523 6.856 1.00 82.00 737 SER A C 1
ATOM 5926 O O . SER A 1 737 ? 1.917 23.407 5.647 1.00 82.00 737 SER A O 1
ATOM 5928 N N . LEU A 1 738 ? 2.715 22.566 7.563 1.00 86.06 738 LEU A N 1
ATOM 5929 C CA . LEU A 1 738 ? 3.164 21.274 7.029 1.00 86.06 738 LEU A CA 1
ATOM 5930 C C . LEU A 1 738 ? 2.083 20.195 7.198 1.00 86.06 738 LEU A C 1
ATOM 5932 O O . LEU A 1 738 ? 2.296 19.171 7.848 1.00 86.06 738 LEU A O 1
ATOM 5936 N N . ASP A 1 739 ? 0.902 20.443 6.639 1.00 78.88 739 ASP A N 1
ATOM 5937 C CA . ASP A 1 739 ? -0.247 19.534 6.681 1.00 78.88 739 ASP A CA 1
ATOM 5938 C C . ASP A 1 739 ? -0.732 19.164 5.263 1.00 78.88 739 ASP A C 1
ATOM 5940 O O . ASP A 1 739 ? -0.112 19.503 4.253 1.00 78.88 739 ASP A O 1
ATOM 5944 N N . SER A 1 740 ? -1.842 18.428 5.159 1.00 73.44 740 SER A N 1
ATOM 5945 C CA . SER A 1 740 ? -2.396 18.016 3.863 1.00 73.44 740 SER A CA 1
ATOM 5946 C C . SER A 1 740 ? -2.827 19.185 2.965 1.00 73.44 740 SER A C 1
ATOM 5948 O O . SER A 1 740 ? -2.962 18.987 1.757 1.00 73.44 740 SER A O 1
ATOM 5950 N N . SER A 1 741 ? -3.037 20.390 3.510 1.00 80.00 741 SER A N 1
ATOM 5951 C CA . SER A 1 741 ? -3.355 21.584 2.717 1.00 80.00 741 SER A CA 1
ATOM 5952 C C . SER A 1 741 ? -2.158 22.064 1.893 1.00 80.00 741 SER A C 1
ATOM 5954 O O . SER A 1 741 ? -2.344 22.554 0.780 1.00 80.00 741 SER A O 1
ATOM 5956 N N . LEU A 1 742 ? -0.925 21.818 2.355 1.00 81.25 742 LEU A N 1
ATOM 5957 C CA . LEU A 1 742 ? 0.290 22.114 1.594 1.00 81.25 742 LEU A CA 1
ATOM 5958 C C . LEU A 1 742 ? 0.340 21.327 0.279 1.00 81.25 742 LEU A C 1
ATOM 5960 O O . LEU A 1 742 ? 0.688 21.887 -0.757 1.00 81.25 742 LEU A O 1
ATOM 5964 N N . LEU A 1 743 ? -0.054 20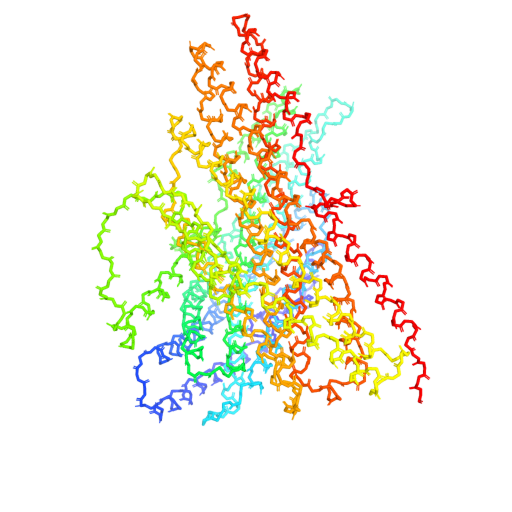.048 0.296 1.00 81.12 743 LEU A N 1
ATOM 5965 C CA . LEU A 1 743 ? -0.123 19.219 -0.916 1.00 81.12 743 LEU A CA 1
ATOM 5966 C C . LEU A 1 743 ? -1.154 19.761 -1.909 1.00 81.12 743 LEU A C 1
ATOM 5968 O O . LEU A 1 743 ? -0.901 19.774 -3.111 1.00 81.12 743 LEU A O 1
ATOM 5972 N N . GLN A 1 744 ? -2.302 20.228 -1.409 1.00 78.69 744 GLN A N 1
ATOM 5973 C CA . GLN A 1 744 ? -3.342 20.836 -2.242 1.00 78.69 744 GLN A CA 1
ATOM 5974 C C . GLN A 1 744 ? -2.856 22.150 -2.861 1.00 78.69 744 GLN A C 1
ATOM 5976 O O . GLN A 1 744 ? -3.014 22.354 -4.064 1.00 78.69 744 GLN A O 1
ATOM 5981 N N . SER A 1 745 ? -2.212 23.004 -2.060 1.00 82.19 745 SER A N 1
ATOM 5982 C CA . SER A 1 745 ? -1.618 24.262 -2.516 1.00 82.19 745 SER A CA 1
ATOM 5983 C C . SER A 1 745 ? -0.553 24.015 -3.588 1.00 82.19 745 SER A C 1
ATOM 5985 O O . SER A 1 745 ? -0.634 24.584 -4.678 1.00 82.19 745 SER A O 1
ATOM 5987 N N . LEU A 1 746 ? 0.368 23.075 -3.352 1.00 81.94 746 LEU A N 1
ATOM 5988 C CA . LEU A 1 746 ? 1.417 22.716 -4.306 1.00 81.94 746 LEU A CA 1
ATOM 5989 C C . LEU A 1 746 ? 0.828 22.155 -5.609 1.00 81.94 746 LEU A C 1
ATOM 5991 O O . LEU A 1 746 ? 1.215 22.597 -6.685 1.00 81.94 746 LEU A O 1
ATOM 5995 N N . ALA A 1 747 ? -0.156 21.253 -5.534 1.00 78.31 747 ALA A N 1
ATOM 5996 C CA . ALA A 1 747 ? -0.836 20.725 -6.718 1.00 78.31 747 ALA A CA 1
ATOM 5997 C C . ALA A 1 747 ? -1.567 21.824 -7.512 1.00 78.31 747 ALA A C 1
ATOM 5999 O O . ALA A 1 747 ? -1.513 21.835 -8.744 1.00 78.31 747 ALA A O 1
ATOM 6000 N N . SER A 1 748 ? -2.213 22.771 -6.823 1.00 73.75 748 SER A N 1
ATOM 6001 C CA . SER A 1 748 ? -2.898 23.902 -7.461 1.00 73.75 748 SER A CA 1
ATOM 6002 C C . SER A 1 748 ? -1.919 24.850 -8.163 1.00 73.75 748 SER A C 1
ATOM 6004 O O . SER A 1 748 ? -2.149 25.237 -9.312 1.00 73.75 748 SER A O 1
ATOM 6006 N N . ALA A 1 749 ? -0.784 25.152 -7.523 1.00 80.44 749 ALA A N 1
ATOM 6007 C CA . ALA A 1 749 ? 0.263 25.993 -8.082 1.00 80.44 749 ALA A CA 1
ATOM 6008 C C . ALA A 1 749 ? 0.911 25.319 -9.298 1.00 80.44 749 ALA A C 1
ATOM 6010 O O . ALA A 1 749 ? 0.969 25.928 -10.364 1.00 80.44 749 ALA A O 1
ATOM 6011 N N . VAL A 1 750 ? 1.317 24.047 -9.176 1.00 85.12 750 VAL A N 1
ATOM 6012 C CA . VAL A 1 750 ? 1.864 23.249 -10.289 1.00 85.12 750 VAL A CA 1
ATOM 6013 C C . VAL A 1 750 ? 0.903 23.258 -11.476 1.00 85.12 750 VAL A C 1
ATOM 6015 O O . VAL A 1 750 ? 1.321 23.523 -12.596 1.00 85.12 750 VAL A O 1
ATOM 6018 N N . THR A 1 751 ? -0.393 23.028 -11.242 1.00 81.19 751 THR A N 1
ATOM 6019 C CA . THR A 1 751 ? -1.405 23.017 -12.312 1.00 81.19 751 THR A CA 1
ATOM 6020 C C . THR A 1 751 ? -1.520 24.381 -12.992 1.00 81.19 751 THR A C 1
ATOM 6022 O O . THR A 1 751 ? -1.545 24.454 -14.217 1.00 81.19 751 THR A O 1
ATOM 6025 N N . THR A 1 752 ? -1.549 25.465 -12.215 1.00 85.19 752 THR A N 1
ATOM 6026 C CA . THR A 1 752 ? -1.679 26.833 -12.742 1.00 85.19 752 THR A CA 1
ATOM 6027 C C . THR A 1 752 ? -0.490 27.203 -13.624 1.00 85.19 752 THR A C 1
ATOM 6029 O O . THR A 1 752 ? -0.673 27.637 -14.760 1.00 85.19 752 THR A O 1
ATOM 6032 N N . TYR A 1 753 ? 0.733 26.975 -13.138 1.00 79.81 753 TYR A N 1
ATOM 6033 C CA . TYR A 1 753 ? 1.944 27.266 -13.906 1.00 79.81 753 TYR A CA 1
ATOM 6034 C C . TYR A 1 753 ? 2.133 26.319 -15.091 1.00 79.81 753 TYR A C 1
ATOM 6036 O O . TYR A 1 753 ? 2.595 26.760 -16.137 1.00 79.81 753 TYR A O 1
ATOM 6044 N N . LEU A 1 754 ? 1.726 25.052 -14.977 1.00 79.62 754 LEU A N 1
ATOM 6045 C CA . LEU A 1 754 ? 1.725 24.122 -16.104 1.00 79.62 754 LEU A CA 1
ATOM 6046 C C . LEU A 1 754 ? 0.790 24.605 -17.220 1.00 79.62 754 LEU A C 1
ATOM 6048 O O . LEU A 1 754 ? 1.190 24.615 -18.378 1.00 79.62 754 LEU A O 1
ATOM 6052 N N . VAL A 1 755 ? -0.423 25.058 -16.883 1.00 78.50 755 VAL A N 1
ATOM 6053 C CA . VAL A 1 755 ? -1.362 25.636 -17.861 1.00 78.50 755 VAL A CA 1
ATOM 6054 C C . VAL A 1 755 ? -0.768 26.879 -18.520 1.00 78.50 755 VAL A C 1
ATOM 6056 O O . VAL A 1 755 ? -0.831 26.990 -19.741 1.00 78.50 755 VAL A O 1
ATOM 6059 N N . ILE A 1 756 ? -0.146 27.775 -17.747 1.00 79.75 756 ILE A N 1
ATOM 6060 C CA . ILE A 1 756 ? 0.540 28.960 -18.286 1.00 79.75 756 ILE A CA 1
ATOM 6061 C C . ILE A 1 756 ? 1.646 28.537 -19.263 1.00 79.75 756 ILE A C 1
ATOM 6063 O O . ILE A 1 756 ? 1.678 29.015 -20.392 1.00 79.75 756 ILE A O 1
ATOM 6067 N N . LEU A 1 757 ? 2.527 27.613 -18.873 1.00 75.88 757 LEU A N 1
ATOM 6068 C CA . LEU A 1 757 ? 3.617 27.142 -19.733 1.00 75.88 757 LEU A CA 1
ATOM 6069 C C . LEU A 1 757 ? 3.102 26.505 -21.029 1.00 75.88 757 LEU A C 1
ATOM 6071 O O . LEU A 1 757 ? 3.676 26.738 -22.087 1.00 75.88 757 LEU A O 1
ATOM 6075 N N . ILE A 1 758 ? 2.003 25.749 -20.963 1.00 74.94 758 ILE A N 1
ATOM 6076 C CA . ILE A 1 758 ? 1.346 25.175 -22.145 1.00 74.94 758 ILE A CA 1
ATOM 6077 C C . ILE A 1 758 ? 0.762 26.278 -23.044 1.00 74.94 758 ILE A C 1
ATOM 6079 O O . ILE A 1 758 ? 0.853 26.186 -24.264 1.00 74.94 758 ILE A O 1
ATOM 6083 N N . GLN A 1 759 ? 0.168 27.325 -22.464 1.00 67.38 759 GLN A N 1
ATOM 6084 C CA . GLN A 1 759 ? -0.437 28.436 -23.211 1.00 67.38 759 GLN A CA 1
ATOM 6085 C C . GLN A 1 759 ? 0.593 29.346 -23.894 1.00 67.38 759 GLN A C 1
ATOM 6087 O O . GLN A 1 759 ? 0.312 29.868 -24.970 1.00 67.38 759 GLN A O 1
ATOM 6092 N N . PHE A 1 760 ? 1.762 29.540 -23.278 1.00 68.88 760 PHE A N 1
ATOM 6093 C CA . PHE A 1 760 ? 2.863 30.351 -23.812 1.00 68.88 760 PHE A CA 1
ATOM 6094 C C . PHE A 1 760 ? 3.890 29.538 -24.610 1.00 68.88 760 PHE A C 1
ATOM 6096 O O . PHE A 1 760 ? 4.899 30.093 -25.051 1.00 68.88 760 PHE A O 1
ATOM 6103 N N . GLU A 1 761 ? 3.652 28.240 -24.817 1.00 62.69 761 GLU A N 1
ATOM 6104 C CA . GLU A 1 761 ? 4.446 27.450 -25.749 1.00 62.69 761 GLU A CA 1
ATOM 6105 C C . GLU A 1 761 ? 4.339 28.101 -27.142 1.00 62.69 761 GLU A C 1
ATOM 6107 O O . GLU A 1 761 ? 3.221 28.272 -27.643 1.00 62.69 761 GLU A O 1
ATOM 6112 N N . PRO A 1 762 ? 5.451 28.523 -27.774 1.00 52.88 762 PRO A N 1
ATOM 6113 C CA . PRO A 1 762 ? 5.355 29.296 -29.001 1.00 52.88 762 PRO A CA 1
ATOM 6114 C C . PRO A 1 762 ? 4.663 28.467 -30.083 1.00 52.88 762 PRO A C 1
ATOM 6116 O O . PRO A 1 762 ? 4.908 27.265 -30.207 1.00 52.88 762 PRO A O 1
ATOM 6119 N N . GLN A 1 763 ? 3.846 29.124 -30.909 1.00 40.62 763 GLN A N 1
ATOM 6120 C CA . GLN A 1 763 ? 3.350 28.594 -32.183 1.00 40.62 763 GLN A CA 1
ATOM 6121 C C . GLN A 1 763 ? 4.515 28.453 -33.188 1.00 40.62 763 GLN A C 1
ATOM 6123 O O . GLN A 1 763 ? 4.486 29.044 -34.261 1.00 40.62 763 GLN A O 1
ATOM 6128 N N . LEU A 1 764 ? 5.577 27.730 -32.816 1.00 37.28 764 LEU A N 1
ATOM 6129 C CA . LEU A 1 764 ? 6.704 27.365 -33.672 1.00 37.28 764 LEU A CA 1
ATOM 6130 C C . LEU A 1 764 ? 6.211 26.309 -34.671 1.00 37.28 764 LEU A C 1
ATOM 6132 O O . LEU A 1 764 ? 6.392 25.108 -34.476 1.00 37.28 764 LEU A O 1
ATOM 6136 N N . THR A 1 765 ? 5.494 26.798 -35.683 1.00 31.45 765 THR A N 1
ATOM 6137 C CA . THR A 1 765 ? 5.328 26.167 -36.998 1.00 31.45 765 THR A CA 1
ATOM 6138 C C . THR A 1 765 ? 6.664 25.946 -37.675 1.00 31.45 765 THR A C 1
ATOM 6140 O O . THR A 1 765 ? 7.504 26.874 -37.584 1.00 31.45 765 THR A O 1
#

Organism: NCBI:txid54128

Radius of gyration: 32.23 Å; Cα contacts (8 Å, |Δi|>4): 699; chains: 1; bounding box: 86×64×83 Å

Solvent-accessible surface area (backbone atoms only — not comparable to full-atom values): 41774 Å² total; per-residue (Å²): 108,54,46,56,54,47,52,51,40,55,54,76,55,42,59,65,39,39,77,56,64,64,47,44,65,36,77,38,81,89,44,101,66,72,42,80,37,78,37,74,67,47,58,55,51,50,53,54,48,50,54,51,47,56,49,45,51,53,56,54,48,52,64,48,65,76,58,77,79,77,91,68,62,67,60,51,55,52,51,51,50,52,51,48,44,52,51,44,49,50,43,46,49,41,51,58,70,69,39,35,65,61,52,52,51,46,56,52,42,53,26,50,50,49,41,53,39,42,74,72,71,46,86,81,64,54,66,62,57,40,54,57,49,48,53,56,49,52,51,54,51,50,48,51,50,51,54,53,50,33,59,67,57,37,84,67,88,59,96,64,58,70,66,56,56,53,51,51,53,53,46,53,50,37,47,52,50,53,52,52,50,51,27,47,56,42,41,58,50,23,51,51,36,42,53,51,43,54,49,53,48,62,70,60,48,90,54,96,83,78,62,83,79,90,45,57,65,58,54,52,54,49,43,52,51,51,52,50,49,49,52,45,52,50,50,53,33,60,73,46,15,66,57,50,51,53,47,52,56,48,38,46,53,51,41,32,50,38,53,50,49,47,56,51,41,64,71,71,65,72,57,68,40,56,49,52,32,39,49,51,53,41,50,54,45,52,53,55,53,50,52,34,28,51,24,41,44,51,22,33,50,32,56,58,45,42,55,61,45,51,50,54,42,52,58,61,40,66,79,69,70,47,65,72,49,50,51,52,51,50,52,42,47,49,46,54,68,76,58,63,67,76,54,35,38,80,76,78,47,64,53,35,76,63,47,56,52,50,49,54,51,49,34,52,53,52,41,53,50,58,56,63,71,36,81,88,49,69,83,76,79,85,84,87,89,78,93,74,92,64,51,71,65,54,28,52,48,59,40,38,58,64,32,39,77,72,51,71,35,46,62,43,84,44,71,59,94,94,66,63,44,78,39,81,38,70,69,39,51,54,49,43,54,52,51,40,54,52,54,51,52,51,45,55,55,50,51,54,54,47,63,74,75,38,58,88,88,36,70,68,43,52,51,54,49,53,53,49,52,48,45,47,52,46,43,49,44,50,45,46,42,62,73,69,40,42,64,57,53,51,53,44,51,52,51,51,57,51,47,50,50,58,44,35,75,76,70,50,78,78,67,30,63,63,52,18,53,53,50,33,50,51,53,51,53,51,51,50,53,51,52,53,48,56,48,43,55,61,74,52,63,95,59,74,88,54,45,65,61,48,53,54,52,51,50,43,52,49,52,48,49,51,50,53,53,48,51,30,52,55,40,41,55,50,20,52,49,34,48,48,51,44,49,50,57,67,62,54,69,74,52,79,87,44,66,66,64,49,42,54,52,51,52,54,50,44,50,47,51,51,52,49,50,51,41,51,54,49,52,49,64,66,43,30,63,55,53,51,53,50,54,56,47,35,50,55,50,49,28,50,46,54,47,50,52,50,52,34,68,72,76,39,56,82,80,66,40,70,51,45,55,52,24,47,53,43,53,45,52,52,43,52,49,53,56,48,44,50,28,52,27,42,41,51,25,29,49,32,54,54,46,42,45,60,52,41,52,54,55,41,65,71,48,71,87,42,85,88,37,58,68,47,46,48,52,41,48,51,44,40,49,47,48,64,77,58,57,66,73,55,55,46,91,80,77,48,58,44,37,76,64,44,57,53,51,50,53,51,50,34,50,52,54,36,52,50,53,63,71,68,52,73,90,80,121

Mean predicted aligned error: 18.44 Å

InterPro domains:
  IPR013604 7TM chemosensory receptor [PF08395] (24-375)
  IPR013604 7TM chemosensory receptor [PF08395] (402-763)